Protein AF-A0A100IPU8-F1 (afdb_monomer_lite)

Organism: Aspergillus niger (NCBI:txid5061)

pLDDT: mean 70.43, std 24.88, range [17.94, 97.5]

Foldseek 3Di:
DFDADPVRHGDAFPVCVVVVHDFPPDPPATVVCVVVVNRVRRDHDDPDDDDDDDDDDDDDDDDDDDDDDDDDDDDDDDPVVVDDDDPPPPPDDDDADDDDDDDDDDDDDDFDQDDPPPPPPDPPPDPDDPDPPPPDPDDLVLLLVQLVLLVVCVCLVLLLLLLVLLCVQAQDQLDGSVLVVLLSVLSNVLLCVQQPPDPDSSVSSSVLSVVQLVLLLDADFFAAPDASNNSSNSVNSYLLSLLLSLLQSLLSLLQHDLPRRVQVDDDPCSHNVVSNVSSLVSNVSSLVSSVSSVGADPSNLNSLLSSLSSCCFQANLLDVVSVVSLVVSLVRLVVNVLQEPDPDPGHYQLSNLSSLSSVLSSLLSQLLSCQLQVHQGPNDNVSGPRDQRAQAANCLRNDDPVSVVVQQVQADPNRHGVVLDCSGNLLSRLSSLLSVLSNLLSCLLNDPDDDPLVVSLVVSLVVLVVSQVPRPPSLNDDLPDLDLSSLLSVLSSLQSNLSSLVSCCVPPVDNLVVNLVSLVVNLVSLLSSLVSCVVVVGDGPVSLVSLQSRNLQSLLSNLLVLLVVQDDDPDDDPDDDPDDDPNVVSLVSLVVSLVVLVVSADPRTNCNVSSVVSSVLSVLSSCCSVDPDDPDDPDDDDDFPDDPDDDDDDDSVVSSVCSVPVPSSNVSNCVVVVVPDDDDDDDDDDDDDDDDFFEFEEEFADDDDDDDDDDDDDDDDDDDDFDDDDDDDDDDDDDDDDDDDDDDDDDDDDDDDDDDDDDDDDDDDDDDDDDDDDDDDDDDDDPDPDDPDDQLQNDFQQDPQGTEHWAQPDDPVQDDPPLPLSRLKTKFAFAALFAQCAFPNQFAATHGGHRDPDYHYRYDHAFADDFLQDDPRHDSRFWGKMKIASDRALQQAFFEEEEDEDASDGCRDLLNDQVLLNSLRYIYMYTHFHFACRQAQAAPVSCRVHVDGGHNRLSSVVSVLVSCLRCVSSRNHNSSQYYYYYNDFRNPLACLPDPPPPPLSPPPRRDAAESVQSNVVSVVQCVQLVHPDVNSVSPDDPCSSHPTPNDGSPRSRGHYCPCPSNVDHNVVCVVVPVCVSHQYHYDYDVPSSPPPVDLFDFQVNLLVVLCVQVPPCSVVLCVQQPDPGRVSSSVSVCVVDPSCLLSLSVSSVPPGDDDPVSSVLSQQNVQLVSCCSRPVGSQPDAGSVRHHHDDQDDDDSNDGGDDDRPPD

Structure (mmCIF, N/CA/C/O backbone):
data_AF-A0A100IPU8-F1
#
_entry.id   AF-A0A100IPU8-F1
#
loop_
_atom_site.group_PDB
_atom_site.id
_atom_site.type_symbol
_atom_site.label_atom_id
_atom_site.label_alt_id
_atom_site.label_comp_id
_atom_site.label_asym_id
_atom_site.label_entity_id
_atom_site.label_seq_id
_atom_site.pdbx_PDB_ins_code
_atom_site.Cartn_x
_atom_site.Cartn_y
_atom_site.Cartn_z
_atom_site.occupancy
_atom_site.B_iso_or_equiv
_atom_site.auth_seq_id
_atom_site.auth_comp_id
_atom_site.auth_asym_id
_atom_site.auth_atom_id
_atom_site.pdbx_PDB_model_num
ATOM 1 N N . MET A 1 1 ? 8.751 54.226 -28.754 1.00 51.97 1 MET A N 1
ATOM 2 C CA . MET A 1 1 ? 8.697 54.679 -27.344 1.00 51.97 1 MET A CA 1
ATOM 3 C C . MET A 1 1 ? 9.256 53.567 -26.469 1.00 51.97 1 MET A C 1
ATOM 5 O O . MET A 1 1 ? 9.100 52.411 -26.844 1.00 51.97 1 MET A O 1
ATOM 9 N N . SER A 1 2 ? 9.971 53.884 -25.388 1.00 57.25 2 SER A N 1
ATOM 10 C CA . SER A 1 2 ? 10.557 52.870 -24.500 1.00 57.25 2 SER A CA 1
ATOM 11 C C . SER A 1 2 ? 9.462 52.117 -23.742 1.00 57.25 2 SER A C 1
ATOM 13 O O . SER A 1 2 ? 8.553 52.734 -23.198 1.00 57.25 2 SER A O 1
ATOM 15 N N . ALA A 1 3 ? 9.536 50.786 -23.714 1.00 59.41 3 ALA A N 1
ATOM 16 C CA . ALA A 1 3 ? 8.577 49.976 -22.972 1.00 59.41 3 ALA A CA 1
ATOM 17 C C . ALA A 1 3 ? 8.798 50.150 -21.452 1.00 59.41 3 ALA A C 1
ATOM 19 O O . ALA A 1 3 ? 9.954 50.184 -21.000 1.00 59.41 3 ALA A O 1
ATOM 20 N N . PRO A 1 4 ? 7.731 50.280 -20.645 1.00 60.94 4 PRO A N 1
ATOM 21 C CA . PRO A 1 4 ? 7.858 50.259 -19.196 1.00 60.94 4 PRO A CA 1
ATOM 22 C C . PRO A 1 4 ? 8.372 48.890 -18.736 1.00 60.94 4 PRO A C 1
ATOM 24 O O . PRO A 1 4 ? 8.059 47.849 -19.312 1.00 60.94 4 PRO A O 1
ATOM 27 N N . ARG A 1 5 ? 9.210 48.887 -17.700 1.00 64.62 5 ARG A N 1
ATOM 28 C CA . ARG A 1 5 ? 9.643 47.657 -17.029 1.00 64.62 5 ARG A CA 1
ATOM 29 C C . ARG A 1 5 ? 8.500 47.123 -16.161 1.00 64.62 5 ARG A C 1
ATOM 31 O O . ARG A 1 5 ? 7.557 47.848 -15.865 1.00 64.62 5 ARG A O 1
ATOM 38 N N . ARG A 1 6 ? 8.634 45.886 -15.664 1.00 53.09 6 ARG A N 1
ATOM 39 C CA . ARG A 1 6 ? 7.668 45.231 -14.752 1.00 53.09 6 ARG A CA 1
ATOM 40 C C . ARG A 1 6 ? 7.289 46.049 -13.504 1.00 53.09 6 ARG A C 1
ATOM 42 O O . ARG A 1 6 ? 6.249 45.789 -12.926 1.00 53.09 6 ARG A O 1
ATOM 49 N N . ASN A 1 7 ? 8.094 47.037 -13.108 1.00 59.41 7 ASN A N 1
ATOM 50 C CA . ASN A 1 7 ? 7.808 47.950 -11.994 1.00 59.41 7 ASN A CA 1
ATOM 51 C C . ASN A 1 7 ? 7.167 49.291 -12.424 1.00 59.41 7 ASN A C 1
ATOM 53 O O . ASN A 1 7 ? 7.222 50.263 -11.676 1.00 59.41 7 ASN A O 1
ATOM 57 N N . GLY A 1 8 ? 6.649 49.389 -13.652 1.00 64.69 8 GLY A N 1
ATOM 58 C CA . GLY A 1 8 ? 5.968 50.575 -14.185 1.00 64.69 8 GLY A CA 1
ATOM 59 C C . GLY A 1 8 ? 6.882 51.722 -14.638 1.00 64.69 8 GLY A C 1
ATOM 60 O O . GLY A 1 8 ? 6.419 52.643 -15.306 1.00 64.69 8 GLY A O 1
ATOM 61 N N . GLN A 1 9 ? 8.188 51.687 -14.347 1.00 69.25 9 GLN A N 1
ATOM 62 C CA . GLN A 1 9 ? 9.124 52.733 -14.779 1.00 69.25 9 GLN A CA 1
ATOM 63 C C . GLN A 1 9 ? 9.695 52.462 -16.176 1.00 69.25 9 GLN A C 1
ATOM 65 O O . GLN A 1 9 ? 10.029 51.328 -16.524 1.00 69.25 9 GLN A O 1
ATOM 70 N N . LEU A 1 10 ? 9.889 53.519 -16.969 1.00 73.25 10 LEU A N 1
ATOM 71 C CA . LEU A 1 10 ? 10.454 53.408 -18.316 1.00 73.25 10 LEU A CA 1
ATOM 72 C C . LEU A 1 10 ? 11.875 52.814 -18.306 1.00 73.25 10 LEU A C 1
ATOM 74 O O . LEU A 1 10 ? 12.709 53.071 -17.426 1.00 73.25 10 LEU A O 1
ATOM 78 N N . SER A 1 11 ? 12.167 51.971 -19.300 1.00 78.62 11 SER A N 1
ATOM 79 C CA . SER A 1 11 ? 13.516 51.449 -19.506 1.00 78.62 11 SER A CA 1
ATOM 80 C C . SER A 1 11 ? 14.467 52.573 -19.922 1.00 78.62 11 SER A C 1
ATOM 82 O O . SER A 1 11 ? 14.194 53.265 -20.901 1.00 78.62 11 SER A O 1
ATOM 84 N N . SER A 1 12 ? 15.600 52.717 -19.228 1.00 88.25 12 SER A N 1
ATOM 85 C CA . SER A 1 12 ? 16.673 53.636 -19.629 1.00 88.25 12 SER A CA 1
ATOM 86 C C . SER A 1 12 ? 17.275 53.196 -20.966 1.00 88.25 12 SER A C 1
ATOM 88 O O . SER A 1 12 ? 17.384 51.994 -21.204 1.00 88.25 12 SER A O 1
ATOM 90 N N . CYS A 1 13 ? 17.742 54.134 -21.798 1.00 89.19 13 CYS A N 1
ATOM 91 C CA . CYS A 1 13 ? 18.470 53.775 -23.019 1.00 89.19 13 CYS A CA 1
ATOM 92 C C . CYS A 1 13 ? 19.770 53.043 -22.680 1.00 89.19 13 CYS A C 1
ATOM 94 O O . CYS A 1 13 ? 20.335 53.214 -21.593 1.00 89.19 13 CYS A O 1
ATOM 96 N N . GLU A 1 14 ? 20.274 52.253 -23.621 1.00 87.19 14 GLU A N 1
ATOM 97 C CA . GLU A 1 14 ? 21.389 51.344 -23.375 1.00 87.19 14 GLU A CA 1
ATOM 98 C C . GLU A 1 14 ? 22.679 52.046 -22.897 1.00 87.19 14 GLU A C 1
ATOM 100 O O . GLU A 1 14 ? 23.281 51.582 -21.921 1.00 87.19 14 GLU A O 1
ATOM 105 N N . PRO A 1 15 ? 23.088 53.212 -23.444 1.00 88.25 15 PRO A N 1
ATOM 106 C CA . PRO A 1 15 ? 24.247 53.936 -22.922 1.00 88.25 15 PRO A CA 1
ATOM 107 C C . PRO A 1 15 ? 24.040 54.476 -21.500 1.00 88.25 15 PRO A C 1
ATOM 109 O O . PRO A 1 15 ? 24.971 54.443 -20.690 1.00 88.25 15 PRO A O 1
ATOM 112 N N . CYS A 1 16 ? 22.836 54.962 -21.173 1.00 88.44 16 CYS A N 1
ATOM 113 C CA . CYS A 1 16 ? 22.500 55.425 -19.823 1.00 88.44 16 CYS A CA 1
ATOM 114 C C . CYS A 1 16 ? 22.446 54.258 -18.831 1.00 88.44 16 CYS A C 1
ATOM 116 O O . CYS A 1 16 ? 22.999 54.385 -17.741 1.00 88.44 16 CYS A O 1
ATOM 118 N N . ARG A 1 17 ? 21.870 53.111 -19.224 1.00 86.62 17 ARG A N 1
ATOM 119 C CA . ARG A 1 17 ? 21.840 51.873 -18.428 1.00 86.62 17 ARG A CA 1
ATOM 120 C C . ARG A 1 17 ? 23.252 51.388 -18.108 1.00 86.62 17 ARG A C 1
ATOM 122 O O . ARG A 1 17 ? 23.574 51.221 -16.935 1.00 86.62 17 ARG A O 1
ATOM 129 N N . LYS A 1 18 ? 24.110 51.233 -19.124 1.00 81.69 18 LYS A N 1
ATOM 130 C CA . LYS A 1 18 ? 25.508 50.794 -18.949 1.00 81.69 18 LYS A CA 1
ATOM 131 C C . LYS A 1 18 ? 26.332 51.772 -18.113 1.00 81.69 18 LYS A C 1
ATOM 133 O O . LYS A 1 18 ? 27.151 51.347 -17.311 1.00 81.69 18 LYS A O 1
ATOM 138 N N . SER A 1 19 ? 26.082 53.076 -18.254 1.00 81.94 19 SER A N 1
ATOM 139 C CA . SER A 1 19 ? 26.754 54.103 -17.443 1.00 81.94 19 SER A CA 1
ATOM 140 C C . SER A 1 19 ? 26.134 54.286 -16.046 1.00 81.94 19 SER A C 1
ATOM 142 O O . SER A 1 19 ? 26.581 55.166 -15.320 1.00 81.94 19 SER A O 1
ATOM 144 N N . LYS A 1 20 ? 25.082 53.528 -15.689 1.00 81.69 20 LYS A N 1
ATOM 145 C CA . LYS A 1 20 ? 24.283 53.678 -14.455 1.00 81.69 20 LYS A CA 1
ATOM 146 C C . LYS A 1 20 ? 23.761 55.106 -14.206 1.00 81.69 20 LYS A C 1
ATOM 148 O O . LYS A 1 20 ? 23.631 55.545 -13.069 1.00 81.69 20 LYS A O 1
ATOM 153 N N . LEU A 1 21 ? 23.432 55.841 -15.269 1.00 78.94 21 LEU A N 1
ATOM 154 C CA . LEU A 1 21 ? 22.874 57.194 -15.190 1.00 78.94 21 LEU A CA 1
ATOM 155 C C . LEU A 1 21 ? 21.368 57.180 -15.467 1.00 78.94 21 LEU A C 1
ATOM 157 O O . LEU A 1 21 ? 20.888 56.444 -16.333 1.00 78.94 21 LEU A O 1
ATOM 161 N N . ARG A 1 22 ? 20.618 58.045 -14.773 1.00 79.75 22 ARG A N 1
ATOM 162 C CA . ARG A 1 22 ? 19.175 58.200 -15.006 1.00 79.75 22 ARG A CA 1
ATOM 163 C C . ARG A 1 22 ? 18.928 58.779 -16.401 1.00 79.75 22 ARG A C 1
ATOM 165 O O . ARG A 1 22 ? 19.504 59.807 -16.759 1.00 79.75 22 ARG A O 1
ATOM 172 N N . CYS A 1 23 ? 18.094 58.098 -17.178 1.00 85.50 23 CYS A N 1
ATOM 173 C CA . CYS A 1 23 ? 17.723 58.511 -18.523 1.00 85.50 23 CYS A CA 1
ATOM 174 C C . CYS A 1 23 ? 16.540 59.483 -18.465 1.00 85.50 23 CYS A C 1
ATOM 176 O O . CYS A 1 23 ? 15.647 59.310 -17.638 1.00 85.50 23 CYS A O 1
ATOM 178 N N . ASP A 1 24 ? 16.544 60.504 -19.318 1.00 84.94 24 ASP A N 1
ATOM 179 C CA . ASP A 1 24 ? 15.461 61.489 -19.415 1.00 84.94 24 ASP A CA 1
ATOM 180 C C . ASP A 1 24 ? 14.339 61.060 -20.373 1.00 84.94 24 ASP A C 1
ATOM 182 O O . ASP A 1 24 ? 13.338 61.752 -20.475 1.00 84.94 24 ASP A O 1
ATOM 186 N N . HIS A 1 25 ? 14.479 59.912 -21.043 1.00 83.62 25 HIS A N 1
ATOM 187 C CA . HIS A 1 25 ? 13.443 59.278 -21.872 1.00 83.62 25 HIS A CA 1
ATOM 188 C C . HIS A 1 25 ? 12.904 60.102 -23.057 1.00 83.62 25 HIS A C 1
ATOM 190 O O . HIS A 1 25 ? 11.984 59.650 -23.734 1.00 83.62 25 HIS A O 1
ATOM 196 N N . SER A 1 26 ? 13.526 61.241 -23.378 1.00 80.31 26 SER A N 1
ATOM 197 C CA . SER A 1 26 ? 13.268 61.994 -24.610 1.00 80.31 26 SER A CA 1
ATOM 198 C C . SER A 1 26 ? 13.500 61.094 -25.836 1.00 80.31 26 SER A C 1
ATOM 200 O O . SER A 1 26 ? 14.527 60.411 -25.917 1.00 80.31 26 SER A O 1
ATOM 202 N N . ALA A 1 27 ? 12.538 61.056 -26.761 1.00 69.12 27 ALA A N 1
ATOM 203 C CA . ALA A 1 27 ? 12.581 60.242 -27.978 1.00 69.12 27 ALA A CA 1
ATOM 204 C C . ALA A 1 27 ? 12.717 61.148 -29.217 1.00 69.12 27 ALA A C 1
ATOM 206 O O . ALA A 1 27 ? 12.101 62.214 -29.234 1.00 69.12 27 ALA A O 1
ATOM 207 N N . PRO A 1 28 ? 13.485 60.757 -30.255 1.00 66.62 28 PRO A N 1
ATOM 208 C CA . PRO A 1 28 ? 14.071 59.429 -30.484 1.00 66.62 28 PRO A CA 1
ATOM 209 C C . PRO A 1 28 ? 15.378 59.152 -29.721 1.00 66.62 28 PRO A C 1
ATOM 211 O O . PRO A 1 28 ? 15.687 57.992 -29.462 1.00 66.62 28 PRO A O 1
ATOM 214 N N . THR A 1 29 ? 16.109 60.183 -29.302 1.00 84.25 29 THR A N 1
ATOM 215 C CA . THR A 1 29 ? 17.370 60.064 -28.557 1.00 84.25 29 THR A CA 1
ATOM 216 C C . THR A 1 29 ? 17.334 60.936 -27.305 1.00 84.25 29 THR A C 1
ATOM 218 O O . THR A 1 29 ? 16.911 62.089 -27.335 1.00 84.25 29 THR A O 1
ATOM 221 N N . CYS A 1 30 ? 17.769 60.385 -26.168 1.00 90.38 30 CYS A N 1
ATOM 222 C CA . CYS A 1 30 ? 17.690 61.107 -24.899 1.00 90.38 30 CYS A CA 1
ATOM 223 C C . CYS A 1 30 ? 18.676 62.289 -24.862 1.00 90.38 30 CYS A C 1
ATOM 225 O O . CYS A 1 30 ? 19.823 62.165 -25.312 1.00 90.38 30 CYS A O 1
ATOM 227 N N . ASN A 1 31 ? 18.272 63.427 -24.283 1.00 85.81 31 ASN A N 1
ATOM 228 C CA . ASN A 1 31 ? 19.088 64.650 -24.287 1.00 85.81 31 ASN A CA 1
ATOM 229 C C . ASN A 1 31 ? 20.417 64.451 -23.554 1.00 85.81 31 ASN A C 1
ATOM 231 O O . ASN A 1 31 ? 21.410 65.133 -23.821 1.00 85.81 31 ASN A O 1
ATOM 235 N N . ARG A 1 32 ? 20.454 63.497 -22.619 1.00 86.25 32 ARG A N 1
ATOM 236 C CA . ARG A 1 32 ? 21.668 63.153 -21.884 1.00 86.25 32 ARG A CA 1
ATOM 237 C C . ARG A 1 32 ? 22.688 62.405 -22.753 1.00 86.25 32 ARG A C 1
ATOM 239 O O . ARG A 1 32 ? 23.885 62.604 -22.564 1.00 86.25 32 ARG A O 1
ATOM 246 N N . CYS A 1 33 ? 22.251 61.596 -23.716 1.00 88.75 33 CYS A N 1
ATOM 247 C CA . CYS A 1 33 ? 23.147 61.013 -24.717 1.00 88.75 33 CYS A CA 1
ATOM 248 C C . CYS A 1 33 ? 23.590 62.049 -25.751 1.00 88.75 33 CYS A C 1
ATOM 250 O O . CYS A 1 33 ? 24.756 62.020 -26.138 1.00 88.75 33 CYS A O 1
ATOM 252 N N . VAL A 1 34 ? 22.722 63.003 -26.110 1.00 87.19 34 VAL A N 1
ATOM 253 C CA . VAL A 1 34 ? 23.079 64.116 -27.006 1.00 87.19 34 VAL A CA 1
ATOM 254 C C . VAL A 1 34 ? 24.213 64.953 -26.420 1.00 87.19 34 VAL A C 1
ATOM 256 O O . VAL A 1 34 ? 25.256 65.112 -27.048 1.00 87.19 34 VAL A O 1
ATOM 259 N N . ARG A 1 35 ? 24.088 65.390 -25.161 1.00 85.81 35 ARG A N 1
ATOM 260 C CA . ARG A 1 35 ? 25.146 66.167 -24.486 1.00 85.81 35 ARG A CA 1
ATOM 261 C C . ARG A 1 35 ? 26.460 65.411 -24.306 1.00 85.81 35 ARG A C 1
ATOM 263 O O . ARG A 1 35 ? 27.506 66.031 -24.177 1.00 85.81 35 ARG A O 1
ATOM 270 N N . ARG A 1 36 ? 26.414 64.078 -24.268 1.00 87.31 36 ARG A N 1
ATOM 271 C CA . ARG A 1 36 ? 27.609 63.230 -24.143 1.00 87.31 36 ARG A CA 1
ATOM 272 C C . ARG A 1 36 ? 28.226 62.868 -25.496 1.00 87.31 36 ARG A C 1
ATOM 274 O O . ARG A 1 36 ? 29.146 62.057 -25.507 1.00 87.31 36 ARG A O 1
ATOM 281 N N . GLY A 1 37 ? 27.709 63.412 -26.603 1.00 85.75 37 GLY A N 1
ATOM 282 C CA . GLY A 1 37 ? 28.165 63.087 -27.956 1.00 85.75 37 GLY A CA 1
ATOM 283 C C . GLY A 1 37 ? 27.932 61.621 -28.328 1.00 85.75 37 GLY A C 1
ATOM 284 O O . GLY A 1 37 ? 28.717 61.043 -29.065 1.00 85.75 37 GLY A O 1
ATOM 285 N N . LYS A 1 38 ? 26.903 60.984 -27.751 1.00 86.06 38 LYS A N 1
ATOM 286 C CA . LYS A 1 38 ? 26.567 59.563 -27.957 1.00 86.06 38 LYS A CA 1
ATOM 287 C C . LYS A 1 38 ? 25.135 59.383 -28.458 1.00 86.06 38 LYS A C 1
ATOM 289 O O . LYS A 1 38 ? 24.476 58.402 -28.108 1.00 86.06 38 LYS A O 1
ATOM 294 N N . SER A 1 39 ? 24.636 60.350 -29.222 1.00 85.12 39 SER A N 1
ATOM 295 C CA . SER A 1 39 ? 23.291 60.332 -29.808 1.00 85.12 39 SER A CA 1
ATOM 296 C C . SER A 1 39 ? 23.064 59.059 -30.621 1.00 85.12 39 SER A C 1
ATOM 298 O O . SER A 1 39 ? 22.062 58.379 -30.439 1.00 85.12 39 SER A O 1
ATOM 300 N N . ASP A 1 40 ? 24.056 58.688 -31.421 1.00 82.38 40 ASP A N 1
ATOM 301 C CA . ASP A 1 40 ? 24.019 57.609 -32.414 1.00 82.38 40 ASP A CA 1
ATOM 302 C C . ASP A 1 40 ? 23.947 56.215 -31.767 1.00 82.38 40 ASP A C 1
ATOM 304 O O . ASP A 1 40 ? 23.486 55.253 -32.371 1.00 82.38 40 ASP A O 1
ATOM 308 N N . LEU A 1 41 ? 24.365 56.110 -30.502 1.00 82.62 41 LEU A N 1
ATOM 309 C CA . LEU A 1 41 ? 24.331 54.875 -29.714 1.00 82.62 41 LEU A CA 1
ATOM 310 C C . LEU A 1 41 ? 23.125 54.817 -28.763 1.00 82.62 41 LEU A C 1
ATOM 312 O O . LEU A 1 41 ? 22.971 53.857 -28.004 1.00 82.62 41 LEU A O 1
ATOM 316 N N . CYS A 1 42 ? 22.290 55.858 -28.738 1.00 85.50 42 CYS A N 1
ATOM 317 C CA . CYS A 1 42 ? 21.167 55.982 -27.819 1.00 85.50 42 CYS A CA 1
ATOM 318 C C . CYS A 1 42 ? 19.966 55.166 -28.310 1.00 85.50 42 CYS A C 1
ATOM 320 O O . CYS A 1 42 ? 19.047 55.686 -28.932 1.00 85.50 42 CYS A O 1
ATOM 322 N N . VAL A 1 43 ? 19.987 53.868 -28.003 1.00 84.62 43 VAL A N 1
ATOM 323 C CA . VAL A 1 43 ? 18.947 52.908 -28.392 1.00 84.62 43 VAL A CA 1
ATOM 324 C C . VAL A 1 43 ? 18.221 52.382 -27.153 1.00 84.62 43 VAL A C 1
ATOM 326 O O . VAL A 1 43 ? 18.844 52.077 -26.131 1.00 84.62 43 VAL A O 1
ATOM 329 N N . TYR A 1 44 ? 16.895 52.274 -27.242 1.00 79.31 44 TYR A N 1
ATOM 330 C CA . TYR A 1 44 ? 16.057 51.591 -26.256 1.00 79.31 44 TYR A CA 1
ATOM 331 C C . TYR A 1 44 ? 15.725 50.199 -26.781 1.00 79.31 44 TYR A C 1
ATOM 333 O O . TYR A 1 44 ? 15.109 50.072 -27.836 1.00 79.31 44 TYR A O 1
ATOM 341 N N . HIS A 1 45 ? 16.152 49.163 -26.065 1.00 65.69 45 HIS A N 1
ATOM 342 C CA . HIS A 1 45 ? 15.938 47.786 -26.493 1.00 65.69 45 HIS A CA 1
ATOM 343 C C . HIS A 1 45 ? 14.483 47.371 -26.220 1.00 65.69 45 HIS A C 1
ATOM 345 O O . HIS A 1 45 ? 14.059 47.436 -25.062 1.00 65.69 45 HIS A O 1
ATOM 351 N N . PRO A 1 46 ? 13.710 46.921 -27.223 1.00 56.94 46 PRO A N 1
ATOM 352 C CA . PRO A 1 46 ? 12.485 46.184 -26.951 1.00 56.94 46 PRO A CA 1
ATOM 353 C C . PRO A 1 46 ? 12.890 44.818 -26.364 1.00 56.94 46 PRO A C 1
ATOM 355 O O . PRO A 1 46 ? 13.807 44.184 -26.880 1.00 56.94 46 PRO A O 1
ATOM 358 N N . ALA A 1 47 ? 12.300 44.464 -25.217 1.00 52.56 47 ALA A N 1
ATOM 359 C CA . ALA A 1 47 ? 12.414 43.219 -24.432 1.00 52.56 47 ALA A CA 1
ATOM 360 C C . ALA A 1 47 ? 13.545 42.214 -24.814 1.00 52.56 47 ALA A C 1
ATOM 362 O O . ALA A 1 47 ? 13.462 41.556 -25.847 1.00 52.56 47 ALA A O 1
ATOM 363 N N . PRO A 1 48 ? 14.579 41.997 -23.973 1.00 44.41 48 PRO A N 1
ATOM 364 C CA . PRO A 1 48 ? 15.804 41.307 -24.394 1.00 44.41 48 PRO A CA 1
ATOM 365 C C . PRO A 1 48 ? 15.786 39.763 -24.316 1.00 44.41 48 PRO A C 1
ATOM 367 O O . PRO A 1 48 ? 16.852 39.166 -24.426 1.00 44.41 48 PRO A O 1
ATOM 370 N N . LEU A 1 49 ? 14.645 39.086 -24.114 1.00 37.03 49 LEU A N 1
ATOM 371 C CA . LEU A 1 49 ? 14.620 37.627 -23.876 1.00 37.03 49 LEU A CA 1
ATOM 372 C C . LEU A 1 49 ? 13.448 36.891 -24.545 1.00 37.03 49 LEU A C 1
ATOM 374 O O . LEU A 1 49 ? 12.658 36.216 -23.891 1.00 37.03 49 LEU A O 1
ATOM 378 N N . THR A 1 50 ? 13.345 36.969 -25.867 1.00 36.72 50 THR A N 1
ATOM 379 C CA . THR A 1 50 ? 12.523 36.016 -26.632 1.00 36.72 50 THR A CA 1
ATOM 380 C C . THR A 1 50 ? 13.127 35.849 -28.024 1.00 36.72 50 THR A C 1
ATOM 382 O O . THR A 1 50 ? 13.281 36.829 -28.749 1.00 36.72 50 THR A O 1
ATOM 385 N N . LYS A 1 51 ? 13.528 34.626 -28.400 1.00 31.56 51 LYS A N 1
ATOM 386 C CA . LYS A 1 51 ? 13.900 34.299 -29.789 1.00 31.56 51 LYS A CA 1
ATOM 387 C C . LYS A 1 51 ? 12.717 33.615 -30.496 1.00 31.56 51 LYS A C 1
ATOM 389 O O . LYS A 1 51 ? 12.085 32.766 -29.870 1.00 31.56 51 LYS A O 1
ATOM 394 N N . PRO A 1 52 ? 12.434 33.948 -31.770 1.00 29.41 52 PRO A N 1
ATOM 395 C CA . PRO A 1 52 ? 11.313 33.405 -32.539 1.00 29.41 52 PRO A CA 1
ATOM 396 C C . PRO A 1 52 ? 11.669 32.092 -33.265 1.00 29.41 52 PRO A C 1
ATOM 398 O O . PRO A 1 52 ? 12.839 31.819 -33.536 1.00 29.41 52 PRO A O 1
ATOM 401 N N . ARG A 1 53 ? 10.645 31.295 -33.600 1.00 27.75 53 ARG A N 1
ATOM 402 C CA . ARG A 1 53 ? 10.720 30.031 -34.357 1.00 27.75 53 ARG A CA 1
ATOM 403 C C . ARG A 1 53 ? 9.973 30.214 -35.686 1.00 27.75 53 ARG A C 1
ATOM 405 O O . ARG A 1 53 ? 8.820 30.627 -35.654 1.00 27.75 53 ARG A O 1
ATOM 412 N N . GLU A 1 54 ? 10.603 29.904 -36.821 1.00 29.66 54 GLU A N 1
ATOM 413 C CA . GLU A 1 54 ? 9.966 29.926 -38.153 1.00 29.66 54 GLU A CA 1
ATOM 414 C C . GLU A 1 54 ? 9.869 28.531 -38.800 1.00 29.66 54 GLU A C 1
ATOM 416 O O . GLU A 1 54 ? 10.600 27.603 -38.448 1.00 29.66 54 GLU A O 1
ATOM 421 N N . LEU A 1 55 ? 8.896 28.431 -39.714 1.00 30.98 55 LEU A N 1
ATOM 422 C CA . LEU A 1 55 ? 8.256 27.261 -40.328 1.00 30.98 55 LEU A CA 1
ATOM 423 C C . LEU A 1 55 ? 8.872 26.828 -41.685 1.00 30.98 55 LEU A C 1
ATOM 425 O O . LEU A 1 55 ? 9.714 27.495 -42.273 1.00 30.98 55 LEU A O 1
ATOM 429 N N . SER A 1 56 ? 8.408 25.671 -42.161 1.00 34.47 56 SER A N 1
ATOM 430 C CA . SER A 1 56 ? 8.929 24.715 -43.159 1.00 34.47 56 SER A CA 1
ATOM 431 C C . SER A 1 56 ? 8.852 25.078 -44.665 1.00 34.47 56 SER A C 1
ATOM 433 O O . SER A 1 56 ? 7.817 25.582 -45.093 1.00 34.47 56 SER A O 1
ATOM 435 N N . ARG A 1 57 ? 9.853 24.640 -45.479 1.00 26.38 57 ARG A N 1
ATOM 436 C CA . ARG A 1 57 ? 9.833 24.034 -46.870 1.00 26.38 57 ARG A CA 1
ATOM 437 C C . ARG A 1 57 ? 11.082 24.417 -47.721 1.00 26.38 57 ARG A C 1
ATOM 439 O O . ARG A 1 57 ? 11.674 25.447 -47.433 1.00 26.38 57 ARG A O 1
ATOM 446 N N . PRO A 1 58 ? 11.388 23.776 -48.882 1.00 30.52 58 PRO A N 1
ATOM 447 C CA . PRO A 1 58 ? 11.434 22.354 -49.267 1.00 30.52 58 PRO A CA 1
ATOM 448 C C . PRO A 1 58 ? 12.833 21.926 -49.822 1.00 30.52 58 PRO A C 1
ATOM 450 O O . PRO A 1 58 ? 13.708 22.748 -50.077 1.00 30.52 58 PRO A O 1
ATOM 453 N N . LEU A 1 59 ? 13.034 20.619 -50.041 1.00 37.69 59 LEU A N 1
ATOM 454 C CA . LEU A 1 59 ? 14.275 19.980 -50.524 1.00 37.69 59 LEU A CA 1
ATOM 455 C C . LEU A 1 59 ? 14.807 20.520 -51.873 1.00 37.69 59 LEU A C 1
ATOM 457 O O . LEU A 1 59 ? 14.112 20.442 -52.885 1.00 37.69 59 LEU A O 1
ATOM 461 N N . LYS A 1 60 ? 16.093 20.916 -51.909 1.00 24.02 60 LYS A N 1
ATOM 462 C CA . LYS A 1 60 ? 16.993 20.805 -53.078 1.00 24.02 60 LYS A CA 1
ATOM 463 C C . LYS A 1 60 ? 18.437 20.560 -52.620 1.00 24.02 60 LYS A C 1
ATOM 465 O O . LYS A 1 60 ? 18.927 21.191 -51.691 1.00 24.02 60 LYS A O 1
ATOM 470 N N . ALA A 1 61 ? 19.075 19.594 -53.276 1.00 32.25 61 ALA A N 1
ATOM 471 C CA . ALA A 1 61 ? 20.406 19.067 -52.993 1.00 32.25 61 ALA A CA 1
ATOM 472 C C . ALA A 1 61 ? 21.514 20.134 -53.039 1.00 32.25 61 ALA A C 1
ATOM 474 O O . ALA A 1 61 ? 21.431 21.053 -53.853 1.00 32.25 61 ALA A O 1
ATOM 475 N N . THR A 1 62 ? 22.587 19.957 -52.250 1.00 24.89 62 THR A N 1
ATOM 476 C CA . THR A 1 62 ? 23.987 19.758 -52.712 1.00 24.89 62 THR A CA 1
ATOM 477 C C . THR A 1 62 ? 25.004 19.998 -51.570 1.00 24.89 62 THR A C 1
ATOM 479 O O . THR A 1 62 ? 25.018 21.059 -50.962 1.00 24.89 62 THR A O 1
ATOM 482 N N . LYS A 1 63 ? 25.903 19.013 -51.389 1.00 23.86 63 LYS A N 1
ATOM 483 C CA . LYS A 1 63 ? 27.242 19.020 -50.746 1.00 23.86 63 LYS A CA 1
ATOM 484 C C . LYS A 1 63 ? 27.366 19.240 -49.229 1.00 23.86 63 LYS A C 1
ATOM 486 O O . LYS A 1 63 ? 27.442 20.352 -48.721 1.00 23.86 63 LYS A O 1
ATOM 491 N N . ILE A 1 64 ? 27.566 18.108 -48.551 1.00 27.28 64 ILE A N 1
ATOM 492 C CA . ILE A 1 64 ? 28.205 17.982 -47.239 1.00 27.28 64 ILE A CA 1
ATOM 493 C C . ILE A 1 64 ? 29.631 18.548 -47.326 1.00 27.28 64 ILE A C 1
ATOM 495 O O . ILE A 1 64 ? 30.446 18.058 -48.108 1.00 27.28 64 ILE A O 1
ATOM 499 N N . ALA A 1 65 ? 29.925 19.551 -46.501 1.00 25.00 65 ALA A N 1
ATOM 500 C CA . ALA A 1 65 ? 31.277 19.910 -46.098 1.00 25.00 65 ALA A CA 1
ATOM 501 C C . ALA A 1 65 ? 31.344 19.825 -44.569 1.00 25.00 65 ALA A C 1
ATOM 503 O O . ALA A 1 65 ? 30.617 20.508 -43.850 1.00 25.00 65 ALA A O 1
ATOM 504 N N . THR A 1 66 ? 32.194 18.917 -44.110 1.00 32.06 66 THR A N 1
ATOM 505 C CA . THR A 1 66 ? 32.584 18.639 -42.731 1.00 32.06 66 THR A CA 1
ATOM 506 C C . THR A 1 66 ? 33.021 19.905 -41.992 1.00 32.06 66 THR A C 1
ATOM 508 O O . THR A 1 66 ? 33.856 20.665 -42.483 1.00 32.06 66 THR A O 1
ATOM 511 N N . LYS A 1 67 ? 32.516 20.102 -40.768 1.00 25.75 67 LYS A N 1
ATOM 512 C CA . LYS A 1 67 ? 33.195 20.925 -39.762 1.00 25.75 67 LYS A CA 1
ATOM 513 C C . LYS A 1 67 ? 33.026 20.303 -38.379 1.00 25.75 67 LYS A C 1
ATOM 515 O O . LYS A 1 67 ? 31.931 20.265 -37.827 1.00 25.75 67 LYS A O 1
ATOM 520 N N . GLU A 1 68 ? 34.144 19.782 -37.890 1.00 27.16 68 GLU A N 1
ATOM 521 C CA . GLU A 1 68 ? 34.374 19.271 -36.544 1.00 27.16 68 GLU A CA 1
ATOM 522 C C . GLU A 1 68 ? 33.947 20.297 -35.486 1.00 27.16 68 GLU A C 1
ATOM 524 O O . GLU A 1 68 ? 34.321 21.471 -35.558 1.00 27.16 68 GLU A O 1
ATOM 529 N N . GLN A 1 69 ? 33.195 19.848 -34.480 1.00 26.55 69 GLN A N 1
ATOM 530 C CA . GLN A 1 69 ? 33.099 20.556 -33.208 1.00 26.55 69 GLN A CA 1
ATOM 531 C C . GLN A 1 69 ? 34.182 20.024 -32.272 1.00 26.55 69 GLN A C 1
ATOM 533 O O . GLN A 1 69 ? 34.214 18.853 -31.903 1.00 26.55 69 GLN A O 1
ATOM 538 N N . THR A 1 70 ? 35.087 20.932 -31.930 1.00 23.12 70 THR A N 1
ATOM 539 C CA . THR A 1 70 ? 36.203 20.790 -31.000 1.00 23.12 70 THR A CA 1
ATOM 540 C C . THR A 1 70 ? 35.761 20.317 -29.617 1.00 23.12 70 THR A C 1
ATOM 542 O O . THR A 1 70 ? 35.026 21.010 -28.914 1.00 23.12 70 THR A O 1
ATOM 545 N N . LEU A 1 71 ? 36.294 19.157 -29.229 1.00 26.59 71 LEU A N 1
ATOM 546 C CA . LEU A 1 71 ? 36.394 18.652 -27.863 1.00 26.59 71 LEU A CA 1
ATOM 547 C C . LEU A 1 71 ? 37.083 19.680 -26.950 1.00 26.59 71 LEU A C 1
ATOM 549 O O . LEU A 1 71 ? 38.144 20.209 -27.283 1.00 26.59 71 LEU A O 1
ATOM 553 N N . VAL A 1 72 ? 36.504 19.919 -25.773 1.00 27.08 72 VAL A N 1
ATOM 554 C CA . VAL A 1 72 ? 37.190 20.597 -24.663 1.00 27.08 72 VAL A CA 1
ATOM 555 C C . VAL A 1 72 ? 38.306 19.665 -24.159 1.00 27.08 72 VAL A C 1
ATOM 557 O O . VAL A 1 72 ? 38.038 18.482 -23.936 1.00 27.08 72 VAL A O 1
ATOM 560 N N . PRO A 1 73 ? 39.559 20.134 -24.010 1.00 24.53 73 PRO A N 1
ATOM 561 C CA . PRO A 1 73 ? 40.676 19.260 -23.686 1.00 24.53 73 PRO A CA 1
ATOM 562 C C . PRO A 1 73 ? 40.692 18.873 -22.204 1.00 24.53 73 PRO A C 1
ATOM 564 O O . PRO A 1 73 ? 40.481 19.697 -21.315 1.00 24.53 73 PRO A O 1
ATOM 567 N N . ALA A 1 74 ? 41.011 17.603 -21.965 1.00 34.25 74 ALA A N 1
ATOM 568 C CA . ALA A 1 74 ? 41.267 17.022 -20.658 1.00 34.25 74 ALA A CA 1
ATOM 569 C C . ALA A 1 74 ? 42.446 17.719 -19.958 1.00 34.25 74 ALA A C 1
ATOM 571 O O . ALA A 1 74 ? 43.586 17.624 -20.415 1.00 34.25 74 ALA A O 1
ATOM 572 N N . LYS A 1 75 ? 42.188 18.362 -18.815 1.00 27.00 75 LYS A N 1
ATOM 573 C CA . LYS A 1 75 ? 43.205 18.607 -17.787 1.00 27.00 75 LYS A CA 1
ATOM 574 C C . LYS A 1 75 ? 42.627 18.319 -16.400 1.00 27.00 75 LYS A C 1
ATOM 576 O O . LYS A 1 75 ? 41.752 19.037 -15.938 1.00 27.00 75 LYS A O 1
ATOM 581 N N . THR A 1 76 ? 43.158 17.243 -15.808 1.00 29.62 76 THR A N 1
ATOM 582 C CA . THR A 1 76 ? 43.252 16.916 -14.369 1.00 29.62 76 THR A CA 1
ATOM 583 C C . THR A 1 76 ? 41.982 17.067 -13.530 1.00 29.62 76 THR A C 1
ATOM 585 O O . THR A 1 76 ? 41.776 18.085 -12.884 1.00 29.62 76 THR A O 1
ATOM 588 N N . LEU A 1 77 ? 41.189 15.993 -13.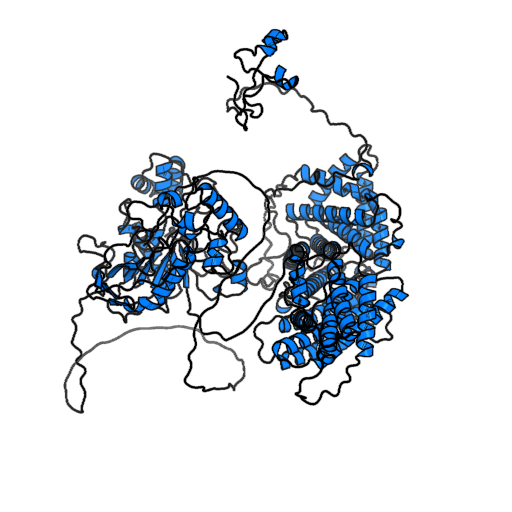478 1.00 32.03 77 LEU A N 1
ATOM 589 C CA . LEU A 1 77 ? 40.322 15.690 -12.336 1.00 32.03 77 LEU A CA 1
ATOM 590 C C . LEU A 1 77 ? 41.177 14.982 -11.273 1.00 32.03 77 LEU A C 1
ATOM 592 O O . LEU A 1 77 ? 41.652 13.872 -11.511 1.00 32.03 77 LEU A O 1
ATOM 596 N N . THR A 1 78 ? 41.411 15.645 -10.143 1.00 31.05 78 THR A N 1
ATOM 597 C CA . THR A 1 78 ? 41.980 15.069 -8.909 1.00 31.05 78 THR A CA 1
ATOM 598 C C . THR A 1 78 ? 40.904 15.036 -7.819 1.00 31.05 78 THR A C 1
ATOM 600 O O . THR A 1 78 ? 39.907 15.748 -7.935 1.00 31.05 78 THR A O 1
ATOM 603 N N . TRP A 1 79 ? 41.097 14.226 -6.771 1.00 31.36 79 TRP A N 1
ATOM 604 C CA . TRP A 1 79 ? 40.207 14.090 -5.600 1.00 31.36 79 TRP A CA 1
ATOM 605 C C . TRP A 1 79 ? 39.746 15.443 -5.012 1.00 31.36 79 TRP A C 1
ATOM 607 O O . TRP A 1 79 ? 38.585 15.593 -4.642 1.00 31.36 79 TRP A O 1
ATOM 617 N N . ASP A 1 80 ? 40.594 16.474 -5.079 1.00 32.25 80 ASP A N 1
ATOM 618 C CA . ASP A 1 80 ? 40.291 17.855 -4.656 1.00 32.25 80 ASP A CA 1
ATOM 619 C C . ASP A 1 80 ? 39.134 18.516 -5.430 1.00 32.25 80 ASP A C 1
ATOM 621 O O . ASP A 1 80 ? 38.505 19.456 -4.951 1.00 32.25 80 ASP A O 1
ATOM 625 N N . SER A 1 81 ? 38.817 18.020 -6.629 1.00 34.97 81 SER A N 1
ATOM 626 C CA . SER A 1 81 ? 37.737 18.540 -7.486 1.00 34.97 81 SER A CA 1
ATOM 627 C C . SER A 1 81 ? 36.342 18.111 -7.009 1.00 34.97 81 SER A C 1
ATOM 629 O O . SER A 1 81 ? 35.339 18.588 -7.538 1.00 34.97 81 SER A O 1
ATOM 631 N N . LEU A 1 82 ? 36.283 17.182 -6.048 1.00 38.62 82 LEU A N 1
ATOM 632 C CA . LEU A 1 82 ? 35.063 16.634 -5.451 1.00 38.62 82 LEU A CA 1
ATOM 633 C C . LEU A 1 82 ? 34.812 17.184 -4.030 1.00 38.62 82 LEU A C 1
ATOM 635 O O . LEU A 1 82 ? 33.851 16.777 -3.381 1.00 38.62 82 LEU A O 1
ATOM 639 N N . GLY A 1 83 ? 35.642 18.124 -3.555 1.00 29.62 83 GLY A N 1
ATOM 640 C CA . GLY A 1 83 ? 35.588 18.688 -2.205 1.00 29.62 83 GLY A CA 1
ATOM 641 C C . GLY A 1 83 ? 35.025 20.102 -2.114 1.00 29.62 83 GLY A C 1
ATOM 642 O O . GLY A 1 83 ? 35.421 20.987 -2.864 1.00 29.62 83 GLY A O 1
ATOM 643 N N . ALA A 1 84 ? 34.147 20.286 -1.126 1.00 34.00 84 ALA A N 1
ATOM 644 C CA . ALA A 1 84 ? 33.653 21.536 -0.549 1.00 34.00 84 ALA A CA 1
ATOM 645 C C . ALA A 1 84 ? 33.024 22.564 -1.520 1.00 34.00 84 ALA A C 1
ATOM 647 O O . ALA A 1 84 ? 33.698 23.325 -2.209 1.00 34.00 84 ALA A O 1
ATOM 648 N N . SER A 1 85 ? 31.687 22.663 -1.442 1.00 31.44 85 SER A N 1
ATOM 649 C CA . SER A 1 85 ? 30.785 23.714 -1.973 1.00 31.44 85 SER A CA 1
ATOM 650 C C . SER A 1 85 ? 30.060 23.512 -3.320 1.00 31.44 85 SER A C 1
ATOM 652 O O . SER A 1 85 ? 29.395 24.439 -3.782 1.00 31.44 85 SER A O 1
ATOM 654 N N . SER A 1 86 ? 30.051 22.317 -3.933 1.00 30.92 86 SER A N 1
ATOM 655 C CA . SER A 1 86 ? 29.207 22.065 -5.132 1.00 30.92 86 SER A CA 1
ATOM 656 C C . SER A 1 86 ? 28.653 20.642 -5.406 1.00 30.92 86 SER A C 1
ATOM 658 O O . SER A 1 86 ? 28.330 20.366 -6.561 1.00 30.92 86 SER A O 1
ATOM 660 N N . PRO A 1 87 ? 28.421 19.720 -4.447 1.00 29.56 87 PRO A N 1
ATOM 661 C CA . PRO A 1 87 ? 27.969 18.371 -4.820 1.00 29.56 87 PRO A CA 1
ATOM 662 C C . PRO A 1 87 ? 26.455 18.225 -5.097 1.00 29.56 87 PRO A C 1
ATOM 664 O O . PRO A 1 87 ? 25.976 17.107 -5.225 1.00 29.56 87 PRO A O 1
ATOM 667 N N . VAL A 1 88 ? 25.674 19.308 -5.225 1.00 31.98 88 VAL A N 1
ATOM 668 C CA . VAL A 1 88 ? 24.204 19.215 -5.415 1.00 31.98 88 VAL A CA 1
ATOM 669 C C . VAL A 1 88 ? 23.761 19.361 -6.882 1.00 31.98 88 VAL A C 1
ATOM 671 O O . VAL A 1 88 ? 22.654 18.964 -7.229 1.00 31.98 88 VAL A O 1
ATOM 674 N N . SER A 1 89 ? 24.596 19.884 -7.788 1.00 32.94 89 SER A N 1
ATOM 675 C CA . SER A 1 89 ? 24.126 20.274 -9.134 1.00 32.94 89 SER A CA 1
ATOM 676 C C . SER A 1 89 ? 24.551 19.368 -10.296 1.00 32.94 89 SER A C 1
ATOM 678 O O . SER A 1 89 ? 23.978 19.486 -11.378 1.00 32.94 89 SER A O 1
ATOM 680 N N . VAL A 1 90 ? 25.515 18.456 -10.116 1.00 32.00 90 VAL A N 1
ATOM 681 C CA . VAL A 1 90 ? 26.044 17.635 -11.232 1.00 32.00 90 VAL A CA 1
ATOM 682 C C . VAL A 1 90 ? 25.297 16.304 -11.403 1.00 32.00 90 VAL A C 1
ATOM 684 O O . VAL A 1 90 ? 25.282 15.741 -12.495 1.00 32.00 90 VAL A O 1
ATOM 687 N N . LEU A 1 91 ? 24.586 15.836 -10.375 1.00 32.72 91 LEU A N 1
ATOM 688 C CA . LEU A 1 91 ? 23.736 14.643 -10.434 1.00 32.72 91 LEU A CA 1
ATOM 689 C C . LEU A 1 91 ? 22.243 15.014 -10.427 1.00 32.72 91 LEU A C 1
ATOM 691 O O . LEU A 1 91 ? 21.465 14.437 -9.676 1.00 32.72 91 LEU A O 1
ATOM 695 N N . GLY A 1 92 ? 21.856 15.962 -11.286 1.00 27.09 92 GLY A N 1
ATOM 696 C CA . GLY A 1 92 ? 20.493 16.492 -11.385 1.00 27.09 92 GLY A CA 1
ATOM 697 C C . GLY A 1 92 ? 19.366 15.449 -11.446 1.00 27.09 92 GLY A C 1
ATOM 698 O O . GLY A 1 92 ? 19.555 14.296 -11.856 1.00 27.09 92 GLY A O 1
ATOM 699 N N . SER A 1 93 ? 18.185 15.914 -11.034 1.00 28.55 93 SER A N 1
ATOM 700 C CA . SER A 1 93 ? 16.892 15.229 -11.028 1.00 28.55 93 SER A CA 1
ATOM 701 C C . SER A 1 93 ? 16.587 14.623 -12.400 1.00 28.55 93 SER A C 1
ATOM 703 O O . SER A 1 93 ? 16.500 15.348 -13.392 1.00 28.55 93 SER A O 1
ATOM 705 N N . ALA A 1 94 ? 16.444 13.300 -12.471 1.00 29.27 94 ALA A N 1
ATOM 706 C CA . ALA A 1 94 ? 16.137 12.600 -13.714 1.00 29.27 94 ALA A CA 1
ATOM 707 C C . ALA A 1 94 ? 14.621 12.427 -13.881 1.00 29.27 94 ALA A C 1
ATOM 709 O O . ALA A 1 94 ? 13.932 11.993 -12.961 1.00 29.27 94 ALA A O 1
ATOM 710 N N . ALA A 1 95 ? 14.125 12.768 -15.069 1.00 25.33 95 ALA A N 1
ATOM 711 C CA . ALA A 1 95 ? 12.815 12.367 -15.562 1.00 25.33 95 ALA A CA 1
ATOM 712 C C . ALA A 1 95 ? 12.904 10.947 -16.146 1.00 25.33 95 ALA A C 1
ATOM 714 O O . ALA A 1 95 ? 13.905 10.614 -16.782 1.00 25.33 95 ALA A O 1
ATOM 715 N N . PHE A 1 96 ? 11.862 10.136 -15.952 1.00 25.55 96 PHE A N 1
ATOM 716 C CA . PHE A 1 96 ? 11.766 8.778 -16.491 1.00 25.55 96 PHE A CA 1
ATOM 717 C C . PHE A 1 96 ? 11.577 8.802 -18.021 1.00 25.55 96 PHE A C 1
ATOM 719 O O . PHE A 1 96 ? 10.624 9.421 -18.499 1.00 25.55 96 PHE A O 1
ATOM 726 N N . PRO A 1 97 ? 12.439 8.143 -18.814 1.00 28.14 97 PRO A N 1
ATOM 727 C CA . PRO A 1 97 ? 12.168 7.845 -20.214 1.00 28.14 97 PRO A CA 1
ATOM 728 C C . PRO A 1 97 ? 11.435 6.502 -20.363 1.00 28.14 97 PRO A C 1
ATOM 730 O O . PRO A 1 97 ? 11.742 5.537 -19.665 1.00 28.14 97 PRO A O 1
ATOM 733 N N . ASN A 1 98 ? 10.522 6.432 -21.334 1.00 26.28 98 ASN A N 1
ATOM 734 C CA . ASN A 1 98 ? 9.850 5.203 -21.766 1.00 26.28 98 ASN A CA 1
ATOM 735 C C . ASN A 1 98 ? 10.873 4.135 -22.189 1.00 26.28 98 ASN A C 1
ATOM 737 O O . ASN A 1 98 ? 11.613 4.343 -23.156 1.00 26.28 98 ASN A O 1
ATOM 741 N N . SER A 1 99 ? 10.890 2.982 -21.513 1.00 28.33 99 SER A N 1
ATOM 742 C CA . SER A 1 99 ? 11.622 1.796 -21.963 1.00 28.33 99 SER A CA 1
ATOM 743 C C . SER A 1 99 ? 10.677 0.835 -22.693 1.00 28.33 99 SER A C 1
ATOM 745 O O . SER A 1 99 ? 9.539 0.596 -22.294 1.00 28.33 99 SER A O 1
ATOM 747 N N . SER A 1 100 ? 11.135 0.307 -23.826 1.00 30.83 100 SER A N 1
ATOM 748 C CA . SER A 1 100 ? 10.457 -0.761 -24.557 1.00 30.83 100 SER A CA 1
ATOM 749 C C . SER A 1 100 ? 10.642 -2.096 -23.832 1.00 30.83 100 SER A C 1
ATOM 751 O O . SER A 1 100 ? 11.776 -2.468 -23.528 1.00 30.83 100 SER A O 1
ATOM 753 N N . LYS A 1 101 ? 9.527 -2.805 -23.598 1.00 31.17 101 LYS A N 1
ATOM 754 C CA . LYS A 1 101 ? 9.427 -4.110 -22.921 1.00 31.17 101 LYS A CA 1
ATOM 755 C C . LYS A 1 101 ? 10.481 -5.110 -23.435 1.00 31.17 101 LYS A C 1
ATOM 757 O O . LYS A 1 101 ? 10.482 -5.452 -24.617 1.00 31.17 101 LYS A O 1
ATOM 762 N N . LEU A 1 102 ? 11.348 -5.592 -22.541 1.00 33.44 102 LEU A N 1
ATOM 763 C CA . LEU A 1 102 ? 12.137 -6.815 -22.733 1.00 33.44 102 LEU A CA 1
ATOM 764 C C . LEU A 1 102 ? 11.316 -8.016 -22.223 1.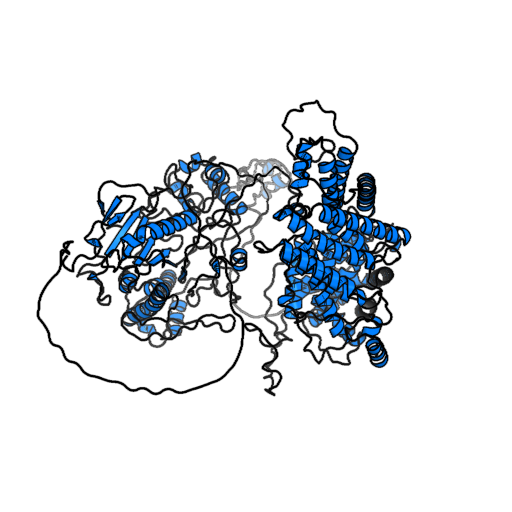00 33.44 102 LEU A C 1
ATOM 766 O O . LEU A 1 102 ? 10.581 -7.867 -21.246 1.00 33.44 102 LEU A O 1
ATOM 770 N N . PRO A 1 103 ? 11.395 -9.191 -22.870 1.00 32.97 103 PRO A N 1
ATOM 771 C CA . PRO A 1 103 ? 10.671 -10.375 -22.425 1.00 32.97 103 PRO A CA 1
ATOM 772 C C . PRO A 1 103 ? 11.243 -10.916 -21.107 1.00 32.97 103 PRO A C 1
ATOM 774 O O . PRO A 1 103 ? 12.459 -10.987 -20.922 1.00 32.97 103 PRO A O 1
ATOM 777 N N . PHE A 1 104 ? 10.336 -11.315 -20.212 1.00 35.06 104 PHE A N 1
ATOM 778 C CA . PHE A 1 104 ? 10.626 -12.026 -18.969 1.00 35.06 104 PHE A CA 1
ATOM 779 C C . PHE A 1 104 ? 11.431 -13.301 -19.254 1.00 35.06 104 PHE A C 1
ATOM 781 O O . PHE A 1 104 ? 11.003 -14.149 -20.034 1.00 35.06 104 PHE A O 1
ATOM 788 N N . SER A 1 105 ? 12.569 -13.462 -18.582 1.00 37.66 105 SER A N 1
ATOM 789 C CA . SER A 1 105 ? 13.288 -14.733 -18.511 1.00 37.66 105 SER A CA 1
ATOM 790 C C . SER A 1 105 ? 13.196 -15.237 -17.075 1.00 37.66 105 SER A C 1
ATOM 792 O O . SER A 1 105 ? 13.926 -14.746 -16.221 1.00 37.66 105 SER A O 1
ATOM 794 N N . GLY A 1 106 ? 12.304 -16.196 -16.811 1.00 36.59 106 GLY A N 1
ATOM 795 C CA . GLY A 1 106 ? 12.314 -16.972 -15.562 1.00 36.59 106 GLY A CA 1
ATOM 796 C C . GLY A 1 106 ? 11.102 -16.807 -14.641 1.00 36.59 106 GLY A C 1
ATOM 797 O O . GLY A 1 106 ? 11.217 -16.268 -13.550 1.00 36.59 106 GLY A O 1
ATOM 798 N N . SER A 1 107 ? 9.942 -17.289 -15.079 1.00 35.78 107 SER A N 1
ATOM 799 C CA . SER A 1 107 ? 8.972 -18.106 -14.320 1.00 35.78 107 SER A CA 1
ATOM 800 C C . SER A 1 107 ? 7.674 -18.130 -15.132 1.00 35.78 107 SER A C 1
ATOM 802 O O . SER A 1 107 ? 7.262 -17.120 -15.699 1.00 35.78 107 SER A O 1
ATOM 804 N N . GLY A 1 108 ? 7.099 -19.317 -15.318 1.00 42.81 108 GLY A N 1
ATOM 805 C CA . GLY A 1 108 ? 5.893 -19.505 -16.126 1.00 42.81 108 GLY A CA 1
ATOM 806 C C . GLY A 1 108 ? 4.670 -18.742 -15.596 1.00 42.81 108 GLY A C 1
ATOM 807 O O . GLY A 1 108 ? 4.695 -18.169 -14.514 1.00 42.81 108 GLY A O 1
ATOM 808 N N . PHE A 1 109 ? 3.609 -18.764 -16.408 1.00 33.97 109 PHE A N 1
ATOM 809 C CA . PHE A 1 109 ? 2.303 -18.103 -16.255 1.00 33.97 109 PHE A CA 1
ATOM 810 C C . PHE A 1 109 ? 1.905 -17.714 -14.815 1.00 33.97 109 PHE A C 1
ATOM 812 O O . PHE A 1 109 ? 1.674 -18.594 -13.993 1.00 33.97 109 PHE A O 1
ATOM 819 N N . LEU A 1 110 ? 1.761 -16.404 -14.559 1.00 45.97 110 LEU A N 1
ATOM 820 C CA . LEU A 1 110 ? 1.333 -15.789 -13.291 1.00 45.97 110 LEU A CA 1
ATOM 821 C C . LEU A 1 110 ? -0.149 -15.378 -13.337 1.00 45.97 110 LEU A C 1
ATOM 823 O O . LEU A 1 110 ? -0.502 -14.208 -13.222 1.00 45.97 110 LEU A O 1
ATOM 827 N N . GLY A 1 111 ? -1.010 -16.379 -13.527 1.00 42.28 111 GLY A N 1
ATOM 828 C CA . GLY A 1 111 ? -2.439 -16.290 -13.234 1.00 42.28 111 GLY A CA 1
ATOM 829 C C . GLY A 1 111 ? -2.747 -16.531 -11.743 1.00 42.28 111 GLY A C 1
ATOM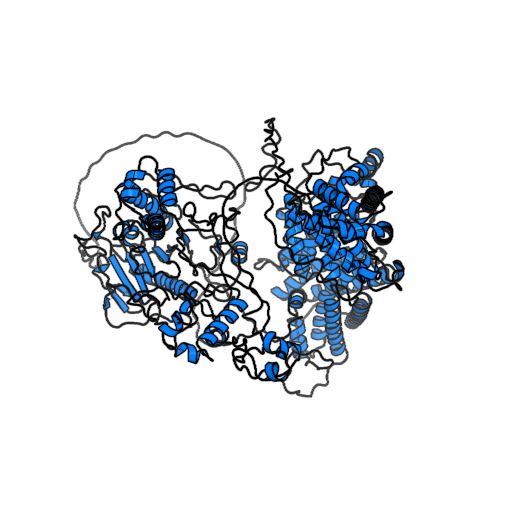 830 O O . GLY A 1 111 ? -1.843 -16.629 -10.907 1.00 42.28 111 GLY A O 1
ATOM 831 N N . PRO A 1 112 ? -4.026 -16.731 -11.403 1.00 39.03 112 PRO A N 1
ATOM 832 C CA . PRO A 1 112 ? -4.676 -16.303 -10.153 1.00 39.03 112 PRO A CA 1
ATOM 833 C C . PRO A 1 112 ? -4.147 -16.918 -8.854 1.00 39.03 112 PRO A C 1
ATOM 835 O O . PRO A 1 112 ? -4.420 -16.371 -7.794 1.00 39.03 112 PRO A O 1
ATOM 838 N N . THR A 1 113 ? -3.435 -18.047 -8.904 1.00 43.84 113 THR A N 1
ATOM 839 C CA . THR A 1 113 ? -2.818 -18.702 -7.732 1.00 43.84 113 THR A CA 1
ATOM 840 C C . THR A 1 113 ? -1.611 -19.559 -8.143 1.00 43.84 113 THR A C 1
ATOM 842 O O . THR A 1 113 ? -1.478 -20.691 -7.692 1.00 43.84 113 THR A O 1
ATOM 845 N N . SER A 1 114 ? -0.803 -19.098 -9.097 1.00 46.97 114 SER A N 1
ATOM 846 C CA . SER A 1 114 ? 0.058 -19.955 -9.934 1.00 46.97 114 SER A CA 1
ATOM 847 C C . SER A 1 114 ? 0.867 -21.041 -9.197 1.00 46.97 114 SER A C 1
ATOM 849 O O . SER A 1 114 ? 1.881 -20.776 -8.558 1.00 46.97 114 SER A O 1
ATOM 851 N N . TYR A 1 115 ? 0.392 -22.287 -9.354 1.00 39.34 115 TYR A N 1
ATOM 852 C CA . TYR A 1 115 ? 1.032 -23.548 -8.978 1.00 39.34 115 TYR A CA 1
ATOM 853 C C . TYR A 1 115 ? 1.849 -24.072 -10.167 1.00 39.34 115 TYR A C 1
ATOM 855 O O . TYR A 1 115 ? 1.282 -24.451 -11.194 1.00 39.34 115 TYR A O 1
ATOM 863 N N . SER A 1 116 ? 3.166 -24.200 -10.024 1.00 41.31 116 SER A N 1
ATOM 864 C CA . SER A 1 116 ? 4.057 -24.817 -11.024 1.00 41.31 116 SER A CA 1
ATOM 865 C C . SER A 1 116 ? 3.972 -26.358 -11.083 1.00 41.31 116 SER A C 1
ATOM 867 O O . SER A 1 116 ? 4.931 -27.027 -11.454 1.00 41.31 116 SER A O 1
ATOM 869 N N . GLY A 1 117 ? 2.821 -26.952 -10.743 1.00 35.62 117 GLY A N 1
ATOM 870 C CA . GLY A 1 117 ? 2.633 -28.410 -10.710 1.00 35.62 117 GLY A CA 1
ATOM 871 C C . GLY A 1 117 ? 1.923 -29.021 -11.925 1.00 35.62 117 GLY A C 1
ATOM 872 O O . GLY A 1 117 ? 2.081 -30.210 -12.178 1.00 35.62 117 GLY A O 1
ATOM 873 N N . ALA A 1 118 ? 1.135 -28.248 -12.681 1.00 37.22 118 ALA A N 1
ATOM 874 C CA . ALA A 1 118 ? 0.238 -28.816 -13.698 1.00 37.22 118 ALA A CA 1
ATOM 875 C C . ALA A 1 118 ? 0.869 -28.998 -15.093 1.00 37.22 118 ALA A C 1
ATOM 877 O O . ALA A 1 118 ? 0.335 -29.752 -15.901 1.00 37.22 118 ALA A O 1
ATOM 878 N N . PHE A 1 119 ? 2.001 -28.342 -15.376 1.00 39.28 119 PHE A N 1
ATOM 879 C CA . PHE A 1 119 ? 2.601 -28.308 -16.720 1.00 39.28 119 PHE A CA 1
ATOM 880 C C . PHE A 1 119 ? 4.041 -28.835 -16.797 1.00 39.28 119 PHE A C 1
ATOM 882 O O . PHE A 1 119 ? 4.623 -28.842 -17.875 1.00 39.28 119 PHE A O 1
ATOM 889 N N . SER A 1 120 ? 4.624 -29.316 -15.695 1.00 37.00 120 SER A N 1
ATOM 890 C CA . SER A 1 120 ? 6.007 -29.821 -15.685 1.00 37.00 120 SER A CA 1
ATOM 891 C C . SER A 1 120 ? 6.180 -31.212 -16.314 1.00 37.00 120 SER A C 1
ATOM 893 O O . SER A 1 120 ? 7.305 -31.594 -16.616 1.00 37.00 120 SER A O 1
ATOM 895 N N . ASN A 1 121 ? 5.091 -31.958 -16.549 1.00 30.27 121 ASN A N 1
ATOM 896 C CA . ASN A 1 121 ? 5.132 -33.350 -17.034 1.00 30.27 121 ASN A CA 1
ATOM 897 C C . ASN A 1 121 ? 4.693 -33.547 -18.492 1.00 30.27 121 ASN A C 1
ATOM 899 O O . ASN A 1 121 ? 4.589 -34.684 -18.951 1.00 30.27 121 ASN A O 1
ATOM 903 N N . SER A 1 122 ? 4.414 -32.478 -19.228 1.00 29.89 122 SER A N 1
ATOM 904 C CA . SER A 1 122 ? 4.078 -32.568 -20.648 1.00 29.89 122 SER A CA 1
ATOM 905 C C . SER A 1 122 ? 5.236 -32.019 -21.466 1.00 29.89 122 SER A C 1
ATOM 907 O O . SER A 1 122 ? 5.496 -30.820 -21.418 1.00 29.89 122 SER A O 1
ATOM 909 N N . GLU A 1 123 ? 5.900 -32.903 -22.217 1.00 31.92 123 GLU A N 1
ATOM 910 C CA . GLU A 1 123 ? 6.784 -32.605 -23.354 1.00 31.92 123 GLU A CA 1
ATOM 911 C C . GLU A 1 123 ? 6.009 -31.837 -24.446 1.00 31.92 123 GLU A C 1
ATOM 913 O O . GLU A 1 123 ? 5.763 -32.329 -25.544 1.00 31.92 123 GLU A O 1
ATOM 918 N N . LEU A 1 124 ? 5.531 -30.638 -24.128 1.00 33.09 124 LEU A N 1
ATOM 919 C CA . LEU A 1 124 ? 5.055 -29.682 -25.109 1.00 33.09 124 LEU A CA 1
ATOM 920 C C . LEU A 1 124 ? 6.226 -28.749 -25.372 1.00 33.09 124 LEU A C 1
ATOM 922 O O . LEU A 1 124 ? 6.565 -27.922 -24.527 1.00 33.09 124 LEU A O 1
ATOM 926 N N . ASP A 1 125 ? 6.858 -28.957 -26.527 1.00 29.81 125 ASP A N 1
ATOM 927 C CA . ASP A 1 125 ? 7.914 -28.110 -27.068 1.00 29.81 125 ASP A CA 1
ATOM 928 C C . ASP A 1 125 ? 7.577 -26.636 -26.824 1.00 29.81 125 ASP A C 1
ATOM 930 O O . ASP A 1 125 ? 6.558 -26.116 -27.291 1.00 29.81 125 ASP A O 1
ATOM 934 N N . VAL A 1 126 ? 8.441 -25.968 -26.060 1.00 31.22 126 VAL A N 1
ATOM 935 C CA . VAL A 1 126 ? 8.406 -24.520 -25.890 1.00 31.22 126 VAL A CA 1
ATOM 936 C C . VAL A 1 126 ? 8.510 -23.919 -27.287 1.00 31.22 126 VAL A C 1
ATOM 938 O O . VAL A 1 126 ? 9.531 -24.049 -27.958 1.00 31.22 126 VAL A O 1
ATOM 941 N N . VAL A 1 127 ? 7.429 -23.299 -27.755 1.00 29.08 127 VAL A N 1
ATOM 942 C CA . VAL A 1 127 ? 7.428 -22.573 -29.023 1.00 29.08 127 VAL A CA 1
ATOM 943 C C . VAL A 1 127 ? 8.381 -21.390 -28.859 1.00 29.08 127 VAL A C 1
ATOM 945 O O . VAL A 1 127 ? 8.050 -20.411 -28.190 1.00 29.08 127 VAL A O 1
ATOM 948 N N . ASP A 1 128 ? 9.574 -21.499 -29.446 1.00 25.39 128 ASP A N 1
ATOM 949 C CA . ASP A 1 128 ? 10.546 -20.412 -29.543 1.00 25.39 128 ASP A CA 1
ATOM 950 C C . ASP A 1 128 ? 9.898 -19.228 -30.276 1.00 25.39 128 ASP A C 1
ATOM 952 O O . ASP A 1 128 ? 9.770 -19.208 -31.505 1.00 25.39 128 ASP A O 1
ATOM 956 N N . PHE A 1 129 ? 9.471 -18.212 -29.525 1.00 26.52 129 PHE A N 1
ATOM 957 C CA . PHE A 1 129 ? 9.135 -16.923 -30.112 1.00 26.52 129 PHE A CA 1
ATOM 958 C C . PHE A 1 129 ? 10.436 -16.284 -30.614 1.00 26.52 129 PHE A C 1
ATOM 960 O O . PHE A 1 129 ? 11.363 -16.098 -29.821 1.00 26.52 129 PHE A O 1
ATOM 967 N N . PRO A 1 130 ? 10.545 -15.913 -31.903 1.00 25.11 130 PRO A N 1
ATOM 968 C CA . PRO A 1 130 ? 11.753 -15.286 -32.416 1.00 25.11 130 PRO A CA 1
ATOM 969 C C . PRO A 1 130 ? 11.999 -13.973 -31.669 1.00 25.11 130 PRO A C 1
ATOM 971 O O . PRO A 1 130 ? 11.242 -13.006 -31.795 1.00 25.11 130 PRO A O 1
ATOM 974 N N . SER A 1 131 ? 13.073 -13.939 -30.879 1.00 30.75 131 SER A N 1
ATOM 975 C CA . SER A 1 131 ? 13.497 -12.760 -30.138 1.00 30.75 131 SER A CA 1
ATOM 976 C C . SER A 1 131 ? 13.989 -11.693 -31.118 1.00 30.75 131 SER A C 1
ATOM 978 O O . SER A 1 131 ? 15.136 -11.647 -31.558 1.00 30.75 131 SER A O 1
ATOM 980 N N . SER A 1 132 ? 13.098 -10.775 -31.484 1.00 29.98 132 SER A N 1
ATOM 981 C CA . SER A 1 132 ? 13.496 -9.495 -32.062 1.00 29.98 132 SER A CA 1
ATOM 982 C C . SER A 1 132 ? 14.160 -8.661 -30.956 1.00 29.98 132 SER A C 1
ATOM 984 O O . SER A 1 132 ? 13.541 -7.763 -30.383 1.00 29.98 132 SER A O 1
ATOM 986 N N . THR A 1 133 ? 15.431 -8.932 -30.648 1.00 34.06 133 THR A N 1
ATOM 987 C CA . THR A 1 133 ? 16.275 -8.075 -29.804 1.00 34.06 133 THR A CA 1
ATOM 988 C C . THR A 1 133 ? 16.591 -6.777 -30.549 1.00 34.06 133 THR A C 1
ATOM 990 O O . THR A 1 133 ? 17.686 -6.586 -31.081 1.00 34.06 133 THR A O 1
ATOM 993 N N . LYS A 1 134 ? 15.631 -5.853 -30.622 1.00 35.84 134 LYS A N 1
ATOM 994 C CA . LYS A 1 134 ? 15.959 -4.453 -30.900 1.00 35.84 134 LYS A CA 1
ATOM 995 C C . LYS A 1 134 ? 16.503 -3.875 -29.601 1.00 35.84 134 LYS A C 1
ATOM 997 O O . LYS A 1 134 ? 15.735 -3.585 -28.693 1.00 35.84 134 LYS A O 1
ATOM 1002 N N . SER A 1 135 ? 17.829 -3.759 -29.498 1.00 43.59 135 SER A N 1
ATOM 1003 C CA . SER A 1 135 ? 18.469 -3.112 -28.352 1.00 43.59 135 SER A CA 1
ATOM 1004 C C . SER A 1 135 ? 17.949 -1.682 -28.236 1.00 43.59 135 SER A C 1
ATOM 1006 O O . SER A 1 135 ? 18.186 -0.867 -29.135 1.00 43.59 135 SER A O 1
ATOM 1008 N N . THR A 1 136 ? 17.255 -1.364 -27.148 1.00 47.44 136 THR A N 1
ATOM 1009 C CA . THR A 1 136 ? 16.949 0.022 -26.798 1.00 47.44 136 THR A CA 1
ATOM 1010 C C . THR A 1 136 ? 18.277 0.784 -26.719 1.00 47.44 136 THR A C 1
ATOM 1012 O O . THR A 1 136 ? 19.207 0.301 -26.064 1.00 47.44 136 THR A O 1
ATOM 1015 N N . PRO A 1 137 ? 18.443 1.926 -27.408 1.00 57.66 137 PRO A N 1
ATOM 1016 C CA . PRO A 1 137 ? 19.680 2.690 -27.319 1.00 57.66 137 PRO A CA 1
ATOM 1017 C C . PRO A 1 137 ? 19.910 3.128 -25.868 1.00 57.66 137 PRO A C 1
ATOM 1019 O O . PRO A 1 137 ? 19.072 3.822 -25.298 1.00 57.66 137 PRO A O 1
ATOM 1022 N N . ILE A 1 138 ? 21.034 2.719 -25.271 1.00 71.25 138 ILE A N 1
ATOM 1023 C CA . ILE A 1 138 ? 21.416 3.153 -23.920 1.00 71.25 138 ILE A CA 1
ATOM 1024 C C . ILE A 1 138 ? 21.664 4.665 -23.961 1.00 71.25 138 ILE A C 1
ATOM 1026 O O . ILE A 1 138 ? 22.432 5.144 -24.800 1.00 71.25 138 ILE A O 1
ATOM 1030 N N . ASP A 1 139 ? 21.032 5.407 -23.051 1.00 80.94 139 ASP A N 1
ATOM 1031 C CA . ASP A 1 139 ? 21.168 6.859 -22.952 1.00 80.94 139 ASP A CA 1
ATOM 1032 C C . ASP A 1 139 ? 22.645 7.264 -22.732 1.00 80.94 139 ASP A C 1
ATOM 1034 O O . ASP A 1 139 ? 23.255 6.881 -21.725 1.00 80.94 139 ASP A O 1
ATOM 1038 N N . PRO A 1 140 ? 23.248 8.067 -23.634 1.00 82.69 140 PRO A N 1
ATOM 1039 C CA . PRO A 1 140 ? 24.613 8.563 -23.477 1.00 82.69 140 PRO A CA 1
ATOM 1040 C C . PRO A 1 140 ? 24.873 9.299 -22.154 1.00 82.69 140 PRO A C 1
ATOM 1042 O O . PRO A 1 140 ? 26.005 9.273 -21.664 1.00 82.69 140 PRO A O 1
ATOM 1045 N N . GLN A 1 141 ? 23.858 9.939 -21.559 1.00 83.00 141 GLN A N 1
ATOM 1046 C CA . GLN A 1 141 ? 23.990 10.589 -20.251 1.00 83.00 141 GLN A CA 1
ATOM 1047 C C . GLN A 1 141 ? 24.137 9.564 -19.123 1.00 83.00 141 GLN A C 1
ATOM 1049 O O . GLN A 1 141 ? 24.989 9.738 -18.249 1.00 83.00 141 GLN A O 1
ATOM 1054 N N . GLN A 1 142 ? 23.374 8.468 -19.165 1.00 84.75 142 GLN A N 1
ATOM 1055 C CA . GLN A 1 142 ? 23.516 7.367 -18.210 1.00 84.75 142 GLN A CA 1
ATOM 1056 C C . GLN A 1 142 ? 24.884 6.693 -18.338 1.00 84.75 142 GLN A C 1
ATOM 1058 O O . GLN A 1 142 ? 25.530 6.431 -17.328 1.00 84.75 142 GLN A O 1
ATOM 1063 N N . VAL A 1 143 ? 25.390 6.515 -19.565 1.00 90.62 143 VAL A N 1
ATOM 1064 C CA . VAL A 1 143 ? 26.751 5.998 -19.795 1.00 90.62 143 VAL A CA 1
ATOM 1065 C C . VAL A 1 143 ? 27.807 6.906 -19.158 1.00 90.62 143 VAL A C 1
ATOM 1067 O O . VAL A 1 143 ? 28.736 6.406 -18.520 1.00 90.62 143 VAL A O 1
ATOM 1070 N N . ALA A 1 144 ? 27.665 8.228 -19.291 1.00 86.94 144 ALA A N 1
ATOM 1071 C CA . ALA A 1 144 ? 28.581 9.191 -18.682 1.00 86.94 144 ALA A CA 1
ATOM 1072 C C . ALA A 1 144 ? 28.531 9.160 -17.146 1.00 86.94 144 ALA A C 1
ATOM 1074 O O . ALA A 1 144 ? 29.583 9.112 -16.511 1.00 86.94 144 ALA A O 1
ATOM 1075 N N . ARG A 1 145 ? 27.332 9.113 -16.547 1.00 88.62 145 ARG A N 1
ATOM 1076 C CA . ARG A 1 145 ? 27.167 8.941 -15.090 1.00 88.62 145 ARG A CA 1
ATOM 1077 C C . ARG A 1 145 ? 27.747 7.607 -14.615 1.00 88.62 145 ARG A C 1
ATOM 1079 O O . ARG A 1 145 ? 28.460 7.572 -13.619 1.00 88.62 145 ARG A O 1
ATOM 1086 N N . GLY A 1 146 ? 27.537 6.529 -15.366 1.00 92.81 146 GLY A N 1
ATOM 1087 C CA . GLY A 1 146 ? 28.141 5.229 -15.084 1.00 92.81 146 GLY A CA 1
ATOM 1088 C C . GLY A 1 146 ? 29.672 5.274 -15.097 1.00 92.81 146 GLY A C 1
ATOM 1089 O O . GLY A 1 146 ? 30.310 4.711 -14.214 1.00 92.81 146 GLY A O 1
ATOM 1090 N N . ALA A 1 147 ? 30.285 6.014 -16.026 1.00 92.69 147 ALA A N 1
ATOM 1091 C CA . ALA A 1 147 ? 31.739 6.196 -16.045 1.00 92.69 147 ALA A CA 1
ATOM 1092 C C . ALA A 1 147 ? 32.261 6.967 -14.817 1.00 92.69 147 ALA A C 1
ATOM 1094 O O . ALA A 1 147 ? 33.367 6.690 -14.357 1.00 92.69 147 ALA A O 1
ATOM 1095 N N . GLN A 1 148 ? 31.471 7.900 -14.270 1.00 90.88 148 GLN A N 1
ATOM 1096 C CA . GLN A 1 148 ? 31.792 8.594 -13.015 1.00 90.88 148 GLN A CA 1
ATOM 1097 C C . GLN A 1 148 ? 31.734 7.641 -11.817 1.00 90.88 148 GLN A C 1
ATOM 1099 O O . GLN A 1 148 ? 32.649 7.644 -11.002 1.00 90.88 148 GLN A O 1
ATOM 1104 N N . VAL A 1 149 ? 30.712 6.781 -11.738 1.00 94.38 149 VAL A N 1
ATOM 1105 C CA . VAL A 1 149 ? 30.621 5.756 -10.684 1.00 94.38 149 VAL A CA 1
ATOM 1106 C C . VAL A 1 149 ? 31.787 4.770 -10.781 1.00 94.38 149 VAL A C 1
ATOM 1108 O O . VAL A 1 149 ? 32.435 4.481 -9.781 1.00 94.38 149 VAL A O 1
ATOM 1111 N N . LEU A 1 150 ? 32.118 4.303 -11.989 1.00 95.56 150 LEU A N 1
ATOM 1112 C CA . LEU A 1 150 ? 33.246 3.393 -12.213 1.00 95.56 150 LEU A CA 1
ATOM 1113 C C . LEU A 1 150 ? 34.596 4.011 -11.836 1.00 95.56 150 LEU A C 1
ATOM 1115 O O . LEU A 1 150 ? 35.516 3.276 -11.495 1.00 95.56 150 LEU A O 1
ATOM 1119 N N . PHE A 1 151 ? 34.728 5.340 -11.859 1.00 90.88 151 PHE A N 1
ATOM 1120 C CA . PHE A 1 151 ? 35.943 6.018 -11.408 1.00 90.88 151 PHE A CA 1
ATOM 1121 C C . PHE A 1 151 ? 36.223 5.772 -9.916 1.00 90.88 151 PHE A C 1
ATOM 1123 O O . PHE A 1 151 ? 37.382 5.674 -9.519 1.00 90.88 151 PHE A O 1
ATOM 1130 N N . LEU A 1 152 ? 35.180 5.578 -9.099 1.00 91.44 152 LEU A N 1
ATOM 1131 C CA . LEU A 1 152 ? 35.315 5.271 -7.670 1.00 91.44 152 LEU A CA 1
ATOM 1132 C C . LEU A 1 152 ? 36.021 3.927 -7.419 1.00 91.44 152 LEU A C 1
ATOM 1134 O O . LEU A 1 152 ? 36.602 3.726 -6.354 1.00 91.44 152 LEU A O 1
ATOM 1138 N N . LEU A 1 153 ? 36.053 3.028 -8.411 1.00 91.81 153 LEU A N 1
ATOM 1139 C CA . LEU A 1 153 ? 36.798 1.767 -8.331 1.00 91.81 153 LEU A CA 1
ATOM 1140 C C . LEU A 1 153 ? 38.323 1.965 -8.306 1.00 91.81 153 LEU A C 1
ATOM 1142 O O . LEU A 1 153 ? 39.050 1.011 -8.041 1.00 91.81 153 LEU A O 1
ATOM 1146 N N . GLU A 1 154 ? 38.842 3.185 -8.503 1.00 88.38 154 GLU A N 1
ATOM 1147 C CA . GLU A 1 154 ? 40.253 3.490 -8.212 1.00 88.38 154 GLU A CA 1
ATOM 1148 C C . GLU A 1 154 ? 40.616 3.208 -6.740 1.00 88.38 154 GLU A C 1
ATOM 1150 O O . GLU A 1 154 ? 41.760 2.865 -6.446 1.00 88.38 154 GLU A O 1
ATOM 1155 N N . HIS A 1 155 ? 39.634 3.247 -5.832 1.00 88.88 155 HIS A N 1
ATOM 1156 C CA . HIS A 1 155 ? 39.802 2.981 -4.401 1.00 88.88 155 HIS A CA 1
ATOM 1157 C C . HIS A 1 155 ? 39.420 1.553 -3.978 1.00 88.88 155 HIS A C 1
ATOM 1159 O O . HIS A 1 155 ? 39.292 1.279 -2.785 1.00 88.88 155 HIS A O 1
ATOM 1165 N N . LEU A 1 156 ? 39.285 0.617 -4.924 1.00 90.75 156 LEU A N 1
ATOM 1166 C CA . LEU A 1 156 ? 38.923 -0.774 -4.632 1.00 90.75 156 LEU A CA 1
ATOM 1167 C C . LEU A 1 156 ? 39.787 -1.458 -3.545 1.00 90.75 156 LEU A C 1
ATOM 1169 O O . LEU A 1 156 ? 39.212 -2.194 -2.747 1.00 90.75 156 LEU A O 1
ATOM 1173 N N . PRO A 1 157 ? 41.114 -1.211 -3.433 1.00 89.94 157 PRO A N 1
ATOM 1174 C CA . PRO A 1 157 ? 41.919 -1.782 -2.348 1.00 89.94 157 PRO A CA 1
ATOM 1175 C C . PRO A 1 157 ? 41.462 -1.357 -0.945 1.00 89.94 157 PRO A C 1
ATOM 1177 O O . PRO A 1 157 ? 41.443 -2.181 -0.038 1.00 89.94 157 PRO A O 1
ATOM 1180 N N . LEU A 1 158 ? 41.041 -0.098 -0.775 1.00 88.25 158 LEU A N 1
ATOM 1181 C CA . LEU A 1 158 ? 40.486 0.387 0.493 1.00 88.25 158 LEU A CA 1
ATOM 1182 C C . LEU A 1 158 ? 39.156 -0.312 0.802 1.00 88.25 158 LEU A C 1
ATOM 1184 O O . LEU A 1 158 ? 38.893 -0.685 1.941 1.00 88.25 158 LEU A O 1
ATOM 1188 N N . TYR A 1 159 ? 38.313 -0.499 -0.214 1.00 92.19 159 TYR A N 1
ATOM 1189 C CA . TYR A 1 159 ? 37.029 -1.183 -0.060 1.00 92.19 159 TYR A CA 1
ATOM 1190 C C . TYR A 1 159 ? 37.207 -2.656 0.334 1.00 92.19 159 TYR A C 1
ATOM 1192 O O . TYR A 1 159 ? 36.477 -3.143 1.198 1.00 92.19 159 TYR A O 1
ATOM 1200 N N . ALA A 1 160 ? 38.207 -3.333 -0.236 1.00 91.50 160 ALA A N 1
ATOM 1201 C CA . ALA A 1 160 ? 38.583 -4.691 0.145 1.00 91.50 160 ALA A CA 1
ATOM 1202 C C . ALA A 1 160 ? 39.098 -4.754 1.596 1.00 91.50 160 ALA A C 1
ATOM 1204 O O . ALA A 1 160 ? 38.626 -5.580 2.371 1.00 91.50 160 ALA A O 1
ATOM 1205 N N . GLU A 1 161 ? 39.962 -3.821 2.015 1.00 90.06 161 GLU A N 1
ATOM 1206 C CA . GLU A 1 161 ? 40.438 -3.738 3.407 1.00 90.06 161 GLU A CA 1
ATOM 1207 C C . GLU A 1 161 ? 39.283 -3.520 4.406 1.00 90.06 161 GLU A C 1
ATOM 1209 O O . GLU A 1 161 ? 39.241 -4.133 5.476 1.00 90.06 161 GLU A O 1
ATOM 1214 N N . ILE A 1 162 ? 38.314 -2.664 4.058 1.00 90.06 162 ILE A N 1
ATOM 1215 C CA . ILE A 1 162 ? 37.094 -2.459 4.854 1.00 90.06 162 ILE A CA 1
ATOM 1216 C C . ILE A 1 162 ? 36.294 -3.763 4.952 1.00 90.06 162 ILE A C 1
ATOM 1218 O O . ILE A 1 162 ? 35.811 -4.098 6.035 1.00 90.06 162 ILE A O 1
ATOM 1222 N N . SER A 1 163 ? 36.172 -4.508 3.852 1.00 91.31 163 SER A N 1
ATOM 1223 C CA . SER A 1 163 ? 35.489 -5.804 3.825 1.00 91.31 163 SER A CA 1
ATOM 1224 C C . SER A 1 163 ? 36.153 -6.826 4.747 1.00 91.31 163 SER A C 1
ATOM 1226 O O . SER A 1 163 ? 35.485 -7.393 5.612 1.00 91.31 163 SER A O 1
ATOM 1228 N N . GLU A 1 164 ? 37.472 -6.997 4.652 1.00 90.19 164 GLU A N 1
ATOM 1229 C CA . GLU A 1 164 ? 38.235 -7.906 5.517 1.00 90.19 164 GLU A CA 1
ATOM 1230 C C . GLU A 1 164 ? 38.061 -7.550 7.002 1.00 90.19 164 GLU A C 1
ATOM 1232 O O . GLU A 1 164 ? 37.748 -8.404 7.837 1.00 90.19 164 GLU A O 1
ATOM 1237 N N . LYS A 1 165 ? 38.182 -6.259 7.343 1.00 88.06 165 LYS A N 1
ATOM 1238 C CA . LYS A 1 165 ? 37.996 -5.772 8.719 1.00 88.06 165 LYS A CA 1
ATOM 1239 C C . LYS A 1 165 ? 36.571 -5.969 9.223 1.00 88.06 165 LYS A C 1
ATOM 1241 O O . LYS A 1 165 ? 36.388 -6.275 10.400 1.00 88.06 165 LYS A O 1
ATOM 1246 N N . ARG A 1 166 ? 35.564 -5.819 8.358 1.00 87.12 166 ARG A N 1
ATOM 1247 C CA . ARG A 1 166 ? 34.166 -6.116 8.687 1.00 87.12 166 ARG A CA 1
ATOM 1248 C C . ARG A 1 166 ? 34.000 -7.589 9.035 1.00 87.12 166 ARG A C 1
ATOM 1250 O O . ARG A 1 166 ? 33.394 -7.890 10.064 1.00 87.12 166 ARG A O 1
ATOM 1257 N N . PHE A 1 167 ? 34.518 -8.493 8.204 1.00 87.56 167 PHE A N 1
ATOM 1258 C CA . PHE A 1 167 ? 34.360 -9.934 8.414 1.00 87.56 167 PHE A CA 1
ATOM 1259 C C . PHE A 1 167 ? 35.169 -10.467 9.604 1.00 87.56 167 PHE A C 1
ATOM 1261 O O . PHE A 1 167 ? 34.769 -11.447 10.226 1.00 87.56 167 PHE A O 1
ATOM 1268 N N . ALA A 1 168 ? 36.227 -9.761 10.016 1.00 83.75 168 ALA A N 1
ATOM 1269 C CA . ALA A 1 168 ? 36.918 -10.020 11.281 1.00 83.75 168 ALA A CA 1
ATOM 1270 C C . ALA A 1 168 ? 36.064 -9.711 12.533 1.00 83.75 168 ALA A C 1
ATOM 1272 O O . ALA A 1 168 ? 36.364 -10.211 13.622 1.00 83.75 168 ALA A O 1
ATOM 1273 N N . VAL A 1 169 ? 35.022 -8.877 12.395 1.00 77.94 169 VAL A N 1
ATOM 1274 C CA . VAL A 1 169 ? 34.061 -8.557 13.466 1.00 77.94 169 VAL A CA 1
ATOM 1275 C C . VAL A 1 169 ? 32.861 -9.505 13.439 1.00 77.94 169 VAL A C 1
ATOM 1277 O O . VAL A 1 169 ? 32.423 -9.944 14.497 1.00 77.94 169 VAL A O 1
ATOM 1280 N N . SER A 1 170 ? 32.328 -9.819 12.256 1.00 77.44 170 SER A N 1
ATOM 1281 C CA . SER A 1 170 ? 31.151 -10.680 12.088 1.00 77.44 170 SER A CA 1
ATOM 1282 C C . SER A 1 170 ? 31.215 -11.424 10.759 1.00 77.44 170 SER A C 1
ATOM 1284 O O . SER A 1 170 ? 31.445 -10.804 9.723 1.00 77.44 170 SER A O 1
ATOM 1286 N N . THR A 1 171 ? 30.948 -12.731 10.770 1.00 78.31 171 THR A N 1
ATOM 1287 C CA . THR A 1 171 ? 30.994 -13.604 9.580 1.00 78.31 171 THR A CA 1
ATOM 1288 C C . THR A 1 171 ? 29.905 -13.305 8.545 1.00 78.31 171 THR A C 1
ATOM 1290 O O . THR A 1 171 ? 29.977 -13.802 7.422 1.00 78.31 171 THR A O 1
ATOM 1293 N N . GLY A 1 172 ? 28.927 -12.458 8.890 1.00 76.50 172 GLY A N 1
ATOM 1294 C CA . GLY A 1 172 ? 27.787 -12.136 8.040 1.00 76.50 172 GLY A CA 1
ATOM 1295 C C . GLY A 1 172 ? 26.736 -13.249 8.020 1.00 76.50 172 GLY A C 1
ATOM 1296 O O . GLY A 1 172 ? 27.031 -14.429 8.173 1.00 76.50 172 GLY A O 1
ATOM 1297 N N . TRP A 1 173 ? 25.474 -12.861 7.850 1.00 73.25 173 TRP A N 1
ATOM 1298 C CA . TRP A 1 173 ? 24.340 -13.793 7.847 1.00 73.25 173 TRP A CA 1
ATOM 1299 C C . TRP A 1 173 ? 23.783 -14.098 6.446 1.00 73.25 173 TRP A C 1
ATOM 1301 O O . TRP A 1 173 ? 23.447 -15.248 6.170 1.00 73.25 173 TRP A O 1
ATOM 1311 N N . VAL A 1 174 ? 23.740 -13.105 5.546 1.00 80.56 174 VAL A N 1
ATOM 1312 C CA . VAL A 1 174 ? 23.277 -13.272 4.153 1.00 80.56 174 VAL A CA 1
ATOM 1313 C C . VAL A 1 174 ? 24.444 -13.477 3.185 1.00 80.56 174 VAL A C 1
ATOM 1315 O O . VAL A 1 174 ? 24.390 -14.374 2.348 1.00 80.56 174 VAL A O 1
ATOM 1318 N N . PHE A 1 175 ? 25.506 -12.676 3.325 1.00 83.94 175 PHE A N 1
ATOM 1319 C CA . PHE A 1 175 ? 26.692 -12.713 2.465 1.00 83.94 175 PHE A CA 1
ATOM 1320 C C . PHE A 1 175 ? 27.942 -13.022 3.290 1.00 83.94 175 PHE A C 1
ATOM 1322 O O . PHE A 1 175 ? 28.136 -12.424 4.353 1.00 83.94 175 PHE A O 1
ATOM 1329 N N . GLY A 1 176 ? 28.781 -13.919 2.773 1.00 86.44 176 GLY A N 1
ATOM 1330 C CA . GLY A 1 176 ? 30.064 -14.305 3.362 1.00 86.44 176 GLY A CA 1
ATOM 1331 C C . GLY A 1 176 ? 31.262 -13.616 2.716 1.00 86.44 176 GLY A C 1
ATOM 1332 O O . GLY A 1 176 ? 31.139 -12.967 1.672 1.00 86.44 176 GLY A O 1
ATOM 1333 N N . ILE A 1 177 ? 32.429 -13.798 3.335 1.00 89.81 177 ILE A N 1
ATOM 1334 C CA . ILE A 1 177 ? 33.693 -13.216 2.872 1.00 89.81 177 ILE A CA 1
ATOM 1335 C C . ILE A 1 177 ? 34.099 -13.764 1.501 1.00 89.81 177 ILE A C 1
ATOM 1337 O O . ILE A 1 177 ? 34.524 -13.001 0.646 1.00 89.81 177 ILE A O 1
ATOM 1341 N N . GLU A 1 178 ? 33.857 -15.045 1.230 1.00 91.31 178 GLU A N 1
ATOM 1342 C CA . GLU A 1 178 ? 34.230 -15.724 -0.012 1.00 91.31 178 GLU A CA 1
ATOM 1343 C C . GLU A 1 178 ? 33.544 -15.086 -1.225 1.00 91.31 178 GLU A C 1
ATOM 1345 O O . GLU A 1 178 ? 34.158 -14.908 -2.277 1.00 91.31 178 GLU A O 1
ATOM 1350 N N . LEU A 1 179 ? 32.274 -14.697 -1.066 1.00 91.31 179 LEU A N 1
ATOM 1351 C CA . LEU A 1 179 ? 31.502 -14.002 -2.094 1.00 91.31 179 LEU A CA 1
ATOM 1352 C C . LEU A 1 179 ? 32.086 -12.609 -2.353 1.00 91.31 179 LEU A C 1
ATOM 1354 O O . LEU A 1 179 ? 32.333 -12.243 -3.505 1.00 91.31 179 LEU A O 1
ATOM 1358 N N . MET A 1 180 ? 32.334 -11.845 -1.286 1.00 92.81 180 MET A N 1
ATOM 1359 C CA . MET A 1 180 ? 32.874 -10.490 -1.393 1.00 92.81 180 MET A CA 1
ATOM 1360 C C . MET A 1 180 ? 34.298 -10.488 -1.961 1.00 92.81 180 MET A C 1
ATOM 1362 O O . MET A 1 180 ? 34.605 -9.664 -2.819 1.00 92.81 180 MET A O 1
ATOM 1366 N N . ASP A 1 181 ? 35.144 -11.438 -1.573 1.00 92.88 181 ASP A N 1
ATOM 1367 C CA . ASP A 1 181 ? 36.515 -11.568 -2.067 1.00 92.88 181 ASP A CA 1
ATOM 1368 C C . ASP A 1 181 ? 36.551 -11.888 -3.565 1.00 92.88 181 ASP A C 1
ATOM 1370 O O . ASP A 1 181 ? 37.311 -11.261 -4.311 1.00 92.88 181 ASP A O 1
ATOM 1374 N N . GLN A 1 182 ? 35.702 -12.812 -4.043 1.00 94.31 182 GLN A N 1
ATOM 1375 C CA . GLN A 1 182 ? 35.589 -13.070 -5.485 1.00 94.31 182 GLN A CA 1
ATOM 1376 C C . GLN A 1 182 ? 35.086 -11.838 -6.240 1.00 94.31 182 GLN A C 1
ATOM 1378 O O . GLN A 1 182 ? 35.639 -11.497 -7.288 1.00 94.31 182 GLN A O 1
ATOM 1383 N N . LEU A 1 183 ? 34.091 -11.134 -5.693 1.00 94.56 183 LEU A N 1
ATOM 1384 C CA . LEU A 1 183 ? 33.579 -9.884 -6.251 1.00 94.56 183 LEU A CA 1
ATOM 1385 C C . LEU A 1 183 ? 34.702 -8.841 -6.386 1.00 94.56 183 LEU A C 1
ATOM 1387 O O . LEU A 1 183 ? 34.909 -8.302 -7.477 1.00 94.56 183 LEU A O 1
ATOM 1391 N N . PHE A 1 184 ? 35.457 -8.570 -5.314 1.00 94.81 184 PHE A N 1
ATOM 1392 C CA . PHE A 1 184 ? 36.550 -7.591 -5.327 1.00 94.81 184 PHE A CA 1
ATOM 1393 C C . PHE A 1 184 ? 37.659 -7.988 -6.300 1.00 94.81 184 PHE A C 1
ATOM 1395 O O . PHE A 1 184 ? 38.150 -7.144 -7.057 1.00 94.81 184 PHE A O 1
ATOM 1402 N N . LYS A 1 185 ? 38.029 -9.272 -6.328 1.00 94.69 185 LYS A N 1
ATOM 1403 C CA . LYS A 1 185 ? 39.046 -9.802 -7.239 1.00 94.69 185 LYS A CA 1
ATOM 1404 C C . LYS A 1 185 ? 38.659 -9.583 -8.702 1.00 94.69 185 LYS A C 1
ATOM 1406 O O . LYS A 1 185 ? 39.433 -8.981 -9.451 1.00 94.69 185 LYS A O 1
ATOM 1411 N N . VAL A 1 186 ? 37.464 -10.025 -9.103 1.00 95.62 186 VAL A N 1
ATOM 1412 C CA . VAL A 1 186 ? 36.999 -9.924 -10.494 1.00 95.62 186 VAL A CA 1
ATOM 1413 C C . VAL A 1 186 ? 36.805 -8.463 -10.898 1.00 95.62 186 VAL A C 1
ATOM 1415 O O . VAL A 1 186 ? 37.298 -8.059 -11.952 1.00 95.62 186 VAL A O 1
ATOM 1418 N N . LEU A 1 187 ? 36.168 -7.631 -10.063 1.00 94.62 187 LEU A N 1
ATOM 1419 C CA . LEU A 1 187 ? 36.036 -6.195 -10.347 1.00 94.62 187 LEU A CA 1
ATOM 1420 C C . LEU A 1 187 ? 37.398 -5.508 -10.488 1.00 94.62 187 LEU A C 1
ATOM 1422 O O . LEU A 1 187 ? 37.575 -4.673 -11.377 1.00 94.62 187 LEU A O 1
ATOM 1426 N N . GLY A 1 188 ? 38.376 -5.879 -9.660 1.00 93.88 188 GLY A N 1
ATOM 1427 C CA . GLY A 1 188 ? 39.732 -5.344 -9.728 1.00 93.88 188 GLY A CA 1
ATOM 1428 C C . GLY A 1 188 ? 40.469 -5.737 -11.006 1.00 93.88 188 GLY A C 1
ATOM 1429 O O . GLY A 1 188 ? 41.234 -4.937 -11.547 1.00 93.88 188 GLY A O 1
ATOM 1430 N N . GLU A 1 189 ? 40.256 -6.948 -11.519 1.00 94.56 189 GLU A N 1
ATOM 1431 C CA . GLU A 1 189 ? 40.767 -7.384 -12.825 1.00 94.56 189 GLU A CA 1
ATOM 1432 C C . GLU A 1 189 ? 40.075 -6.645 -13.976 1.00 94.56 189 GLU A C 1
ATOM 1434 O O . GLU A 1 189 ? 40.756 -6.072 -14.828 1.00 94.56 189 GLU A O 1
ATOM 1439 N N . VAL A 1 190 ? 38.739 -6.575 -13.964 1.00 94.00 190 VAL A N 1
ATOM 1440 C CA . VAL A 1 190 ? 37.932 -5.860 -14.968 1.00 94.00 190 VAL A CA 1
ATOM 1441 C C . VAL A 1 190 ? 38.343 -4.388 -15.055 1.00 94.00 190 VAL A C 1
ATOM 1443 O O . VAL A 1 190 ? 38.600 -3.879 -16.149 1.00 94.00 190 VAL A O 1
ATOM 1446 N N . TYR A 1 191 ? 38.467 -3.711 -13.911 1.00 93.25 191 TYR A N 1
ATOM 1447 C CA . TYR A 1 191 ? 38.851 -2.304 -13.851 1.00 93.25 191 TYR A CA 1
ATOM 1448 C C . TYR A 1 191 ? 40.285 -2.080 -14.345 1.00 93.25 191 TYR A C 1
ATOM 1450 O O . TYR A 1 191 ? 40.505 -1.239 -15.220 1.00 93.25 191 TYR A O 1
ATOM 1458 N N . ARG A 1 192 ? 41.262 -2.862 -13.853 1.00 92.06 192 ARG A N 1
ATOM 1459 C CA . ARG A 1 192 ? 42.671 -2.749 -14.280 1.00 92.06 192 ARG A CA 1
ATOM 1460 C C . ARG A 1 192 ? 42.834 -2.990 -15.777 1.00 92.06 192 ARG A C 1
ATOM 1462 O O . ARG A 1 192 ? 43.510 -2.200 -16.433 1.00 92.06 192 ARG A O 1
ATOM 1469 N N . ASN A 1 193 ? 42.190 -4.024 -16.317 1.00 91.50 193 ASN A N 1
ATOM 1470 C CA . ASN A 1 193 ? 42.252 -4.354 -17.741 1.00 91.50 193 ASN A CA 1
ATOM 1471 C C . ASN A 1 193 ? 41.651 -3.239 -18.608 1.00 91.50 193 ASN A C 1
ATOM 1473 O O . ASN A 1 193 ? 42.196 -2.922 -19.664 1.00 91.50 193 ASN A O 1
ATOM 1477 N N . ALA A 1 194 ? 40.568 -2.597 -18.155 1.00 88.88 194 ALA A N 1
ATOM 1478 C CA . ALA A 1 194 ? 39.946 -1.496 -18.886 1.00 88.88 194 ALA A CA 1
ATOM 1479 C C . ALA A 1 194 ? 40.851 -0.253 -18.981 1.00 88.88 194 ALA A C 1
ATOM 1481 O O . ALA A 1 194 ? 40.862 0.425 -20.011 1.00 88.88 194 ALA A O 1
ATOM 1482 N N . ILE A 1 195 ? 41.619 0.056 -17.929 1.00 88.12 195 ILE A N 1
ATOM 1483 C CA . ILE A 1 195 ? 42.449 1.274 -17.866 1.00 88.12 195 ILE A CA 1
ATOM 1484 C C . ILE A 1 195 ? 43.911 1.067 -18.300 1.00 88.12 195 ILE A C 1
ATOM 1486 O O . ILE A 1 195 ? 44.635 2.052 -18.479 1.00 88.12 195 ILE A O 1
ATOM 1490 N N . GLN A 1 196 ? 44.362 -0.178 -18.484 1.00 84.81 196 GLN A N 1
ATOM 1491 C CA . GLN A 1 196 ? 45.754 -0.501 -18.808 1.00 84.81 196 GLN A CA 1
ATOM 1492 C C . GLN A 1 196 ? 46.209 0.140 -20.132 1.00 84.81 196 GLN A C 1
ATOM 1494 O O . GLN A 1 196 ? 45.541 0.055 -21.161 1.00 84.81 196 GLN A O 1
ATOM 1499 N N . GLY A 1 197 ? 47.380 0.789 -20.114 1.00 70.44 197 GLY A N 1
ATOM 1500 C CA . GLY A 1 197 ? 48.025 1.340 -21.315 1.00 70.44 197 GLY A CA 1
ATOM 1501 C C . GLY A 1 197 ? 47.331 2.554 -21.955 1.00 70.44 197 GLY A C 1
ATOM 1502 O O . GLY A 1 197 ? 47.693 2.933 -23.067 1.00 70.44 197 GLY A O 1
ATOM 1503 N N . SER A 1 198 ? 46.348 3.175 -21.289 1.00 69.56 198 SER A N 1
ATOM 1504 C CA . SER A 1 198 ? 45.605 4.328 -21.820 1.00 69.56 198 SER A CA 1
ATOM 1505 C C . SER A 1 198 ? 46.104 5.672 -21.274 1.00 69.56 198 SER A C 1
ATOM 1507 O O . SER A 1 198 ? 46.203 5.864 -20.066 1.00 69.56 198 SER A O 1
ATOM 1509 N N . GLY A 1 199 ? 46.321 6.648 -22.166 1.00 71.69 199 GLY A N 1
ATOM 1510 C CA . GLY A 1 199 ? 46.560 8.055 -21.805 1.00 71.69 199 GLY A CA 1
ATOM 1511 C C . GLY A 1 199 ? 45.296 8.834 -21.398 1.00 71.69 199 GLY A C 1
ATOM 1512 O O . GLY A 1 199 ? 45.405 9.936 -20.870 1.00 71.69 199 GLY A O 1
ATOM 1513 N N . ASN A 1 200 ? 44.095 8.281 -21.624 1.00 83.81 200 ASN A N 1
ATOM 1514 C CA . ASN A 1 200 ? 42.813 8.883 -21.239 1.00 83.81 200 ASN A CA 1
ATOM 1515 C C . ASN A 1 200 ? 41.954 7.853 -20.481 1.00 83.81 200 ASN A C 1
ATOM 1517 O O . ASN A 1 200 ? 41.274 7.027 -21.095 1.00 83.81 200 ASN A O 1
ATOM 1521 N N . LYS A 1 201 ? 42.006 7.886 -19.140 1.00 84.75 201 LYS A N 1
ATOM 1522 C CA . LYS A 1 201 ? 41.267 6.954 -18.267 1.00 84.75 201 LYS A CA 1
ATOM 1523 C C . LYS A 1 201 ? 39.749 7.073 -18.455 1.00 84.75 201 LYS A C 1
ATOM 1525 O O . LYS A 1 201 ? 39.072 6.066 -18.614 1.00 84.75 201 LYS A O 1
ATOM 1530 N N . TYR A 1 202 ? 39.220 8.296 -18.514 1.00 85.50 202 TYR A N 1
ATOM 1531 C CA . TYR A 1 202 ? 37.776 8.541 -18.592 1.00 85.50 202 TYR A CA 1
ATOM 1532 C C . TYR A 1 202 ? 37.137 7.961 -19.864 1.00 85.50 202 TYR A C 1
ATOM 1534 O O . TYR A 1 202 ? 36.070 7.358 -19.799 1.00 85.50 202 TYR A O 1
ATOM 1542 N N . ALA A 1 203 ? 37.817 8.064 -21.013 1.00 86.06 203 ALA A N 1
ATOM 1543 C CA . ALA A 1 203 ? 37.341 7.460 -22.260 1.00 86.06 203 ALA A CA 1
ATOM 1544 C C . ALA A 1 203 ? 37.172 5.933 -22.146 1.00 86.06 203 ALA A C 1
ATOM 1546 O O . ALA A 1 203 ? 36.188 5.386 -22.634 1.00 86.06 203 ALA A O 1
ATOM 1547 N N . ARG A 1 204 ? 38.086 5.253 -21.442 1.00 90.19 204 ARG A N 1
ATOM 1548 C CA . ARG A 1 204 ? 37.988 3.807 -21.191 1.00 90.19 204 ARG A CA 1
ATOM 1549 C C . ARG A 1 204 ? 36.862 3.450 -20.229 1.00 90.19 204 ARG A C 1
ATOM 1551 O O . ARG A 1 204 ? 36.188 2.447 -20.435 1.00 90.19 204 ARG A O 1
ATOM 1558 N N . LEU A 1 205 ? 36.619 4.283 -19.220 1.00 92.31 205 LEU A N 1
ATOM 1559 C CA . LEU A 1 205 ? 35.500 4.085 -18.297 1.00 92.31 205 LEU A CA 1
ATOM 1560 C C . LEU A 1 205 ? 34.141 4.298 -18.970 1.00 92.31 205 LEU A C 1
ATOM 1562 O O . LEU A 1 205 ? 33.180 3.640 -18.591 1.00 92.31 205 LEU A O 1
ATOM 1566 N N . LEU A 1 206 ? 34.051 5.144 -20.002 1.00 91.06 206 LEU A N 1
ATOM 1567 C CA . LEU A 1 206 ? 32.851 5.226 -20.843 1.00 91.06 206 LEU A CA 1
ATOM 1568 C C . LEU A 1 206 ? 32.600 3.916 -21.597 1.00 91.06 206 LEU A C 1
ATOM 1570 O O . LEU A 1 206 ? 31.461 3.455 -21.648 1.00 91.06 206 LEU A O 1
ATOM 1574 N N . ASP A 1 207 ? 33.642 3.301 -22.160 1.00 90.62 207 ASP A N 1
ATOM 1575 C CA . ASP A 1 207 ? 33.516 2.004 -22.836 1.00 90.62 207 ASP A CA 1
ATOM 1576 C C . ASP A 1 207 ? 33.114 0.900 -21.847 1.00 90.62 207 ASP A C 1
ATOM 1578 O O . ASP A 1 207 ? 32.205 0.117 -22.130 1.00 90.62 207 ASP A O 1
ATOM 1582 N N . LEU A 1 208 ? 33.726 0.891 -20.659 1.00 94.06 208 LEU A N 1
ATOM 1583 C CA . LEU A 1 208 ? 33.390 -0.042 -19.586 1.00 94.06 208 LEU A CA 1
ATOM 1584 C C . LEU A 1 208 ? 31.952 0.157 -19.083 1.00 94.06 208 LEU A C 1
ATOM 1586 O O . LEU A 1 208 ? 31.223 -0.814 -18.919 1.00 94.06 208 LEU A O 1
ATOM 1590 N N . SER A 1 209 ? 31.508 1.404 -18.926 1.00 96.06 209 SER A N 1
ATOM 1591 C CA . SER A 1 209 ? 30.131 1.750 -18.557 1.00 96.06 209 SER A CA 1
ATOM 1592 C C . SER A 1 209 ? 29.123 1.161 -19.548 1.00 96.06 209 SER A C 1
ATOM 1594 O O . SER A 1 209 ? 28.168 0.499 -19.141 1.00 96.06 209 SER A O 1
ATOM 1596 N N . ARG A 1 210 ? 29.369 1.282 -20.863 1.00 93.75 210 ARG A N 1
ATOM 1597 C CA . ARG A 1 210 ? 28.518 0.638 -21.885 1.00 93.75 210 ARG A CA 1
ATOM 1598 C C . ARG A 1 210 ? 28.487 -0.883 -21.740 1.00 93.75 210 ARG A C 1
ATOM 1600 O O . ARG A 1 210 ? 27.426 -1.480 -21.919 1.00 93.75 210 ARG A O 1
ATOM 1607 N N . ALA A 1 211 ? 29.622 -1.503 -21.416 1.00 93.56 211 ALA A N 1
ATOM 1608 C CA . ALA A 1 211 ? 29.682 -2.939 -21.165 1.00 93.56 211 ALA A CA 1
ATOM 1609 C C . ALA A 1 211 ? 28.844 -3.332 -19.938 1.00 93.56 211 ALA A C 1
ATOM 1611 O O . ALA A 1 211 ? 28.083 -4.288 -20.022 1.00 93.56 211 ALA A O 1
ATOM 1612 N N . PHE A 1 212 ? 28.888 -2.555 -18.852 1.00 96.12 212 PHE A N 1
ATOM 1613 C CA . PHE A 1 212 ? 28.069 -2.797 -17.660 1.00 96.12 212 PHE A CA 1
ATOM 1614 C C . PHE A 1 212 ? 26.568 -2.704 -17.961 1.00 96.12 212 PHE A C 1
ATOM 1616 O O . PHE A 1 212 ? 25.818 -3.589 -17.556 1.00 96.12 212 PHE A O 1
ATOM 1623 N N . PHE A 1 213 ? 26.114 -1.706 -18.730 1.00 94.75 213 PHE A N 1
ATOM 1624 C CA . PHE A 1 213 ? 24.709 -1.624 -19.167 1.00 94.75 213 PHE A CA 1
ATOM 1625 C C . PHE A 1 213 ? 24.295 -2.823 -20.034 1.00 94.75 213 PHE A C 1
ATOM 1627 O O . PHE A 1 213 ? 23.212 -3.384 -19.851 1.00 94.75 213 PHE A O 1
ATOM 1634 N N . LYS A 1 214 ? 25.166 -3.257 -20.954 1.00 91.38 214 LYS A N 1
ATOM 1635 C CA . LYS A 1 214 ? 24.920 -4.445 -21.783 1.00 91.38 214 LYS A CA 1
ATOM 1636 C C . LYS A 1 214 ? 24.831 -5.719 -20.937 1.00 91.38 214 LYS A C 1
ATOM 1638 O O . LYS A 1 214 ? 23.917 -6.515 -21.120 1.00 91.38 214 LYS A O 1
ATOM 1643 N N . ASN A 1 215 ? 25.758 -5.904 -20.004 1.00 93.06 215 ASN A N 1
ATOM 1644 C CA . ASN A 1 215 ? 25.772 -7.077 -19.139 1.00 93.06 215 ASN A CA 1
ATOM 1645 C C . ASN A 1 215 ? 24.539 -7.085 -18.228 1.00 93.06 215 ASN A C 1
ATOM 1647 O O . ASN A 1 215 ? 23.863 -8.098 -18.149 1.00 93.06 215 ASN A O 1
ATOM 1651 N N . THR A 1 216 ? 24.186 -5.941 -17.631 1.00 93.81 216 THR A N 1
ATOM 1652 C CA . THR A 1 216 ? 23.013 -5.794 -16.746 1.00 93.81 216 THR A CA 1
ATOM 1653 C C . THR A 1 216 ? 21.690 -6.083 -17.469 1.00 93.81 216 THR A C 1
ATOM 1655 O O . THR A 1 216 ? 20.768 -6.632 -16.878 1.00 93.81 216 THR A O 1
ATOM 1658 N N . SER A 1 217 ? 21.583 -5.771 -18.763 1.00 87.38 217 SER A N 1
ATOM 1659 C CA . SER A 1 217 ? 20.390 -6.085 -19.573 1.00 87.38 217 SER A CA 1
ATOM 1660 C C . SER A 1 217 ? 20.339 -7.530 -20.085 1.00 87.38 217 SER A C 1
ATOM 1662 O O . SER A 1 217 ? 19.352 -7.928 -20.697 1.00 87.38 217 SER A O 1
ATOM 1664 N N . THR A 1 218 ? 21.382 -8.329 -19.842 1.00 85.94 218 THR A N 1
ATOM 1665 C CA . THR A 1 218 ? 21.454 -9.734 -20.265 1.00 85.94 218 THR A CA 1
ATOM 1666 C C . THR A 1 218 ? 21.242 -10.648 -19.050 1.00 85.94 218 THR A C 1
ATOM 1668 O O . THR A 1 218 ? 21.924 -10.451 -18.045 1.00 85.94 218 THR A O 1
ATOM 1671 N N . PRO A 1 219 ? 20.340 -11.646 -19.077 1.00 86.50 219 PRO A N 1
ATOM 1672 C CA . PRO A 1 219 ? 20.202 -12.613 -17.982 1.00 86.50 219 PRO A CA 1
ATOM 1673 C C . PRO A 1 219 ? 21.490 -13.419 -17.736 1.00 86.50 219 PRO A C 1
ATOM 1675 O O . PRO A 1 219 ? 22.237 -13.702 -18.674 1.00 86.50 219 PRO A O 1
ATOM 1678 N N . ILE A 1 220 ? 21.756 -13.798 -16.482 1.00 89.94 220 ILE A N 1
ATOM 1679 C CA . ILE A 1 220 ? 22.855 -14.718 -16.143 1.00 89.94 220 ILE A CA 1
ATOM 1680 C C . ILE A 1 220 ? 22.339 -16.143 -16.332 1.00 89.94 220 ILE A C 1
ATOM 1682 O O . ILE A 1 220 ? 21.387 -16.545 -15.673 1.00 89.94 220 ILE A O 1
ATOM 1686 N N . VAL A 1 221 ? 22.964 -16.901 -17.229 1.00 89.81 221 VAL A N 1
ATOM 1687 C CA . VAL A 1 221 ? 22.625 -18.312 -17.449 1.00 89.81 221 VAL A CA 1
ATOM 1688 C C . VAL A 1 221 ? 23.425 -19.168 -16.471 1.00 89.81 221 VAL A C 1
ATOM 1690 O O . VAL A 1 221 ? 24.653 -19.101 -16.470 1.00 89.81 221 VAL A O 1
ATOM 1693 N N . THR A 1 222 ? 22.740 -19.961 -15.648 1.00 92.00 222 THR A N 1
ATOM 1694 C CA . THR A 1 222 ? 23.342 -20.830 -14.625 1.00 92.00 222 THR A CA 1
ATOM 1695 C C . THR A 1 222 ? 23.356 -22.298 -15.049 1.00 92.00 222 THR A C 1
ATOM 1697 O O . THR A 1 222 ? 22.531 -22.733 -15.850 1.00 92.00 222 THR A O 1
ATOM 1700 N N . HIS A 1 223 ? 24.294 -23.072 -14.501 1.00 92.19 223 HIS A N 1
ATOM 1701 C CA . HIS A 1 223 ? 24.309 -24.534 -14.594 1.00 92.19 223 HIS A CA 1
ATOM 1702 C C . HIS A 1 223 ? 24.748 -25.148 -13.258 1.00 92.19 223 HIS A C 1
ATOM 1704 O O . HIS A 1 223 ? 25.462 -24.516 -12.480 1.00 92.19 223 HIS A O 1
ATOM 1710 N N . GLU A 1 224 ? 24.348 -26.394 -13.002 1.00 90.12 224 GLU A N 1
ATOM 1711 C CA . GLU A 1 224 ? 24.479 -27.043 -11.688 1.00 90.12 224 GLU A CA 1
ATOM 1712 C C . GLU A 1 224 ? 25.934 -27.117 -11.189 1.00 90.12 224 GLU A C 1
ATOM 1714 O O . GLU A 1 224 ? 26.209 -26.923 -10.006 1.00 90.12 224 GLU A O 1
ATOM 1719 N N . SER A 1 225 ? 26.882 -27.345 -12.102 1.00 90.06 225 SER A N 1
ATOM 1720 C CA . SER A 1 225 ? 28.316 -27.440 -11.803 1.00 90.06 225 SER A CA 1
ATOM 1721 C C . SER A 1 225 ? 29.049 -26.093 -11.767 1.00 90.06 225 SER A C 1
ATOM 1723 O O . SER A 1 225 ? 30.276 -26.083 -11.738 1.00 90.06 225 SER A O 1
ATOM 1725 N N . MET A 1 226 ? 28.333 -24.966 -11.855 1.00 93.50 226 MET A N 1
ATOM 1726 C CA . MET A 1 226 ? 28.944 -23.638 -11.918 1.00 93.50 226 MET A CA 1
ATOM 1727 C C . MET A 1 226 ? 29.647 -23.310 -10.602 1.00 93.50 226 MET A C 1
ATOM 1729 O O . MET A 1 226 ? 29.044 -23.351 -9.529 1.00 93.50 226 MET A O 1
ATOM 1733 N N . SER A 1 227 ? 30.923 -22.950 -10.695 1.00 92.25 227 SER A N 1
ATOM 1734 C CA . SER A 1 227 ? 31.708 -22.483 -9.554 1.00 92.25 227 SER A CA 1
ATOM 1735 C C . SER A 1 227 ? 31.377 -21.030 -9.193 1.00 92.25 227 SER A C 1
ATOM 1737 O O . SER A 1 227 ? 30.891 -20.248 -10.016 1.00 92.25 227 SER A O 1
ATOM 1739 N N . LEU A 1 228 ? 31.712 -20.628 -7.962 1.00 93.00 228 LEU A N 1
ATOM 1740 C CA . LEU A 1 228 ? 31.571 -19.238 -7.517 1.00 93.00 228 LEU A CA 1
ATOM 1741 C C . LEU A 1 228 ? 32.341 -18.269 -8.435 1.00 93.00 228 LEU A C 1
ATOM 1743 O O . LEU A 1 228 ? 31.825 -17.217 -8.807 1.00 93.00 228 LEU A O 1
ATOM 1747 N N . ALA A 1 229 ? 33.563 -18.634 -8.836 1.00 93.69 229 ALA A N 1
ATOM 1748 C CA . ALA A 1 229 ? 34.402 -17.805 -9.699 1.00 93.69 229 ALA A CA 1
ATOM 1749 C C . ALA A 1 229 ? 33.800 -17.629 -11.105 1.00 93.69 229 ALA A C 1
ATOM 1751 O O . ALA A 1 229 ? 33.803 -16.518 -11.638 1.00 93.69 229 ALA A O 1
ATOM 1752 N N . GLU A 1 230 ? 33.244 -18.695 -11.690 1.00 94.62 230 GLU A N 1
ATOM 1753 C CA . GLU A 1 230 ? 32.550 -18.628 -12.983 1.00 94.62 230 GLU A CA 1
ATOM 1754 C C . GLU A 1 230 ? 31.321 -17.720 -12.903 1.00 94.62 230 GLU A C 1
ATOM 1756 O O . GLU A 1 230 ? 31.175 -16.824 -13.736 1.00 94.62 230 GLU A O 1
ATOM 1761 N N . TYR A 1 231 ? 30.494 -17.866 -11.866 1.00 95.44 231 TYR A N 1
ATOM 1762 C CA . TYR A 1 231 ? 29.331 -17.001 -11.668 1.00 95.44 231 TYR A CA 1
ATOM 1763 C C . TYR A 1 231 ? 29.733 -15.528 -11.527 1.00 95.44 231 TYR A C 1
ATOM 1765 O O . TYR A 1 231 ? 29.198 -14.661 -12.222 1.00 95.44 231 TYR A O 1
ATOM 1773 N N . PHE A 1 232 ? 30.727 -15.222 -10.686 1.00 95.19 232 PHE A N 1
ATOM 1774 C CA . PHE A 1 232 ? 31.179 -13.844 -10.481 1.00 95.19 232 PHE A CA 1
ATOM 1775 C C . PHE A 1 232 ? 31.913 -13.254 -11.686 1.00 95.19 232 PHE A C 1
ATOM 1777 O O . PHE A 1 232 ? 31.897 -12.032 -11.837 1.00 95.19 232 PHE A O 1
ATOM 1784 N N . SER A 1 233 ? 32.471 -14.070 -12.586 1.00 95.00 233 SER A N 1
ATOM 1785 C CA . SER A 1 233 ? 32.998 -13.587 -13.871 1.00 95.00 233 SER A CA 1
ATOM 1786 C C . SER A 1 233 ? 31.906 -12.964 -14.756 1.00 95.00 233 SER A C 1
ATOM 1788 O O . SER A 1 233 ? 32.173 -12.008 -15.488 1.00 95.00 233 SER A O 1
ATOM 1790 N N . LEU A 1 234 ? 30.664 -13.452 -14.630 1.00 94.69 234 LEU A N 1
ATOM 1791 C CA . LEU A 1 234 ? 29.483 -12.949 -15.336 1.00 94.69 234 LEU A CA 1
ATOM 1792 C C . LEU A 1 234 ? 28.758 -11.854 -14.542 1.00 94.69 234 LEU A C 1
ATOM 1794 O O . LEU A 1 234 ? 28.302 -10.866 -15.119 1.00 94.69 234 LEU A O 1
ATOM 1798 N N . ALA A 1 235 ? 28.649 -12.024 -13.221 1.00 93.88 235 ALA A N 1
ATOM 1799 C CA . ALA A 1 235 ? 27.883 -11.135 -12.355 1.00 93.88 235 ALA A CA 1
ATOM 1800 C C . ALA A 1 235 ? 28.616 -9.822 -12.041 1.00 93.88 235 ALA A C 1
ATOM 1802 O O . ALA A 1 235 ? 27.998 -8.762 -12.058 1.00 93.88 235 ALA A O 1
ATOM 1803 N N . SER A 1 236 ? 29.928 -9.864 -11.780 1.00 94.06 236 SER A N 1
ATOM 1804 C CA . SER A 1 236 ? 30.683 -8.691 -11.314 1.00 94.06 236 SER A CA 1
ATOM 1805 C C . SER A 1 236 ? 30.625 -7.476 -12.242 1.00 94.06 236 SER A C 1
ATOM 1807 O O . SER A 1 236 ? 30.432 -6.372 -11.736 1.00 94.06 236 SER A O 1
ATOM 1809 N N . PRO A 1 237 ? 30.768 -7.602 -13.579 1.00 95.38 237 PRO A N 1
ATOM 1810 C CA . PRO A 1 237 ? 30.747 -6.447 -14.472 1.00 95.38 237 PRO A CA 1
ATOM 1811 C C . PRO A 1 237 ? 29.317 -5.956 -14.773 1.00 95.38 237 PRO A C 1
ATOM 1813 O O . PRO A 1 237 ? 28.959 -5.766 -15.940 1.00 95.38 237 PRO A O 1
ATOM 1816 N N . ARG A 1 238 ? 28.488 -5.786 -13.737 1.00 96.44 238 ARG A N 1
ATOM 1817 C CA . ARG A 1 238 ? 27.087 -5.349 -13.812 1.00 96.44 238 ARG A CA 1
ATOM 1818 C C . ARG A 1 238 ? 26.767 -4.307 -12.738 1.00 96.44 238 ARG A C 1
ATOM 1820 O O . ARG A 1 238 ? 27.440 -4.224 -11.709 1.00 96.44 238 ARG A O 1
ATOM 1827 N N . TRP A 1 239 ? 25.731 -3.502 -12.972 1.00 97.38 239 TRP A N 1
ATOM 1828 C CA . TRP A 1 239 ? 25.355 -2.414 -12.063 1.00 97.38 239 TRP A CA 1
ATOM 1829 C C . TRP A 1 239 ? 24.774 -2.912 -10.736 1.00 97.38 239 TRP A C 1
ATOM 1831 O O . TRP A 1 239 ? 25.005 -2.269 -9.712 1.00 97.38 239 TRP A O 1
ATOM 1841 N N . GLU A 1 240 ? 24.085 -4.060 -10.717 1.00 95.50 240 GLU A N 1
ATOM 1842 C CA . GLU A 1 240 ? 23.503 -4.589 -9.476 1.00 95.50 240 GLU A CA 1
ATOM 1843 C C . GLU A 1 240 ? 24.614 -4.947 -8.471 1.00 95.50 240 GLU A C 1
ATOM 1845 O O . GLU A 1 240 ? 24.543 -4.590 -7.296 1.00 95.50 240 GLU A O 1
ATOM 1850 N N . ILE A 1 241 ? 25.708 -5.554 -8.948 1.00 96.38 241 ILE A N 1
ATOM 1851 C CA . ILE A 1 241 ? 26.866 -5.904 -8.113 1.00 96.38 241 ILE A CA 1
ATOM 1852 C C . ILE A 1 241 ? 27.627 -4.670 -7.612 1.00 96.38 241 ILE A C 1
ATOM 1854 O O . ILE A 1 241 ? 28.072 -4.653 -6.464 1.00 96.38 241 ILE A O 1
ATOM 1858 N N . LEU A 1 242 ? 27.745 -3.608 -8.416 1.00 97.00 242 LEU A N 1
ATOM 1859 C CA . LEU A 1 242 ? 28.324 -2.355 -7.920 1.00 97.00 242 LEU A CA 1
ATOM 1860 C C . LEU A 1 242 ? 27.471 -1.721 -6.825 1.00 97.00 242 LEU A C 1
ATOM 1862 O O . LEU A 1 242 ? 28.023 -1.212 -5.850 1.00 97.00 242 LEU A O 1
ATOM 1866 N N . SER A 1 243 ? 26.143 -1.790 -6.948 1.00 96.75 243 SER A N 1
ATOM 1867 C CA . SER A 1 243 ? 25.261 -1.359 -5.867 1.00 96.75 243 SER A CA 1
ATOM 1868 C C . SER A 1 243 ? 25.517 -2.152 -4.584 1.00 96.75 243 SER A C 1
ATOM 1870 O O . SER A 1 243 ? 25.702 -1.538 -3.531 1.00 96.75 243 SER A O 1
ATOM 1872 N N . LEU A 1 244 ? 25.593 -3.486 -4.680 1.00 96.69 244 LEU A N 1
ATOM 1873 C CA . LEU A 1 244 ? 25.895 -4.365 -3.548 1.00 96.69 244 LEU A CA 1
ATOM 1874 C C . LEU A 1 244 ? 27.228 -3.989 -2.883 1.00 96.69 244 LEU A C 1
ATOM 1876 O O . LEU A 1 244 ? 27.270 -3.833 -1.665 1.00 96.69 244 LEU A O 1
ATOM 1880 N N . LEU A 1 245 ? 28.289 -3.779 -3.672 1.00 96.38 245 LEU A N 1
ATOM 1881 C CA . LEU A 1 245 ? 29.605 -3.368 -3.170 1.00 96.38 245 LEU A CA 1
ATOM 1882 C C . LEU A 1 245 ? 29.520 -2.066 -2.376 1.00 96.38 245 LEU A C 1
ATOM 1884 O O . LEU A 1 245 ? 29.978 -2.018 -1.235 1.00 96.38 245 LEU A O 1
ATOM 1888 N N . PHE A 1 246 ? 28.948 -1.008 -2.957 1.00 97.25 246 PHE A N 1
ATOM 1889 C CA . PHE A 1 246 ? 28.919 0.297 -2.297 1.00 97.25 246 PHE A CA 1
ATOM 1890 C C . PHE A 1 246 ? 28.019 0.284 -1.057 1.00 97.25 246 PHE A C 1
ATOM 1892 O O . PHE A 1 246 ? 28.423 0.797 -0.014 1.00 97.25 246 PHE A O 1
ATOM 1899 N N . ALA A 1 247 ? 26.850 -0.360 -1.117 1.00 96.44 247 ALA A N 1
ATOM 1900 C CA . ALA A 1 247 ? 25.984 -0.513 0.052 1.00 96.44 247 ALA A CA 1
ATOM 1901 C C . ALA A 1 247 ? 26.671 -1.303 1.178 1.00 96.44 247 ALA A C 1
ATOM 1903 O O . ALA A 1 247 ? 26.579 -0.929 2.351 1.00 96.44 247 ALA A O 1
ATOM 1904 N N . PHE A 1 248 ? 27.399 -2.369 0.834 1.00 94.94 248 PHE A N 1
ATOM 1905 C CA . PHE A 1 248 ? 28.149 -3.177 1.790 1.00 94.94 248 PHE A CA 1
ATOM 1906 C C . PHE A 1 248 ? 29.282 -2.381 2.446 1.00 94.94 248 PHE A C 1
ATOM 1908 O O . PHE A 1 248 ? 29.347 -2.311 3.672 1.00 94.94 248 PHE A O 1
ATOM 1915 N N . VAL A 1 249 ? 30.143 -1.739 1.648 1.00 93.38 249 VAL A N 1
ATOM 1916 C CA . VAL A 1 249 ? 31.273 -0.935 2.145 1.00 93.38 249 VAL A CA 1
ATOM 1917 C C . VAL A 1 249 ? 30.767 0.197 3.031 1.00 93.38 249 VAL A C 1
ATOM 1919 O O . VAL A 1 249 ? 31.272 0.387 4.135 1.00 93.38 249 VAL A O 1
ATOM 1922 N N . GLY A 1 250 ? 29.728 0.906 2.588 1.00 91.88 250 GLY A N 1
ATOM 1923 C CA . GLY A 1 250 ? 29.091 1.961 3.363 1.00 91.88 250 GLY A CA 1
ATOM 1924 C C . GLY A 1 250 ? 28.573 1.465 4.715 1.00 91.88 250 GLY A C 1
ATOM 1925 O O . GLY A 1 250 ? 28.887 2.061 5.747 1.00 91.88 250 GLY A O 1
ATOM 1926 N N . THR A 1 251 ? 27.867 0.331 4.733 1.00 89.56 251 THR A N 1
ATOM 1927 C CA . THR A 1 251 ? 27.371 -0.301 5.970 1.00 89.56 251 THR A CA 1
ATOM 1928 C C . THR A 1 251 ? 28.521 -0.721 6.890 1.00 89.56 251 THR A C 1
ATOM 1930 O O . THR A 1 251 ? 28.497 -0.438 8.087 1.00 89.56 251 THR A O 1
ATOM 1933 N N . ALA A 1 252 ? 29.573 -1.333 6.338 1.00 88.81 252 ALA A N 1
ATOM 1934 C CA . ALA A 1 252 ? 30.737 -1.807 7.085 1.00 88.81 252 ALA A CA 1
ATOM 1935 C C . ALA A 1 252 ? 31.429 -0.691 7.889 1.00 88.81 252 ALA A C 1
ATOM 1937 O O . ALA A 1 252 ? 31.935 -0.934 8.987 1.00 88.81 252 ALA A O 1
ATOM 1938 N N . THR A 1 253 ? 31.399 0.559 7.410 1.00 86.50 253 THR A N 1
ATOM 1939 C CA . THR A 1 253 ? 31.983 1.698 8.143 1.00 86.50 253 THR A CA 1
ATOM 1940 C C . THR A 1 253 ? 31.312 1.988 9.492 1.00 86.50 253 THR A C 1
ATOM 1942 O O . THR A 1 253 ? 31.955 2.586 10.358 1.00 86.50 253 THR A O 1
ATOM 1945 N N . TYR A 1 254 ? 30.045 1.600 9.691 1.00 81.12 254 TYR A N 1
ATOM 1946 C CA . TYR A 1 254 ? 29.352 1.711 10.984 1.00 81.12 254 TYR A CA 1
ATOM 1947 C C . TYR A 1 254 ? 29.817 0.644 11.979 1.00 81.12 254 TYR A C 1
ATOM 1949 O O . TYR A 1 254 ? 29.876 0.891 13.180 1.00 81.12 254 TYR A O 1
ATOM 1957 N N . GLN A 1 255 ? 30.209 -0.518 11.463 1.00 79.50 255 GLN A N 1
ATOM 1958 C CA . GLN A 1 255 ? 30.488 -1.726 12.237 1.00 79.50 255 GLN A CA 1
ATOM 1959 C C . GLN A 1 255 ? 31.958 -1.805 12.673 1.00 79.50 255 GLN A C 1
ATOM 1961 O O . GLN A 1 255 ? 32.297 -2.469 13.649 1.00 79.50 255 GLN A O 1
ATOM 1966 N N . ILE A 1 256 ? 32.849 -1.109 11.961 1.00 79.56 256 ILE A N 1
ATOM 1967 C CA . ILE A 1 256 ? 34.278 -1.068 12.277 1.00 79.56 256 ILE A CA 1
ATOM 1968 C C . ILE A 1 256 ? 34.560 0.076 13.270 1.00 79.56 256 ILE A C 1
ATOM 1970 O O . ILE A 1 256 ? 34.200 1.228 12.988 1.00 79.56 256 ILE A O 1
ATOM 1974 N N . PRO A 1 257 ? 35.272 -0.179 14.389 1.00 70.38 257 PRO A N 1
ATOM 1975 C CA . PRO A 1 257 ? 35.626 0.846 15.373 1.00 70.38 257 PRO A CA 1
ATOM 1976 C C . PRO A 1 257 ? 36.326 2.077 14.761 1.00 70.38 257 PRO A C 1
ATOM 1978 O O . PRO A 1 257 ? 37.001 1.940 13.734 1.00 70.38 257 PRO A O 1
ATOM 1981 N N . PRO A 1 258 ? 36.195 3.285 15.351 1.00 63.03 258 PRO A N 1
ATOM 1982 C CA . PRO A 1 258 ? 36.762 4.539 14.826 1.00 63.03 258 PRO A CA 1
ATOM 1983 C C . PRO A 1 258 ? 38.235 4.419 14.404 1.00 63.03 258 PRO A C 1
ATOM 1985 O O . PRO A 1 258 ? 38.534 4.584 13.220 1.00 63.03 258 PRO A O 1
ATOM 1988 N N . HIS A 1 259 ? 39.081 3.922 15.310 1.00 65.12 259 HIS A N 1
ATOM 1989 C CA . HIS A 1 259 ? 40.523 3.738 15.105 1.00 65.12 259 HIS A CA 1
ATOM 1990 C C . HIS A 1 259 ? 40.895 2.593 14.148 1.00 65.12 259 HIS A C 1
ATOM 1992 O O . HIS A 1 259 ? 42.052 2.448 13.764 1.00 65.12 259 HIS A O 1
ATOM 1998 N N . GLY A 1 260 ? 39.930 1.762 13.742 1.00 65.06 260 GLY A N 1
ATOM 1999 C CA . GLY A 1 260 ? 40.178 0.551 12.958 1.00 65.06 260 GLY A CA 1
ATOM 2000 C C . GLY A 1 260 ? 40.498 0.790 11.481 1.00 65.06 260 GLY A C 1
ATOM 2001 O O . GLY A 1 260 ? 41.029 -0.111 10.841 1.00 65.06 260 GLY A O 1
ATOM 2002 N N . LEU A 1 261 ? 40.197 1.969 10.918 1.00 67.25 261 LEU A N 1
ATOM 2003 C CA . LEU A 1 261 ? 40.359 2.247 9.478 1.00 67.25 261 LEU A CA 1
ATOM 2004 C C . LEU A 1 261 ? 41.500 3.217 9.132 1.00 67.25 261 LEU A C 1
ATOM 2006 O O . LEU A 1 261 ? 41.775 3.403 7.956 1.00 67.25 261 LEU A O 1
ATOM 2010 N N . GLY A 1 262 ? 42.161 3.844 10.112 1.00 62.44 262 GLY A N 1
ATOM 2011 C CA . GLY A 1 262 ? 43.235 4.814 9.839 1.00 62.44 262 GLY A CA 1
ATOM 2012 C C . GLY A 1 262 ? 42.787 6.089 9.099 1.00 62.44 262 GLY A C 1
ATOM 2013 O O . GLY A 1 262 ? 43.629 6.876 8.679 1.00 62.44 262 GLY A O 1
ATOM 2014 N N . LEU A 1 263 ? 41.475 6.320 8.970 1.00 65.50 263 LEU A N 1
ATOM 2015 C CA . LEU A 1 263 ? 40.860 7.462 8.270 1.00 65.50 263 LEU A CA 1
ATOM 2016 C C . LEU A 1 263 ? 40.684 8.703 9.173 1.00 65.50 263 LEU A C 1
ATOM 2018 O O . LEU A 1 263 ? 39.815 9.535 8.933 1.00 65.50 263 LEU A O 1
ATOM 2022 N N . GLU A 1 264 ? 41.457 8.813 10.256 1.00 56.12 264 GLU A N 1
ATOM 2023 C CA . GLU A 1 264 ? 41.194 9.788 11.328 1.00 56.12 264 GLU A CA 1
ATOM 2024 C C . GLU A 1 264 ? 41.751 11.193 11.040 1.00 56.12 264 GLU A C 1
ATOM 2026 O O . GLU A 1 264 ? 41.338 12.147 11.697 1.00 56.12 264 GLU A O 1
ATOM 2031 N N . HIS A 1 265 ? 42.653 11.345 10.059 1.00 50.25 265 HIS A N 1
ATOM 2032 C CA . HIS A 1 265 ? 43.394 12.593 9.777 1.00 50.25 265 HIS A CA 1
ATOM 2033 C C . HIS A 1 265 ? 43.525 12.937 8.281 1.00 50.25 265 HIS A C 1
ATOM 2035 O O . HIS A 1 265 ? 44.533 13.503 7.860 1.00 50.25 265 HIS A O 1
ATOM 2041 N N . GLN A 1 266 ? 42.537 12.604 7.454 1.00 50.34 266 GLN A N 1
ATOM 2042 C CA . GLN A 1 266 ? 42.521 13.034 6.049 1.00 50.34 266 GLN A CA 1
ATOM 2043 C C . GLN A 1 266 ? 41.239 13.824 5.748 1.00 50.34 266 GLN A C 1
ATOM 2045 O O . GLN A 1 266 ? 40.278 13.711 6.506 1.00 50.34 266 GLN A O 1
ATOM 2050 N N . ASP A 1 267 ? 41.292 14.679 4.718 1.00 49.56 267 ASP A N 1
ATOM 2051 C CA . ASP A 1 267 ? 40.273 15.654 4.284 1.00 49.56 267 ASP A CA 1
ATOM 2052 C C . ASP A 1 267 ? 38.803 15.188 4.430 1.00 49.56 267 ASP A C 1
ATOM 2054 O O . ASP A 1 267 ? 38.515 13.995 4.450 1.00 49.56 267 ASP A O 1
ATOM 2058 N N . GLU A 1 268 ? 37.825 16.110 4.464 1.00 49.03 268 GLU A N 1
ATOM 2059 C CA . GLU A 1 268 ? 36.381 15.786 4.614 1.00 49.03 268 GLU A CA 1
ATOM 2060 C C . GLU A 1 268 ? 35.900 14.625 3.712 1.00 49.03 268 GLU A C 1
ATOM 2062 O O . GLU A 1 268 ? 35.053 13.830 4.122 1.00 49.03 268 GLU A O 1
ATOM 2067 N N . ILE A 1 269 ? 36.488 14.481 2.519 1.00 47.81 269 ILE A N 1
ATOM 2068 C CA . ILE A 1 269 ? 36.171 13.458 1.512 1.00 47.81 269 ILE A CA 1
ATOM 2069 C C . ILE A 1 269 ? 36.734 12.061 1.875 1.00 47.81 269 ILE A C 1
ATOM 2071 O O . ILE A 1 269 ? 36.135 11.048 1.524 1.00 47.81 269 ILE A O 1
ATOM 2075 N N . THR A 1 270 ? 37.864 11.978 2.585 1.00 56.56 270 THR A N 1
ATOM 2076 C CA . THR A 1 270 ? 38.520 10.728 3.036 1.00 56.56 270 THR A CA 1
ATOM 2077 C C . THR A 1 270 ? 38.121 10.307 4.453 1.00 56.56 270 THR A C 1
ATOM 2079 O O . THR A 1 270 ? 38.550 9.256 4.932 1.00 56.56 270 THR A O 1
ATOM 2082 N N . SER A 1 271 ? 37.264 11.079 5.123 1.00 73.00 271 SER A N 1
ATOM 2083 C CA . SER A 1 271 ? 36.653 10.687 6.395 1.00 73.00 271 SER A CA 1
ATOM 2084 C C . SER A 1 271 ? 35.696 9.491 6.233 1.00 73.00 271 SER A C 1
ATOM 2086 O O . SER A 1 271 ? 35.139 9.260 5.156 1.00 73.00 271 SER A O 1
ATOM 2088 N N . LYS A 1 272 ? 35.436 8.741 7.320 1.00 77.38 272 LYS A N 1
ATOM 2089 C CA . LYS A 1 272 ? 34.405 7.677 7.318 1.00 77.38 272 LYS A CA 1
ATOM 2090 C C . LYS A 1 272 ? 33.039 8.202 6.860 1.00 77.38 272 LYS A C 1
ATOM 2092 O O . LYS A 1 272 ? 32.308 7.478 6.194 1.00 77.38 272 LYS A O 1
ATOM 2097 N N . GLU A 1 273 ? 32.711 9.444 7.209 1.00 77.75 273 GLU A N 1
ATOM 2098 C CA . GLU A 1 273 ? 31.439 10.067 6.844 1.00 77.75 273 GLU A CA 1
ATOM 2099 C C . GLU A 1 273 ? 31.381 10.432 5.358 1.00 77.75 273 GLU A C 1
ATOM 2101 O O . GLU A 1 273 ? 30.419 10.081 4.678 1.00 77.75 273 GLU A O 1
ATOM 2106 N N . GLY A 1 274 ? 32.450 11.024 4.818 1.00 80.50 274 GLY A N 1
ATOM 2107 C CA . GLY A 1 274 ? 32.577 11.264 3.379 1.00 80.50 274 GLY A CA 1
ATOM 2108 C C . GLY A 1 274 ? 32.430 9.970 2.575 1.00 80.50 274 GLY A C 1
ATOM 2109 O O . GLY A 1 274 ? 31.664 9.914 1.611 1.00 80.50 274 GLY A O 1
ATOM 2110 N N . LEU A 1 275 ? 33.074 8.891 3.035 1.00 85.75 275 LEU A N 1
ATOM 2111 C CA . LEU A 1 275 ? 32.967 7.578 2.404 1.00 85.75 275 LEU A CA 1
ATOM 2112 C C . LEU A 1 275 ? 31.535 7.022 2.432 1.00 85.75 275 LEU A C 1
ATOM 2114 O O . LEU A 1 275 ? 31.096 6.452 1.431 1.00 85.75 275 LEU A O 1
ATOM 2118 N N . ARG A 1 276 ? 30.790 7.208 3.531 1.00 87.19 276 ARG A N 1
ATOM 2119 C CA . ARG A 1 276 ? 29.380 6.795 3.608 1.00 87.19 276 ARG A CA 1
ATOM 2120 C C . ARG A 1 276 ? 28.535 7.526 2.568 1.00 87.19 276 ARG A C 1
ATOM 2122 O O . ARG A 1 276 ? 27.850 6.899 1.768 1.00 87.19 276 ARG A O 1
ATOM 2129 N N . GLN A 1 277 ? 28.628 8.849 2.508 1.00 87.06 277 GLN A N 1
ATOM 2130 C CA . GLN A 1 277 ? 27.829 9.630 1.559 1.00 87.06 277 GLN A CA 1
ATOM 2131 C C . GLN A 1 277 ? 28.134 9.253 0.099 1.00 87.06 277 GLN A C 1
ATOM 2133 O O . GLN A 1 277 ? 27.212 9.080 -0.701 1.00 87.06 277 GLN A O 1
ATOM 2138 N N . ILE A 1 278 ? 29.413 9.043 -0.235 1.00 87.75 278 ILE A N 1
ATOM 2139 C CA . ILE A 1 278 ? 29.836 8.587 -1.568 1.00 87.75 278 ILE A CA 1
ATOM 2140 C C . ILE A 1 278 ? 29.245 7.208 -1.884 1.00 87.75 278 ILE A C 1
ATOM 2142 O O . ILE A 1 278 ? 28.655 7.023 -2.949 1.00 87.75 278 ILE A O 1
ATOM 2146 N N . CYS A 1 279 ? 29.367 6.250 -0.962 1.00 93.50 279 CYS A N 1
ATOM 2147 C CA . CYS A 1 279 ? 28.836 4.900 -1.141 1.00 93.50 279 CYS A CA 1
ATOM 2148 C C . CYS A 1 279 ? 27.309 4.898 -1.306 1.00 93.50 279 CYS A C 1
ATOM 2150 O O . CYS A 1 279 ? 26.787 4.193 -2.169 1.00 93.50 279 CYS A O 1
ATOM 2152 N N . MET A 1 280 ? 26.590 5.715 -0.531 1.00 91.50 280 MET A N 1
ATOM 2153 C CA . MET A 1 280 ? 25.132 5.830 -0.614 1.00 91.50 280 MET A CA 1
ATOM 2154 C C . MET A 1 280 ? 24.692 6.340 -1.988 1.00 91.50 280 MET A C 1
ATOM 2156 O O . MET A 1 280 ? 23.887 5.697 -2.663 1.00 91.50 280 MET A O 1
ATOM 2160 N N . GLN A 1 281 ? 25.288 7.439 -2.459 1.00 88.88 281 GLN A N 1
ATOM 2161 C CA . GLN A 1 281 ? 24.977 8.000 -3.776 1.00 88.88 281 GLN A CA 1
ATOM 2162 C C . GLN A 1 281 ? 25.347 7.047 -4.918 1.00 88.88 281 GLN A C 1
ATOM 2164 O O . GLN A 1 281 ? 24.577 6.897 -5.871 1.00 88.88 281 GLN A O 1
ATOM 2169 N N . ALA A 1 282 ? 26.505 6.387 -4.830 1.00 93.19 282 ALA A N 1
ATOM 2170 C CA . ALA A 1 282 ? 26.956 5.435 -5.838 1.00 93.19 282 ALA A CA 1
ATOM 2171 C C . ALA A 1 282 ? 26.027 4.215 -5.919 1.00 93.19 282 ALA A C 1
ATOM 2173 O O . ALA A 1 282 ? 25.598 3.843 -7.013 1.00 93.19 282 ALA A O 1
ATOM 2174 N N . SER A 1 283 ? 25.656 3.639 -4.771 1.00 96.69 283 SER A N 1
ATOM 2175 C CA . SER A 1 283 ? 24.723 2.513 -4.700 1.00 96.69 283 SER A CA 1
ATOM 2176 C C . SER A 1 283 ? 23.335 2.891 -5.229 1.00 96.69 283 SER A C 1
ATOM 2178 O O . SER A 1 283 ? 22.809 2.204 -6.105 1.00 96.69 283 SER A O 1
ATOM 2180 N N . GLN A 1 284 ? 22.784 4.035 -4.808 1.00 92.69 284 GLN A N 1
ATOM 2181 C CA . GLN A 1 284 ? 21.483 4.515 -5.282 1.00 92.69 284 GLN A CA 1
ATOM 2182 C C . GLN A 1 284 ? 21.483 4.788 -6.796 1.00 92.69 284 GLN A C 1
ATOM 2184 O O . GLN A 1 284 ? 20.529 4.439 -7.490 1.00 92.69 284 GLN A O 1
ATOM 2189 N N . THR A 1 285 ? 22.567 5.358 -7.331 1.00 92.56 285 THR A N 1
ATOM 2190 C CA . THR A 1 285 ? 22.732 5.582 -8.778 1.00 92.56 285 THR A CA 1
ATOM 2191 C C . THR A 1 285 ? 22.759 4.256 -9.545 1.00 92.56 285 THR A C 1
ATOM 2193 O O . THR A 1 285 ? 22.110 4.126 -10.582 1.00 92.56 285 THR A O 1
ATOM 2196 N N . CYS A 1 286 ? 23.457 3.245 -9.020 1.00 96.56 286 CYS A N 1
ATOM 2197 C CA . CYS A 1 286 ? 23.485 1.911 -9.618 1.00 96.56 286 CYS A CA 1
ATOM 2198 C C . CYS A 1 286 ? 22.097 1.250 -9.616 1.00 96.56 286 CYS A C 1
ATOM 2200 O O . CYS A 1 286 ? 21.683 0.728 -10.650 1.00 96.56 286 CYS A O 1
ATOM 2202 N N . LEU A 1 287 ? 21.346 1.315 -8.508 1.00 93.75 287 LEU A N 1
ATOM 2203 C CA . LEU A 1 287 ? 19.966 0.803 -8.448 1.00 93.75 287 LEU A CA 1
ATOM 2204 C C . LEU A 1 287 ? 19.046 1.527 -9.433 1.00 93.75 287 LEU A C 1
ATOM 2206 O O . LEU A 1 287 ? 18.256 0.886 -10.120 1.00 93.75 287 LEU A O 1
ATOM 2210 N N . GLN A 1 288 ? 19.194 2.847 -9.580 1.00 90.12 288 GLN A N 1
ATOM 2211 C CA . GLN A 1 288 ? 18.462 3.595 -10.599 1.00 90.12 288 GLN A CA 1
ATOM 2212 C C . GLN A 1 288 ? 18.764 3.062 -12.000 1.00 90.12 288 GLN A C 1
ATOM 2214 O O . GLN A 1 288 ? 17.826 2.868 -12.768 1.00 90.12 288 GLN A O 1
ATOM 2219 N N . PHE A 1 289 ? 20.023 2.779 -12.350 1.00 93.31 289 PHE A N 1
ATOM 2220 C CA . PHE A 1 289 ? 20.343 2.163 -13.646 1.00 93.31 289 PHE A CA 1
ATOM 2221 C C . PHE A 1 289 ? 19.641 0.815 -13.837 1.00 93.31 289 PHE A C 1
ATOM 2223 O O . PHE A 1 289 ? 19.113 0.561 -14.917 1.00 93.31 289 PHE A O 1
ATOM 2230 N N . CYS A 1 290 ? 19.578 -0.016 -12.794 1.00 91.00 290 CYS A N 1
ATOM 2231 C CA . CYS A 1 290 ? 18.878 -1.303 -12.837 1.00 91.00 290 CYS A CA 1
ATOM 2232 C C . CYS A 1 290 ? 17.373 -1.115 -13.083 1.00 91.00 290 CYS A C 1
ATOM 2234 O O . CYS A 1 290 ? 16.815 -1.756 -13.972 1.00 91.00 290 CYS A O 1
ATOM 2236 N N . ASN A 1 291 ? 16.746 -0.164 -12.382 1.00 85.94 291 ASN A N 1
ATOM 2237 C CA . ASN A 1 291 ? 15.331 0.170 -12.557 1.00 85.94 291 ASN A CA 1
ATOM 2238 C C . ASN A 1 291 ? 15.028 0.680 -13.975 1.00 85.94 291 ASN A C 1
ATOM 2240 O O . ASN A 1 291 ? 14.028 0.284 -14.565 1.00 85.94 291 ASN A O 1
ATOM 2244 N N . HIS A 1 292 ? 15.902 1.508 -14.562 1.00 83.00 292 HIS A N 1
ATOM 2245 C CA . HIS A 1 292 ? 15.739 1.978 -15.947 1.00 83.00 292 HIS A CA 1
ATOM 2246 C C . HIS A 1 292 ? 15.839 0.841 -16.976 1.00 83.00 292 HIS A C 1
ATOM 2248 O O . HIS A 1 292 ? 15.215 0.919 -18.035 1.00 83.00 292 HIS A O 1
ATOM 2254 N N . LEU A 1 293 ? 16.631 -0.195 -16.687 1.00 82.69 293 LEU A N 1
ATOM 2255 C CA . LEU A 1 293 ? 16.774 -1.368 -17.551 1.00 82.69 293 LEU A CA 1
ATOM 2256 C C . LEU A 1 293 ? 15.634 -2.383 -17.381 1.00 82.69 293 LEU A C 1
ATOM 2258 O O . LEU A 1 293 ? 15.439 -3.201 -18.277 1.00 82.69 293 LEU A O 1
ATOM 2262 N N . GLY A 1 294 ? 14.889 -2.333 -16.271 1.00 77.19 294 GLY A N 1
ATOM 2263 C CA . GLY A 1 294 ? 13.838 -3.305 -15.960 1.00 77.19 294 GLY A CA 1
ATOM 2264 C C . GLY A 1 294 ? 14.374 -4.721 -15.721 1.00 77.19 294 GLY A C 1
ATOM 2265 O O . GLY A 1 294 ? 13.682 -5.694 -16.009 1.00 77.19 294 GLY A O 1
ATOM 2266 N N . THR A 1 295 ? 15.619 -4.853 -15.254 1.00 72.50 295 THR A N 1
ATOM 2267 C CA . THR A 1 295 ? 16.252 -6.157 -15.006 1.00 72.50 295 THR A CA 1
ATOM 2268 C C . THR A 1 295 ? 15.767 -6.751 -13.684 1.00 72.50 295 THR A C 1
ATOM 2270 O O . THR A 1 295 ? 15.749 -6.053 -12.677 1.00 72.50 295 THR A O 1
ATOM 2273 N N . LEU A 1 296 ? 15.470 -8.054 -13.661 1.00 83.25 296 LEU A N 1
ATOM 2274 C CA . LEU A 1 296 ? 15.268 -8.842 -12.441 1.00 83.25 296 LEU A CA 1
ATOM 2275 C C . LEU A 1 296 ? 16.363 -9.917 -12.350 1.00 83.25 296 LEU A C 1
ATOM 2277 O O . LEU A 1 296 ? 16.593 -10.642 -13.318 1.00 83.25 296 LEU A O 1
ATOM 2281 N N . SER A 1 297 ? 17.079 -9.997 -11.227 1.00 90.69 297 SER A N 1
ATOM 2282 C CA . SER A 1 297 ? 18.196 -10.937 -11.054 1.00 90.69 297 SER A CA 1
ATOM 2283 C C . SER A 1 297 ? 18.493 -11.210 -9.575 1.00 90.69 297 SER A C 1
ATOM 2285 O O . SER A 1 297 ? 18.188 -10.376 -8.719 1.00 90.69 297 SER A O 1
ATOM 2287 N N . ASP A 1 298 ? 19.129 -12.348 -9.259 1.00 92.88 298 ASP A N 1
ATOM 2288 C CA . ASP A 1 298 ? 19.591 -12.631 -7.890 1.00 92.88 298 ASP A CA 1
ATOM 2289 C C . ASP A 1 298 ? 20.486 -11.494 -7.342 1.00 92.88 298 ASP A C 1
ATOM 2291 O O . ASP A 1 298 ? 20.178 -10.981 -6.262 1.00 92.88 298 ASP A O 1
ATOM 2295 N N . PRO A 1 299 ? 21.502 -10.985 -8.082 1.00 94.94 299 PRO A N 1
ATOM 2296 C CA . PRO A 1 299 ? 22.298 -9.835 -7.651 1.00 94.94 299 PRO A CA 1
ATOM 2297 C C . PRO A 1 299 ? 21.496 -8.573 -7.336 1.00 94.94 299 PRO A C 1
ATOM 2299 O O . PRO A 1 299 ? 21.877 -7.833 -6.428 1.00 94.94 299 PRO A O 1
ATOM 2302 N N . LEU A 1 300 ? 20.393 -8.316 -8.051 1.00 94.88 300 LEU A N 1
ATOM 2303 C CA . LEU A 1 300 ? 19.525 -7.181 -7.744 1.00 94.88 300 LEU A CA 1
ATOM 2304 C C . LEU A 1 300 ? 18.884 -7.342 -6.367 1.00 94.88 300 LEU A C 1
ATOM 2306 O O . LEU A 1 300 ? 18.937 -6.413 -5.564 1.00 94.88 300 LEU A O 1
ATOM 2310 N N . SER A 1 301 ? 18.344 -8.527 -6.066 1.00 94.56 301 SER A N 1
ATOM 2311 C CA . SER A 1 301 ? 17.750 -8.801 -4.752 1.00 94.56 301 SER A CA 1
ATOM 2312 C C . SER A 1 301 ? 18.767 -8.634 -3.617 1.00 94.56 301 SER A C 1
ATOM 2314 O O . SER A 1 301 ? 18.458 -8.028 -2.590 1.00 94.56 301 SER A O 1
ATOM 2316 N N . TRP A 1 302 ? 20.012 -9.071 -3.837 1.00 95.25 302 TRP A N 1
ATOM 2317 C CA . TRP A 1 302 ? 21.107 -8.925 -2.879 1.00 95.25 302 TRP A CA 1
ATOM 2318 C C . TRP A 1 302 ? 21.458 -7.460 -2.640 1.00 95.25 302 TRP A C 1
ATOM 2320 O O . TRP A 1 302 ? 21.578 -7.017 -1.496 1.00 95.25 302 TRP A O 1
ATOM 2330 N N . ALA A 1 303 ? 21.600 -6.702 -3.728 1.00 96.00 303 ALA A N 1
ATOM 2331 C CA . ALA A 1 303 ? 21.934 -5.290 -3.690 1.00 96.00 303 ALA A CA 1
ATOM 2332 C C . ALA A 1 303 ? 20.848 -4.464 -2.997 1.00 96.00 303 ALA A C 1
ATOM 2334 O O . ALA A 1 303 ? 21.169 -3.608 -2.178 1.00 96.00 303 ALA A O 1
ATOM 2335 N N . MET A 1 304 ? 19.574 -4.735 -3.290 1.00 95.31 304 MET A N 1
ATOM 2336 C CA . MET A 1 304 ? 18.445 -4.044 -2.667 1.00 95.31 304 MET A CA 1
ATOM 2337 C C . MET A 1 304 ? 18.368 -4.339 -1.170 1.00 95.31 304 MET A C 1
ATOM 2339 O O . MET A 1 304 ? 18.272 -3.403 -0.379 1.00 95.31 304 MET A O 1
ATOM 2343 N N . LEU A 1 305 ? 18.491 -5.611 -0.770 1.00 94.69 305 LEU A N 1
ATOM 2344 C CA . LEU A 1 305 ? 18.505 -5.998 0.642 1.00 94.69 305 LEU A CA 1
ATOM 2345 C C . LEU A 1 305 ? 19.649 -5.309 1.400 1.00 94.69 305 LEU A C 1
ATOM 2347 O O . LEU A 1 305 ? 19.424 -4.695 2.443 1.00 94.69 305 LEU A O 1
ATOM 2351 N N . GLN A 1 306 ? 20.866 -5.338 0.850 1.00 94.62 306 GLN A N 1
ATOM 2352 C CA . GLN A 1 306 ? 22.013 -4.672 1.467 1.00 94.62 306 GLN A CA 1
ATOM 2353 C C . GLN A 1 306 ? 21.848 -3.145 1.505 1.00 94.62 306 GLN A C 1
ATOM 2355 O O . GLN A 1 306 ? 22.253 -2.509 2.478 1.00 94.62 306 GLN A O 1
ATOM 2360 N N . HIS A 1 307 ? 21.244 -2.546 0.476 1.00 95.31 307 HIS A N 1
ATOM 2361 C CA . HIS A 1 307 ? 20.971 -1.111 0.431 1.00 95.31 307 HIS A CA 1
ATOM 2362 C C . HIS A 1 307 ? 19.900 -0.691 1.446 1.00 95.31 307 HIS A C 1
ATOM 2364 O O . HIS A 1 307 ? 20.036 0.362 2.062 1.00 95.31 307 HIS A O 1
ATOM 2370 N N . ALA A 1 308 ? 18.876 -1.511 1.693 1.00 92.62 308 ALA A N 1
ATOM 2371 C CA . ALA A 1 308 ? 17.886 -1.239 2.737 1.00 92.62 308 ALA A CA 1
ATOM 2372 C C . ALA A 1 308 ? 18.496 -1.256 4.140 1.00 92.62 308 ALA A C 1
ATOM 2374 O O . ALA A 1 308 ? 18.234 -0.352 4.934 1.00 92.62 308 ALA A O 1
ATOM 2375 N N . ILE A 1 309 ? 19.364 -2.234 4.416 1.00 89.12 309 ILE A N 1
ATOM 2376 C CA . ILE A 1 309 ? 20.154 -2.269 5.654 1.00 89.12 309 ILE A CA 1
ATOM 2377 C C . ILE A 1 309 ? 21.018 -1.008 5.748 1.00 89.12 309 ILE A C 1
ATOM 2379 O O . ILE A 1 309 ? 21.153 -0.413 6.815 1.00 89.12 309 ILE A O 1
ATOM 2383 N N . TYR A 1 310 ? 21.591 -0.562 4.632 1.00 91.81 310 TYR A N 1
ATOM 2384 C CA . TYR A 1 310 ? 22.412 0.636 4.635 1.00 91.81 310 TYR A CA 1
ATOM 2385 C C . TYR A 1 310 ? 21.604 1.912 4.933 1.00 91.81 310 TYR A C 1
ATOM 2387 O O . TYR A 1 310 ? 22.028 2.737 5.745 1.00 91.81 310 TYR A O 1
ATOM 2395 N N . LEU A 1 311 ? 20.412 2.045 4.340 1.00 89.94 311 LEU A N 1
ATOM 2396 C CA . LEU A 1 311 ? 19.471 3.135 4.615 1.00 89.94 311 LEU A CA 1
ATOM 2397 C C . LEU A 1 311 ? 19.058 3.174 6.090 1.00 89.94 311 LEU A C 1
ATOM 2399 O O . LEU A 1 311 ? 19.046 4.260 6.671 1.00 89.94 311 LEU A O 1
ATOM 2403 N N . SER A 1 312 ? 18.790 2.021 6.718 1.00 85.19 312 SER A N 1
ATOM 2404 C CA . SER A 1 312 ? 18.404 1.982 8.135 1.00 85.19 312 SER A CA 1
ATOM 2405 C C . SER A 1 312 ? 19.528 2.460 9.059 1.00 85.19 312 SER A C 1
ATOM 2407 O O . SER A 1 312 ? 19.267 3.201 10.004 1.00 85.19 312 SER A O 1
ATOM 2409 N N . HIS A 1 313 ? 20.791 2.143 8.753 1.00 83.50 313 HIS A N 1
ATOM 2410 C CA . HIS A 1 313 ? 21.938 2.647 9.519 1.00 83.50 313 HIS A CA 1
ATOM 2411 C C . HIS A 1 313 ? 22.150 4.155 9.324 1.00 83.50 313 HIS A C 1
ATOM 2413 O O . HIS A 1 313 ? 22.456 4.870 10.281 1.00 83.50 313 HIS A O 1
ATOM 2419 N N . MET A 1 314 ? 21.991 4.645 8.089 1.00 84.56 314 MET A N 1
ATOM 2420 C CA . MET A 1 314 ? 22.234 6.051 7.752 1.00 84.56 314 MET A CA 1
ATOM 2421 C C . MET A 1 314 ? 21.127 6.996 8.216 1.00 84.56 314 MET A C 1
ATOM 2423 O O . MET A 1 314 ? 21.416 8.104 8.660 1.00 84.56 314 MET A O 1
ATOM 2427 N N . HIS A 1 315 ? 19.866 6.598 8.064 1.00 82.44 315 HIS A N 1
ATOM 2428 C CA . HIS A 1 315 ? 18.713 7.482 8.256 1.00 82.44 315 HIS A CA 1
ATOM 2429 C C . HIS A 1 315 ? 17.782 7.038 9.380 1.00 82.44 315 HIS A C 1
ATOM 2431 O O . HIS A 1 315 ? 16.981 7.839 9.846 1.00 82.44 315 HIS A O 1
ATOM 2437 N N . GLY A 1 316 ? 17.919 5.798 9.844 1.00 77.06 316 GLY A N 1
ATOM 2438 C CA . GLY A 1 316 ? 17.090 5.224 10.892 1.00 77.06 316 GLY A CA 1
ATOM 2439 C C . GLY A 1 316 ? 15.964 4.378 10.314 1.00 77.06 316 GLY A C 1
ATOM 2440 O O . GLY A 1 316 ? 15.554 4.516 9.156 1.00 77.06 316 GLY A O 1
ATOM 2441 N N . SER A 1 317 ? 15.443 3.483 11.147 1.00 73.81 317 SER A N 1
ATOM 2442 C CA . SER A 1 317 ? 14.344 2.587 10.766 1.00 73.81 317 SER A CA 1
ATOM 2443 C C . SER A 1 317 ? 12.990 3.298 10.661 1.00 73.81 317 SER A C 1
ATOM 2445 O O . SER A 1 317 ? 12.060 2.749 10.073 1.00 73.81 317 SER A O 1
ATOM 2447 N N . SER A 1 318 ? 12.871 4.531 11.166 1.00 67.38 318 SER A N 1
ATOM 2448 C CA . SER A 1 318 ? 11.691 5.394 11.005 1.00 67.38 318 SER A CA 1
ATOM 2449 C C . SER A 1 318 ? 11.659 6.165 9.680 1.00 67.38 318 SER A C 1
ATOM 2451 O O . SER A 1 318 ? 10.651 6.797 9.373 1.00 67.38 318 SER A O 1
ATOM 2453 N N . ASP A 1 319 ? 12.733 6.146 8.885 1.00 76.62 319 ASP A N 1
ATOM 2454 C CA . ASP A 1 319 ? 12.778 6.919 7.646 1.00 76.62 319 ASP A CA 1
ATOM 2455 C C . ASP A 1 319 ? 11.954 6.257 6.531 1.00 76.62 319 ASP A C 1
ATOM 2457 O O . ASP A 1 319 ? 12.117 5.074 6.215 1.00 76.62 319 ASP A O 1
ATOM 2461 N N . HIS A 1 320 ? 11.102 7.048 5.875 1.00 75.12 320 HIS A N 1
ATOM 2462 C CA . HIS A 1 320 ? 10.238 6.585 4.787 1.00 75.12 320 HIS A CA 1
ATOM 2463 C C . HIS A 1 320 ? 10.994 5.896 3.636 1.00 75.12 320 HIS A C 1
ATOM 2465 O O . HIS A 1 320 ? 10.440 4.996 3.002 1.00 75.12 320 HIS A O 1
ATOM 2471 N N . ARG A 1 321 ? 12.253 6.273 3.363 1.00 80.31 321 ARG A N 1
ATOM 2472 C CA . ARG A 1 321 ? 13.080 5.661 2.305 1.00 80.31 321 ARG A CA 1
ATOM 2473 C C . ARG A 1 321 ? 13.374 4.198 2.609 1.00 80.31 321 ARG A C 1
ATOM 2475 O O . ARG A 1 321 ? 13.320 3.362 1.710 1.00 80.31 321 ARG A O 1
ATOM 2482 N N . THR A 1 322 ? 13.617 3.881 3.879 1.00 79.75 322 THR A N 1
ATOM 2483 C CA . THR A 1 322 ? 13.799 2.506 4.358 1.00 79.75 322 THR A CA 1
ATOM 2484 C C . THR A 1 322 ? 12.530 1.681 4.107 1.00 79.75 322 THR A C 1
ATOM 2486 O O . THR A 1 322 ? 12.600 0.521 3.702 1.00 79.75 322 THR A O 1
ATOM 2489 N N . TRP A 1 323 ? 11.346 2.284 4.266 1.00 80.19 323 TRP A N 1
ATOM 2490 C CA . TRP A 1 323 ? 10.065 1.596 4.063 1.00 80.19 323 TRP A CA 1
ATOM 2491 C C . TRP A 1 323 ? 9.703 1.414 2.593 1.00 80.19 323 TRP A C 1
ATOM 2493 O O . TRP A 1 323 ? 9.132 0.382 2.240 1.00 80.19 323 TRP A O 1
ATOM 2503 N N . GLN A 1 324 ? 10.017 2.402 1.752 1.00 81.50 324 GLN A N 1
ATOM 2504 C CA . GLN A 1 324 ? 9.849 2.296 0.306 1.00 81.50 324 GLN A CA 1
ATOM 2505 C C . GLN A 1 324 ? 10.698 1.142 -0.234 1.00 81.50 324 GLN A C 1
ATOM 2507 O O . GLN A 1 324 ? 10.172 0.261 -0.910 1.00 81.50 324 GLN A O 1
ATOM 2512 N N . MET A 1 325 ? 11.974 1.087 0.165 1.00 86.75 325 MET A N 1
ATOM 2513 C CA . MET A 1 325 ? 12.889 0.025 -0.251 1.00 86.75 325 MET A CA 1
ATOM 2514 C C . MET A 1 325 ? 12.415 -1.368 0.193 1.00 86.75 325 MET A C 1
ATOM 2516 O O . MET A 1 325 ? 12.579 -2.328 -0.552 1.00 86.75 325 MET A O 1
ATOM 2520 N N . LEU A 1 326 ? 11.772 -1.503 1.362 1.00 86.62 326 LEU A N 1
ATOM 2521 C CA . LEU A 1 326 ? 11.162 -2.778 1.765 1.00 86.62 326 LEU A CA 1
ATOM 2522 C C . LEU A 1 326 ? 10.075 -3.241 0.776 1.00 86.62 326 LEU A C 1
ATOM 2524 O O . LEU A 1 326 ? 9.983 -4.436 0.489 1.00 86.62 326 LEU A O 1
ATOM 2528 N N . GLY A 1 327 ? 9.252 -2.320 0.262 1.00 84.69 327 GLY A N 1
ATOM 2529 C CA . GLY A 1 327 ? 8.241 -2.631 -0.754 1.00 84.69 327 GLY A CA 1
ATOM 2530 C C . GLY A 1 327 ? 8.872 -3.158 -2.043 1.00 84.69 327 GLY A C 1
ATOM 2531 O O . GLY A 1 327 ? 8.440 -4.186 -2.572 1.00 84.69 327 GLY A O 1
ATOM 2532 N N . ASP A 1 328 ? 9.954 -2.514 -2.481 1.00 87.44 328 ASP A N 1
ATOM 2533 C CA . ASP A 1 328 ? 10.698 -2.930 -3.667 1.00 87.44 328 ASP A CA 1
ATOM 2534 C C . ASP A 1 328 ? 11.362 -4.306 -3.449 1.00 87.44 328 ASP A C 1
ATOM 2536 O O . ASP A 1 328 ? 11.250 -5.186 -4.300 1.00 87.44 328 ASP A O 1
ATOM 2540 N N . ILE A 1 329 ? 11.994 -4.547 -2.288 1.00 92.12 329 ILE A N 1
ATOM 2541 C CA . ILE A 1 329 ? 12.593 -5.851 -1.940 1.00 92.12 329 ILE A CA 1
ATOM 2542 C C . ILE A 1 329 ? 11.535 -6.951 -1.943 1.00 92.12 329 ILE A C 1
ATOM 2544 O O . ILE A 1 329 ? 11.763 -7.997 -2.546 1.00 92.12 329 ILE A O 1
ATOM 2548 N N . THR A 1 330 ? 10.393 -6.717 -1.287 1.00 90.00 330 THR A N 1
ATOM 2549 C CA . THR A 1 330 ? 9.291 -7.689 -1.190 1.00 90.00 330 THR A CA 1
ATOM 2550 C C . THR A 1 330 ? 8.829 -8.114 -2.582 1.00 90.00 330 THR A C 1
ATOM 2552 O O . THR A 1 330 ? 8.725 -9.303 -2.874 1.00 90.00 330 THR A O 1
ATOM 2555 N N . THR A 1 331 ? 8.637 -7.135 -3.468 1.00 86.31 331 THR A N 1
ATOM 2556 C CA . THR A 1 331 ? 8.244 -7.373 -4.860 1.00 86.31 331 THR A CA 1
ATOM 2557 C C . THR A 1 331 ? 9.305 -8.186 -5.603 1.00 86.31 331 THR A C 1
ATOM 2559 O O . THR A 1 331 ? 8.982 -9.180 -6.250 1.00 86.31 331 THR A O 1
ATOM 2562 N N . THR A 1 332 ? 10.581 -7.821 -5.460 1.00 88.56 332 THR A N 1
ATOM 2563 C CA . THR A 1 332 ? 11.705 -8.499 -6.122 1.00 88.56 332 THR A CA 1
ATOM 2564 C C . THR A 1 332 ? 11.871 -9.951 -5.668 1.00 88.56 332 THR A C 1
ATOM 2566 O O . THR A 1 332 ? 12.015 -10.834 -6.512 1.00 88.56 332 THR A O 1
ATOM 2569 N N . VAL A 1 333 ? 11.829 -10.243 -4.360 1.00 90.50 333 VAL A N 1
ATOM 2570 C CA . VAL A 1 333 ? 11.998 -11.624 -3.859 1.00 90.50 333 VAL A CA 1
ATOM 2571 C C . VAL A 1 333 ? 10.811 -12.522 -4.218 1.00 90.50 333 VAL A C 1
ATOM 2573 O O . VAL A 1 333 ? 10.992 -13.721 -4.435 1.00 90.50 333 VAL A O 1
ATOM 2576 N N . PHE A 1 334 ? 9.606 -11.956 -4.338 1.00 88.94 334 PHE A N 1
ATOM 2577 C CA . PHE A 1 334 ? 8.432 -12.687 -4.815 1.00 88.94 334 PHE A CA 1
ATOM 2578 C C . PHE A 1 334 ? 8.491 -12.949 -6.314 1.00 88.94 334 PHE A C 1
ATOM 2580 O O . PHE A 1 334 ? 8.261 -14.084 -6.728 1.00 88.94 334 PHE A O 1
ATOM 2587 N N . ALA A 1 335 ? 8.880 -11.950 -7.107 1.00 83.44 335 ALA A N 1
ATOM 2588 C CA . ALA A 1 335 ? 9.059 -12.098 -8.547 1.00 83.44 335 ALA A CA 1
ATOM 2589 C C . ALA A 1 335 ? 10.153 -13.123 -8.902 1.00 83.44 335 ALA A C 1
ATOM 2591 O O . ALA A 1 335 ? 10.027 -13.837 -9.890 1.00 83.44 335 ALA A O 1
ATOM 2592 N N . LEU A 1 336 ? 11.196 -13.240 -8.072 1.00 85.19 336 LEU A N 1
ATOM 2593 C CA . LEU A 1 336 ? 12.234 -14.274 -8.190 1.00 85.19 336 LEU A CA 1
ATOM 2594 C C . LEU A 1 336 ? 11.803 -15.654 -7.658 1.00 85.19 336 LEU A C 1
ATOM 2596 O O . LEU A 1 336 ? 12.579 -16.603 -7.732 1.00 85.19 336 LEU A O 1
ATOM 2600 N N . GLY A 1 337 ? 10.604 -15.783 -7.081 1.00 86.25 337 GLY A N 1
ATOM 2601 C CA . GLY A 1 337 ? 10.107 -17.048 -6.534 1.00 86.25 337 GLY A CA 1
ATOM 2602 C C . GLY A 1 337 ? 10.784 -17.504 -5.235 1.00 86.25 337 GLY A C 1
ATOM 2603 O O . GLY A 1 337 ? 10.564 -18.632 -4.806 1.00 86.25 337 GLY A O 1
ATOM 2604 N N . LEU A 1 338 ? 11.562 -16.647 -4.558 1.00 90.25 338 LEU A N 1
ATOM 2605 C CA . LEU A 1 338 ? 12.360 -17.043 -3.382 1.00 90.25 338 LEU A CA 1
ATOM 2606 C C . LEU A 1 338 ? 11.515 -17.425 -2.152 1.00 90.25 338 LEU A C 1
ATOM 2608 O O . LEU A 1 338 ? 12.018 -18.023 -1.205 1.00 90.25 338 LEU A O 1
ATOM 2612 N N . HIS A 1 339 ? 10.232 -17.066 -2.164 1.00 89.75 339 HIS A N 1
ATOM 2613 C CA . HIS A 1 339 ? 9.245 -17.355 -1.124 1.00 89.75 339 HIS A CA 1
ATOM 2614 C C . HIS A 1 339 ? 8.668 -18.779 -1.194 1.00 89.75 339 HIS A C 1
ATOM 2616 O O . HIS A 1 339 ? 7.828 -19.134 -0.364 1.00 89.75 339 HIS A O 1
ATOM 2622 N N . GLN A 1 340 ? 9.076 -19.579 -2.181 1.00 85.56 340 GLN A N 1
ATOM 2623 C CA . GLN A 1 340 ? 8.624 -20.952 -2.407 1.00 85.56 340 GLN A CA 1
ATOM 2624 C C . GLN A 1 340 ? 9.824 -21.916 -2.416 1.00 85.56 340 GLN A C 1
ATOM 2626 O O . GLN A 1 340 ? 10.969 -21.467 -2.521 1.00 85.56 340 GLN A O 1
ATOM 2631 N N . PRO A 1 341 ? 9.607 -23.243 -2.308 1.00 81.69 341 PRO A N 1
ATOM 2632 C CA . PRO A 1 341 ? 10.683 -24.211 -2.455 1.00 81.69 341 PRO A CA 1
ATOM 2633 C C . PRO A 1 341 ? 11.326 -24.085 -3.830 1.00 81.69 341 PRO A C 1
ATOM 2635 O O . PRO A 1 341 ? 10.637 -23.899 -4.834 1.00 81.69 341 PRO A O 1
ATOM 2638 N N . ASP A 1 342 ? 12.647 -24.211 -3.862 1.00 73.75 342 ASP A N 1
ATOM 2639 C CA . ASP A 1 342 ? 13.399 -24.071 -5.097 1.00 73.75 342 ASP A CA 1
ATOM 2640 C C . ASP A 1 342 ? 13.014 -25.172 -6.096 1.00 73.75 342 ASP A C 1
ATOM 2642 O O . ASP A 1 342 ? 13.122 -26.366 -5.806 1.00 73.75 342 ASP A O 1
ATOM 2646 N N . THR A 1 343 ? 12.553 -24.754 -7.273 1.00 64.69 343 THR A N 1
ATOM 2647 C CA . THR A 1 343 ? 12.210 -25.639 -8.397 1.00 64.69 343 THR A CA 1
ATOM 2648 C C . THR A 1 343 ? 13.261 -25.590 -9.507 1.00 64.69 343 THR A C 1
ATOM 2650 O O . THR A 1 343 ? 13.189 -26.372 -10.455 1.00 64.69 343 THR A O 1
ATOM 2653 N N . ASP A 1 344 ? 14.264 -24.713 -9.386 1.00 75.62 344 ASP A N 1
ATOM 2654 C CA . ASP A 1 344 ? 15.330 -24.538 -10.363 1.00 75.62 344 ASP A CA 1
ATOM 2655 C C . ASP A 1 344 ? 16.363 -25.665 -10.232 1.00 75.62 344 ASP A C 1
ATOM 2657 O O . ASP A 1 344 ? 17.207 -25.706 -9.331 1.00 75.62 344 ASP A O 1
ATOM 2661 N N . THR A 1 345 ? 16.318 -26.620 -11.155 1.00 76.69 345 THR A N 1
ATOM 2662 C CA . THR A 1 345 ? 17.296 -27.712 -11.226 1.00 76.69 345 THR A CA 1
ATOM 2663 C C . THR A 1 345 ? 18.645 -27.260 -11.788 1.00 76.69 345 THR A C 1
ATOM 2665 O O . THR A 1 345 ? 19.635 -27.960 -11.602 1.00 76.69 345 THR A O 1
ATOM 2668 N N . THR A 1 346 ? 18.719 -26.082 -12.414 1.00 86.12 346 THR A N 1
ATOM 2669 C CA . THR A 1 346 ? 19.916 -25.583 -13.106 1.00 86.12 346 THR A CA 1
ATOM 2670 C C . THR A 1 346 ? 20.809 -24.699 -12.238 1.00 86.12 346 THR A C 1
ATOM 2672 O O . THR A 1 346 ? 21.982 -24.525 -12.564 1.00 86.12 346 THR A O 1
ATOM 2675 N N . ALA A 1 347 ? 20.307 -24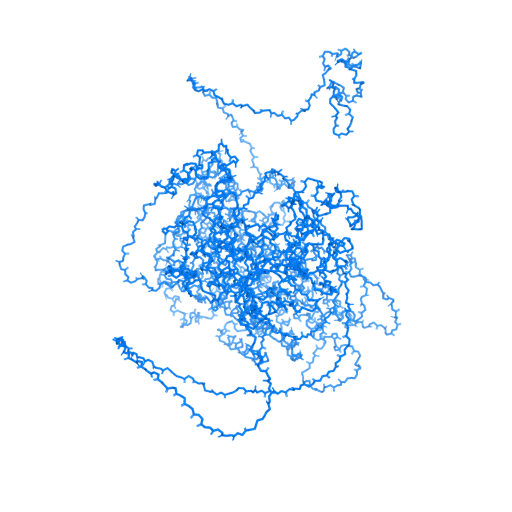.144 -11.132 1.00 89.69 347 ALA A N 1
ATOM 2676 C CA . ALA A 1 347 ? 21.118 -23.320 -10.238 1.00 89.69 347 ALA A CA 1
ATOM 2677 C C . ALA A 1 347 ? 22.176 -24.145 -9.468 1.00 89.69 347 ALA A C 1
ATOM 2679 O O . ALA A 1 347 ? 21.854 -25.207 -8.923 1.00 89.69 347 ALA A O 1
ATOM 2680 N N . PRO A 1 348 ? 23.426 -23.653 -9.351 1.00 93.81 348 PRO A N 1
ATOM 2681 C CA . PRO A 1 348 ? 24.453 -24.298 -8.537 1.00 93.81 348 PRO A CA 1
ATOM 2682 C C . PRO A 1 348 ? 24.119 -24.210 -7.043 1.00 93.81 348 PRO A C 1
ATOM 2684 O O . PRO A 1 348 ? 23.472 -23.266 -6.585 1.00 93.81 348 PRO A O 1
ATOM 2687 N N . PHE A 1 349 ? 24.616 -25.171 -6.258 1.00 93.75 349 PHE A N 1
ATOM 2688 C CA . PHE A 1 349 ? 24.311 -25.301 -4.824 1.00 93.75 349 PHE A CA 1
ATOM 2689 C C . PHE A 1 349 ? 24.503 -24.001 -4.026 1.00 93.75 349 PHE A C 1
ATOM 2691 O O . PHE A 1 349 ? 23.624 -23.624 -3.251 1.00 93.75 349 PHE A O 1
ATOM 2698 N N . PHE A 1 350 ? 25.618 -23.289 -4.236 1.00 93.31 350 PHE A N 1
ATOM 2699 C CA . PHE A 1 350 ? 25.888 -22.059 -3.489 1.00 93.31 350 PHE A CA 1
ATOM 2700 C C . PHE A 1 350 ? 24.816 -20.992 -3.741 1.00 93.31 350 PHE A C 1
ATOM 2702 O O . PHE A 1 350 ? 24.400 -20.318 -2.803 1.00 93.31 350 PHE A O 1
ATOM 2709 N N . LEU A 1 351 ? 24.324 -20.877 -4.982 1.00 93.69 351 LEU A N 1
ATOM 2710 C CA . LEU A 1 351 ? 23.302 -19.904 -5.356 1.00 93.69 351 LEU A CA 1
ATOM 2711 C C . LEU A 1 351 ? 21.967 -20.241 -4.689 1.00 93.69 351 LEU A C 1
ATOM 2713 O O . LEU A 1 351 ? 21.299 -19.343 -4.180 1.00 93.69 351 LEU A O 1
ATOM 2717 N N . LYS A 1 352 ? 21.617 -21.531 -4.611 1.00 93.19 352 LYS A N 1
ATOM 2718 C CA . LYS A 1 352 ? 20.423 -22.008 -3.896 1.00 93.19 352 LYS A CA 1
ATOM 2719 C C . LYS A 1 352 ? 20.472 -21.647 -2.413 1.00 93.19 352 LYS A C 1
ATOM 2721 O O . LYS A 1 352 ? 19.509 -21.109 -1.872 1.00 93.19 352 LYS A O 1
ATOM 2726 N N . GLU A 1 353 ? 21.609 -21.871 -1.758 1.00 93.06 353 GLU A N 1
ATOM 2727 C CA . GLU A 1 353 ? 21.783 -21.483 -0.354 1.00 93.06 353 GLU A CA 1
ATOM 2728 C C . GLU A 1 353 ? 21.788 -19.954 -0.164 1.00 93.06 353 GLU A C 1
ATOM 2730 O O . GLU A 1 353 ? 21.183 -19.452 0.786 1.00 93.06 353 GLU A O 1
ATOM 2735 N N . THR A 1 354 ? 22.380 -19.181 -1.085 1.00 92.75 354 THR A N 1
ATOM 2736 C CA . THR A 1 354 ? 22.311 -17.707 -1.053 1.00 92.75 354 THR A CA 1
ATOM 2737 C C . THR A 1 354 ? 20.880 -17.191 -1.248 1.00 92.75 354 THR A C 1
ATOM 2739 O O . THR A 1 354 ? 20.474 -16.255 -0.555 1.00 92.75 354 THR A O 1
ATOM 2742 N N . ARG A 1 355 ? 20.077 -17.811 -2.123 1.00 93.62 355 ARG A N 1
ATOM 2743 C CA . ARG A 1 355 ? 18.648 -17.502 -2.322 1.00 93.62 355 ARG A CA 1
ATOM 2744 C C . ARG A 1 355 ? 17.843 -17.689 -1.035 1.00 93.62 355 ARG A C 1
ATOM 2746 O O . ARG A 1 355 ? 17.137 -16.767 -0.627 1.00 93.62 355 ARG A O 1
ATOM 2753 N N . LYS A 1 356 ? 18.024 -18.821 -0.340 1.00 94.00 356 LYS A N 1
ATOM 2754 C CA . LYS A 1 356 ? 17.392 -19.077 0.971 1.00 94.00 356 LYS A CA 1
ATOM 2755 C C . LYS A 1 356 ? 17.764 -17.999 1.987 1.00 94.00 356 LYS A C 1
ATOM 2757 O O . LYS A 1 356 ? 16.887 -17.408 2.610 1.00 94.00 356 LYS A O 1
ATOM 2762 N N . ARG A 1 357 ? 19.058 -17.685 2.115 1.00 93.50 357 ARG A N 1
ATOM 2763 C CA . ARG A 1 357 ? 19.543 -16.637 3.032 1.00 93.50 357 ARG A CA 1
ATOM 2764 C C . ARG A 1 357 ? 19.009 -15.248 2.673 1.00 93.50 357 ARG A C 1
ATOM 2766 O O . ARG A 1 357 ? 18.690 -14.477 3.572 1.00 93.50 357 ARG A O 1
ATOM 2773 N N . THR A 1 358 ? 18.853 -14.945 1.386 1.00 94.50 358 THR A N 1
ATOM 2774 C CA . THR A 1 358 ? 18.267 -13.681 0.909 1.00 94.50 358 THR A CA 1
ATOM 2775 C C . THR A 1 358 ? 16.788 -13.580 1.277 1.00 94.50 358 THR A C 1
ATOM 2777 O O . THR A 1 358 ? 16.370 -12.550 1.803 1.00 94.50 358 THR A O 1
ATOM 2780 N N . MET A 1 359 ? 16.009 -14.651 1.080 1.00 94.31 359 MET A N 1
ATOM 2781 C CA . MET A 1 359 ? 14.600 -14.694 1.488 1.00 94.31 359 MET A CA 1
ATOM 2782 C C . MET A 1 359 ? 14.448 -14.527 3.002 1.00 94.31 359 MET A C 1
ATOM 2784 O O . MET A 1 359 ? 13.627 -13.734 3.457 1.00 94.31 359 MET A O 1
ATOM 2788 N N . VAL A 1 360 ? 15.276 -15.228 3.785 1.00 94.62 360 VAL A N 1
ATOM 2789 C CA . VAL A 1 360 ? 15.303 -15.083 5.247 1.00 94.62 360 VAL A CA 1
ATOM 2790 C C . VAL A 1 360 ? 15.660 -13.655 5.655 1.00 94.62 360 VAL A C 1
ATOM 2792 O O . VAL A 1 360 ? 15.001 -13.101 6.529 1.00 94.62 360 VAL A O 1
ATOM 2795 N N . GLY A 1 361 ? 16.650 -13.036 5.007 1.00 93.19 361 GLY A N 1
ATOM 2796 C CA . GLY A 1 361 ? 17.033 -11.651 5.274 1.00 93.19 361 GLY A CA 1
ATOM 2797 C C . GLY A 1 361 ? 15.912 -10.653 4.970 1.00 93.19 361 GLY A C 1
ATOM 2798 O O . GLY A 1 361 ? 15.636 -9.784 5.792 1.00 93.19 361 GLY A O 1
ATOM 2799 N N . ALA A 1 362 ? 15.221 -10.803 3.835 1.00 94.56 362 ALA A N 1
ATOM 2800 C CA . ALA A 1 362 ? 14.070 -9.968 3.483 1.00 94.56 362 ALA A CA 1
ATOM 2801 C C . ALA A 1 362 ? 12.905 -10.145 4.473 1.00 94.56 362 ALA A C 1
ATOM 2803 O O . ALA A 1 362 ? 12.320 -9.160 4.921 1.00 94.56 362 ALA A O 1
ATOM 2804 N N . TYR A 1 363 ? 12.607 -11.390 4.855 1.00 95.44 363 TYR A N 1
ATOM 2805 C CA . TYR A 1 363 ? 11.572 -11.715 5.834 1.00 95.44 363 TYR A CA 1
ATOM 2806 C C . TYR A 1 363 ? 11.891 -11.145 7.223 1.00 95.44 363 TYR A C 1
ATOM 2808 O O . TYR A 1 363 ? 11.039 -10.501 7.827 1.00 95.44 363 TYR A O 1
ATOM 2816 N N . ALA A 1 364 ? 13.122 -11.314 7.711 1.00 92.12 364 ALA A N 1
ATOM 2817 C CA . ALA A 1 364 ? 13.551 -10.776 9.001 1.00 92.12 364 ALA A CA 1
ATOM 2818 C C . ALA A 1 364 ? 13.510 -9.238 9.027 1.00 92.12 364 ALA A C 1
ATOM 2820 O O . ALA A 1 364 ? 13.004 -8.657 9.986 1.00 92.12 364 ALA A O 1
ATOM 2821 N N . PHE A 1 365 ? 13.961 -8.581 7.952 1.00 91.06 365 PHE A N 1
ATOM 2822 C CA . PHE A 1 365 ? 13.930 -7.120 7.832 1.00 91.06 365 PHE A CA 1
ATOM 2823 C C . PHE A 1 365 ? 12.495 -6.562 7.791 1.00 91.06 365 PHE A C 1
ATOM 2825 O O . PHE A 1 365 ? 12.212 -5.529 8.400 1.00 91.06 365 PHE A O 1
ATOM 2832 N N . ASP A 1 366 ? 11.560 -7.268 7.139 1.00 93.12 366 ASP A N 1
ATOM 2833 C CA . ASP A 1 366 ? 10.128 -6.952 7.212 1.00 93.12 366 ASP A CA 1
ATOM 2834 C C . ASP A 1 366 ? 9.620 -6.994 8.660 1.00 93.12 366 ASP A C 1
ATOM 2836 O O . ASP A 1 366 ? 8.948 -6.056 9.092 1.00 93.12 366 ASP A O 1
ATOM 2840 N N . LYS A 1 367 ? 9.974 -8.031 9.437 1.00 91.31 367 LYS A N 1
ATOM 2841 C CA . LYS A 1 367 ? 9.514 -8.153 10.834 1.00 91.31 367 LYS A CA 1
ATOM 2842 C C . LYS A 1 367 ? 10.124 -7.110 11.746 1.00 91.31 367 LYS A C 1
ATOM 2844 O O . LYS A 1 367 ? 9.410 -6.562 12.577 1.00 91.31 367 LYS A O 1
ATOM 2849 N N . GLU A 1 368 ? 11.404 -6.803 11.572 1.00 84.75 368 GLU A N 1
ATOM 2850 C CA . GLU A 1 368 ? 12.071 -5.737 12.318 1.00 84.75 368 GLU A CA 1
ATOM 2851 C C . GLU A 1 368 ? 11.342 -4.398 12.126 1.00 84.75 368 GLU A C 1
ATOM 2853 O O . GLU A 1 368 ? 10.947 -3.758 13.102 1.00 84.75 368 GLU A O 1
ATOM 2858 N N . LEU A 1 369 ? 11.056 -4.019 10.875 1.00 82.75 369 LEU A N 1
ATOM 2859 C CA . LEU A 1 369 ? 10.317 -2.790 10.578 1.00 82.75 369 LEU A CA 1
ATOM 2860 C C . LEU A 1 369 ? 8.846 -2.859 11.007 1.00 82.75 369 LEU A C 1
ATOM 2862 O O . LEU A 1 369 ? 8.295 -1.852 11.443 1.00 82.75 369 LEU A O 1
ATOM 2866 N N . ALA A 1 370 ? 8.188 -4.012 10.885 1.00 84.31 370 ALA A N 1
ATOM 2867 C CA . ALA A 1 370 ? 6.804 -4.191 11.318 1.00 84.31 370 ALA A CA 1
ATOM 2868 C C . ALA A 1 370 ? 6.654 -3.996 12.831 1.00 84.31 370 ALA A C 1
ATOM 2870 O O . ALA A 1 370 ? 5.763 -3.265 13.261 1.00 84.31 370 ALA A O 1
ATOM 2871 N N . THR A 1 371 ? 7.563 -4.578 13.619 1.00 83.06 371 THR A N 1
ATOM 2872 C CA . THR A 1 371 ? 7.627 -4.391 15.070 1.00 83.06 371 THR A CA 1
ATOM 2873 C C . THR A 1 371 ? 7.936 -2.947 15.430 1.00 83.06 371 THR A C 1
ATOM 2875 O O . THR A 1 371 ? 7.210 -2.356 16.221 1.00 83.06 371 THR A O 1
ATOM 2878 N N . PHE A 1 372 ? 8.951 -2.350 14.802 1.00 74.75 372 PHE A N 1
ATOM 2879 C CA . PHE A 1 372 ? 9.348 -0.974 15.093 1.00 74.75 372 PHE A CA 1
ATOM 2880 C C . PHE A 1 372 ? 8.237 0.050 14.801 1.00 74.75 372 PHE A C 1
ATOM 2882 O O . PHE A 1 372 ? 8.049 1.004 15.549 1.00 74.75 372 PHE A O 1
ATOM 2889 N N . LEU A 1 373 ? 7.482 -0.148 13.719 1.00 72.06 373 LEU A N 1
ATOM 2890 C CA . LEU A 1 373 ? 6.407 0.758 13.302 1.00 72.06 373 LEU A CA 1
ATOM 2891 C C . LEU A 1 373 ? 5.035 0.363 13.856 1.00 72.06 373 LEU A C 1
ATOM 2893 O O . LEU A 1 373 ? 4.061 1.073 13.615 1.00 72.06 373 LEU A O 1
ATOM 2897 N N . GLY A 1 374 ? 4.937 -0.788 14.526 1.00 72.44 374 GLY A N 1
ATOM 2898 C CA . GLY A 1 374 ? 3.690 -1.444 14.918 1.00 72.44 374 GLY A CA 1
ATOM 2899 C C . GLY A 1 374 ? 2.656 -1.515 13.787 1.00 72.44 374 GLY A C 1
ATOM 2900 O O . GLY A 1 374 ? 1.488 -1.170 13.979 1.00 72.44 374 GLY A O 1
ATOM 2901 N N . ARG A 1 375 ? 3.106 -1.935 12.599 1.00 75.25 375 ARG A N 1
ATOM 2902 C CA . ARG A 1 375 ? 2.271 -2.155 11.407 1.00 75.25 375 ARG A CA 1
ATOM 2903 C C . ARG A 1 375 ? 2.205 -3.646 11.062 1.00 75.25 375 ARG A C 1
ATOM 2905 O O . ARG A 1 375 ? 3.134 -4.374 11.411 1.00 75.25 375 ARG A O 1
ATOM 2912 N N . PRO A 1 376 ? 1.182 -4.102 10.320 1.00 82.56 376 PRO A N 1
ATOM 2913 C CA . PRO A 1 376 ? 1.174 -5.456 9.783 1.00 82.56 376 PRO A CA 1
ATOM 2914 C C . PRO A 1 376 ? 2.426 -5.730 8.927 1.00 82.56 376 PRO A C 1
ATOM 2916 O O . PRO A 1 376 ? 2.806 -4.872 8.119 1.00 82.56 376 PRO A O 1
ATOM 2919 N N . PRO A 1 377 ? 3.076 -6.895 9.084 1.00 88.69 377 PRO A N 1
ATOM 2920 C CA . PRO A 1 377 ? 4.176 -7.296 8.210 1.00 88.69 377 PRO A CA 1
ATOM 2921 C C . PRO A 1 377 ? 3.735 -7.469 6.747 1.00 88.69 377 PRO A C 1
ATOM 2923 O O . PRO A 1 377 ? 2.614 -7.902 6.487 1.00 88.69 377 PRO A O 1
ATOM 2926 N N . ARG A 1 378 ? 4.621 -7.175 5.784 1.00 87.50 378 ARG A N 1
ATOM 2927 C CA . ARG A 1 378 ? 4.349 -7.315 4.339 1.00 87.50 378 ARG A CA 1
ATOM 2928 C C . ARG A 1 378 ? 4.528 -8.743 3.824 1.00 87.50 378 ARG A C 1
ATOM 2930 O O . ARG A 1 378 ? 3.794 -9.164 2.936 1.00 87.50 378 ARG A O 1
ATOM 2937 N N . ILE A 1 379 ? 5.500 -9.485 4.352 1.00 92.19 379 ILE A N 1
ATOM 2938 C CA . ILE A 1 379 ? 5.821 -10.851 3.917 1.00 92.19 379 ILE A CA 1
ATOM 2939 C C . ILE A 1 379 ? 5.200 -11.833 4.905 1.00 92.19 379 ILE A C 1
ATOM 2941 O O . ILE A 1 379 ? 5.852 -12.239 5.859 1.00 92.19 379 ILE A O 1
ATOM 2945 N N . CYS A 1 380 ? 3.939 -12.216 4.729 1.00 90.69 380 CYS A N 1
ATOM 2946 C CA . CYS A 1 380 ? 3.282 -13.110 5.686 1.00 90.69 380 CYS A CA 1
ATOM 2947 C C . CYS A 1 380 ? 3.741 -14.569 5.529 1.00 90.69 380 CYS A C 1
ATOM 2949 O O . CYS A 1 380 ? 3.638 -15.142 4.438 1.00 90.69 380 CYS A O 1
ATOM 2951 N N . TRP A 1 381 ? 4.182 -15.200 6.625 1.00 88.81 381 TRP A N 1
ATOM 2952 C CA . TRP A 1 381 ? 4.630 -16.601 6.596 1.00 88.81 381 TRP A CA 1
ATOM 2953 C C . TRP A 1 381 ? 3.530 -17.574 6.158 1.00 88.81 381 TRP A C 1
ATOM 2955 O O . TRP A 1 381 ? 3.828 -18.603 5.567 1.00 88.81 381 TRP A O 1
ATOM 2965 N N . ARG A 1 382 ? 2.248 -17.250 6.381 1.00 84.75 382 ARG A N 1
ATOM 2966 C CA . ARG A 1 382 ? 1.114 -18.112 5.991 1.00 84.75 382 ARG A CA 1
ATOM 2967 C C . ARG A 1 382 ? 0.998 -18.323 4.483 1.00 84.75 382 ARG A C 1
ATOM 2969 O O . ARG A 1 382 ? 0.400 -19.306 4.056 1.00 84.75 382 ARG A O 1
ATOM 2976 N N . TYR A 1 383 ? 1.555 -17.404 3.698 1.00 84.69 383 TYR A N 1
ATOM 2977 C CA . TYR A 1 383 ? 1.536 -17.446 2.236 1.00 84.69 383 TYR A CA 1
ATOM 2978 C C . TYR A 1 383 ? 2.923 -17.710 1.635 1.00 84.69 383 TYR A C 1
ATOM 2980 O O . TYR A 1 383 ? 3.064 -17.749 0.416 1.00 84.69 383 TYR A O 1
ATOM 2988 N N . CYS A 1 384 ? 3.943 -17.913 2.475 1.00 87.75 384 CYS A N 1
ATOM 2989 C CA . CYS A 1 384 ? 5.312 -18.183 2.049 1.00 87.75 384 CYS A CA 1
ATOM 2990 C C . CYS A 1 384 ? 5.765 -19.548 2.573 1.00 87.75 384 CYS A C 1
ATOM 2992 O O . CYS A 1 384 ? 5.625 -19.856 3.751 1.00 87.75 384 CYS A O 1
ATOM 2994 N N . ASN A 1 385 ? 6.400 -20.350 1.726 1.00 88.75 385 ASN A N 1
ATOM 2995 C CA . ASN A 1 385 ? 7.081 -21.570 2.148 1.00 88.75 385 ASN A CA 1
ATOM 2996 C C . ASN A 1 385 ? 8.589 -21.295 2.231 1.00 88.75 385 ASN A C 1
ATOM 2998 O O . ASN A 1 385 ? 9.368 -21.688 1.360 1.00 88.75 385 ASN A O 1
ATOM 3002 N N . ILE A 1 386 ? 8.975 -20.542 3.267 1.00 90.75 386 ILE A N 1
ATOM 3003 C CA . ILE A 1 386 ? 10.356 -20.099 3.482 1.00 90.75 386 ILE A CA 1
ATOM 3004 C C . ILE A 1 386 ? 11.212 -21.293 3.907 1.00 90.75 386 ILE A C 1
ATOM 3006 O O . ILE A 1 386 ? 10.992 -21.912 4.946 1.00 90.75 386 ILE A O 1
ATOM 3010 N N . GLN A 1 387 ? 12.218 -21.596 3.095 1.00 90.50 387 GLN A N 1
ATOM 3011 C CA . GLN A 1 387 ? 13.149 -22.694 3.323 1.00 90.50 387 GLN A CA 1
ATOM 3012 C C . GLN A 1 387 ? 14.214 -22.296 4.356 1.00 90.50 387 GLN A C 1
ATOM 3014 O O . GLN A 1 387 ? 14.852 -21.249 4.222 1.00 90.50 387 GLN A O 1
ATOM 3019 N N . TYR A 1 388 ? 14.476 -23.159 5.340 1.00 92.19 388 TYR A N 1
ATOM 3020 C CA . TYR A 1 388 ? 15.611 -22.966 6.244 1.00 92.19 388 TYR A CA 1
ATOM 3021 C C . TYR A 1 388 ? 16.939 -23.142 5.477 1.00 92.19 388 TYR A C 1
ATOM 3023 O O . TYR A 1 388 ? 17.123 -24.169 4.814 1.00 92.19 388 TYR A O 1
ATOM 3031 N N . PRO A 1 389 ? 17.883 -22.183 5.559 1.00 93.81 389 PRO A N 1
ATOM 3032 C CA . PRO A 1 389 ? 19.226 -22.357 5.006 1.00 93.81 389 PRO A CA 1
ATOM 3033 C C . PRO A 1 389 ? 19.991 -23.422 5.796 1.00 93.81 389 PRO A C 1
ATOM 3035 O O . PRO A 1 389 ? 19.724 -23.626 6.982 1.00 93.81 389 PRO A O 1
ATOM 3038 N N . LEU A 1 390 ? 20.947 -24.103 5.171 1.00 94.31 390 LEU A N 1
ATOM 3039 C CA . LEU A 1 390 ? 21.769 -25.093 5.866 1.00 94.31 390 LEU A CA 1
ATOM 3040 C C . LEU A 1 390 ? 22.756 -24.419 6.823 1.00 94.31 390 LEU A C 1
ATOM 3042 O O . LEU A 1 390 ? 23.291 -23.336 6.551 1.00 94.31 390 LEU A O 1
ATOM 3046 N N . ASP A 1 391 ? 23.020 -25.082 7.948 1.00 93.75 391 ASP A N 1
ATOM 3047 C CA . ASP A 1 391 ? 23.984 -24.632 8.948 1.00 93.75 391 ASP A CA 1
ATOM 3048 C C . ASP A 1 391 ? 25.434 -24.941 8.538 1.00 93.75 391 ASP A C 1
ATOM 3050 O O . ASP A 1 391 ? 26.153 -25.729 9.152 1.00 93.75 391 ASP A O 1
ATOM 3054 N N . MET A 1 392 ? 25.846 -24.325 7.438 1.00 93.31 392 MET A N 1
ATOM 3055 C CA . MET A 1 392 ? 27.163 -24.478 6.829 1.00 93.31 392 MET A CA 1
ATOM 3056 C C . MET A 1 392 ? 27.884 -23.133 6.806 1.00 93.31 392 MET A C 1
ATOM 3058 O O . MET A 1 392 ? 27.248 -22.074 6.686 1.00 93.31 392 MET A O 1
ATOM 3062 N N . SER A 1 393 ? 29.213 -23.163 6.927 1.00 91.50 393 SER A N 1
ATOM 3063 C CA . SER A 1 393 ? 30.018 -21.964 6.688 1.00 91.50 393 SER A CA 1
ATOM 3064 C C . SER A 1 393 ? 29.932 -21.552 5.216 1.00 91.50 393 SER A C 1
ATOM 3066 O O . SER A 1 393 ? 29.630 -22.361 4.338 1.00 91.50 393 SER A O 1
ATOM 3068 N N . HIS A 1 394 ? 30.206 -20.283 4.926 1.00 89.94 394 HIS A N 1
ATOM 3069 C CA . HIS A 1 394 ? 30.233 -19.805 3.545 1.00 89.94 394 HIS A CA 1
ATOM 3070 C C . HIS A 1 394 ? 31.330 -20.505 2.720 1.00 89.94 394 HIS A C 1
ATOM 3072 O O . HIS A 1 394 ? 31.068 -20.861 1.573 1.00 89.94 394 HIS A O 1
ATOM 3078 N N . GLU A 1 395 ? 32.481 -20.822 3.327 1.00 91.31 395 GLU A N 1
ATOM 3079 C CA . GLU A 1 395 ? 33.516 -21.693 2.750 1.00 91.31 395 GLU A CA 1
ATOM 3080 C C . GLU A 1 395 ? 32.965 -23.079 2.372 1.00 91.31 395 GLU A C 1
ATOM 3082 O O . GLU A 1 395 ? 33.146 -23.521 1.240 1.00 91.31 395 GLU A O 1
ATOM 3087 N N . GLU A 1 396 ? 32.242 -23.751 3.278 1.00 93.44 396 GLU A N 1
ATOM 3088 C CA . GLU A 1 396 ? 31.640 -25.071 3.028 1.00 93.44 396 GLU A CA 1
ATOM 3089 C C . GLU A 1 396 ? 30.579 -25.017 1.908 1.00 93.44 396 GLU A C 1
ATOM 3091 O O . GLU A 1 396 ? 30.432 -25.982 1.157 1.00 93.44 396 GLU A O 1
ATOM 3096 N N . ILE A 1 397 ? 29.855 -23.898 1.770 1.00 92.88 397 ILE A N 1
ATOM 3097 C CA . ILE A 1 397 ? 28.818 -23.697 0.742 1.00 92.88 397 ILE A CA 1
ATOM 3098 C C . ILE A 1 397 ? 29.417 -23.589 -0.667 1.00 92.88 397 ILE A C 1
ATOM 3100 O O . ILE A 1 397 ? 28.817 -24.077 -1.628 1.00 92.88 397 ILE A O 1
ATOM 3104 N N . VAL A 1 398 ? 30.582 -22.952 -0.803 1.00 91.81 398 VAL A N 1
ATOM 3105 C CA . VAL A 1 398 ? 31.235 -22.706 -2.103 1.00 91.81 398 VAL A CA 1
ATOM 3106 C C . VAL A 1 398 ? 32.333 -23.724 -2.426 1.00 91.81 398 VAL A C 1
ATOM 3108 O O . VAL A 1 398 ? 32.952 -23.639 -3.486 1.00 91.81 398 VAL A O 1
ATOM 3111 N N . ALA A 1 399 ? 32.579 -24.675 -1.522 1.00 92.00 399 ALA A N 1
ATOM 3112 C CA . ALA A 1 399 ? 33.605 -25.696 -1.665 1.00 92.00 399 ALA A CA 1
ATOM 3113 C C . ALA A 1 399 ? 33.301 -26.714 -2.778 1.00 92.00 399 ALA A C 1
ATOM 3115 O O . ALA A 1 399 ? 32.160 -26.916 -3.201 1.00 92.00 399 ALA A O 1
ATOM 3116 N N . GLU A 1 400 ? 34.354 -27.418 -3.198 1.00 89.62 400 GLU A N 1
ATOM 3117 C CA . GLU A 1 400 ? 34.263 -28.556 -4.115 1.00 89.62 400 GLU A CA 1
ATOM 3118 C C . GLU A 1 400 ? 33.310 -29.644 -3.579 1.00 89.62 400 GLU A C 1
ATOM 3120 O O . GLU A 1 400 ? 33.256 -29.856 -2.358 1.00 89.62 400 GLU A O 1
ATOM 3125 N N . PRO A 1 401 ? 32.618 -30.402 -4.459 1.00 90.56 401 PRO A N 1
ATOM 3126 C CA . PRO A 1 401 ? 31.585 -31.362 -4.064 1.00 90.56 401 PRO A CA 1
ATOM 3127 C C . PRO A 1 401 ? 31.993 -32.307 -2.929 1.00 90.56 401 PRO A C 1
ATOM 3129 O O . PRO A 1 401 ? 31.238 -32.486 -1.986 1.00 90.56 401 PRO A O 1
ATOM 3132 N N . ALA A 1 402 ? 33.221 -32.835 -2.936 1.00 92.44 402 ALA A N 1
ATOM 3133 C CA . ALA A 1 402 ? 33.684 -33.753 -1.893 1.00 92.44 402 ALA A CA 1
ATOM 3134 C C . ALA A 1 402 ? 33.726 -33.126 -0.483 1.00 92.44 402 ALA A C 1
ATOM 3136 O O . ALA A 1 402 ? 33.387 -33.787 0.499 1.00 92.44 402 ALA A O 1
ATOM 3137 N N . ILE A 1 403 ? 34.146 -31.861 -0.367 1.00 93.25 403 ILE A N 1
ATOM 3138 C CA . ILE A 1 403 ? 34.216 -31.146 0.919 1.00 93.25 403 ILE A CA 1
ATOM 3139 C C . ILE A 1 403 ? 32.810 -30.739 1.356 1.00 93.25 403 ILE A C 1
ATOM 3141 O O . ILE A 1 403 ? 32.449 -30.916 2.521 1.00 93.25 403 ILE A O 1
ATOM 3145 N N . ARG A 1 404 ? 32.011 -30.241 0.410 1.00 93.62 404 ARG A N 1
ATOM 3146 C CA . ARG A 1 404 ? 30.621 -29.852 0.634 1.00 93.62 404 ARG A CA 1
ATOM 3147 C C . ARG A 1 404 ? 29.776 -31.032 1.111 1.00 93.62 404 ARG A C 1
ATOM 3149 O O . ARG A 1 404 ? 29.103 -30.921 2.129 1.00 93.62 404 ARG A O 1
ATOM 3156 N N . ASP A 1 405 ? 29.849 -32.173 0.436 1.00 93.75 405 ASP A N 1
ATOM 3157 C CA . ASP A 1 405 ? 29.062 -33.361 0.776 1.00 93.75 405 ASP A CA 1
ATOM 3158 C C . ASP A 1 405 ? 29.493 -33.929 2.143 1.00 93.75 405 ASP A C 1
ATOM 3160 O O . ASP A 1 405 ? 28.659 -34.370 2.935 1.00 93.75 405 ASP A O 1
ATOM 3164 N N . ALA A 1 406 ? 30.784 -33.826 2.485 1.00 93.81 406 ALA A N 1
ATOM 3165 C CA . ALA A 1 406 ? 31.277 -34.149 3.823 1.00 93.81 406 ALA A CA 1
ATOM 3166 C C . ALA A 1 406 ? 30.771 -33.174 4.902 1.00 93.81 406 ALA A C 1
ATOM 3168 O O . ALA A 1 406 ? 30.589 -33.585 6.047 1.00 93.81 406 ALA A O 1
ATOM 3169 N N . ALA A 1 407 ? 30.567 -31.895 4.572 1.00 93.44 407 ALA A N 1
ATOM 3170 C CA . ALA A 1 407 ? 29.955 -30.919 5.472 1.00 93.44 407 ALA A CA 1
ATOM 3171 C C . ALA A 1 407 ? 28.449 -31.169 5.645 1.00 93.44 407 ALA A C 1
ATOM 3173 O O . ALA A 1 407 ? 27.974 -31.156 6.777 1.00 93.44 407 ALA A O 1
ATOM 3174 N N . ILE A 1 408 ? 27.730 -31.509 4.569 1.00 94.62 408 ILE A N 1
ATOM 3175 C CA . ILE A 1 408 ? 26.315 -31.918 4.612 1.00 94.62 408 ILE A CA 1
ATOM 3176 C C . ILE A 1 408 ? 26.135 -33.163 5.492 1.00 94.62 408 ILE A C 1
ATOM 3178 O O . ILE A 1 408 ? 25.209 -33.224 6.293 1.00 94.62 408 ILE A O 1
ATOM 3182 N N . ALA A 1 409 ? 27.054 -34.131 5.421 1.00 94.69 409 ALA A N 1
ATOM 3183 C CA . ALA A 1 409 ? 27.028 -35.319 6.277 1.00 94.69 409 ALA A CA 1
ATOM 3184 C C . ALA A 1 409 ? 27.250 -35.023 7.778 1.00 94.69 409 ALA A C 1
ATOM 3186 O O . ALA A 1 409 ? 27.003 -35.894 8.611 1.00 94.69 409 ALA A O 1
ATOM 3187 N N . ARG A 1 410 ? 27.719 -33.816 8.133 1.00 94.19 410 ARG A N 1
ATOM 3188 C CA . ARG A 1 410 ? 27.836 -33.321 9.519 1.00 94.19 410 ARG A CA 1
ATOM 3189 C C . ARG A 1 410 ? 26.644 -32.453 9.941 1.00 94.19 410 ARG A C 1
ATOM 3191 O O . ARG A 1 410 ? 26.731 -31.737 10.941 1.00 94.19 410 ARG A O 1
ATOM 3198 N N . LEU A 1 411 ? 25.549 -32.493 9.190 1.00 95.38 411 LEU A N 1
ATOM 3199 C CA . LEU A 1 411 ? 24.290 -31.876 9.583 1.00 95.38 411 LEU A CA 1
ATOM 3200 C C . LEU A 1 411 ? 23.347 -32.927 10.176 1.00 95.38 411 LEU A C 1
ATOM 3202 O O . LEU A 1 411 ? 23.365 -34.095 9.783 1.00 95.38 411 LEU A O 1
ATOM 3206 N N . ASP A 1 412 ? 22.529 -32.513 11.137 1.00 93.81 412 ASP A N 1
ATOM 3207 C CA . ASP A 1 412 ? 21.408 -33.313 11.616 1.00 93.81 412 ASP A CA 1
ATOM 3208 C C . ASP A 1 412 ? 20.259 -33.335 10.578 1.00 93.81 412 ASP A C 1
ATOM 3210 O O . ASP A 1 412 ? 20.315 -32.612 9.577 1.00 93.81 412 ASP A O 1
ATOM 3214 N N . PRO A 1 413 ? 19.209 -34.157 10.771 1.00 92.69 413 PRO A N 1
ATOM 3215 C CA . PRO A 1 413 ? 18.089 -34.231 9.828 1.00 92.69 413 PRO A CA 1
ATOM 3216 C C . PRO A 1 413 ? 17.352 -32.905 9.595 1.00 92.69 413 PRO A C 1
ATOM 3218 O O . PRO A 1 413 ? 16.740 -32.735 8.544 1.00 92.69 413 PRO A O 1
ATOM 3221 N N . GLU A 1 414 ? 17.422 -31.968 10.543 1.00 89.62 414 GLU A N 1
ATOM 3222 C CA . GLU A 1 414 ? 16.809 -30.645 10.421 1.00 89.62 414 GLU A CA 1
ATOM 3223 C C . GLU A 1 414 ? 17.734 -29.651 9.695 1.00 89.62 414 GLU A C 1
ATOM 3225 O O . GLU A 1 414 ? 17.288 -28.586 9.262 1.00 89.62 414 GLU A O 1
ATOM 3230 N N . GLY A 1 415 ? 19.015 -29.985 9.514 1.00 92.44 415 GLY A N 1
ATOM 3231 C CA . GLY A 1 415 ? 20.020 -29.177 8.828 1.00 92.44 415 GLY A CA 1
ATOM 3232 C C . GLY A 1 415 ? 20.892 -28.322 9.753 1.00 92.44 415 GLY A C 1
ATOM 3233 O O . GLY A 1 415 ? 21.524 -27.382 9.263 1.00 92.44 415 GLY A O 1
ATOM 3234 N N . TRP A 1 416 ? 20.917 -28.603 11.061 1.00 94.25 416 TRP A N 1
ATOM 3235 C CA . TRP A 1 416 ? 21.835 -27.988 12.030 1.00 94.25 416 TRP A CA 1
ATOM 3236 C C . TRP A 1 416 ? 23.185 -28.688 12.049 1.00 94.25 416 TRP A C 1
ATOM 3238 O O . TRP A 1 416 ? 23.263 -29.902 11.883 1.00 94.25 416 TRP A O 1
ATOM 3248 N N . ASN A 1 417 ? 24.259 -27.947 12.318 1.00 93.12 417 ASN A N 1
ATOM 3249 C CA . ASN A 1 417 ? 25.572 -28.563 12.434 1.00 93.12 417 ASN A CA 1
ATOM 3250 C C . ASN A 1 417 ? 25.705 -29.338 13.752 1.00 93.12 417 ASN A C 1
ATOM 3252 O O . ASN A 1 417 ? 25.444 -28.806 14.832 1.00 93.12 417 ASN A O 1
ATOM 3256 N N . ILE A 1 418 ? 26.179 -30.583 13.674 1.00 91.88 418 ILE A N 1
ATOM 3257 C CA . ILE A 1 418 ? 26.400 -31.417 14.867 1.00 91.88 418 ILE A CA 1
ATOM 3258 C C . ILE A 1 418 ? 27.637 -30.983 15.670 1.00 91.88 418 ILE A C 1
ATOM 3260 O O . ILE A 1 418 ? 27.814 -31.411 16.808 1.00 91.88 418 ILE A O 1
ATOM 3264 N N . ASP A 1 419 ? 28.481 -30.123 15.088 1.00 87.50 419 ASP A N 1
ATOM 3265 C CA . ASP A 1 419 ? 29.689 -29.589 15.725 1.00 87.50 419 ASP A CA 1
ATOM 3266 C C . ASP A 1 419 ? 29.354 -28.545 16.817 1.00 87.50 419 ASP A C 1
ATOM 3268 O O . ASP A 1 419 ? 30.229 -28.164 17.597 1.00 87.50 419 ASP A O 1
ATOM 3272 N N . GLY A 1 420 ? 28.108 -28.052 16.876 1.00 83.50 420 GLY A N 1
ATOM 3273 C CA . GLY A 1 420 ? 27.670 -27.018 17.820 1.00 83.50 420 GLY A CA 1
ATOM 3274 C C . GLY A 1 420 ? 28.301 -25.641 17.576 1.00 83.50 420 GLY A C 1
ATOM 3275 O O . GLY A 1 420 ? 28.360 -24.817 18.489 1.00 83.50 420 GLY A O 1
ATOM 3276 N N . ARG A 1 421 ? 28.795 -25.378 16.362 1.00 85.19 421 ARG A N 1
ATOM 3277 C CA . ARG A 1 421 ? 29.464 -24.127 15.982 1.00 85.19 421 ARG A CA 1
ATOM 3278 C C . ARG A 1 421 ? 28.467 -23.063 15.534 1.00 85.19 421 ARG A C 1
ATOM 3280 O O . ARG A 1 421 ? 27.649 -23.315 14.661 1.00 85.19 421 ARG A O 1
ATOM 3287 N N . ILE A 1 422 ? 28.558 -21.863 16.100 1.00 82.75 422 ILE A N 1
ATOM 3288 C CA . ILE A 1 422 ? 27.634 -20.751 15.801 1.00 82.75 422 ILE A CA 1
ATOM 3289 C C . ILE A 1 422 ? 28.101 -19.949 14.575 1.00 82.75 422 ILE A C 1
ATOM 3291 O O . ILE A 1 422 ? 27.296 -19.357 13.862 1.00 82.75 422 ILE A O 1
ATOM 3295 N N . ASP A 1 423 ? 29.401 -19.979 14.282 1.00 79.38 423 ASP A N 1
ATOM 3296 C CA . ASP A 1 423 ? 30.040 -19.195 13.223 1.00 79.38 423 ASP A CA 1
ATOM 3297 C C . ASP A 1 423 ? 29.801 -19.730 11.796 1.00 79.38 423 ASP A C 1
ATOM 3299 O O . ASP A 1 423 ? 30.288 -19.140 10.831 1.00 79.38 423 ASP A O 1
ATOM 3303 N N . LYS A 1 424 ? 29.038 -20.825 11.661 1.00 85.19 424 LYS A N 1
ATOM 3304 C CA . LYS A 1 424 ? 28.613 -21.421 10.387 1.00 85.19 424 LYS A CA 1
ATOM 3305 C C . LYS A 1 424 ? 27.334 -20.756 9.843 1.00 85.19 424 LYS A C 1
ATOM 3307 O O . LYS A 1 424 ? 27.349 -19.579 9.491 1.00 85.19 424 LYS A O 1
ATOM 3312 N N . GLY A 1 425 ? 26.225 -21.490 9.731 1.00 83.88 425 GLY A N 1
ATOM 3313 C CA . GLY A 1 425 ? 24.936 -20.991 9.232 1.00 83.88 425 GLY A CA 1
ATOM 3314 C C . GLY A 1 425 ? 23.868 -20.845 10.321 1.00 83.88 425 GLY A C 1
ATOM 3315 O O . GLY A 1 425 ? 22.746 -20.426 10.027 1.00 83.88 425 GLY A O 1
ATOM 3316 N N . ALA A 1 426 ? 24.216 -21.153 11.572 1.00 88.19 426 ALA A N 1
ATOM 3317 C CA . ALA A 1 426 ? 23.318 -21.169 12.718 1.00 88.19 426 ALA A CA 1
ATOM 3318 C C . ALA A 1 426 ? 22.571 -19.839 12.900 1.00 88.19 426 ALA A C 1
ATOM 3320 O O . ALA A 1 426 ? 21.371 -19.840 13.163 1.00 88.19 426 ALA A O 1
ATOM 3321 N N . ASN A 1 427 ? 23.246 -18.708 12.666 1.00 82.81 427 ASN A N 1
ATOM 3322 C CA . ASN A 1 427 ? 22.663 -17.371 12.803 1.00 82.81 427 ASN A CA 1
ATOM 3323 C C . ASN A 1 427 ? 21.498 -17.109 11.835 1.00 82.81 427 ASN A C 1
ATOM 3325 O O . ASN A 1 427 ? 20.467 -16.565 12.230 1.00 82.81 427 ASN A O 1
ATOM 3329 N N . ALA A 1 428 ? 21.618 -17.516 10.567 1.00 85.94 428 ALA A N 1
ATOM 3330 C CA . ALA A 1 428 ? 20.540 -17.326 9.594 1.00 85.94 428 ALA A CA 1
ATOM 3331 C C . ALA A 1 428 ? 19.305 -18.166 9.967 1.00 85.94 428 ALA A C 1
ATOM 3333 O O . ALA A 1 428 ? 18.171 -17.698 9.875 1.00 85.94 428 ALA A O 1
ATOM 3334 N N . ARG A 1 429 ? 19.527 -19.391 10.458 1.00 91.31 429 ARG A N 1
ATOM 3335 C CA . ARG A 1 429 ? 18.458 -20.299 10.899 1.00 91.31 429 ARG A CA 1
ATOM 3336 C C . ARG A 1 429 ? 17.778 -19.822 12.183 1.00 91.31 429 ARG A C 1
ATOM 3338 O O . ARG A 1 429 ? 16.551 -19.806 12.253 1.00 91.31 429 ARG A O 1
ATOM 3345 N N . ALA A 1 430 ? 18.564 -19.400 13.174 1.00 88.88 430 ALA A N 1
ATOM 3346 C CA . ALA A 1 430 ? 18.060 -18.826 14.418 1.00 88.88 430 ALA A CA 1
ATOM 3347 C C . ALA A 1 430 ? 17.283 -17.527 14.160 1.00 88.88 430 ALA A C 1
ATOM 3349 O O . ALA A 1 430 ? 16.203 -17.340 14.717 1.00 88.88 430 ALA A O 1
ATOM 3350 N N . GLY A 1 431 ? 17.776 -16.677 13.252 1.00 88.81 431 GLY A N 1
ATOM 3351 C CA . GLY A 1 431 ? 17.090 -15.460 12.818 1.00 88.81 431 GLY A CA 1
ATOM 3352 C C . GLY A 1 431 ? 15.729 -15.733 12.170 1.00 88.81 431 GLY A C 1
ATOM 3353 O O . GLY A 1 431 ? 14.762 -15.034 12.475 1.00 88.81 431 GLY A O 1
ATOM 3354 N N . LEU A 1 432 ? 15.613 -16.777 11.338 1.00 91.88 432 LEU A N 1
ATOM 3355 C CA . LEU A 1 432 ? 14.321 -17.198 10.782 1.00 91.88 432 LEU A CA 1
ATOM 3356 C C . LEU A 1 432 ? 13.361 -17.673 11.883 1.00 91.88 432 LEU A C 1
ATOM 3358 O O . LEU A 1 432 ? 12.214 -17.232 11.919 1.00 91.88 432 LEU A O 1
ATOM 3362 N N . ALA A 1 433 ? 13.832 -18.524 12.800 1.00 91.56 433 ALA A N 1
ATOM 3363 C CA . ALA A 1 433 ? 13.022 -19.013 13.916 1.00 91.56 433 ALA A CA 1
ATOM 3364 C C . ALA A 1 433 ? 12.501 -17.860 14.794 1.00 91.56 433 ALA A C 1
ATOM 3366 O O . ALA A 1 433 ? 11.301 -17.779 15.054 1.00 91.56 433 ALA A O 1
ATOM 3367 N N . ALA A 1 434 ? 13.377 -16.924 15.173 1.00 91.31 434 ALA A N 1
ATOM 3368 C CA . ALA A 1 434 ? 12.992 -15.730 15.920 1.00 91.31 434 ALA A CA 1
ATOM 3369 C C . ALA A 1 434 ? 11.993 -14.861 15.135 1.00 91.31 434 ALA A C 1
ATOM 3371 O O . ALA A 1 434 ? 11.019 -14.384 15.702 1.00 91.31 434 ALA A O 1
ATOM 3372 N N . SER A 1 435 ? 12.166 -14.701 13.820 1.00 94.06 435 SER A N 1
ATOM 3373 C CA . SER A 1 435 ? 11.256 -13.897 12.988 1.00 94.06 435 SER A CA 1
ATOM 3374 C C . SER A 1 435 ? 9.861 -14.523 12.837 1.00 94.06 435 SER A C 1
ATOM 3376 O O . SER A 1 435 ? 8.869 -13.803 12.747 1.00 94.06 435 SER A O 1
ATOM 3378 N N . ILE A 1 436 ? 9.754 -15.856 12.823 1.00 92.75 436 ILE A N 1
ATOM 3379 C CA . ILE A 1 436 ? 8.459 -16.562 12.846 1.00 92.75 436 ILE A CA 1
ATOM 3380 C C . ILE A 1 436 ? 7.750 -16.330 14.184 1.00 92.75 436 ILE A C 1
ATOM 3382 O O . ILE A 1 436 ? 6.560 -16.020 14.209 1.00 92.75 436 ILE A O 1
ATOM 3386 N N . ASP A 1 437 ? 8.481 -16.431 15.294 1.00 93.69 437 ASP A N 1
ATOM 3387 C CA . ASP A 1 437 ? 7.944 -16.135 16.624 1.00 93.69 437 ASP A CA 1
ATOM 3388 C C . ASP A 1 437 ? 7.498 -14.669 16.752 1.00 93.69 437 ASP A C 1
ATOM 3390 O O . ASP A 1 437 ? 6.399 -14.389 17.234 1.00 93.69 437 ASP A O 1
ATOM 3394 N N . LYS A 1 438 ? 8.295 -13.744 16.202 1.00 93.88 438 LYS A N 1
ATOM 3395 C CA . LYS A 1 438 ? 7.981 -12.314 16.109 1.00 93.88 438 LYS A CA 1
ATOM 3396 C C . LYS A 1 438 ? 6.663 -12.072 15.382 1.00 93.88 438 LYS A C 1
ATOM 3398 O O . LYS A 1 438 ? 5.814 -11.346 15.889 1.00 93.88 438 LYS A O 1
ATOM 3403 N N . GLU A 1 439 ? 6.457 -12.694 14.218 1.00 93.81 439 GLU A N 1
ATOM 3404 C CA . GLU A 1 439 ? 5.197 -12.553 13.477 1.00 93.81 439 GLU A CA 1
ATOM 3405 C C . GLU A 1 439 ? 4.003 -13.114 14.264 1.00 93.81 439 GLU A C 1
ATOM 3407 O O . GLU A 1 439 ? 2.952 -12.479 14.280 1.00 93.81 439 GLU A O 1
ATOM 3412 N N . ASN A 1 440 ? 4.161 -14.230 14.986 1.00 92.50 440 ASN A N 1
ATOM 3413 C CA . ASN A 1 440 ? 3.098 -14.758 15.851 1.00 92.50 440 ASN A CA 1
ATOM 3414 C C . ASN A 1 440 ? 2.734 -13.783 16.985 1.00 92.50 440 ASN A C 1
ATOM 3416 O O . ASN A 1 440 ? 1.553 -13.615 17.304 1.00 92.50 440 ASN A O 1
ATOM 3420 N N . ALA A 1 441 ? 3.732 -13.131 17.589 1.00 92.56 441 ALA A N 1
ATOM 3421 C CA . ALA A 1 441 ? 3.502 -12.110 18.606 1.00 92.56 441 ALA A CA 1
ATOM 3422 C C . ALA A 1 441 ? 2.802 -10.872 18.022 1.00 92.56 441 ALA A C 1
ATOM 3424 O O . ALA A 1 441 ? 1.827 -10.393 18.606 1.00 92.56 441 ALA A O 1
ATOM 3425 N N . LEU A 1 442 ? 3.243 -10.407 16.846 1.00 90.94 442 LEU A N 1
ATOM 3426 C CA . LEU A 1 442 ? 2.635 -9.285 16.124 1.00 90.94 442 LEU A CA 1
ATOM 3427 C C . LEU A 1 442 ? 1.195 -9.573 15.694 1.00 90.94 442 LEU A C 1
ATOM 3429 O O . LEU A 1 442 ? 0.345 -8.692 15.788 1.00 90.94 442 LEU A O 1
ATOM 3433 N N . GLU A 1 443 ? 0.891 -10.798 15.263 1.00 90.38 443 GLU A N 1
ATOM 3434 C CA . GLU A 1 443 ? -0.475 -11.191 14.913 1.00 90.38 443 GLU A CA 1
ATOM 3435 C C . GLU A 1 443 ? -1.415 -10.981 16.107 1.00 90.38 443 GLU A C 1
ATOM 3437 O O . GLU A 1 443 ? -2.519 -10.461 15.951 1.00 90.38 443 GLU A O 1
ATOM 3442 N N . ILE A 1 444 ? -0.971 -11.318 17.320 1.00 91.25 444 ILE A N 1
ATOM 3443 C CA . ILE A 1 444 ? -1.771 -11.125 18.532 1.00 91.25 444 ILE A CA 1
ATOM 3444 C C . ILE A 1 444 ? -1.817 -9.649 18.947 1.00 91.25 444 ILE A C 1
ATOM 3446 O O . ILE A 1 444 ? -2.898 -9.147 19.273 1.00 91.25 444 ILE A O 1
ATOM 3450 N N . SER A 1 445 ? -0.679 -8.949 18.935 1.00 87.62 445 SER A N 1
ATOM 3451 C CA . SER A 1 445 ? -0.595 -7.563 19.415 1.00 87.62 445 SER A CA 1
ATOM 3452 C C . SER A 1 445 ? -1.329 -6.568 18.515 1.00 87.62 445 SER A C 1
ATOM 3454 O O . SER A 1 445 ? -1.971 -5.643 19.021 1.00 87.62 445 SER A O 1
ATOM 3456 N N . LEU A 1 446 ? -1.308 -6.787 17.196 1.00 85.31 446 LEU A N 1
ATOM 3457 C CA . LEU A 1 446 ? -1.895 -5.889 16.197 1.00 85.31 446 LEU A CA 1
ATOM 3458 C C . LEU A 1 446 ? -3.340 -6.237 15.823 1.00 85.31 446 LEU A C 1
ATOM 3460 O O . LEU A 1 446 ? -4.012 -5.429 15.193 1.00 85.31 446 LEU A O 1
ATOM 3464 N N . SER A 1 447 ? -3.858 -7.408 16.203 1.00 83.38 447 SER A N 1
ATOM 3465 C CA . SER A 1 447 ? -5.231 -7.792 15.849 1.00 83.38 447 SER A CA 1
ATOM 3466 C C . SER A 1 447 ? -6.283 -6.966 16.592 1.00 83.38 447 SER A C 1
ATOM 3468 O O . SER A 1 447 ? -6.244 -6.860 17.819 1.00 83.38 447 SER A O 1
ATOM 3470 N N . ASN A 1 448 ? -7.294 -6.470 15.876 1.00 70.88 448 ASN A N 1
ATOM 3471 C CA . ASN A 1 448 ? -8.314 -5.558 16.422 1.00 70.88 448 ASN A CA 1
ATOM 3472 C C . ASN A 1 448 ? -9.443 -6.277 17.186 1.00 70.88 448 ASN A C 1
ATOM 3474 O O . ASN A 1 448 ? -10.108 -5.674 18.027 1.00 70.88 448 ASN A O 1
ATOM 3478 N N . ARG A 1 449 ? -9.683 -7.566 16.906 1.00 58.81 449 ARG A N 1
ATOM 3479 C CA . ARG A 1 449 ? -10.727 -8.387 17.546 1.00 58.81 449 ARG A CA 1
ATOM 3480 C C . ARG A 1 449 ? -10.200 -9.792 17.815 1.00 58.81 449 ARG A C 1
ATOM 3482 O O . ARG A 1 449 ? -10.112 -10.612 16.908 1.00 58.81 449 ARG A O 1
ATOM 3489 N N . LEU A 1 450 ? -9.839 -10.067 19.066 1.00 74.12 450 LEU A N 1
ATOM 3490 C CA . LEU A 1 450 ? -9.398 -11.393 19.494 1.00 74.12 450 LEU A CA 1
ATOM 3491 C C . LEU A 1 450 ? -10.224 -11.877 20.680 1.00 74.12 450 LEU A C 1
ATOM 3493 O O . LEU A 1 450 ? -9.991 -11.466 21.816 1.00 74.12 450 LEU A O 1
ATOM 3497 N N . ASP A 1 451 ? -11.120 -12.826 20.420 1.00 81.81 451 ASP A N 1
ATOM 3498 C CA . ASP A 1 451 ? -11.725 -13.624 21.485 1.00 81.81 451 ASP A CA 1
ATOM 3499 C C . ASP A 1 451 ? -10.649 -14.482 22.160 1.00 81.81 451 ASP A C 1
ATOM 3501 O O . ASP A 1 451 ? -9.727 -14.973 21.492 1.00 81.81 451 ASP A O 1
ATOM 3505 N N . GLY A 1 452 ? -10.756 -14.647 23.481 1.00 88.44 452 GLY A N 1
ATOM 3506 C CA . GLY A 1 452 ? -9.834 -15.475 24.261 1.00 88.44 452 GLY A CA 1
ATOM 3507 C C . GLY A 1 452 ? -8.396 -14.945 24.306 1.00 88.44 452 GLY A C 1
ATOM 3508 O O . GLY A 1 452 ? -7.462 -15.740 24.270 1.00 88.44 452 GLY A O 1
ATOM 3509 N N . LEU A 1 453 ? -8.192 -13.620 24.368 1.00 89.69 453 LEU A N 1
ATOM 3510 C CA . LEU A 1 453 ? -6.854 -13.005 24.355 1.00 89.69 453 LEU A CA 1
ATOM 3511 C C . LEU A 1 453 ? -5.894 -13.604 25.399 1.00 89.69 453 LEU A C 1
ATOM 3513 O O . LEU A 1 453 ? -4.740 -13.862 25.078 1.00 89.69 453 LEU A O 1
ATOM 3517 N N . GLU A 1 454 ? -6.365 -13.866 26.620 1.00 91.50 454 GLU A N 1
ATOM 3518 C CA . GLU A 1 454 ? -5.548 -14.467 27.686 1.00 91.50 454 GLU A CA 1
ATOM 3519 C C . GLU A 1 454 ? -5.046 -15.871 27.307 1.00 91.50 454 GLU A C 1
ATOM 3521 O O . GLU A 1 454 ? -3.856 -16.149 27.433 1.00 91.50 454 GLU A O 1
ATOM 3526 N N . GLU A 1 455 ? -5.918 -16.724 26.760 1.00 93.31 455 GLU A N 1
ATOM 3527 C CA . GLU A 1 455 ? -5.553 -18.065 26.282 1.00 93.31 455 GLU A CA 1
ATOM 3528 C C . GLU A 1 455 ? -4.595 -17.993 25.086 1.00 93.31 455 GLU A C 1
ATOM 3530 O O . GLU A 1 455 ? -3.613 -18.734 25.024 1.00 93.31 455 GLU A O 1
ATOM 3535 N N . LYS A 1 456 ? -4.834 -17.066 24.149 1.00 92.88 456 LYS A N 1
ATOM 3536 C CA . LYS A 1 456 ? -3.966 -16.861 22.980 1.00 92.88 456 LYS A CA 1
ATOM 3537 C C . LYS A 1 456 ? -2.571 -16.393 23.376 1.00 92.88 456 LYS A C 1
ATOM 3539 O O . LYS A 1 456 ? -1.600 -16.947 22.871 1.00 92.88 456 LYS A O 1
ATOM 3544 N N . VAL A 1 457 ? -2.470 -15.434 24.298 1.00 93.50 457 VAL A N 1
ATOM 3545 C CA . VAL A 1 457 ? -1.192 -14.961 24.848 1.00 93.50 457 VAL A CA 1
ATOM 3546 C C . VAL A 1 457 ? -0.466 -16.100 25.558 1.00 93.50 457 VAL A C 1
ATOM 3548 O O . VAL A 1 457 ? 0.699 -16.346 25.265 1.00 93.50 457 VAL A O 1
ATOM 3551 N N . GLN A 1 458 ? -1.151 -16.863 26.416 1.00 93.06 458 GLN A N 1
ATOM 3552 C CA . GLN A 1 458 ? -0.550 -18.015 27.099 1.00 93.06 458 GLN A CA 1
ATOM 3553 C C . GLN A 1 458 ? -0.039 -19.076 26.114 1.00 93.06 458 GLN A C 1
ATOM 3555 O O . GLN A 1 458 ? 1.069 -19.586 26.274 1.00 93.06 458 GLN A O 1
ATOM 3560 N N . ASN A 1 459 ? -0.822 -19.398 25.082 1.00 94.50 459 ASN A N 1
ATOM 3561 C CA . ASN A 1 459 ? -0.436 -20.366 24.059 1.00 94.50 459 ASN A CA 1
ATOM 3562 C C . ASN A 1 459 ? 0.744 -19.864 23.212 1.00 94.50 459 ASN A C 1
ATOM 3564 O O . ASN A 1 459 ? 1.659 -20.629 22.923 1.00 94.50 459 ASN A O 1
ATOM 3568 N N . ALA A 1 460 ? 0.753 -18.582 22.842 1.00 93.94 460 ALA A N 1
ATOM 3569 C CA . ALA A 1 460 ? 1.853 -17.980 22.096 1.00 93.94 460 ALA A CA 1
ATOM 3570 C C . ALA A 1 460 ? 3.149 -17.950 22.915 1.00 93.94 460 ALA A C 1
ATOM 3572 O O . ALA A 1 460 ? 4.170 -18.418 22.420 1.00 93.94 460 ALA A O 1
ATOM 3573 N N . CYS A 1 461 ? 3.097 -17.531 24.186 1.00 93.81 461 CYS A N 1
ATOM 3574 C CA . CYS A 1 461 ? 4.248 -17.617 25.086 1.00 93.81 461 CYS A CA 1
ATOM 3575 C C . CYS A 1 461 ? 4.750 -19.059 25.196 1.00 93.81 461 CYS A C 1
ATOM 3577 O O . CYS A 1 461 ? 5.937 -19.294 25.034 1.00 93.81 461 CYS A O 1
ATOM 3579 N N . LYS A 1 462 ? 3.857 -20.042 25.384 1.00 94.12 462 LYS A N 1
ATOM 3580 C CA . LYS A 1 462 ? 4.239 -21.461 25.458 1.00 94.12 462 LYS A CA 1
ATOM 3581 C C . LYS A 1 462 ? 4.962 -21.939 24.192 1.00 94.12 462 LYS A C 1
ATOM 3583 O O . LYS A 1 462 ? 5.973 -22.626 24.304 1.00 94.12 462 LYS A O 1
ATOM 3588 N N . LYS A 1 463 ? 4.461 -21.574 23.008 1.00 93.31 463 LYS A N 1
ATOM 3589 C CA . LYS A 1 463 ? 5.083 -21.920 21.719 1.00 93.31 463 LYS A CA 1
ATOM 3590 C C . LYS A 1 463 ? 6.446 -21.258 21.534 1.00 93.31 463 LYS A C 1
ATOM 3592 O O . LYS A 1 463 ? 7.372 -21.934 21.099 1.00 93.31 463 LYS A O 1
ATOM 3597 N N . SER A 1 464 ? 6.574 -19.981 21.894 1.00 94.38 464 SER A N 1
ATOM 3598 C CA . SER A 1 464 ? 7.855 -19.261 21.886 1.00 94.38 464 SER A CA 1
ATOM 3599 C C . SER A 1 464 ? 8.884 -19.983 22.764 1.00 94.38 464 SER A C 1
ATOM 3601 O O . SER A 1 464 ? 10.004 -20.279 22.348 1.00 94.38 464 SER A O 1
ATOM 3603 N N . ASP A 1 465 ? 8.449 -20.415 23.946 1.00 92.12 465 ASP A N 1
ATOM 3604 C CA . ASP A 1 465 ? 9.245 -21.161 24.912 1.00 92.12 465 ASP A CA 1
ATOM 3605 C C . ASP A 1 465 ? 9.668 -22.558 24.412 1.00 92.12 465 ASP A C 1
ATOM 3607 O O . ASP A 1 465 ? 10.783 -23.017 24.668 1.00 92.12 465 ASP A O 1
ATOM 3611 N N . GLU A 1 466 ? 8.775 -23.268 23.719 1.00 93.00 466 GLU A N 1
ATOM 3612 C CA . GLU A 1 466 ? 9.062 -24.549 23.060 1.00 93.00 466 GLU A CA 1
ATOM 3613 C C . GLU A 1 466 ? 10.072 -24.369 21.918 1.00 93.00 466 GLU A C 1
ATOM 3615 O O . GLU A 1 466 ? 11.061 -25.103 21.858 1.00 93.00 466 GLU A O 1
ATOM 3620 N N . LEU A 1 467 ? 9.883 -23.351 21.072 1.00 91.31 467 LEU A N 1
ATOM 3621 C CA . LEU A 1 467 ? 10.790 -23.026 19.973 1.00 91.31 467 LEU A CA 1
ATOM 3622 C C . LEU A 1 467 ? 12.185 -22.669 20.494 1.00 91.31 467 LEU A C 1
ATOM 3624 O O . LEU A 1 467 ? 13.178 -23.234 20.037 1.00 91.31 467 LEU A O 1
ATOM 3628 N N . ARG A 1 468 ? 12.271 -21.815 21.516 1.00 90.75 468 ARG A N 1
ATOM 3629 C CA . ARG A 1 468 ? 13.533 -21.439 22.164 1.00 90.75 468 ARG A CA 1
ATOM 3630 C C . ARG A 1 468 ? 14.270 -22.644 22.754 1.00 90.75 468 ARG A C 1
ATOM 3632 O O . ARG A 1 468 ? 15.488 -22.730 22.625 1.00 90.75 468 ARG A O 1
ATOM 3639 N N . ARG A 1 469 ? 13.555 -23.593 23.373 1.00 90.62 469 ARG A N 1
ATOM 3640 C CA . ARG A 1 469 ? 14.142 -24.846 23.896 1.00 90.62 469 ARG A CA 1
ATOM 3641 C C . ARG A 1 469 ? 14.542 -25.828 22.794 1.00 90.62 469 ARG A C 1
ATOM 3643 O O . ARG A 1 469 ? 15.421 -26.652 23.029 1.00 90.62 469 ARG A O 1
ATOM 3650 N N . SER A 1 470 ? 13.908 -25.756 21.625 1.00 89.94 470 SER A N 1
ATOM 3651 C CA . SER A 1 470 ? 14.248 -26.596 20.471 1.00 89.94 470 SER A CA 1
ATOM 3652 C C . SER A 1 470 ? 15.537 -26.166 19.764 1.00 89.94 470 SER A C 1
ATOM 3654 O O . SER A 1 470 ? 16.121 -26.963 19.033 1.00 89.94 470 SER A O 1
ATOM 3656 N N . LEU A 1 471 ? 16.008 -24.932 19.995 1.00 90.75 471 LEU A N 1
ATOM 3657 C CA . LEU A 1 471 ? 17.279 -24.463 19.447 1.00 90.75 471 LEU A CA 1
ATOM 3658 C C . LEU A 1 471 ? 18.453 -25.315 19.967 1.00 90.75 471 LEU A C 1
ATOM 3660 O O . LEU A 1 471 ? 18.439 -25.724 21.133 1.00 90.75 471 LEU A O 1
ATOM 3664 N N . PRO A 1 472 ? 19.503 -25.537 19.156 1.00 91.56 472 PRO A N 1
ATOM 3665 C CA . PRO A 1 472 ? 20.712 -26.230 19.593 1.00 91.56 472 PRO A CA 1
ATOM 3666 C C . PRO A 1 472 ? 21.336 -25.614 20.853 1.00 91.56 472 PRO A C 1
ATOM 3668 O O . PRO A 1 472 ? 21.310 -24.400 21.045 1.00 91.56 472 PRO A O 1
ATOM 3671 N N . ALA A 1 473 ? 21.988 -26.433 21.686 1.00 89.44 473 ALA A N 1
ATOM 3672 C CA . ALA A 1 473 ? 22.580 -26.000 22.961 1.00 89.44 473 ALA A CA 1
ATOM 3673 C C . ALA A 1 473 ? 23.634 -24.876 22.834 1.00 89.44 473 ALA A C 1
ATOM 3675 O O . ALA A 1 473 ? 23.918 -24.161 23.800 1.00 89.44 473 ALA A O 1
ATOM 3676 N N . CYS A 1 474 ? 24.236 -24.702 21.653 1.00 87.56 474 CYS A N 1
ATOM 3677 C CA . CYS A 1 474 ? 25.130 -23.580 21.379 1.00 87.56 474 CYS A CA 1
ATOM 3678 C C . CYS A 1 474 ? 24.388 -22.234 21.284 1.00 87.56 474 CYS A C 1
ATOM 3680 O O . CYS A 1 474 ? 24.955 -21.223 21.682 1.00 87.56 474 CYS A O 1
ATOM 3682 N N . LEU A 1 475 ? 23.122 -22.237 20.855 1.00 89.62 475 LEU A N 1
ATOM 3683 C CA . LEU A 1 475 ? 22.251 -21.064 20.712 1.00 89.62 475 LEU A CA 1
ATOM 3684 C C . LEU A 1 475 ? 21.342 -20.818 21.928 1.00 89.62 475 LEU A C 1
ATOM 3686 O O . LEU A 1 475 ? 20.643 -19.808 21.983 1.00 89.62 475 LEU A O 1
ATOM 3690 N N . GLN A 1 476 ? 21.336 -21.720 22.909 1.00 90.00 476 GLN A N 1
ATOM 3691 C CA . GLN A 1 476 ? 20.603 -21.521 24.156 1.00 90.00 476 GLN A CA 1
ATOM 3692 C C . GLN A 1 476 ? 21.395 -20.604 25.094 1.00 90.00 476 GLN A C 1
ATOM 3694 O O . GLN A 1 476 ? 22.541 -20.892 25.449 1.00 90.00 476 GLN A O 1
ATOM 3699 N N . TRP A 1 477 ? 20.771 -19.497 25.494 1.00 90.19 477 TRP A N 1
ATOM 3700 C CA . TRP A 1 477 ? 21.382 -18.513 26.381 1.00 90.19 477 TRP A CA 1
ATOM 3701 C C . TRP A 1 477 ? 21.527 -19.016 27.817 1.00 90.19 477 TRP A C 1
ATOM 3703 O O . TRP A 1 477 ? 20.579 -19.536 28.410 1.00 90.19 477 TRP A O 1
ATOM 3713 N N . THR A 1 478 ? 22.710 -18.777 28.377 1.00 88.19 478 THR A N 1
ATOM 3714 C CA . THR A 1 478 ? 23.043 -18.908 29.796 1.00 88.19 478 THR A CA 1
ATOM 3715 C C . THR A 1 478 ? 24.042 -17.802 30.162 1.00 88.19 478 THR A C 1
ATOM 3717 O O . THR A 1 478 ? 24.788 -17.337 29.302 1.00 88.19 478 THR A O 1
ATOM 3720 N N . GLU A 1 479 ? 24.074 -17.353 31.422 1.00 81.75 479 GLU A N 1
ATOM 3721 C CA . GLU A 1 479 ? 24.925 -16.220 31.850 1.00 81.75 479 GLU A CA 1
ATOM 3722 C C . GLU A 1 479 ? 26.440 -16.470 31.695 1.00 81.75 479 GLU A C 1
ATOM 3724 O O . GLU A 1 479 ? 27.233 -15.531 31.741 1.00 81.75 479 GLU A O 1
ATOM 3729 N N . ASP A 1 480 ? 26.861 -17.728 31.529 1.00 84.88 480 ASP A N 1
ATOM 3730 C CA . ASP A 1 480 ? 28.248 -18.118 31.261 1.00 84.88 480 ASP A CA 1
ATOM 3731 C C . ASP A 1 480 ? 28.648 -17.998 29.780 1.00 84.88 480 ASP A C 1
ATOM 3733 O O . ASP A 1 480 ? 29.842 -18.041 29.466 1.00 84.88 480 ASP A O 1
ATOM 3737 N N . LYS A 1 481 ? 27.687 -17.823 28.860 1.00 84.19 481 LYS A N 1
ATOM 3738 C CA . LYS A 1 481 ? 27.980 -17.647 27.433 1.00 84.19 481 LYS A CA 1
ATOM 3739 C C . LYS A 1 481 ? 28.656 -16.303 27.200 1.00 84.19 481 LYS A C 1
ATOM 3741 O O . LYS A 1 481 ? 28.204 -15.259 27.656 1.00 84.19 481 LYS A O 1
ATOM 3746 N N . THR A 1 482 ? 29.731 -16.330 26.420 1.00 79.38 482 THR A N 1
ATOM 3747 C CA . THR A 1 482 ? 30.510 -15.128 26.096 1.00 79.38 482 THR A CA 1
ATOM 3748 C C . THR A 1 482 ? 30.178 -14.530 24.735 1.00 79.38 482 THR A C 1
ATOM 3750 O O . THR A 1 482 ? 30.718 -13.480 24.398 1.00 79.38 482 THR A O 1
ATOM 3753 N N . ASP A 1 483 ? 29.351 -15.209 23.939 1.00 78.94 483 ASP A N 1
ATOM 3754 C CA . ASP A 1 483 ? 28.973 -14.755 22.605 1.00 78.94 483 ASP A CA 1
ATOM 3755 C C . ASP A 1 483 ? 27.776 -13.787 22.696 1.00 78.94 483 ASP A C 1
ATOM 3757 O O . ASP A 1 483 ? 26.681 -14.203 23.097 1.00 78.94 483 ASP A O 1
ATOM 3761 N N . PRO A 1 484 ? 27.957 -12.501 22.345 1.00 79.38 484 PRO A N 1
ATOM 3762 C CA . PRO A 1 484 ? 26.895 -11.503 22.424 1.00 79.38 484 PRO A CA 1
ATOM 3763 C C . PRO A 1 484 ? 25.738 -11.783 21.454 1.00 79.38 484 PRO A C 1
ATOM 3765 O O . PRO A 1 484 ? 24.610 -11.377 21.726 1.00 79.38 484 PRO A O 1
ATOM 3768 N N . GLN A 1 485 ? 25.961 -12.528 20.366 1.00 79.38 485 GLN A N 1
ATOM 3769 C CA . GLN A 1 485 ? 24.906 -12.874 19.413 1.00 79.38 485 GLN A CA 1
ATOM 3770 C C . GLN A 1 485 ? 23.878 -13.837 20.025 1.00 79.38 485 GLN A C 1
ATOM 3772 O O . GLN A 1 485 ? 22.684 -13.733 19.742 1.00 79.38 485 GLN A O 1
ATOM 3777 N N . VAL A 1 486 ? 24.316 -14.737 20.912 1.00 86.94 486 VAL A N 1
ATOM 3778 C CA . VAL A 1 486 ? 23.418 -15.637 21.657 1.00 86.94 486 VAL A CA 1
ATOM 3779 C C . VAL A 1 486 ? 22.555 -14.842 22.640 1.00 86.94 486 VAL A C 1
ATOM 3781 O O . VAL A 1 486 ? 21.363 -15.120 22.776 1.00 86.94 486 VAL A O 1
ATOM 3784 N N . ALA A 1 487 ? 23.133 -13.818 23.280 1.00 87.88 487 ALA A N 1
ATOM 3785 C CA . ALA A 1 487 ? 22.391 -12.894 24.137 1.00 87.88 487 ALA A CA 1
ATOM 3786 C C . ALA A 1 487 ? 21.324 -12.132 23.338 1.00 87.88 487 ALA A C 1
ATOM 3788 O O . ALA A 1 487 ? 20.175 -12.066 23.764 1.00 87.88 487 ALA A O 1
ATOM 3789 N N . SER A 1 488 ? 21.690 -11.617 22.161 1.00 86.75 488 SER A N 1
ATOM 3790 C CA . SER A 1 488 ? 20.789 -10.882 21.263 1.00 86.75 488 SER A CA 1
ATOM 3791 C C . SER A 1 488 ? 19.577 -11.733 20.849 1.00 86.75 488 SER A C 1
ATOM 3793 O O . SER A 1 488 ? 18.438 -11.300 21.020 1.00 86.75 488 SER A O 1
ATOM 3795 N N . TYR A 1 489 ? 19.776 -13.000 20.450 1.00 87.69 489 TYR A N 1
ATOM 3796 C CA . TYR A 1 489 ? 18.650 -13.904 20.156 1.00 87.69 489 TYR A CA 1
ATOM 3797 C C . TYR A 1 489 ? 17.753 -14.150 21.365 1.00 87.69 489 TYR A C 1
ATOM 3799 O O . TYR A 1 489 ? 16.532 -14.193 21.235 1.00 87.69 489 TYR A O 1
ATOM 3807 N N . HIS A 1 490 ? 18.341 -14.321 22.547 1.00 90.94 490 HIS A N 1
ATOM 3808 C CA . HIS A 1 490 ? 17.549 -14.502 23.753 1.00 90.94 490 HIS A CA 1
ATOM 3809 C C . HIS A 1 490 ? 16.700 -13.271 24.070 1.00 90.94 490 HIS A C 1
ATOM 3811 O O . HIS A 1 490 ? 15.518 -13.420 24.372 1.00 90.94 490 HIS A O 1
ATOM 3817 N N . VAL A 1 491 ? 17.278 -12.075 23.946 1.00 92.12 491 VAL A N 1
ATOM 3818 C CA . VAL A 1 491 ? 16.575 -10.806 24.152 1.00 92.12 491 VAL A CA 1
ATOM 3819 C C . VAL A 1 491 ? 15.419 -10.631 23.162 1.00 92.12 491 VAL A C 1
ATOM 3821 O O . VAL A 1 491 ? 14.355 -10.183 23.579 1.00 92.12 491 VAL A O 1
ATOM 3824 N N . GLU A 1 492 ? 15.569 -11.049 21.903 1.00 90.75 492 GLU A N 1
ATOM 3825 C CA . GLU A 1 492 ? 14.475 -11.062 20.917 1.00 90.75 492 GLU A CA 1
ATOM 3826 C C . GLU A 1 492 ? 13.286 -11.929 21.373 1.00 90.75 492 GLU A C 1
ATOM 3828 O O . GLU A 1 492 ? 12.156 -11.446 21.429 1.00 90.75 492 GLU A O 1
ATOM 3833 N N . PHE A 1 493 ? 13.523 -13.173 21.812 1.00 93.25 493 PHE A N 1
ATOM 3834 C CA . PHE A 1 493 ? 12.448 -14.023 22.356 1.00 93.25 493 PHE A CA 1
ATOM 3835 C C . PHE A 1 493 ? 11.787 -13.405 23.598 1.00 93.25 493 PHE A C 1
ATOM 3837 O O . PHE A 1 493 ? 10.560 -13.397 23.716 1.00 93.25 493 PHE A O 1
ATOM 3844 N N . LEU A 1 494 ? 12.585 -12.835 24.511 1.00 94.38 494 LEU A N 1
ATOM 3845 C CA . LEU A 1 494 ? 12.049 -12.124 25.675 1.00 94.38 494 LEU A CA 1
ATOM 3846 C C . LEU A 1 494 ? 11.180 -10.935 25.258 1.00 94.38 494 LEU A C 1
ATOM 3848 O O . LEU A 1 494 ? 10.172 -10.654 25.908 1.00 94.38 494 LEU A O 1
ATOM 3852 N N . TYR A 1 495 ? 11.557 -10.243 24.184 1.00 93.56 495 TYR A N 1
ATOM 3853 C CA . TYR A 1 495 ? 10.810 -9.109 23.671 1.00 93.56 495 TYR A CA 1
ATOM 3854 C C . TYR A 1 495 ? 9.479 -9.527 23.038 1.00 93.56 495 TYR A C 1
ATOM 3856 O O . TYR A 1 495 ? 8.468 -8.870 23.274 1.00 93.56 495 TYR A O 1
ATOM 3864 N N . HIS A 1 496 ? 9.414 -10.653 22.324 1.00 93.62 496 HIS A N 1
ATOM 3865 C CA . HIS A 1 496 ? 8.140 -11.174 21.809 1.00 93.62 496 HIS A CA 1
ATOM 3866 C C . HIS A 1 496 ? 7.159 -11.506 22.941 1.00 93.62 496 HIS A C 1
ATOM 3868 O O . HIS A 1 496 ? 5.991 -11.114 22.894 1.00 93.62 496 HIS A O 1
ATOM 3874 N N . GLU A 1 497 ? 7.636 -12.166 24.002 1.00 94.38 497 GLU A N 1
ATOM 3875 C CA . GLU A 1 497 ? 6.837 -12.394 25.211 1.00 94.38 497 GLU A CA 1
ATOM 3876 C C . GLU A 1 497 ? 6.430 -11.076 25.882 1.00 94.38 497 GLU A C 1
ATOM 3878 O O . GLU A 1 497 ? 5.291 -10.933 26.331 1.00 94.38 497 GLU A O 1
ATOM 3883 N N . PHE A 1 498 ? 7.335 -10.095 25.933 1.00 94.62 498 PHE A N 1
ATOM 3884 C CA . PHE A 1 498 ? 7.044 -8.760 26.448 1.00 94.62 498 PHE A CA 1
ATOM 3885 C C . PHE A 1 498 ? 5.914 -8.081 25.661 1.00 94.62 498 PHE A C 1
ATOM 3887 O O . PHE A 1 498 ? 4.985 -7.581 26.291 1.00 94.62 498 PHE A O 1
ATOM 3894 N N . LEU A 1 499 ? 5.922 -8.123 24.323 1.00 92.06 499 LEU A N 1
ATOM 3895 C CA . LEU A 1 499 ? 4.854 -7.571 23.474 1.00 92.06 499 LEU A CA 1
ATOM 3896 C C . LEU A 1 499 ? 3.496 -8.226 23.766 1.00 92.06 499 LEU A C 1
ATOM 3898 O O . LEU A 1 499 ? 2.468 -7.548 23.879 1.00 92.06 499 LEU A O 1
ATOM 3902 N N . LEU A 1 500 ? 3.485 -9.549 23.940 1.00 93.19 500 LEU A N 1
ATOM 3903 C CA . LEU A 1 500 ? 2.283 -10.310 24.281 1.00 93.19 500 LEU A CA 1
ATOM 3904 C C . LEU A 1 500 ? 1.736 -9.930 25.665 1.00 93.19 500 LEU A C 1
ATOM 3906 O O . LEU A 1 500 ? 0.537 -9.677 25.816 1.00 93.19 500 LEU A O 1
ATOM 3910 N N . LEU A 1 501 ? 2.607 -9.843 26.673 1.00 93.12 501 LEU A N 1
ATOM 3911 C CA . LEU A 1 501 ? 2.241 -9.434 28.032 1.00 93.12 501 LEU A CA 1
ATOM 3912 C C . LEU A 1 501 ? 1.791 -7.971 28.087 1.00 93.12 501 LEU A C 1
ATOM 3914 O O . LEU A 1 501 ? 0.839 -7.645 28.797 1.00 93.12 501 LEU A O 1
ATOM 3918 N N . GLN A 1 502 ? 2.430 -7.096 27.310 1.00 90.75 502 GLN A N 1
ATOM 3919 C CA . GLN A 1 502 ? 2.046 -5.695 27.199 1.00 90.75 502 GLN A CA 1
ATOM 3920 C C . GLN A 1 502 ? 0.656 -5.569 26.567 1.00 90.75 502 GLN A C 1
ATOM 3922 O O . GLN A 1 502 ? -0.188 -4.841 27.087 1.00 90.75 502 GLN A O 1
ATOM 3927 N N . THR A 1 503 ? 0.377 -6.340 25.513 1.00 90.00 503 THR A N 1
ATOM 3928 C CA . THR A 1 503 ? -0.948 -6.415 24.877 1.00 90.00 503 THR A CA 1
ATOM 3929 C C . THR A 1 503 ? -2.014 -6.901 25.861 1.00 90.00 503 THR A C 1
ATOM 3931 O O . THR A 1 503 ? -3.096 -6.315 25.948 1.00 90.00 503 THR A O 1
ATOM 3934 N N . LEU A 1 504 ? -1.712 -7.950 26.636 1.00 90.88 504 LEU A N 1
ATOM 3935 C CA . LEU A 1 504 ? -2.614 -8.482 27.659 1.00 90.88 504 LEU A CA 1
ATOM 3936 C C . LEU A 1 504 ? -2.926 -7.435 28.735 1.00 90.88 504 LEU A C 1
ATOM 3938 O O . LEU A 1 504 ? -4.089 -7.247 29.095 1.00 90.88 504 LEU A O 1
ATOM 3942 N N . TYR A 1 505 ? -1.904 -6.725 29.213 1.00 89.06 505 TYR A N 1
ATOM 3943 C CA . TYR A 1 505 ? -2.072 -5.669 30.202 1.00 89.06 505 TYR A CA 1
ATOM 3944 C C . TYR A 1 505 ? -2.882 -4.492 29.647 1.00 89.06 505 TYR A C 1
ATOM 3946 O O . TYR A 1 505 ? -3.882 -4.119 30.258 1.00 89.06 505 TYR A O 1
ATOM 3954 N N . LYS A 1 506 ? -2.525 -3.968 28.464 1.00 86.38 506 LYS A N 1
ATOM 3955 C CA . LYS A 1 506 ? -3.217 -2.840 27.812 1.00 86.38 506 LYS A CA 1
ATOM 3956 C C . LYS A 1 506 ? -4.712 -3.129 27.587 1.00 86.38 506 LYS A C 1
ATOM 3958 O O . LYS A 1 506 ? -5.532 -2.233 27.743 1.00 86.38 506 LYS A O 1
ATOM 3963 N N . ARG A 1 507 ? -5.086 -4.368 27.235 1.00 86.50 507 ARG A N 1
ATOM 3964 C CA . ARG A 1 507 ? -6.469 -4.713 26.836 1.00 86.50 507 ARG A CA 1
ATOM 3965 C C . ARG A 1 507 ? -7.323 -5.353 27.933 1.00 86.50 507 ARG A C 1
ATOM 3967 O O . ARG A 1 507 ? -8.545 -5.267 27.868 1.00 86.50 507 ARG A O 1
ATOM 3974 N N . VAL A 1 508 ? -6.710 -6.027 28.907 1.00 86.94 508 VAL A N 1
ATOM 3975 C CA . VAL A 1 508 ? -7.421 -6.802 29.950 1.00 86.94 508 VAL A CA 1
ATOM 3976 C C . VAL A 1 508 ? -7.079 -6.317 31.364 1.00 86.94 508 VAL A C 1
ATOM 3978 O O . VAL A 1 508 ? -7.753 -6.692 32.320 1.00 86.94 508 VAL A O 1
ATOM 3981 N N . GLY A 1 509 ? -6.037 -5.496 31.534 1.00 84.19 509 GLY A N 1
ATOM 3982 C CA . GLY A 1 509 ? -5.575 -5.024 32.845 1.00 84.19 509 GLY A CA 1
ATOM 3983 C C . GLY A 1 509 ? -4.907 -6.106 33.703 1.00 84.19 509 GLY A C 1
ATOM 3984 O O . GLY A 1 509 ? -4.718 -5.916 34.902 1.00 84.19 509 GLY A O 1
ATOM 3985 N N . LYS A 1 510 ? -4.556 -7.259 33.117 1.00 84.31 510 LYS A N 1
ATOM 3986 C CA . LYS A 1 510 ? -3.913 -8.391 33.804 1.00 84.31 510 LYS A CA 1
ATOM 3987 C C . LYS A 1 510 ? -2.434 -8.505 33.435 1.00 84.31 510 LYS A C 1
ATOM 3989 O O . LYS A 1 510 ? -2.030 -8.122 32.346 1.00 84.31 510 LYS A O 1
ATOM 3994 N N . GLY A 1 511 ? -1.639 -9.106 34.321 1.00 82.81 511 GLY A N 1
ATOM 3995 C CA . GLY A 1 511 ? -0.265 -9.514 34.004 1.00 82.81 511 GLY A CA 1
ATOM 3996 C C . GLY A 1 511 ? 0.815 -8.446 34.200 1.00 82.81 511 GLY A C 1
ATOM 3997 O O . GLY A 1 511 ? 1.931 -8.650 33.734 1.00 82.81 511 GLY A O 1
ATOM 3998 N N . ILE A 1 512 ? 0.534 -7.349 34.914 1.00 86.06 512 ILE A N 1
ATOM 3999 C CA . ILE A 1 512 ? 1.509 -6.263 35.135 1.00 86.06 512 ILE A CA 1
ATOM 4000 C C . ILE A 1 512 ? 2.800 -6.727 35.826 1.00 86.06 512 ILE A C 1
ATOM 4002 O O . ILE A 1 512 ? 3.884 -6.321 35.423 1.00 86.06 512 ILE A O 1
ATOM 4006 N N . ASP A 1 513 ? 2.716 -7.631 36.810 1.00 86.62 513 ASP A N 1
ATOM 4007 C CA . ASP A 1 513 ? 3.911 -8.159 37.481 1.00 86.62 513 ASP A CA 1
ATOM 4008 C C . ASP A 1 513 ? 4.744 -9.041 36.541 1.00 86.62 513 ASP A C 1
ATOM 4010 O O . ASP A 1 513 ? 5.971 -8.967 36.543 1.00 86.62 513 ASP A O 1
ATOM 4014 N N . ALA A 1 514 ? 4.096 -9.853 35.699 1.00 90.19 514 ALA A N 1
ATOM 4015 C CA . ALA A 1 514 ? 4.790 -10.658 34.694 1.00 90.19 514 ALA A CA 1
ATOM 4016 C C . ALA A 1 514 ? 5.477 -9.764 33.651 1.00 90.19 514 ALA A C 1
ATOM 4018 O O . ALA A 1 514 ? 6.637 -9.995 33.315 1.00 90.19 514 ALA A O 1
ATOM 4019 N N . LEU A 1 515 ? 4.791 -8.707 33.206 1.00 91.56 515 LEU A N 1
ATOM 4020 C CA . LEU A 1 515 ? 5.322 -7.703 32.289 1.00 91.56 515 LEU A CA 1
ATOM 4021 C C . LEU A 1 515 ? 6.537 -6.970 32.885 1.00 91.56 515 LEU A C 1
ATOM 4023 O O . LEU A 1 515 ? 7.571 -6.868 32.228 1.00 91.56 515 LEU A O 1
ATOM 4027 N N . ALA A 1 516 ? 6.449 -6.514 34.139 1.00 90.75 516 ALA A N 1
ATOM 4028 C CA . ALA A 1 516 ? 7.548 -5.836 34.828 1.00 90.75 516 ALA A CA 1
ATOM 4029 C C . ALA A 1 516 ? 8.763 -6.757 35.036 1.00 90.75 516 ALA A C 1
ATOM 4031 O O . ALA A 1 516 ? 9.899 -6.336 34.820 1.00 90.75 516 ALA A O 1
ATOM 4032 N N . ASN A 1 517 ? 8.541 -8.026 35.395 1.00 92.25 517 ASN A N 1
ATOM 4033 C CA . ASN A 1 517 ? 9.622 -9.010 35.501 1.00 92.25 517 ASN A CA 1
ATOM 4034 C C . ASN A 1 517 ? 10.289 -9.267 34.146 1.00 92.25 517 ASN A C 1
ATOM 4036 O O . ASN A 1 517 ? 11.516 -9.292 34.071 1.00 92.25 517 ASN A O 1
ATOM 4040 N N . LYS A 1 518 ? 9.500 -9.400 33.073 1.00 94.31 518 LYS A N 1
ATOM 4041 C CA . LYS A 1 518 ? 10.026 -9.603 31.718 1.00 94.31 518 LYS A CA 1
ATOM 4042 C C . LYS A 1 518 ? 10.841 -8.395 31.246 1.00 94.31 518 LYS A C 1
ATOM 4044 O O . LYS A 1 518 ? 11.933 -8.559 30.713 1.00 94.31 518 LYS A O 1
ATOM 4049 N N . ALA A 1 519 ? 10.372 -7.180 31.530 1.00 95.12 519 ALA A N 1
ATOM 4050 C CA . ALA A 1 519 ? 11.117 -5.954 31.257 1.00 95.12 519 ALA A CA 1
ATOM 4051 C C . ALA A 1 519 ? 12.453 -5.891 32.028 1.00 95.12 519 ALA A C 1
ATOM 4053 O O . ALA A 1 519 ? 13.474 -5.487 31.472 1.00 95.12 519 ALA A O 1
ATOM 4054 N N . LEU A 1 520 ? 12.475 -6.325 33.294 1.00 95.44 520 LEU A N 1
ATOM 4055 C CA . LEU A 1 520 ? 13.703 -6.396 34.095 1.00 95.44 520 LEU A CA 1
ATOM 4056 C C . LEU A 1 520 ? 14.694 -7.439 33.555 1.00 95.44 520 LEU A C 1
ATOM 4058 O O . LEU A 1 520 ? 15.901 -7.184 33.541 1.00 95.44 520 LEU A O 1
ATOM 4062 N N . GLU A 1 521 ? 14.197 -8.587 33.094 1.00 94.75 521 GLU A N 1
ATOM 4063 C CA . GLU A 1 521 ? 14.988 -9.646 32.453 1.00 94.75 521 GLU A CA 1
ATOM 4064 C C . GLU A 1 521 ? 15.650 -9.138 31.160 1.00 94.75 521 GLU A C 1
ATOM 4066 O O . GLU A 1 521 ? 16.860 -9.304 30.978 1.00 94.75 521 GLU A O 1
ATOM 4071 N N . ILE A 1 522 ? 14.891 -8.417 30.323 1.00 95.75 522 ILE A N 1
ATOM 4072 C CA . ILE A 1 522 ? 15.389 -7.757 29.105 1.00 95.75 522 ILE A CA 1
ATOM 4073 C C . ILE A 1 522 ? 16.526 -6.785 29.439 1.00 95.75 522 ILE A C 1
ATOM 4075 O O . ILE A 1 522 ? 17.629 -6.921 28.908 1.00 95.75 522 ILE A O 1
ATOM 4079 N N . ILE A 1 523 ? 16.301 -5.831 30.351 1.00 95.94 523 ILE A N 1
ATOM 4080 C CA . ILE A 1 523 ? 17.323 -4.832 30.709 1.00 95.94 523 ILE A CA 1
ATOM 4081 C C . ILE A 1 523 ? 18.562 -5.499 31.315 1.00 95.94 523 ILE A C 1
ATOM 4083 O O . ILE A 1 523 ? 19.686 -5.111 31.002 1.00 95.94 523 ILE A O 1
ATOM 4087 N N . SER A 1 524 ? 18.389 -6.522 32.153 1.00 94.50 524 SER A N 1
ATOM 4088 C CA . SER A 1 524 ? 19.515 -7.244 32.760 1.00 94.50 524 SER A CA 1
ATOM 4089 C C . SER A 1 524 ? 20.374 -7.946 31.709 1.00 94.50 524 SER A C 1
ATOM 4091 O O . SER A 1 524 ? 21.601 -7.832 31.746 1.00 94.50 524 SER A O 1
ATOM 4093 N N . THR A 1 525 ? 19.733 -8.608 30.747 1.00 93.19 525 THR A N 1
ATOM 4094 C CA . THR A 1 525 ? 20.417 -9.315 29.659 1.00 93.19 525 THR A CA 1
ATOM 4095 C C . THR A 1 525 ? 21.120 -8.338 28.716 1.00 93.19 525 THR A C 1
ATOM 4097 O O . THR A 1 525 ? 22.289 -8.540 28.394 1.00 93.19 525 THR A O 1
ATOM 4100 N N . LEU A 1 526 ? 20.473 -7.223 28.355 1.00 92.50 526 LEU A N 1
ATOM 4101 C CA . LEU A 1 526 ? 21.083 -6.159 27.548 1.00 92.50 526 LEU A CA 1
ATOM 4102 C C . LEU A 1 526 ? 22.332 -5.569 28.217 1.00 92.50 526 LEU A C 1
ATOM 4104 O O . LEU A 1 526 ? 23.357 -5.380 27.567 1.00 92.50 526 LEU A O 1
ATOM 4108 N N . LEU A 1 527 ? 22.286 -5.310 29.527 1.00 91.69 527 LEU A N 1
ATOM 4109 C CA . LEU A 1 527 ? 23.447 -4.809 30.269 1.00 91.69 527 LEU A CA 1
ATOM 4110 C C . LEU A 1 527 ? 24.587 -5.832 30.337 1.00 91.69 527 LEU A C 1
ATOM 4112 O O . LEU A 1 527 ? 25.758 -5.452 30.256 1.00 91.69 527 LEU A O 1
ATOM 4116 N N . HIS A 1 528 ? 24.263 -7.120 30.461 1.00 89.31 528 HIS A N 1
ATOM 4117 C CA . HIS A 1 528 ? 25.257 -8.187 30.391 1.00 89.31 528 HIS A CA 1
ATOM 4118 C C . HIS A 1 528 ? 25.903 -8.258 28.997 1.00 89.31 528 HIS A C 1
ATOM 4120 O O . HIS A 1 528 ? 27.130 -8.304 28.892 1.00 89.31 528 HIS A O 1
ATOM 4126 N N . MET A 1 529 ? 25.099 -8.179 27.933 1.00 87.56 529 MET A N 1
ATOM 4127 C CA . MET A 1 529 ? 25.571 -8.133 26.546 1.00 87.56 529 MET A CA 1
ATOM 4128 C C . MET A 1 529 ? 26.504 -6.938 26.307 1.00 87.56 529 MET A C 1
ATOM 4130 O O . MET A 1 529 ? 27.622 -7.112 25.828 1.00 87.56 529 MET A O 1
ATOM 4134 N N . VAL A 1 530 ? 26.119 -5.736 26.746 1.00 86.44 530 VAL A N 1
ATOM 4135 C CA . VAL A 1 530 ? 26.979 -4.543 26.670 1.00 86.44 530 VAL A CA 1
ATOM 4136 C C . VAL A 1 530 ? 28.293 -4.735 27.438 1.00 86.44 530 VAL A C 1
ATOM 4138 O O . VAL A 1 530 ? 29.354 -4.297 26.985 1.00 86.44 530 VAL A O 1
ATOM 4141 N N . SER A 1 531 ? 28.263 -5.416 28.587 1.00 86.06 531 SER A N 1
ATOM 4142 C CA . SER A 1 531 ? 29.471 -5.740 29.353 1.00 86.06 531 SER A CA 1
ATOM 4143 C C . SER A 1 531 ? 30.396 -6.724 28.623 1.00 86.06 531 SER A C 1
ATOM 4145 O O . SER A 1 531 ? 31.620 -6.589 28.708 1.00 86.06 531 SER A O 1
ATOM 4147 N N . LEU A 1 532 ? 29.849 -7.716 27.910 1.00 82.31 532 LEU A N 1
ATOM 4148 C CA . LEU A 1 532 ? 30.625 -8.628 27.059 1.00 82.31 532 LEU A CA 1
ATOM 4149 C C . LEU A 1 532 ? 31.329 -7.863 25.930 1.00 82.31 532 LEU A C 1
ATOM 4151 O O . LEU A 1 532 ? 32.543 -7.980 25.764 1.00 82.31 532 LEU A O 1
ATOM 4155 N N . GLU A 1 533 ? 30.589 -7.009 25.230 1.00 77.81 533 GLU A N 1
ATOM 4156 C CA . GLU A 1 533 ? 31.079 -6.214 24.097 1.00 77.81 533 GLU A CA 1
ATOM 4157 C C . GLU A 1 533 ? 32.167 -5.227 24.529 1.00 77.81 533 GLU A C 1
ATOM 4159 O O . GLU A 1 533 ? 33.275 -5.231 23.990 1.00 77.81 533 GLU A O 1
ATOM 4164 N N . THR A 1 534 ? 31.918 -4.478 25.608 1.00 78.69 534 THR A N 1
ATOM 4165 C CA . THR A 1 534 ? 32.887 -3.524 26.174 1.00 78.69 534 THR A CA 1
ATOM 4166 C C . THR A 1 534 ? 34.210 -4.203 26.543 1.00 78.69 534 THR A C 1
ATOM 4168 O O . THR A 1 534 ? 35.277 -3.627 26.335 1.00 78.69 534 THR A O 1
ATOM 4171 N N . ARG A 1 535 ? 34.170 -5.442 27.059 1.00 77.75 535 ARG A N 1
ATOM 4172 C CA . ARG A 1 535 ? 35.379 -6.228 27.371 1.00 77.75 535 ARG A CA 1
ATOM 4173 C C . ARG A 1 535 ? 36.097 -6.732 26.123 1.00 77.75 535 ARG A C 1
ATOM 4175 O O . ARG A 1 535 ? 37.320 -6.838 26.135 1.00 77.75 535 ARG A O 1
ATOM 4182 N N . SER A 1 536 ? 35.352 -7.053 25.069 1.00 70.19 536 SER A N 1
ATOM 4183 C CA . SER A 1 536 ? 35.912 -7.555 23.812 1.00 70.19 536 SER A CA 1
ATOM 4184 C C . SER A 1 536 ? 36.570 -6.458 22.962 1.00 70.19 536 SER A C 1
ATOM 4186 O O . SER A 1 536 ? 37.387 -6.759 22.090 1.00 70.19 536 SER A O 1
ATOM 4188 N N . GLY A 1 537 ? 36.212 -5.186 23.193 1.00 65.25 537 GLY A N 1
ATOM 4189 C CA . GLY A 1 537 ? 36.637 -4.048 22.368 1.00 65.25 537 GLY A CA 1
ATOM 4190 C C . GLY A 1 537 ? 36.026 -4.045 20.961 1.00 65.25 537 GLY A C 1
ATOM 4191 O O . GLY A 1 537 ? 36.367 -3.198 20.133 1.00 65.25 537 GLY A O 1
ATOM 4192 N N . ARG A 1 538 ? 35.133 -4.996 20.685 1.00 64.44 538 ARG A N 1
ATOM 4193 C CA . ARG A 1 538 ? 34.281 -5.072 19.504 1.00 64.44 538 ARG A CA 1
ATOM 4194 C C . ARG A 1 538 ? 32.882 -4.652 19.948 1.00 64.44 538 ARG A C 1
ATOM 4196 O O . ARG A 1 538 ? 32.561 -4.743 21.126 1.00 64.44 538 ARG A O 1
ATOM 4203 N N . VAL A 1 539 ? 32.116 -4.080 19.030 1.00 65.75 539 VAL A N 1
ATOM 4204 C CA . VAL A 1 539 ? 30.712 -3.746 19.270 1.00 65.75 539 VAL A CA 1
ATOM 4205 C C . VAL A 1 539 ? 29.939 -4.389 18.145 1.00 65.75 539 VAL A C 1
ATOM 4207 O O . VAL A 1 539 ? 30.045 -3.941 16.999 1.00 65.75 539 VAL A O 1
ATOM 4210 N N . HIS A 1 540 ? 29.215 -5.462 18.444 1.00 69.19 540 HIS A N 1
ATOM 4211 C CA . HIS A 1 540 ? 28.364 -6.076 17.445 1.00 69.19 540 HIS A CA 1
ATOM 4212 C C . HIS A 1 540 ? 27.252 -5.094 17.018 1.00 69.19 540 HIS A C 1
ATOM 4214 O O . HIS A 1 540 ? 26.656 -4.428 17.869 1.00 69.19 540 HIS A O 1
ATOM 4220 N N . PRO A 1 541 ? 26.941 -4.976 15.713 1.00 63.91 541 PRO A N 1
ATOM 4221 C CA . PRO A 1 541 ? 25.977 -3.989 15.215 1.00 63.91 541 PRO A CA 1
ATOM 4222 C C . PRO A 1 541 ? 24.560 -4.137 15.788 1.00 63.91 541 PRO A C 1
ATOM 4224 O O . PRO A 1 541 ? 23.849 -3.141 15.901 1.00 63.91 541 PRO A O 1
ATOM 4227 N N . SER A 1 542 ? 24.163 -5.352 16.186 1.00 67.88 542 SER A N 1
ATOM 4228 C CA . SER A 1 542 ? 22.853 -5.597 16.808 1.00 67.88 542 SER A CA 1
ATOM 4229 C C . SER A 1 542 ? 22.695 -4.898 18.158 1.00 67.88 542 SER A C 1
ATOM 4231 O O . SER A 1 542 ? 21.586 -4.538 18.512 1.00 67.88 542 SER A O 1
ATOM 4233 N N . VAL A 1 543 ? 23.781 -4.611 18.885 1.00 77.06 543 VAL A N 1
ATOM 4234 C CA . VAL A 1 543 ? 23.719 -4.050 20.246 1.00 77.06 543 VAL A CA 1
ATOM 4235 C C . VAL A 1 543 ? 23.003 -2.702 20.276 1.00 77.06 543 VAL A C 1
ATOM 4237 O O . VAL A 1 543 ? 22.194 -2.454 21.164 1.00 77.06 543 VAL A O 1
ATOM 4240 N N . ILE A 1 544 ? 23.282 -1.819 19.314 1.00 74.19 544 ILE A N 1
ATOM 4241 C CA . ILE A 1 544 ? 22.653 -0.489 19.258 1.00 74.19 544 ILE A CA 1
ATOM 4242 C C . ILE A 1 544 ? 21.161 -0.622 18.929 1.00 74.19 544 ILE A C 1
ATOM 4244 O O . ILE A 1 544 ? 20.336 0.067 19.530 1.00 74.19 544 ILE A O 1
ATOM 4248 N N . LEU A 1 545 ? 20.822 -1.532 18.011 1.00 75.62 545 LEU A N 1
ATOM 4249 C CA . LEU A 1 545 ? 19.440 -1.828 17.637 1.00 75.62 545 LEU A CA 1
ATOM 4250 C C . LEU A 1 545 ? 18.683 -2.420 18.835 1.00 75.62 545 LEU A C 1
ATOM 4252 O O . LEU A 1 545 ? 17.637 -1.900 19.203 1.00 75.62 545 LEU A O 1
ATOM 4256 N N . ASP A 1 546 ? 19.255 -3.401 19.531 1.00 86.19 546 ASP A N 1
ATOM 4257 C CA . ASP A 1 546 ? 18.658 -4.047 20.703 1.00 86.19 546 ASP A CA 1
ATOM 4258 C C . ASP A 1 546 ? 18.472 -3.055 21.866 1.00 86.19 546 ASP A C 1
ATOM 4260 O O . ASP A 1 546 ? 17.423 -3.024 22.513 1.00 86.19 546 ASP A O 1
ATOM 4264 N N . LEU A 1 547 ? 19.454 -2.180 22.118 1.00 85.25 547 LEU A N 1
ATOM 4265 C CA . LEU A 1 547 ? 19.346 -1.144 23.149 1.00 85.25 547 LEU A CA 1
ATOM 4266 C C . LEU A 1 547 ? 18.212 -0.156 22.857 1.00 85.25 547 LEU A C 1
ATOM 4268 O O . LEU A 1 547 ? 17.501 0.235 23.786 1.00 85.25 547 LEU A O 1
ATOM 4272 N N . CYS A 1 548 ? 18.036 0.259 21.600 1.00 78.25 548 CYS A N 1
ATOM 4273 C CA . CYS A 1 548 ? 17.037 1.270 21.269 1.00 78.25 548 CYS A CA 1
ATOM 4274 C C . CYS A 1 548 ? 15.649 0.657 20.998 1.00 78.25 548 CYS A C 1
ATOM 4276 O O . CYS A 1 548 ? 14.674 1.168 21.538 1.00 78.25 548 CYS A O 1
ATOM 4278 N N . TYR A 1 549 ? 15.527 -0.454 20.269 1.00 78.25 549 TYR A N 1
ATOM 4279 C CA . TYR A 1 549 ? 14.232 -1.062 19.922 1.00 78.25 549 TYR A CA 1
ATOM 4280 C C . TYR A 1 549 ? 13.643 -1.941 21.021 1.00 78.25 549 TYR A C 1
ATOM 4282 O O . TYR A 1 549 ? 12.443 -1.886 21.265 1.00 78.25 549 TYR A O 1
ATOM 4290 N N . ILE A 1 550 ? 14.475 -2.723 21.709 1.00 88.00 550 ILE A N 1
ATOM 4291 C CA . ILE A 1 550 ? 14.015 -3.648 22.752 1.00 88.00 550 ILE A CA 1
ATOM 4292 C C . ILE A 1 550 ? 14.179 -3.010 24.137 1.00 88.00 550 ILE A C 1
ATOM 4294 O O . ILE A 1 550 ? 13.288 -3.077 24.989 1.00 88.00 550 ILE A O 1
ATOM 4298 N N . GLY A 1 551 ? 15.306 -2.332 24.356 1.00 89.50 551 GLY A N 1
ATOM 4299 C CA . GLY A 1 551 ? 15.644 -1.729 25.640 1.00 89.50 551 GLY A CA 1
ATOM 4300 C C . GLY A 1 551 ? 14.756 -0.547 26.033 1.00 89.50 551 GLY A C 1
ATOM 4301 O O . GLY A 1 551 ? 14.343 -0.474 27.189 1.00 89.50 551 GLY A O 1
ATOM 4302 N N . LEU A 1 552 ? 14.424 0.371 25.114 1.00 87.81 552 LEU A N 1
ATOM 4303 C CA . LEU A 1 552 ? 13.619 1.555 25.460 1.00 87.81 552 LEU A CA 1
ATOM 4304 C C . LEU A 1 552 ? 12.190 1.207 25.924 1.00 87.81 552 LEU A C 1
ATOM 4306 O O . LEU A 1 552 ? 11.812 1.689 26.995 1.00 87.81 552 LEU A O 1
ATOM 4310 N N . PRO A 1 553 ? 11.411 0.349 25.231 1.00 87.81 553 PRO A N 1
ATOM 4311 C CA . PRO A 1 553 ? 10.083 -0.050 25.711 1.00 87.81 553 PRO A CA 1
ATOM 4312 C C . PRO A 1 553 ? 10.118 -0.783 27.062 1.00 87.81 553 PRO A C 1
ATOM 4314 O O . PRO A 1 553 ? 9.278 -0.537 27.938 1.00 87.81 553 PRO A O 1
ATOM 4317 N N . ALA A 1 554 ? 11.116 -1.651 27.271 1.00 91.44 554 ALA A N 1
ATOM 4318 C CA . ALA A 1 554 ? 11.312 -2.345 28.542 1.00 91.44 554 ALA A CA 1
ATOM 4319 C C . ALA A 1 554 ? 11.663 -1.361 29.674 1.00 91.44 554 ALA A C 1
ATOM 4321 O O . ALA A 1 554 ? 11.052 -1.391 30.746 1.00 91.44 554 ALA A O 1
ATOM 4322 N N . ALA A 1 555 ? 12.591 -0.433 29.428 1.00 91.19 555 ALA A N 1
ATOM 4323 C CA . ALA A 1 555 ? 12.971 0.601 30.386 1.00 91.19 555 ALA A CA 1
ATOM 4324 C C . ALA A 1 555 ? 11.796 1.527 30.729 1.00 91.19 555 ALA A C 1
ATOM 4326 O O . ALA A 1 555 ? 11.585 1.837 31.903 1.00 91.19 555 ALA A O 1
ATOM 4327 N N . GLY A 1 556 ? 11.002 1.921 29.730 1.00 86.56 556 GLY A N 1
ATOM 4328 C CA . GLY A 1 556 ? 9.788 2.713 29.908 1.00 86.56 556 GLY A CA 1
ATOM 4329 C C . GLY A 1 556 ? 8.775 2.030 30.825 1.00 86.56 556 GLY A C 1
ATOM 4330 O O . GLY A 1 556 ? 8.296 2.639 31.779 1.00 86.56 556 GLY A O 1
ATOM 4331 N N . THR A 1 557 ? 8.535 0.734 30.614 1.00 89.12 557 THR A N 1
ATOM 4332 C CA . THR A 1 557 ? 7.644 -0.080 31.460 1.00 89.12 557 THR A CA 1
ATOM 4333 C C . THR A 1 557 ? 8.108 -0.114 32.920 1.00 89.12 557 THR A C 1
ATOM 4335 O O . THR A 1 557 ? 7.304 0.071 33.837 1.00 89.12 557 THR A O 1
ATOM 4338 N N . LEU A 1 558 ? 9.412 -0.297 33.155 1.00 91.12 558 LEU A N 1
ATOM 4339 C CA . LEU A 1 558 ? 9.990 -0.275 34.504 1.00 91.12 558 LEU A CA 1
ATOM 4340 C C . LEU A 1 558 ? 9.892 1.109 35.159 1.00 91.12 558 LEU A C 1
ATOM 4342 O O . LEU A 1 558 ? 9.635 1.190 36.359 1.00 91.12 558 LEU A O 1
ATOM 4346 N N . CYS A 1 559 ? 10.071 2.190 34.391 1.00 88.81 559 CYS A N 1
ATOM 4347 C CA . CYS A 1 559 ? 9.919 3.563 34.880 1.00 88.81 559 CYS A CA 1
ATOM 4348 C C . CYS A 1 559 ? 8.487 3.834 35.352 1.00 88.81 559 CYS A C 1
ATOM 4350 O O . CYS A 1 559 ? 8.294 4.317 36.470 1.00 88.81 559 CYS A O 1
ATOM 4352 N N . THR A 1 560 ? 7.490 3.480 34.536 1.00 84.62 560 THR A N 1
ATOM 4353 C CA . THR A 1 560 ? 6.069 3.642 34.876 1.00 84.62 560 THR A CA 1
ATOM 4354 C C . THR A 1 560 ? 5.717 2.874 36.149 1.00 84.62 560 THR A C 1
ATOM 4356 O O . THR A 1 560 ? 5.079 3.420 37.050 1.00 84.62 560 THR A O 1
ATOM 4359 N N . GLU A 1 561 ? 6.195 1.635 36.285 1.00 86.38 561 GLU A N 1
ATOM 4360 C CA . GLU A 1 561 ? 5.926 0.824 37.475 1.00 86.38 561 GLU A CA 1
ATOM 4361 C C . GLU A 1 561 ? 6.652 1.342 38.730 1.00 86.38 561 GLU A C 1
ATOM 4363 O O . GLU A 1 561 ? 6.074 1.368 39.821 1.00 86.38 561 GLU A O 1
ATOM 4368 N N . LEU A 1 562 ? 7.898 1.815 38.592 1.00 87.62 562 LEU A N 1
ATOM 4369 C CA . LEU A 1 562 ? 8.640 2.455 39.682 1.00 87.62 562 LEU A CA 1
ATOM 4370 C C . LEU A 1 562 ? 7.905 3.685 40.214 1.00 87.62 562 LEU A C 1
ATOM 4372 O O . LEU A 1 562 ? 7.781 3.841 41.430 1.00 87.62 562 LEU A O 1
ATOM 4376 N N . LEU A 1 563 ? 7.420 4.552 39.327 1.00 83.50 563 LEU A N 1
ATOM 4377 C CA . LEU A 1 563 ? 6.709 5.766 39.716 1.00 83.50 563 LEU A CA 1
ATOM 4378 C C . LEU A 1 563 ? 5.347 5.449 40.340 1.00 83.50 563 LEU A C 1
ATOM 4380 O O . LEU A 1 563 ? 5.051 5.965 41.419 1.00 83.50 563 LEU A O 1
ATOM 4384 N N . ARG A 1 564 ? 4.569 4.529 39.751 1.00 82.31 564 ARG A N 1
ATOM 4385 C CA . ARG A 1 564 ? 3.284 4.062 40.305 1.00 82.31 564 ARG A CA 1
ATOM 4386 C C . ARG A 1 564 ? 3.432 3.564 41.743 1.00 82.31 564 ARG A C 1
ATOM 4388 O O . ARG A 1 564 ? 2.653 3.938 42.614 1.00 82.31 564 ARG A O 1
ATOM 4395 N N . ARG A 1 565 ? 4.468 2.764 42.026 1.00 81.94 565 ARG A N 1
ATOM 4396 C CA . ARG A 1 565 ? 4.754 2.252 43.382 1.00 81.94 565 ARG A CA 1
ATOM 4397 C C . ARG A 1 565 ? 5.408 3.283 44.315 1.00 81.94 565 ARG A C 1
ATOM 4399 O O . ARG A 1 565 ? 5.610 2.983 45.488 1.00 81.94 565 ARG A O 1
ATOM 4406 N N . SER A 1 566 ? 5.783 4.464 43.817 1.00 73.81 566 SER A N 1
ATOM 4407 C CA . SER A 1 566 ? 6.388 5.551 44.606 1.00 73.81 566 SER A CA 1
ATOM 4408 C C . SER A 1 566 ? 5.378 6.559 45.155 1.00 73.81 566 SER A C 1
ATOM 4410 O O . SER A 1 566 ? 5.732 7.314 46.058 1.00 73.81 566 SER A O 1
ATOM 4412 N N . GLN A 1 567 ? 4.151 6.593 44.631 1.00 70.00 567 GLN A N 1
ATOM 4413 C CA . GLN A 1 567 ? 3.126 7.550 45.052 1.00 70.00 567 GLN A CA 1
ATOM 4414 C C . GLN A 1 567 ? 2.481 7.169 46.408 1.00 70.00 567 GLN A C 1
ATOM 4416 O O . GLN A 1 567 ? 2.342 5.978 46.709 1.00 70.00 567 GLN A O 1
ATOM 4421 N N . PRO A 1 568 ? 2.056 8.146 47.241 1.00 53.56 568 PRO A N 1
ATOM 4422 C CA . PRO A 1 568 ? 1.364 7.875 48.504 1.00 53.56 568 PRO A CA 1
ATOM 4423 C C . PRO A 1 568 ? -0.006 7.226 48.250 1.00 53.56 568 PRO A C 1
ATOM 4425 O O . PRO A 1 568 ? -0.862 7.816 47.597 1.00 53.56 568 PRO A O 1
ATOM 4428 N N . GLN A 1 569 ? -0.237 6.016 48.767 1.00 48.53 569 GLN A N 1
ATOM 4429 C CA . GLN A 1 569 ? -1.480 5.274 48.530 1.00 48.53 569 GLN A CA 1
ATOM 4430 C C . GLN A 1 569 ? -2.711 5.940 49.176 1.00 48.53 569 GLN A C 1
ATOM 4432 O O . GLN A 1 569 ? -2.865 5.921 50.398 1.00 48.53 569 GLN A O 1
ATOM 4437 N N . THR A 1 570 ? -3.662 6.411 48.366 1.00 36.78 570 THR A N 1
ATOM 4438 C CA . THR A 1 570 ? -5.076 6.546 48.752 1.00 36.78 570 THR A CA 1
ATOM 4439 C C . THR A 1 570 ? -5.777 5.201 48.536 1.00 36.78 570 THR A C 1
ATOM 4441 O O . THR A 1 570 ? -6.167 4.849 47.432 1.00 36.78 570 THR A O 1
ATOM 4444 N N . SER A 1 571 ? -5.854 4.416 49.612 1.00 38.78 571 SER A N 1
ATOM 4445 C CA . SER A 1 571 ? -6.683 3.214 49.834 1.00 38.78 571 SER A CA 1
ATOM 4446 C C . SER A 1 571 ? -7.513 2.661 48.653 1.00 38.78 571 SER A C 1
ATOM 4448 O O . SER A 1 571 ? -8.560 3.218 48.345 1.00 38.78 571 SER A O 1
ATOM 4450 N N . VAL A 1 572 ? -7.139 1.492 48.118 1.00 35.41 572 VAL A N 1
ATOM 4451 C CA . VAL A 1 572 ? -7.809 0.186 48.337 1.00 35.41 572 VAL A CA 1
ATOM 4452 C C . VAL A 1 572 ? -6.776 -0.899 48.016 1.00 35.41 572 VAL A C 1
ATOM 4454 O O . VAL A 1 572 ? -6.370 -1.076 46.873 1.00 35.41 572 VAL A O 1
ATOM 4457 N N . ALA A 1 573 ? -6.334 -1.627 49.039 1.00 38.94 573 ALA A N 1
ATOM 4458 C CA . ALA A 1 573 ? -5.484 -2.794 48.868 1.00 38.94 573 ALA A CA 1
ATOM 4459 C C . ALA A 1 573 ? -6.314 -3.960 48.309 1.00 38.94 573 ALA A C 1
ATOM 4461 O O . ALA A 1 573 ? -7.083 -4.583 49.040 1.00 38.94 573 ALA A O 1
ATOM 4462 N N . THR A 1 574 ? -6.132 -4.297 47.034 1.00 36.25 574 THR A N 1
ATOM 4463 C CA . THR A 1 574 ? -6.342 -5.675 46.577 1.00 36.25 574 THR A CA 1
ATOM 4464 C C . THR A 1 574 ? -5.077 -6.462 46.879 1.00 36.25 574 THR A C 1
ATOM 4466 O O . THR A 1 574 ? -3.995 -6.156 46.384 1.00 36.25 574 THR A O 1
ATOM 4469 N N . ALA A 1 575 ? -5.216 -7.437 47.769 1.00 38.88 575 ALA A N 1
ATOM 4470 C CA . ALA A 1 575 ? -4.140 -8.296 48.220 1.00 38.88 575 ALA A CA 1
ATOM 4471 C C . ALA A 1 575 ? -3.520 -9.125 47.077 1.00 38.88 575 ALA A C 1
ATOM 4473 O O . ALA A 1 575 ? -4.233 -9.634 46.217 1.00 38.88 575 ALA A O 1
ATOM 4474 N N . SER A 1 576 ? -2.209 -9.357 47.218 1.00 38.31 576 SER A N 1
ATOM 4475 C CA . SER A 1 576 ? -1.415 -10.469 46.671 1.00 38.31 576 SER A CA 1
ATOM 4476 C C . SER A 1 576 ? -0.962 -10.407 45.200 1.00 38.31 576 SER A C 1
ATOM 4478 O O . SER A 1 576 ? -1.602 -10.969 44.313 1.00 38.31 576 SER A O 1
ATOM 4480 N N . SER A 1 577 ? 0.294 -9.994 45.005 1.00 42.50 577 SER A N 1
ATOM 4481 C CA . SER A 1 577 ? 1.255 -10.835 44.279 1.00 42.50 577 SER A CA 1
ATOM 4482 C C . SER A 1 577 ? 2.509 -11.049 45.142 1.00 42.50 577 SER A C 1
ATOM 4484 O O . SER A 1 577 ? 3.016 -10.138 45.792 1.00 42.50 577 SER A O 1
ATOM 4486 N N . HIS A 1 578 ? 2.962 -12.301 45.232 1.00 48.47 578 HIS A N 1
ATOM 4487 C CA . HIS A 1 578 ? 4.064 -12.758 46.093 1.00 48.47 578 HIS A CA 1
ATOM 4488 C C . HIS A 1 578 ? 5.467 -12.454 45.525 1.00 48.47 578 HIS A C 1
ATOM 4490 O O . HIS A 1 578 ? 6.456 -12.970 46.045 1.00 48.47 578 HIS A O 1
ATOM 4496 N N . ILE A 1 579 ? 5.577 -11.655 44.459 1.00 56.81 579 ILE A N 1
ATOM 4497 C CA . ILE A 1 579 ? 6.851 -11.421 43.770 1.00 56.81 579 ILE A CA 1
ATOM 4498 C C . ILE A 1 579 ? 7.476 -10.116 44.290 1.00 56.81 579 ILE A C 1
ATOM 4500 O O . ILE A 1 579 ? 6.855 -9.056 44.171 1.00 56.81 579 ILE A O 1
ATOM 4504 N N . PRO A 1 580 ? 8.689 -10.152 44.875 1.00 65.06 580 PRO A N 1
ATOM 4505 C CA . PRO A 1 580 ? 9.390 -8.943 45.292 1.00 65.06 580 PRO A CA 1
ATOM 4506 C C . PRO A 1 580 ? 9.661 -8.042 44.081 1.00 65.06 580 PRO A C 1
ATOM 4508 O O . PRO A 1 580 ? 10.222 -8.503 43.095 1.00 65.06 580 PRO A O 1
ATOM 4511 N N . PHE A 1 581 ? 9.315 -6.757 44.162 1.00 79.25 581 PHE A N 1
ATOM 4512 C CA . PHE A 1 581 ? 9.686 -5.755 43.157 1.00 79.25 581 PHE A CA 1
ATOM 4513 C C . PHE A 1 581 ? 10.962 -5.031 43.609 1.00 79.25 581 PHE A C 1
ATOM 4515 O O . PHE A 1 581 ? 10.901 -4.220 44.543 1.00 79.25 581 PHE A O 1
ATOM 4522 N N . PRO A 1 582 ? 12.135 -5.336 43.025 1.00 86.62 582 PRO A N 1
ATOM 4523 C CA . PRO A 1 582 ? 13.422 -4.939 43.583 1.00 86.62 582 PRO A CA 1
ATOM 4524 C C . PRO A 1 582 ? 13.767 -3.491 43.205 1.00 86.62 582 PRO A C 1
ATOM 4526 O O . PRO A 1 582 ? 14.638 -3.229 42.382 1.00 86.62 582 PRO A O 1
ATOM 4529 N N . ARG A 1 583 ? 13.088 -2.525 43.838 1.00 87.31 583 ARG A N 1
ATOM 4530 C CA . ARG A 1 583 ? 13.180 -1.081 43.539 1.00 87.31 583 ARG A CA 1
ATOM 4531 C C . ARG A 1 583 ? 14.620 -0.577 43.361 1.00 87.31 583 ARG A C 1
ATOM 4533 O O . ARG A 1 583 ? 14.905 0.103 42.382 1.00 87.31 583 ARG A O 1
ATOM 4540 N N . SER A 1 584 ? 15.520 -0.906 44.293 1.00 88.00 584 SER A N 1
ATOM 4541 C CA . SER A 1 584 ? 16.922 -0.455 44.247 1.00 88.00 584 SER A CA 1
ATOM 4542 C C . SER A 1 584 ? 17.691 -1.024 43.053 1.00 88.00 584 SER A C 1
ATOM 4544 O O . SER A 1 584 ? 18.480 -0.307 42.445 1.00 88.00 584 SER A O 1
ATOM 4546 N N . ASP A 1 585 ? 17.465 -2.295 42.723 1.00 90.62 585 ASP A N 1
ATOM 4547 C CA . ASP A 1 585 ? 18.128 -2.967 41.602 1.00 90.62 585 ASP A CA 1
ATOM 4548 C C . ASP A 1 585 ? 17.637 -2.391 40.266 1.00 90.62 585 ASP A C 1
ATOM 4550 O O . ASP A 1 585 ? 18.445 -2.043 39.409 1.00 90.62 585 ASP A O 1
ATOM 4554 N N . ILE A 1 586 ? 16.324 -2.161 40.126 1.00 92.75 586 ILE A N 1
ATOM 4555 C CA . ILE A 1 586 ? 15.741 -1.540 38.925 1.00 92.75 586 ILE A CA 1
ATOM 4556 C C . ILE A 1 586 ? 16.324 -0.135 38.701 1.00 92.75 586 ILE A C 1
ATOM 4558 O O . ILE A 1 586 ? 16.776 0.167 37.598 1.00 92.75 586 ILE A O 1
ATOM 4562 N N . ILE A 1 587 ? 16.373 0.714 39.737 1.00 92.94 587 ILE A N 1
ATOM 4563 C CA . ILE A 1 587 ? 16.954 2.069 39.647 1.00 92.94 587 ILE A CA 1
ATOM 4564 C C . ILE A 1 587 ? 18.418 2.009 39.196 1.00 92.94 587 ILE A C 1
ATOM 4566 O O . ILE A 1 587 ? 18.832 2.775 38.321 1.00 92.94 587 ILE A O 1
ATOM 4570 N N . GLN A 1 588 ? 19.203 1.096 39.774 1.00 93.62 588 GLN A N 1
ATOM 4571 C CA . GLN A 1 588 ? 20.607 0.919 39.415 1.00 93.62 588 GLN A CA 1
ATOM 4572 C C . GLN A 1 588 ? 20.751 0.485 37.953 1.00 93.62 588 GLN A C 1
ATOM 4574 O O . GLN A 1 588 ? 21.516 1.098 37.208 1.00 93.62 588 GLN A O 1
ATOM 4579 N N . LYS A 1 589 ? 19.999 -0.530 37.517 1.00 95.44 589 LYS A N 1
ATOM 4580 C CA . LYS A 1 589 ? 20.050 -1.022 36.135 1.00 95.44 589 LYS A CA 1
ATOM 4581 C C . LYS A 1 589 ? 19.604 0.032 35.127 1.00 95.44 589 LYS A C 1
ATOM 4583 O O . LYS A 1 589 ? 20.292 0.220 34.131 1.00 95.44 589 LYS A O 1
ATOM 4588 N N . LEU A 1 590 ? 18.525 0.769 35.393 1.00 95.12 590 LEU A N 1
ATOM 4589 C CA . LEU A 1 590 ? 18.072 1.857 34.519 1.00 95.12 590 LEU A CA 1
ATOM 4590 C C . LEU A 1 590 ? 19.114 2.977 34.414 1.00 95.12 590 LEU A C 1
ATOM 4592 O O . LEU A 1 590 ? 19.361 3.487 33.324 1.00 95.12 590 LEU A O 1
ATOM 4596 N N . SER A 1 591 ? 19.783 3.309 35.521 1.00 93.69 591 SER A N 1
ATOM 4597 C CA . SER A 1 591 ? 20.859 4.306 35.542 1.00 93.69 591 SER A CA 1
ATOM 4598 C C . SER A 1 591 ? 22.055 3.867 34.686 1.00 93.69 591 SER A C 1
ATOM 4600 O O . SER A 1 591 ? 22.594 4.659 33.911 1.00 93.69 591 SER A O 1
ATOM 4602 N N . VAL A 1 592 ? 22.448 2.590 34.774 1.00 93.25 592 VAL A N 1
ATOM 4603 C CA . VAL A 1 592 ? 23.492 2.022 33.908 1.00 93.25 592 VAL A CA 1
ATOM 4604 C C . VAL A 1 592 ? 23.024 2.002 32.452 1.00 93.25 592 VAL A C 1
ATOM 4606 O O . VAL A 1 592 ? 23.773 2.428 31.582 1.00 93.25 592 VAL A O 1
ATOM 4609 N N . PHE A 1 593 ? 21.789 1.583 32.174 1.00 93.56 593 PHE A N 1
ATOM 4610 C CA . PHE A 1 593 ? 21.224 1.522 30.823 1.00 93.56 593 PHE A CA 1
ATOM 4611 C C . PHE A 1 593 ? 21.233 2.891 30.124 1.00 93.56 593 PHE A C 1
ATOM 4613 O O . PHE A 1 593 ? 21.719 3.003 29.001 1.00 93.56 593 PHE A O 1
ATOM 4620 N N . VAL A 1 594 ? 20.816 3.954 30.819 1.00 89.88 594 VAL A N 1
ATOM 4621 C CA . VAL A 1 594 ? 20.904 5.351 30.349 1.00 89.88 594 VAL A CA 1
ATOM 4622 C C . VAL A 1 594 ? 22.346 5.747 30.011 1.00 89.88 594 VAL A C 1
ATOM 4624 O O . VAL A 1 594 ? 22.589 6.386 28.985 1.00 89.88 594 VAL A O 1
ATOM 4627 N N . ALA A 1 595 ? 23.317 5.361 30.844 1.00 88.44 595 ALA A N 1
ATOM 4628 C CA . ALA A 1 595 ? 24.729 5.633 30.578 1.00 88.44 595 ALA A CA 1
ATOM 4629 C C . ALA A 1 595 ? 25.250 4.866 29.347 1.00 88.44 595 ALA A C 1
ATOM 4631 O O . ALA A 1 595 ? 26.036 5.413 28.568 1.00 88.44 595 ALA A O 1
ATOM 4632 N N . GLN A 1 596 ? 24.790 3.628 29.138 1.00 87.12 596 GLN A N 1
ATOM 4633 C CA . GLN A 1 596 ? 25.166 2.826 27.972 1.00 87.12 596 GLN A CA 1
ATOM 4634 C C . GLN A 1 596 ? 24.540 3.361 26.679 1.00 87.12 596 GLN A C 1
ATOM 4636 O O . GLN A 1 596 ? 25.260 3.517 25.697 1.00 87.12 596 GLN A O 1
ATOM 4641 N N . LEU A 1 597 ? 23.262 3.756 26.679 1.00 83.56 597 LEU A N 1
ATOM 4642 C CA . LEU A 1 597 ? 22.621 4.385 25.513 1.00 83.56 597 LEU A CA 1
ATOM 4643 C C . LEU A 1 597 ? 23.433 5.576 24.985 1.00 83.56 597 LEU A C 1
ATOM 4645 O O . LEU A 1 597 ? 23.665 5.683 23.784 1.00 83.56 597 LEU A O 1
ATOM 4649 N N . LYS A 1 598 ? 23.937 6.430 25.885 1.00 79.12 598 LYS A N 1
ATOM 4650 C CA . LYS A 1 598 ? 24.791 7.572 25.525 1.00 79.12 598 LYS A CA 1
ATOM 4651 C C . LYS A 1 598 ? 26.157 7.158 24.964 1.00 79.12 598 LYS A C 1
ATOM 4653 O O . LYS A 1 598 ? 26.727 7.873 24.149 1.00 79.12 598 LYS A O 1
ATOM 4658 N N . THR A 1 599 ? 26.706 6.044 25.440 1.00 80.31 599 THR A N 1
ATOM 4659 C CA . THR A 1 599 ? 28.042 5.568 25.049 1.00 80.31 599 THR A CA 1
ATOM 4660 C C . THR A 1 599 ? 28.026 4.929 23.662 1.00 80.31 599 THR A C 1
ATOM 4662 O O . THR A 1 599 ? 28.961 5.116 22.885 1.00 80.31 599 THR A O 1
ATOM 4665 N N . PHE A 1 600 ? 26.960 4.192 23.349 1.00 76.50 600 PHE A N 1
ATOM 4666 C CA . PHE A 1 600 ? 26.848 3.419 22.114 1.00 76.50 600 PHE A CA 1
ATOM 4667 C C . PHE A 1 600 ? 26.135 4.168 20.977 1.00 76.50 600 PHE A C 1
ATOM 4669 O O . PHE A 1 600 ? 26.380 3.849 19.820 1.00 76.50 600 PHE A O 1
ATOM 4676 N N . SER A 1 601 ? 25.320 5.186 21.274 1.00 72.38 601 SER A N 1
ATOM 4677 C CA . SER A 1 601 ? 24.617 5.992 20.266 1.00 72.38 601 SER A CA 1
ATOM 4678 C C . SER A 1 601 ? 25.445 7.201 19.802 1.00 72.38 601 SER A C 1
ATOM 4680 O O . SER A 1 601 ? 25.794 8.067 20.608 1.00 72.38 601 SER A O 1
ATOM 4682 N N . ARG A 1 602 ? 25.762 7.296 18.500 1.00 72.94 602 ARG A N 1
ATOM 4683 C CA . ARG A 1 602 ? 26.585 8.386 17.923 1.00 72.94 602 ARG A CA 1
ATOM 4684 C C . ARG A 1 602 ? 25.751 9.402 17.142 1.00 72.94 602 ARG A C 1
ATOM 4686 O O . ARG A 1 602 ? 24.891 9.006 16.373 1.00 72.94 602 ARG A O 1
ATOM 4693 N N . GLN A 1 603 ? 26.099 10.692 17.227 1.00 65.75 603 GLN A N 1
ATOM 4694 C CA . GLN A 1 603 ? 25.350 11.844 16.670 1.00 65.75 603 GLN A CA 1
ATOM 4695 C C . GLN A 1 603 ? 25.057 11.813 15.148 1.00 65.75 603 GLN A C 1
ATOM 4697 O O . GLN A 1 603 ? 24.333 12.663 14.645 1.00 65.75 603 GLN A O 1
ATOM 4702 N N . GLN A 1 604 ? 25.611 10.858 14.400 1.00 65.56 604 GLN A N 1
ATOM 4703 C CA . GLN A 1 604 ? 25.477 10.734 12.939 1.00 65.56 604 GLN A CA 1
ATOM 4704 C C . GLN A 1 604 ? 24.919 9.366 12.507 1.00 65.56 604 GLN A C 1
ATOM 4706 O O . GLN A 1 604 ? 25.029 8.977 11.345 1.00 65.56 604 GLN A O 1
ATOM 4711 N N . GLU A 1 605 ? 24.372 8.599 13.448 1.00 75.56 605 GLU A N 1
ATOM 4712 C CA . GLU A 1 605 ? 23.700 7.328 13.183 1.00 75.56 605 GLU A CA 1
ATOM 4713 C C . GLU A 1 605 ? 22.185 7.532 13.186 1.00 75.56 605 GLU A C 1
ATOM 4715 O O . GLU A 1 605 ? 21.656 8.327 13.963 1.00 75.56 605 GLU A O 1
ATOM 4720 N N . GLY A 1 606 ? 21.477 6.804 12.322 1.00 71.12 606 GLY A N 1
ATOM 4721 C CA . GLY A 1 606 ? 20.059 7.040 12.053 1.00 71.12 606 GLY A CA 1
ATOM 4722 C C . GLY A 1 606 ? 19.133 6.952 13.272 1.00 71.12 606 GLY A C 1
ATOM 4723 O O . GLY A 1 606 ? 18.115 7.632 13.329 1.00 71.12 606 GLY A O 1
ATOM 4724 N N . ASN A 1 607 ? 19.503 6.161 14.283 1.00 73.62 607 ASN A N 1
ATOM 4725 C CA . ASN A 1 607 ? 18.715 6.000 15.508 1.00 73.62 607 ASN A CA 1
ATOM 4726 C C . ASN A 1 607 ? 19.141 6.951 16.643 1.00 73.62 607 ASN A C 1
ATOM 4728 O O . ASN A 1 607 ? 18.600 6.866 17.741 1.00 73.62 607 ASN A O 1
ATOM 4732 N N . TYR A 1 608 ? 20.093 7.863 16.430 1.00 81.31 608 TYR A N 1
ATOM 4733 C CA . TYR A 1 608 ? 20.655 8.677 17.512 1.00 81.31 608 TYR A CA 1
ATOM 4734 C C . TYR A 1 608 ? 19.608 9.466 18.306 1.00 81.31 608 TYR A C 1
ATOM 4736 O O . TYR A 1 608 ? 19.567 9.397 19.539 1.00 81.31 608 TYR A O 1
ATOM 4744 N N . GLU A 1 609 ? 18.726 10.163 17.590 1.00 75.88 609 GLU A N 1
ATOM 4745 C CA . GLU A 1 609 ? 17.699 11.029 18.174 1.00 75.88 609 GLU A CA 1
ATOM 4746 C C . GLU A 1 609 ? 16.743 10.260 19.097 1.00 75.88 609 GLU A C 1
ATOM 4748 O O . GLU A 1 609 ? 16.386 10.735 20.180 1.00 75.88 609 GLU A O 1
ATOM 4753 N N . ILE A 1 610 ? 16.386 9.028 18.717 1.00 75.06 610 ILE A N 1
ATOM 4754 C CA . ILE A 1 610 ? 15.478 8.181 19.499 1.00 75.06 610 ILE A CA 1
ATOM 4755 C C . ILE A 1 610 ? 16.122 7.758 20.817 1.00 75.06 610 ILE A C 1
ATOM 4757 O O . ILE A 1 610 ? 15.493 7.830 21.876 1.00 75.06 610 ILE A O 1
ATOM 4761 N N . CYS A 1 611 ? 17.405 7.396 20.774 1.00 79.44 611 CYS A N 1
ATOM 4762 C CA . CYS A 1 611 ? 18.139 6.952 21.947 1.00 79.44 611 CYS A CA 1
ATOM 4763 C C . CYS A 1 611 ? 18.376 8.138 22.911 1.00 79.44 611 CYS A C 1
ATOM 4765 O O . CYS A 1 611 ? 18.249 7.964 24.123 1.00 79.44 611 CYS A O 1
ATOM 4767 N N . ILE A 1 612 ? 18.619 9.359 22.406 1.00 82.00 612 ILE A N 1
ATOM 4768 C CA . ILE A 1 612 ? 18.750 10.576 23.234 1.00 82.00 612 ILE A CA 1
ATOM 4769 C C . ILE A 1 612 ? 17.419 10.995 23.875 1.00 82.00 612 ILE A C 1
ATOM 4771 O O . ILE A 1 612 ? 17.396 11.351 25.059 1.00 82.00 612 ILE A O 1
ATOM 4775 N N . LYS A 1 613 ? 16.294 10.943 23.147 1.00 78.31 613 LYS A N 1
ATOM 4776 C CA . LYS A 1 613 ? 14.978 11.223 23.753 1.00 78.31 613 LYS A CA 1
ATOM 4777 C C . LYS A 1 613 ? 14.626 10.167 24.804 1.00 78.31 613 LYS A C 1
ATOM 4779 O O . LYS A 1 613 ? 14.234 10.538 25.910 1.00 78.31 613 LYS A O 1
ATOM 4784 N N . GLY A 1 614 ? 14.844 8.884 24.509 1.00 81.50 614 GLY A N 1
ATOM 4785 C CA . GLY A 1 614 ? 14.660 7.797 25.473 1.00 81.50 614 GLY A CA 1
ATOM 4786 C C . GLY A 1 614 ? 15.500 7.987 26.738 1.00 81.50 614 GLY A C 1
ATOM 4787 O O . GLY A 1 614 ? 14.976 7.909 27.849 1.00 81.50 614 GLY A O 1
ATOM 4788 N N . GLN A 1 615 ? 16.774 8.358 26.576 1.00 85.31 615 GLN A N 1
ATOM 4789 C CA . GLN A 1 615 ? 17.670 8.699 27.680 1.00 85.31 615 GLN A CA 1
ATOM 4790 C C . GLN A 1 615 ? 17.078 9.799 28.576 1.00 85.31 615 GLN A C 1
ATOM 4792 O O . GLN A 1 615 ? 17.029 9.642 29.795 1.00 85.31 615 GLN A O 1
ATOM 4797 N N . ARG A 1 616 ? 16.604 10.901 27.978 1.00 82.50 616 ARG A N 1
ATOM 4798 C CA . ARG A 1 616 ? 16.036 12.042 28.711 1.00 82.50 616 ARG A CA 1
ATOM 4799 C C . ARG A 1 616 ? 14.809 11.641 29.530 1.00 82.50 616 ARG A C 1
ATOM 4801 O O . ARG A 1 616 ? 14.717 12.018 30.695 1.00 82.50 616 ARG A O 1
ATOM 4808 N N . ILE A 1 617 ? 13.897 10.872 28.935 1.00 80.56 617 ILE A N 1
ATOM 4809 C CA . ILE A 1 617 ? 12.658 10.426 29.588 1.00 80.56 617 ILE A CA 1
ATOM 4810 C C . ILE A 1 617 ? 12.974 9.519 30.786 1.00 80.56 617 ILE A C 1
ATOM 4812 O O . ILE A 1 617 ? 12.438 9.729 31.874 1.00 80.56 617 ILE A O 1
ATOM 4816 N N . ILE A 1 618 ? 13.884 8.553 30.616 1.00 87.06 618 ILE A N 1
ATOM 4817 C CA . ILE A 1 618 ? 14.269 7.628 31.691 1.00 87.06 618 ILE A CA 1
ATOM 4818 C C . ILE A 1 618 ? 14.981 8.382 32.825 1.00 87.06 618 ILE A C 1
ATOM 4820 O O . ILE A 1 618 ? 14.667 8.159 33.992 1.00 87.06 618 ILE A O 1
ATOM 4824 N N . SER A 1 619 ? 15.892 9.314 32.514 1.00 88.62 619 SER A N 1
ATOM 4825 C CA . SER A 1 619 ? 16.550 10.146 33.534 1.00 88.62 619 SER A CA 1
ATOM 4826 C C . SER A 1 619 ? 15.547 10.962 34.354 1.00 88.62 619 SER A C 1
ATOM 4828 O O . SER A 1 619 ? 15.598 10.921 35.579 1.00 88.62 619 SER A O 1
ATOM 4830 N N . GLN A 1 620 ? 14.580 11.617 33.703 1.00 83.81 620 GLN A N 1
ATOM 4831 C CA . GLN A 1 620 ? 13.530 12.375 34.395 1.00 83.81 620 GLN A CA 1
ATOM 4832 C C . GLN A 1 620 ? 12.650 11.494 35.292 1.00 83.81 620 GLN A C 1
ATOM 4834 O O . GLN A 1 620 ? 12.220 11.930 36.360 1.00 83.81 620 GLN A O 1
ATOM 4839 N N . ALA A 1 621 ? 12.368 10.257 34.875 1.00 84.31 621 ALA A N 1
ATOM 4840 C CA . ALA A 1 621 ? 11.643 9.303 35.708 1.00 84.31 621 ALA A CA 1
ATOM 4841 C C . ALA A 1 621 ? 12.452 8.910 36.954 1.00 84.31 621 ALA A C 1
ATOM 4843 O O . ALA A 1 621 ? 11.909 8.898 38.058 1.00 84.31 621 ALA A O 1
ATOM 4844 N N . LEU A 1 622 ? 13.752 8.640 36.800 1.00 88.81 622 LEU A N 1
ATOM 4845 C CA . LEU A 1 622 ? 14.638 8.301 37.916 1.00 88.81 622 LEU A CA 1
ATOM 4846 C C . LEU A 1 622 ? 14.797 9.459 38.908 1.00 88.81 622 LEU A C 1
ATOM 4848 O O . LEU A 1 622 ? 14.712 9.229 40.115 1.00 88.81 622 LEU A O 1
ATOM 4852 N N . ASP A 1 623 ? 14.963 10.690 38.419 1.00 86.19 623 ASP A N 1
ATOM 4853 C CA . ASP A 1 623 ? 15.109 11.878 39.266 1.00 86.19 623 ASP A CA 1
ATOM 4854 C C . ASP A 1 623 ? 13.887 12.070 40.176 1.00 86.19 623 ASP A C 1
ATOM 4856 O O . ASP A 1 623 ? 14.041 12.285 41.380 1.00 86.19 623 ASP A O 1
ATOM 4860 N N . ARG A 1 624 ? 12.671 11.879 39.643 1.00 82.31 624 ARG A N 1
ATOM 4861 C CA . ARG A 1 624 ? 11.423 11.943 40.426 1.00 82.31 624 ARG A CA 1
ATOM 4862 C C . ARG A 1 624 ? 11.287 10.818 41.450 1.00 82.31 624 ARG A C 1
ATOM 4864 O O . ARG A 1 624 ? 10.814 11.041 42.560 1.00 82.31 624 ARG A O 1
ATOM 4871 N N . VAL A 1 625 ? 11.716 9.604 41.101 1.00 83.56 625 VAL A N 1
ATOM 4872 C CA . VAL A 1 625 ? 11.707 8.448 42.019 1.00 83.56 625 VAL A CA 1
ATOM 4873 C C . VAL A 1 625 ? 12.673 8.652 43.194 1.00 83.56 625 VAL A C 1
ATOM 4875 O O . VAL A 1 625 ? 12.412 8.140 44.288 1.00 83.56 625 VAL A O 1
ATOM 4878 N N . LEU A 1 626 ? 13.785 9.363 42.971 1.00 84.94 626 LEU A N 1
ATOM 4879 C CA . LEU A 1 626 ? 14.838 9.616 43.960 1.00 84.94 626 LEU A CA 1
ATOM 4880 C C . LEU A 1 626 ? 14.617 10.901 44.776 1.00 84.94 626 LEU A C 1
ATOM 4882 O O . LEU A 1 626 ? 15.016 10.942 45.940 1.00 84.94 626 LEU A O 1
ATOM 4886 N N . SER A 1 627 ? 13.982 11.921 44.193 1.00 79.81 627 SER A N 1
ATOM 4887 C CA . SER A 1 627 ? 13.752 13.240 44.801 1.00 79.81 627 SER A CA 1
ATOM 4888 C C . SER A 1 627 ? 12.275 13.661 44.685 1.00 79.81 627 SER A C 1
ATOM 4890 O O . SER A 1 627 ? 11.952 14.519 43.865 1.00 79.81 627 SER A O 1
ATOM 4892 N N . PRO A 1 628 ? 11.355 13.077 45.479 1.00 61.72 628 PRO A N 1
ATOM 4893 C CA . PRO A 1 628 ? 9.942 13.457 45.444 1.00 61.72 628 PRO A CA 1
ATOM 4894 C C . PRO A 1 628 ? 9.753 14.922 45.876 1.00 61.72 628 PRO A C 1
ATOM 4896 O O . PRO A 1 628 ? 10.303 15.347 46.897 1.00 61.72 628 PRO A O 1
ATOM 4899 N N . ALA A 1 629 ? 8.987 15.702 45.105 1.00 50.91 629 ALA A N 1
ATOM 4900 C CA . ALA A 1 629 ? 8.783 17.127 45.361 1.00 50.91 629 ALA A CA 1
ATOM 4901 C C . ALA A 1 629 ? 8.091 17.380 46.724 1.00 50.91 629 ALA A C 1
ATOM 4903 O O . ALA A 1 629 ? 7.247 16.583 47.150 1.00 50.91 629 ALA A O 1
ATOM 4904 N N . PRO A 1 630 ? 8.400 18.484 47.438 1.00 44.22 630 PRO A N 1
ATOM 4905 C CA . PRO A 1 630 ? 7.733 18.813 48.695 1.00 44.22 630 PRO A CA 1
ATOM 4906 C C . PRO A 1 630 ? 6.233 19.042 48.477 1.00 44.22 630 PRO A C 1
ATOM 4908 O O . PRO A 1 630 ? 5.829 19.871 47.661 1.00 44.22 630 PRO A O 1
ATOM 4911 N N . VAL A 1 631 ? 5.398 18.344 49.250 1.00 43.88 631 VAL A N 1
ATOM 4912 C CA . VAL A 1 631 ? 3.944 18.551 49.270 1.00 43.88 631 VAL A CA 1
ATOM 4913 C C . VAL A 1 631 ? 3.656 19.974 49.753 1.00 43.88 631 VAL A C 1
ATOM 4915 O O . VAL A 1 631 ? 3.760 20.260 50.944 1.00 43.88 631 VAL A O 1
ATOM 4918 N N . GLY A 1 632 ? 3.292 20.863 48.827 1.00 40.44 632 GLY A N 1
ATOM 4919 C CA . GLY A 1 632 ? 2.790 22.196 49.158 1.00 40.44 632 GLY A CA 1
ATOM 4920 C C . GLY A 1 632 ? 3.413 23.352 48.383 1.00 40.44 632 GLY A C 1
ATOM 4921 O O . GLY A 1 632 ? 3.872 24.303 49.003 1.00 40.44 632 GLY A O 1
ATOM 4922 N N . VAL A 1 633 ? 3.360 23.334 47.051 1.00 32.81 633 VAL A N 1
ATOM 4923 C CA . VAL A 1 633 ? 3.283 24.570 46.258 1.00 32.81 633 VAL A CA 1
ATOM 4924 C C . VAL A 1 633 ? 2.291 24.321 45.129 1.00 32.81 633 VAL A C 1
ATOM 4926 O O . VAL A 1 633 ? 2.540 23.524 44.232 1.00 32.81 633 VAL A O 1
ATOM 4929 N N . VAL A 1 634 ? 1.135 24.980 45.197 1.00 40.34 634 VAL A N 1
ATOM 4930 C CA . VAL A 1 634 ? 0.215 25.085 44.061 1.00 40.34 634 VAL A CA 1
ATOM 4931 C C . VAL A 1 634 ? 0.904 25.991 43.043 1.00 40.34 634 VAL A C 1
ATOM 4933 O O . VAL A 1 634 ? 0.893 27.211 43.196 1.00 40.34 634 VAL A O 1
ATOM 4936 N N . ALA A 1 635 ? 1.568 25.398 42.054 1.00 30.89 635 ALA A N 1
ATOM 4937 C CA . ALA A 1 635 ? 2.048 26.126 40.890 1.00 30.89 635 ALA A CA 1
ATOM 4938 C C . ALA A 1 635 ? 0.891 26.258 39.890 1.00 30.89 635 ALA A C 1
ATOM 4940 O O . ALA A 1 635 ? 0.215 25.283 39.566 1.00 30.89 635 ALA A O 1
ATOM 4941 N N . SER A 1 636 ? 0.637 27.493 39.467 1.00 29.42 636 SER A N 1
ATOM 4942 C CA . SER A 1 636 ? -0.387 27.892 38.505 1.00 29.42 636 SER A CA 1
ATOM 4943 C C . SER A 1 636 ? -0.278 27.110 37.196 1.00 29.42 636 SER A C 1
ATOM 4945 O O . SER A 1 636 ? 0.788 27.056 36.585 1.00 29.42 636 SER A O 1
ATOM 4947 N N . SER A 1 637 ? -1.401 26.542 36.770 1.00 33.28 637 SER A N 1
ATOM 4948 C CA . SER A 1 637 ? -1.587 25.828 35.513 1.00 33.28 637 SER A CA 1
ATOM 4949 C C . SER A 1 637 ? -1.562 26.791 34.325 1.00 33.28 637 SER A C 1
ATOM 4951 O O . SER A 1 637 ? -2.560 27.458 34.082 1.00 33.28 637 SER A O 1
ATOM 4953 N N . ASP A 1 638 ? -0.430 26.861 33.630 1.00 30.20 638 ASP A N 1
ATOM 4954 C CA . ASP A 1 638 ? -0.319 27.181 32.199 1.00 30.20 638 ASP A CA 1
ATOM 4955 C C . ASP A 1 638 ? 1.123 26.882 31.760 1.00 30.20 638 ASP A C 1
ATOM 4957 O O . ASP A 1 638 ? 2.018 27.710 31.922 1.00 30.20 638 ASP A O 1
ATOM 4961 N N . ILE A 1 639 ? 1.376 25.674 31.241 1.00 31.16 639 ILE A N 1
ATOM 4962 C CA . ILE A 1 639 ? 2.617 25.359 30.514 1.00 31.16 639 ILE A CA 1
ATOM 4963 C C . ILE A 1 639 ? 2.267 24.543 29.264 1.00 31.16 639 ILE A C 1
ATOM 4965 O O . ILE A 1 639 ? 1.816 23.401 29.347 1.00 31.16 639 ILE A O 1
ATOM 4969 N N . SER A 1 640 ? 2.491 25.165 28.104 1.00 27.56 640 SER A N 1
ATOM 4970 C CA . SER A 1 640 ? 2.492 24.576 26.764 1.00 27.56 640 SER A CA 1
ATOM 4971 C C . SER A 1 640 ? 3.738 23.710 26.546 1.00 27.56 640 SER A C 1
ATOM 4973 O O . SER A 1 640 ? 4.852 24.139 26.844 1.00 27.56 640 SER A O 1
ATOM 4975 N N . LEU A 1 641 ? 3.562 22.518 25.973 1.00 33.75 641 LEU A N 1
ATOM 4976 C CA . LEU A 1 641 ? 4.609 21.524 25.686 1.00 33.75 641 LEU A CA 1
ATOM 4977 C C . LEU A 1 641 ? 5.416 21.812 24.401 1.00 33.75 641 LEU A C 1
ATOM 4979 O O . LEU A 1 641 ? 5.872 20.887 23.738 1.00 33.75 641 LEU A O 1
ATOM 4983 N N . ASP A 1 642 ? 5.646 23.086 24.084 1.00 32.16 642 ASP A N 1
ATOM 4984 C CA . ASP A 1 642 ? 6.448 23.504 22.933 1.00 32.16 642 ASP A CA 1
ATOM 4985 C C . ASP A 1 642 ? 7.584 24.413 23.385 1.00 32.16 642 ASP A C 1
ATOM 4987 O O . ASP A 1 642 ? 7.367 25.608 23.568 1.00 32.16 642 ASP A O 1
ATOM 4991 N N . THR A 1 643 ? 8.794 23.876 23.583 1.00 29.17 643 THR A N 1
ATOM 4992 C CA . THR A 1 643 ? 10.047 24.553 23.188 1.00 29.17 643 THR A CA 1
ATOM 4993 C C . THR A 1 643 ? 11.306 23.740 23.481 1.00 29.17 643 THR A C 1
ATOM 4995 O O . THR A 1 643 ? 11.505 23.153 24.543 1.00 29.17 643 THR A O 1
ATOM 4998 N N . GLU A 1 644 ? 12.217 23.813 22.518 1.00 31.58 644 GLU A N 1
ATOM 4999 C CA . GLU A 1 644 ? 13.655 23.644 22.674 1.00 31.58 644 GLU A CA 1
ATOM 5000 C C . GLU A 1 644 ? 14.218 24.639 23.722 1.00 31.58 644 GLU A C 1
ATOM 5002 O O . GLU A 1 644 ? 14.554 25.766 23.377 1.00 31.58 644 GLU A O 1
ATOM 5007 N N . ALA A 1 645 ? 14.324 24.260 25.006 1.00 24.19 645 ALA A N 1
ATOM 5008 C CA . ALA A 1 645 ? 15.255 24.838 26.001 1.00 24.19 645 ALA A CA 1
ATOM 5009 C C . ALA A 1 645 ? 15.236 24.039 27.332 1.00 24.19 645 ALA A C 1
ATOM 5011 O O . ALA A 1 645 ? 14.217 23.441 27.674 1.00 24.19 645 ALA A O 1
ATOM 5012 N N . PRO A 1 646 ? 16.343 23.993 28.106 1.00 32.31 646 PRO A N 1
ATOM 5013 C CA . PRO A 1 646 ? 16.493 23.094 29.251 1.00 32.31 646 PRO A CA 1
ATOM 5014 C C . PRO A 1 646 ? 15.883 23.676 30.539 1.00 32.31 646 PRO A C 1
ATOM 5016 O O . PRO A 1 646 ? 16.259 24.768 30.956 1.00 32.31 646 PRO A O 1
ATOM 5019 N N . GLY A 1 647 ? 15.018 22.912 31.221 1.00 29.42 647 GLY A N 1
ATOM 5020 C CA . GLY A 1 647 ? 14.729 23.124 32.652 1.00 29.42 647 GLY A CA 1
ATOM 5021 C C . GLY A 1 647 ? 13.299 23.495 33.072 1.00 29.42 647 GLY A C 1
ATOM 5022 O O . GLY A 1 647 ? 13.147 24.087 34.136 1.00 29.42 647 GLY A O 1
ATOM 5023 N N . GLY A 1 648 ? 12.258 23.168 32.300 1.00 30.00 648 GLY A N 1
ATOM 5024 C CA . GLY A 1 648 ? 10.866 23.288 32.767 1.00 30.00 648 GLY A CA 1
ATOM 5025 C C . GLY A 1 648 ? 10.422 22.066 33.581 1.00 30.00 648 GLY A C 1
ATOM 5026 O O . GLY A 1 648 ? 10.428 20.953 33.057 1.00 30.00 648 GLY A O 1
ATOM 5027 N N . ASP A 1 649 ? 10.054 22.265 34.848 1.00 37.31 649 ASP A N 1
ATOM 5028 C CA . ASP A 1 649 ? 9.624 21.209 35.775 1.00 37.31 649 ASP A CA 1
ATOM 5029 C C . ASP A 1 649 ? 8.140 20.851 35.541 1.00 37.31 649 ASP A C 1
ATOM 5031 O O . ASP A 1 649 ? 7.251 21.683 35.725 1.00 37.31 649 ASP A O 1
ATOM 5035 N N . ILE A 1 650 ? 7.869 19.629 35.067 1.00 47.06 650 ILE A N 1
ATOM 5036 C CA . ILE A 1 650 ? 6.508 19.103 34.835 1.00 47.06 650 ILE A CA 1
ATOM 5037 C C . ILE A 1 650 ? 6.009 18.476 36.145 1.00 47.06 650 ILE A C 1
ATOM 5039 O O . ILE A 1 650 ? 6.706 17.632 36.711 1.00 47.06 650 ILE A O 1
ATOM 5043 N N . GLY A 1 651 ? 4.801 18.829 36.598 1.00 45.53 651 GLY A N 1
ATOM 5044 C CA . GLY A 1 651 ? 4.208 18.281 37.825 1.00 45.53 651 GLY A CA 1
ATOM 5045 C C . GLY A 1 651 ? 4.022 16.753 37.800 1.00 45.53 651 GLY A C 1
ATOM 5046 O O . GLY A 1 651 ? 3.770 16.160 36.750 1.00 45.53 651 GLY A O 1
ATOM 5047 N N . ASP A 1 652 ? 4.118 16.108 38.969 1.00 45.50 652 ASP A N 1
ATOM 5048 C CA . ASP A 1 652 ? 4.190 14.639 39.111 1.00 45.50 652 ASP A CA 1
ATOM 5049 C C . ASP A 1 652 ? 3.020 13.871 38.466 1.00 45.50 652 ASP A C 1
ATOM 5051 O O . ASP A 1 652 ? 3.226 12.812 37.871 1.00 45.50 652 ASP A O 1
ATOM 5055 N N . ASN A 1 653 ? 1.798 14.411 38.526 1.00 42.97 653 ASN A N 1
ATOM 5056 C CA . ASN A 1 653 ? 0.619 13.776 37.925 1.00 42.97 653 ASN A CA 1
ATOM 5057 C C . ASN A 1 653 ? 0.598 13.892 36.390 1.00 42.97 653 ASN A C 1
ATOM 5059 O O . ASN A 1 653 ? 0.165 12.961 35.712 1.00 42.97 653 ASN A O 1
ATOM 5063 N N . ASP A 1 654 ? 1.096 14.998 35.829 1.00 46.69 654 ASP A N 1
ATOM 5064 C CA . ASP A 1 654 ? 1.140 15.218 34.378 1.00 46.69 654 ASP A CA 1
ATOM 5065 C C . ASP A 1 654 ? 2.220 14.378 33.698 1.00 46.69 654 ASP A C 1
ATOM 5067 O O . ASP A 1 654 ? 2.011 13.878 32.592 1.00 46.69 654 ASP A O 1
ATOM 5071 N N . PHE A 1 655 ? 3.349 14.169 34.376 1.00 50.91 655 PHE A N 1
ATOM 5072 C CA . PHE A 1 655 ? 4.405 13.290 33.888 1.00 50.91 655 PHE A CA 1
ATOM 5073 C C . PHE A 1 655 ? 4.006 11.809 33.928 1.00 50.91 655 PHE A C 1
ATOM 5075 O O . PHE A 1 655 ? 4.358 11.056 33.022 1.00 50.91 655 PHE A O 1
ATOM 5082 N N . MET A 1 656 ? 3.236 11.393 34.937 1.00 52.50 656 MET A N 1
ATOM 5083 C CA . MET A 1 656 ? 2.675 10.039 34.992 1.00 52.50 656 MET A CA 1
ATOM 5084 C C . MET A 1 656 ? 1.647 9.796 33.895 1.00 52.50 656 MET A C 1
ATOM 5086 O O . MET A 1 656 ? 1.745 8.794 33.194 1.00 52.50 656 MET A O 1
ATOM 5090 N N . ALA A 1 657 ? 0.731 10.743 33.680 1.00 49.84 657 ALA A N 1
ATOM 5091 C CA . ALA A 1 657 ? -0.194 10.684 32.555 1.00 49.84 657 ALA A CA 1
ATOM 5092 C C . ALA A 1 657 ? 0.561 10.626 31.217 1.00 49.84 657 ALA A C 1
ATOM 5094 O O . ALA A 1 657 ? 0.223 9.808 30.370 1.00 49.84 657 ALA A O 1
ATOM 5095 N N . PHE A 1 658 ? 1.625 11.424 31.046 1.00 53.69 658 PHE A N 1
ATOM 5096 C CA . PHE A 1 658 ? 2.508 11.333 29.880 1.00 53.69 658 PHE A CA 1
ATOM 5097 C C . PHE A 1 658 ? 3.080 9.921 29.725 1.00 53.69 658 PHE A C 1
ATOM 5099 O O . PHE A 1 658 ? 2.837 9.323 28.693 1.00 53.69 658 PHE A O 1
ATOM 5106 N N . LEU A 1 659 ? 3.740 9.344 30.733 1.00 51.53 659 LEU A N 1
ATOM 5107 C CA . LEU A 1 659 ? 4.334 8.000 30.642 1.00 51.53 659 LEU A CA 1
ATOM 5108 C C . LEU A 1 659 ? 3.323 6.863 30.436 1.00 51.53 659 LEU A C 1
ATOM 5110 O O . LEU A 1 659 ? 3.668 5.859 29.818 1.00 51.53 659 LEU A O 1
ATOM 5114 N N . GLU A 1 660 ? 2.101 6.992 30.954 1.00 48.94 660 GLU A N 1
ATOM 5115 C CA . GLU A 1 660 ? 1.029 6.009 30.743 1.00 48.94 660 GLU A CA 1
ATOM 5116 C C . GLU A 1 660 ? 0.386 6.134 29.351 1.00 48.94 660 GLU A C 1
ATOM 5118 O O . GLU A 1 660 ? -0.039 5.126 28.791 1.00 48.94 660 GLU A O 1
ATOM 5123 N N . THR A 1 661 ? 0.374 7.340 28.767 1.00 39.41 661 THR A N 1
ATOM 5124 C CA . THR A 1 661 ? -0.051 7.597 27.373 1.00 39.41 661 THR A CA 1
ATOM 5125 C C . THR A 1 661 ? 1.074 7.479 26.340 1.00 39.41 661 THR A C 1
ATOM 5127 O O . THR A 1 661 ? 0.795 7.386 25.147 1.00 39.41 661 THR A O 1
ATOM 5130 N N . PHE A 1 662 ? 2.339 7.485 26.773 1.00 42.06 662 PHE A N 1
ATOM 5131 C CA . PHE A 1 662 ? 3.514 7.413 25.910 1.00 42.06 662 PHE A CA 1
ATOM 5132 C C . PHE A 1 662 ? 3.668 5.975 25.435 1.00 42.06 662 PHE A C 1
ATOM 5134 O O . PHE A 1 662 ? 4.330 5.143 26.063 1.00 42.06 662 PHE A O 1
ATOM 5141 N N . ASP A 1 663 ? 3.012 5.664 24.325 1.00 51.41 663 ASP A N 1
ATOM 5142 C CA . ASP A 1 663 ? 3.170 4.370 23.696 1.00 51.41 663 ASP A CA 1
ATOM 5143 C C . ASP A 1 663 ? 4.535 4.334 23.016 1.00 51.41 663 ASP A C 1
ATOM 5145 O O . ASP A 1 663 ? 4.704 4.875 21.930 1.00 51.41 663 ASP A O 1
ATOM 5149 N N . TRP A 1 664 ? 5.529 3.715 23.654 1.00 51.03 664 TRP A N 1
ATOM 5150 C CA . TRP A 1 664 ? 6.885 3.604 23.110 1.00 51.03 664 TRP A CA 1
ATOM 5151 C C . TRP A 1 664 ? 6.908 3.012 21.691 1.00 51.03 664 TRP A C 1
ATOM 5153 O O . TRP A 1 664 ? 7.829 3.309 20.947 1.00 51.03 664 TRP A O 1
ATOM 5163 N N . GLU A 1 665 ? 5.888 2.255 21.277 1.00 45.88 665 GLU A N 1
ATOM 5164 C CA . GLU A 1 665 ? 5.742 1.711 19.918 1.00 45.88 665 GLU A CA 1
ATOM 5165 C C . GLU A 1 665 ? 5.035 2.668 18.937 1.00 45.88 665 GLU A C 1
ATOM 5167 O O . GLU A 1 665 ? 5.249 2.588 17.728 1.00 45.88 665 GLU A O 1
ATOM 5172 N N . GLN A 1 666 ? 4.194 3.587 19.427 1.00 43.62 666 GLN A N 1
ATOM 5173 C CA . GLN A 1 666 ? 3.450 4.563 18.616 1.00 43.62 666 GLN A CA 1
ATOM 5174 C C . GLN A 1 666 ? 4.148 5.929 18.560 1.00 43.62 666 GLN A C 1
ATOM 5176 O O . GLN A 1 666 ? 4.161 6.585 17.526 1.00 43.62 666 GLN A O 1
ATOM 5181 N N . GLU A 1 667 ? 4.812 6.340 19.633 1.00 42.28 667 GLU A N 1
ATOM 5182 C CA . GLU A 1 667 ? 5.651 7.533 19.698 1.00 42.28 667 GLU A CA 1
ATOM 5183 C C . GLU A 1 667 ? 6.923 7.361 18.868 1.00 42.28 667 GLU A C 1
ATOM 5185 O O . GLU A 1 667 ? 7.351 8.332 18.255 1.00 42.28 667 GLU A O 1
ATOM 5190 N N . MET A 1 668 ? 7.450 6.131 18.720 1.00 40.66 668 MET A N 1
ATOM 5191 C CA . MET A 1 668 ? 8.437 5.778 17.681 1.00 40.66 668 MET A CA 1
ATOM 5192 C C . MET A 1 668 ? 7.924 6.027 16.244 1.00 40.66 668 MET A C 1
ATOM 5194 O O . MET A 1 668 ? 8.736 6.297 15.359 1.00 40.66 668 MET A O 1
ATOM 5198 N N . ARG A 1 669 ? 6.595 6.053 16.021 1.00 39.59 669 ARG A N 1
ATOM 5199 C CA . ARG A 1 669 ? 5.950 6.472 14.754 1.00 39.59 669 ARG A CA 1
ATOM 5200 C C . ARG A 1 669 ? 5.890 7.998 14.612 1.00 39.59 669 ARG A C 1
ATOM 5202 O O . ARG A 1 669 ? 6.107 8.509 13.519 1.00 39.59 669 ARG A O 1
ATOM 5209 N N . LEU A 1 670 ? 5.661 8.723 15.712 1.00 35.00 670 LEU A N 1
ATOM 5210 C CA . LEU A 1 670 ? 5.585 10.194 15.758 1.00 35.00 670 LEU A CA 1
ATOM 5211 C C . LEU A 1 670 ? 6.951 10.890 15.637 1.00 35.00 670 LEU A C 1
ATOM 5213 O O . LEU A 1 670 ? 7.009 12.099 15.440 1.00 35.00 670 LEU A O 1
ATOM 5217 N N . PHE A 1 671 ? 8.076 10.171 15.686 1.00 35.88 671 PHE A N 1
ATOM 5218 C CA . PHE A 1 671 ? 9.391 10.771 15.409 1.00 35.88 671 PHE A CA 1
ATOM 5219 C C . PHE A 1 671 ? 9.612 11.144 13.937 1.00 35.88 671 PHE A C 1
ATOM 5221 O O . PHE A 1 671 ? 10.555 11.879 13.647 1.00 35.88 671 PHE A O 1
ATOM 5228 N N . ALA A 1 672 ? 8.727 10.721 13.029 1.00 32.53 672 ALA A N 1
ATOM 5229 C CA . ALA A 1 672 ? 8.624 11.326 11.702 1.00 32.53 672 ALA A CA 1
ATOM 5230 C C . ALA A 1 672 ? 7.976 12.730 11.745 1.00 32.53 672 ALA A C 1
ATOM 5232 O O . ALA A 1 672 ? 8.276 13.560 10.890 1.00 32.53 672 ALA A O 1
ATOM 5233 N N . ASP A 1 673 ? 7.175 13.026 12.777 1.00 29.75 673 ASP A N 1
ATOM 5234 C CA . ASP A 1 673 ? 6.446 14.292 12.954 1.00 29.75 673 ASP A CA 1
ATOM 5235 C C . ASP A 1 673 ? 7.135 15.271 13.930 1.00 29.75 673 ASP A C 1
ATOM 5237 O O . ASP A 1 673 ? 6.846 16.465 13.936 1.00 29.75 673 ASP A O 1
ATOM 5241 N N . ILE A 1 674 ? 8.121 14.822 14.717 1.00 29.30 674 ILE A N 1
ATOM 5242 C CA . ILE A 1 674 ? 8.837 15.655 15.712 1.00 29.30 674 ILE A CA 1
ATOM 5243 C C . ILE A 1 674 ? 9.991 16.486 15.103 1.00 29.30 674 ILE A C 1
ATOM 5245 O O . ILE A 1 674 ? 10.693 17.199 15.815 1.00 29.30 674 ILE A O 1
ATOM 5249 N N . PHE A 1 675 ? 10.127 16.523 13.772 1.00 30.48 675 PHE A N 1
ATOM 5250 C CA . PHE A 1 675 ? 10.803 17.640 13.084 1.00 30.48 675 PHE A CA 1
ATOM 5251 C C . PHE A 1 675 ? 9.850 18.749 12.613 1.00 30.48 675 PHE A C 1
ATOM 5253 O O . PHE A 1 675 ? 10.270 19.692 11.939 1.00 30.48 675 PHE A O 1
ATOM 5260 N N . THR A 1 676 ? 8.591 18.702 13.044 1.00 25.62 676 THR A N 1
ATOM 5261 C CA . THR A 1 676 ? 7.640 19.810 12.945 1.00 25.62 676 THR A CA 1
ATOM 5262 C C . THR A 1 676 ? 6.815 19.871 14.229 1.00 25.62 676 THR A C 1
ATOM 5264 O O . THR A 1 676 ? 5.697 19.369 14.290 1.00 25.62 676 THR A O 1
ATOM 5267 N N . GLY A 1 677 ? 7.391 20.432 15.297 1.00 23.45 677 GLY A N 1
ATOM 5268 C CA . GLY A 1 677 ? 6.671 20.636 16.556 1.00 23.45 677 GLY A CA 1
ATOM 5269 C C . GLY A 1 677 ? 5.348 21.380 16.342 1.00 23.45 677 GLY A C 1
ATOM 5270 O O . GLY A 1 677 ? 5.306 22.343 15.584 1.00 23.45 677 GLY A O 1
ATOM 5271 N N . THR A 1 678 ? 4.268 20.901 16.957 1.00 24.45 678 THR A N 1
ATOM 5272 C CA . THR A 1 678 ? 3.807 21.417 18.260 1.00 24.45 678 THR A CA 1
ATOM 5273 C C . THR A 1 678 ? 2.750 20.487 18.877 1.00 24.45 678 THR A C 1
ATOM 5275 O O . THR A 1 678 ? 1.892 19.971 18.159 1.00 24.45 678 THR A O 1
ATOM 5278 N N . GLY A 1 679 ? 2.850 20.219 20.183 1.00 23.19 679 GLY A N 1
ATOM 5279 C CA . GLY A 1 679 ? 2.097 19.190 20.917 1.00 23.19 679 GLY A CA 1
ATOM 5280 C C . GLY A 1 679 ? 0.736 19.613 21.499 1.00 23.19 679 GLY A C 1
ATOM 5281 O O . GLY A 1 679 ? 0.410 20.792 21.570 1.00 23.19 679 GLY A O 1
ATOM 5282 N N . GLY A 1 680 ? -0.043 18.636 22.003 1.00 23.36 680 GLY A N 1
ATOM 5283 C CA . GLY A 1 680 ? -1.076 18.907 23.025 1.00 23.36 680 GLY A CA 1
ATOM 5284 C C . GLY A 1 680 ? -2.428 18.166 22.978 1.00 23.36 680 GLY A C 1
ATOM 5285 O O . GLY A 1 680 ? -3.446 18.769 22.661 1.00 23.36 680 GLY A O 1
ATOM 5286 N N . ARG A 1 681 ? -2.421 16.919 23.475 1.00 23.16 681 ARG A N 1
ATOM 5287 C CA . ARG A 1 681 ? -3.411 16.219 24.341 1.00 23.16 681 ARG A CA 1
ATOM 5288 C C . ARG A 1 681 ? -4.857 15.869 23.894 1.00 23.16 681 ARG A C 1
ATOM 5290 O O . ARG A 1 681 ? -5.651 16.666 23.401 1.00 23.16 681 ARG A O 1
ATOM 5297 N N . THR A 1 682 ? -5.143 14.612 24.240 1.00 27.64 682 THR A N 1
ATOM 5298 C CA . THR A 1 682 ? -6.258 13.663 24.074 1.00 27.64 682 THR A CA 1
ATOM 5299 C C . THR A 1 682 ? -7.369 13.763 25.135 1.00 27.64 682 THR A C 1
ATOM 5301 O O . THR A 1 682 ? -7.085 14.166 26.261 1.00 27.64 682 THR A O 1
ATOM 5304 N N . SER A 1 683 ? -8.565 13.215 24.862 1.00 22.78 683 SER A N 1
ATOM 5305 C CA . SER A 1 683 ? -9.245 12.315 25.821 1.00 22.78 683 SER A CA 1
ATOM 5306 C C . SER A 1 683 ? -10.253 11.371 25.144 1.00 22.78 683 SER A C 1
ATOM 5308 O O . SER A 1 683 ? -11.036 11.786 24.294 1.00 22.78 683 SER A O 1
ATOM 5310 N N . GLU A 1 684 ? -10.207 10.107 25.560 1.00 24.48 684 GLU A N 1
ATOM 5311 C CA . GLU A 1 684 ? -10.970 8.941 25.097 1.00 24.48 684 GLU A CA 1
ATOM 5312 C C . GLU A 1 684 ? -12.437 8.925 25.576 1.00 24.48 684 GLU A C 1
ATOM 5314 O O . GLU A 1 684 ? -12.762 9.504 26.612 1.00 24.48 684 GLU A O 1
ATOM 5319 N N . THR A 1 685 ? -13.318 8.186 24.884 1.00 23.94 685 THR A N 1
ATOM 5320 C CA . THR A 1 685 ? -14.084 7.043 25.451 1.00 23.94 685 THR A CA 1
ATOM 5321 C C . THR A 1 685 ? -14.959 6.343 24.398 1.00 23.94 685 THR A C 1
ATOM 5323 O O . THR A 1 685 ? -15.410 6.935 23.422 1.00 23.94 685 THR A O 1
ATOM 5326 N N . SER A 1 686 ? -15.141 5.039 24.606 1.00 29.94 686 SER A N 1
ATOM 5327 C CA . SER A 1 686 ? -15.597 3.986 23.693 1.00 29.94 686 SER A CA 1
ATOM 5328 C C . SER A 1 686 ? -17.063 3.546 23.911 1.00 29.94 686 SER A C 1
ATOM 5330 O O . SER A 1 686 ? -17.566 3.579 25.032 1.00 29.94 686 SER A O 1
ATOM 5332 N N . GLY A 1 687 ? -17.736 3.069 22.846 1.00 22.55 687 GLY A N 1
ATOM 5333 C CA . GLY A 1 687 ? -19.069 2.424 22.862 1.00 22.55 687 GLY A CA 1
ATOM 5334 C C . GLY A 1 687 ? -19.474 1.810 21.493 1.00 22.55 687 GLY A C 1
ATOM 5335 O O . GLY A 1 687 ? -18.939 2.254 20.485 1.00 22.55 687 GLY A O 1
ATOM 5336 N N . PRO A 1 688 ? -20.343 0.769 21.432 1.00 24.00 688 PRO A N 1
ATOM 5337 C CA . PRO A 1 688 ? -20.281 -0.362 20.475 1.00 24.00 688 PRO A CA 1
ATOM 5338 C C . PRO A 1 688 ? -21.115 -0.222 19.167 1.00 24.00 688 PRO A C 1
ATOM 5340 O O . PRO A 1 688 ? -21.968 0.658 19.085 1.00 24.00 688 PRO A O 1
ATOM 5343 N N . PRO A 1 689 ? -20.910 -1.100 18.150 1.00 23.88 689 PRO A N 1
ATOM 5344 C CA . PRO A 1 689 ? -21.453 -0.940 16.792 1.00 23.88 689 PRO A CA 1
ATOM 5345 C C . PRO A 1 689 ? -22.885 -1.486 16.605 1.00 23.88 689 PRO A C 1
ATOM 5347 O O . PRO A 1 689 ? -23.269 -2.478 17.225 1.00 23.88 689 PRO A O 1
ATOM 5350 N N . SER A 1 690 ? -23.644 -0.873 15.688 1.00 23.80 690 SER A N 1
ATOM 5351 C CA . SER A 1 690 ? -24.942 -1.342 15.158 1.00 23.80 690 SER A CA 1
ATOM 5352 C C . SER A 1 690 ? -24.867 -1.486 13.617 1.00 23.80 690 SER A C 1
ATOM 5354 O O . SER A 1 690 ? -23.926 -0.953 13.030 1.00 23.80 690 SER A O 1
ATOM 5356 N N . PRO A 1 691 ? -25.754 -2.274 12.974 1.00 23.62 691 PRO A N 1
ATOM 5357 C CA . PRO A 1 691 ? -25.475 -2.968 11.714 1.00 23.62 691 PRO A CA 1
ATOM 5358 C C . PRO A 1 691 ? -25.612 -2.079 10.470 1.00 23.62 691 PRO A C 1
ATOM 5360 O O . PRO A 1 691 ? -26.551 -1.299 10.346 1.00 23.62 691 PRO A O 1
ATOM 5363 N N . THR A 1 692 ? -24.672 -2.241 9.541 1.00 25.02 692 THR A N 1
ATOM 5364 C CA . THR A 1 692 ? -24.581 -1.546 8.252 1.00 25.02 692 THR A CA 1
ATOM 5365 C C . THR A 1 692 ? -25.484 -2.195 7.184 1.00 25.02 692 THR A C 1
ATOM 5367 O O . THR A 1 692 ? -25.478 -3.423 7.073 1.00 25.02 692 THR A O 1
ATOM 5370 N N . PRO A 1 693 ? -26.229 -1.412 6.378 1.00 26.25 693 PRO A N 1
ATOM 5371 C CA . PRO A 1 693 ? -26.976 -1.903 5.216 1.00 26.25 693 PRO A CA 1
ATOM 5372 C C . PRO A 1 693 ? -26.043 -2.222 4.034 1.00 26.25 693 PRO A C 1
ATOM 5374 O O . PRO A 1 693 ? -24.963 -1.645 3.901 1.00 26.25 693 PRO A O 1
ATOM 5377 N N . SER A 1 694 ? -26.464 -3.142 3.164 1.00 28.31 694 SER A N 1
ATOM 5378 C CA . SER A 1 694 ? -25.697 -3.586 1.991 1.00 28.31 694 SER A CA 1
ATOM 5379 C C . SER A 1 694 ? -25.941 -2.656 0.794 1.00 28.31 694 SER A C 1
ATOM 5381 O O . SER A 1 694 ? -26.999 -2.679 0.170 1.00 28.31 694 SER A O 1
ATOM 5383 N N . ILE A 1 695 ? -24.953 -1.817 0.475 1.00 33.56 695 ILE A N 1
ATOM 5384 C CA . ILE A 1 695 ? -24.987 -0.840 -0.629 1.00 33.56 695 ILE A CA 1
ATOM 5385 C C . ILE A 1 695 ? -24.312 -1.448 -1.870 1.00 33.56 695 ILE A C 1
ATOM 5387 O O . ILE A 1 695 ? -23.253 -2.053 -1.744 1.00 33.56 695 ILE A O 1
ATOM 5391 N N . LYS A 1 696 ? -24.906 -1.290 -3.065 1.00 42.97 696 LYS A N 1
ATOM 5392 C CA . LYS A 1 696 ? -24.402 -1.823 -4.355 1.00 42.97 696 LYS A CA 1
ATOM 5393 C C . LYS A 1 696 ? -23.938 -0.689 -5.281 1.00 42.97 696 LYS A C 1
ATOM 5395 O O . LYS A 1 696 ? -24.574 0.364 -5.278 1.00 42.97 696 LYS A O 1
ATOM 5400 N N . VAL A 1 697 ? -22.891 -0.884 -6.095 1.00 37.56 697 VAL A N 1
ATOM 5401 C CA . VAL A 1 697 ? -22.274 0.188 -6.918 1.00 37.56 697 VAL A CA 1
ATOM 5402 C C . VAL A 1 697 ? -22.052 -0.247 -8.379 1.00 37.56 697 VAL A C 1
ATOM 5404 O O . VAL A 1 697 ? -21.594 -1.356 -8.628 1.00 37.56 697 VAL A O 1
ATOM 5407 N N . MET A 1 698 ? -22.337 0.623 -9.357 1.00 36.41 698 MET A N 1
ATOM 5408 C CA . MET A 1 698 ? -22.051 0.428 -10.790 1.00 36.41 698 MET A CA 1
ATOM 5409 C C . MET A 1 698 ? -21.528 1.716 -11.468 1.00 36.41 698 MET A C 1
ATOM 5411 O O . MET A 1 698 ? -21.986 2.806 -11.142 1.00 36.41 698 MET A O 1
ATOM 5415 N N . ASN A 1 699 ? -20.637 1.607 -12.464 1.00 38.53 699 ASN A N 1
ATOM 5416 C CA . ASN A 1 699 ? -20.060 2.757 -13.195 1.00 38.53 699 ASN A CA 1
ATOM 5417 C C . ASN A 1 699 ? -20.444 2.755 -14.688 1.00 38.53 699 ASN A C 1
ATOM 5419 O O . ASN A 1 699 ? -20.291 1.736 -15.362 1.00 38.53 699 ASN A O 1
ATOM 5423 N N . ALA A 1 700 ? -20.918 3.895 -15.208 1.00 31.47 700 ALA A N 1
ATOM 5424 C CA . ALA A 1 700 ? -21.222 4.102 -16.632 1.00 31.47 700 ALA A CA 1
ATOM 5425 C C . ALA A 1 700 ? -20.048 4.799 -17.369 1.00 31.47 700 ALA A C 1
ATOM 5427 O O . ALA A 1 700 ? -19.310 5.557 -16.737 1.00 31.47 700 ALA A O 1
ATOM 5428 N N . PRO A 1 701 ? -19.855 4.575 -18.684 1.00 32.75 701 PRO A N 1
ATOM 5429 C CA . PRO A 1 701 ? -18.681 5.061 -19.421 1.00 32.75 701 PRO A CA 1
ATOM 5430 C C . PRO A 1 701 ? -18.729 6.572 -19.710 1.00 32.75 701 PRO A C 1
ATOM 5432 O O . PRO A 1 701 ? -19.810 7.154 -19.832 1.00 32.75 701 PRO A O 1
ATOM 5435 N N . SER A 1 702 ? -17.559 7.219 -19.799 1.00 30.62 702 SER A N 1
ATOM 5436 C CA . SER A 1 702 ? -17.424 8.680 -19.733 1.00 30.62 702 SER A CA 1
ATOM 5437 C C . SER A 1 702 ? -17.293 9.384 -21.091 1.00 30.62 702 SER A C 1
ATOM 5439 O O . SER A 1 702 ? -16.908 8.809 -22.107 1.00 30.62 702 SER A O 1
ATOM 5441 N N . THR A 1 703 ? -17.630 10.676 -21.120 1.00 27.81 703 THR A N 1
ATOM 5442 C CA . THR A 1 703 ? -17.301 11.619 -22.199 1.00 27.81 703 THR A CA 1
ATOM 5443 C C . THR A 1 703 ? -16.796 12.902 -21.542 1.00 27.81 703 THR A C 1
ATOM 5445 O O . THR A 1 703 ? -17.550 13.568 -20.839 1.00 27.81 703 THR A O 1
ATOM 5448 N N . THR A 1 704 ? -15.519 13.246 -21.728 1.00 27.52 704 THR A N 1
ATOM 5449 C CA . THR A 1 704 ? -14.915 14.449 -21.127 1.00 27.52 704 THR A CA 1
ATOM 5450 C C . THR A 1 704 ? -14.773 15.562 -22.169 1.00 27.52 704 THR A C 1
ATOM 5452 O O . THR A 1 704 ? -14.163 15.366 -23.219 1.00 27.52 704 THR A O 1
ATOM 5455 N N . ILE A 1 705 ? -15.300 16.752 -21.863 1.00 24.88 705 ILE A N 1
ATOM 5456 C CA . ILE A 1 705 ? -15.054 18.007 -22.592 1.00 24.88 705 ILE A CA 1
ATOM 5457 C C . ILE A 1 705 ? -14.155 18.877 -21.708 1.00 24.88 705 ILE A C 1
ATOM 5459 O O . ILE A 1 705 ? -14.672 19.493 -20.784 1.00 24.88 705 ILE A O 1
ATOM 5463 N N . ILE A 1 706 ? -12.838 18.963 -21.956 1.00 24.53 706 ILE A N 1
ATOM 5464 C CA . ILE A 1 706 ? -11.977 19.945 -21.262 1.00 24.53 706 ILE A CA 1
ATOM 5465 C C . ILE A 1 706 ? -10.918 20.543 -22.202 1.00 24.53 706 ILE A C 1
ATOM 5467 O O . ILE A 1 706 ? -10.201 19.838 -22.912 1.00 24.53 706 ILE A O 1
ATOM 5471 N N . GLY A 1 707 ? -10.850 21.880 -22.185 1.00 22.22 707 GLY A N 1
ATOM 5472 C CA . GLY A 1 707 ? -9.872 22.717 -22.874 1.00 22.22 707 GLY A CA 1
ATOM 5473 C C . GLY A 1 707 ? -8.535 22.833 -22.134 1.00 22.22 707 GLY A C 1
ATOM 5474 O O . GLY A 1 707 ? -8.449 22.734 -20.915 1.00 22.22 707 GLY A O 1
ATOM 5475 N N . ALA A 1 708 ? -7.480 23.043 -22.913 1.00 21.42 708 ALA A N 1
ATOM 5476 C CA . ALA A 1 708 ? -6.098 23.152 -22.465 1.00 21.42 708 ALA A CA 1
ATOM 5477 C C . ALA A 1 708 ? -5.781 24.505 -21.800 1.00 21.42 708 ALA A C 1
ATOM 5479 O O . ALA A 1 708 ? -6.178 25.529 -22.347 1.00 21.42 708 ALA A O 1
ATOM 5480 N N . ASP A 1 709 ? -4.944 24.526 -20.752 1.00 23.22 709 ASP A N 1
ATOM 5481 C CA . ASP A 1 709 ? -3.631 25.193 -20.834 1.00 23.22 709 ASP A CA 1
ATOM 5482 C C . ASP A 1 709 ? -2.654 24.829 -19.690 1.00 23.22 709 ASP A C 1
ATOM 5484 O O . ASP A 1 709 ? -3.019 24.265 -18.663 1.00 23.22 709 ASP A O 1
ATOM 5488 N N . ARG A 1 710 ? -1.368 25.107 -19.940 1.00 21.89 710 ARG A N 1
ATOM 5489 C CA . ARG A 1 710 ? -0.159 24.572 -19.283 1.00 21.89 710 ARG A CA 1
ATOM 5490 C C . ARG A 1 710 ? 0.424 25.410 -18.120 1.00 21.89 710 ARG A C 1
ATOM 5492 O O . ARG A 1 710 ? 0.370 26.633 -18.147 1.00 21.89 710 ARG A O 1
ATOM 5499 N N . ASN A 1 711 ? 1.246 24.711 -17.314 1.00 21.11 711 ASN A N 1
ATOM 5500 C CA . ASN A 1 711 ? 2.524 25.095 -16.654 1.00 21.11 711 ASN A CA 1
ATOM 5501 C C . ASN A 1 711 ? 2.582 25.469 -15.150 1.00 21.11 711 ASN A C 1
ATOM 5503 O O . ASN A 1 711 ? 1.974 26.432 -14.706 1.00 21.11 711 ASN A O 1
ATOM 5507 N N . ASN A 1 712 ? 3.571 24.818 -14.498 1.00 23.52 712 ASN A N 1
ATOM 5508 C CA . ASN A 1 712 ? 4.331 25.137 -13.267 1.00 23.52 712 ASN A CA 1
ATOM 5509 C C . ASN A 1 712 ? 3.566 25.038 -11.927 1.00 23.52 712 ASN A C 1
ATOM 5511 O O . ASN A 1 712 ? 2.486 25.578 -11.790 1.00 23.52 712 ASN A O 1
ATOM 5515 N N . GLY A 1 713 ? 4.041 24.394 -10.854 1.00 22.22 713 GLY A N 1
ATOM 5516 C CA . GLY A 1 713 ? 5.398 24.025 -10.451 1.00 22.22 713 GLY A CA 1
ATOM 5517 C C . GLY A 1 713 ? 5.926 24.994 -9.388 1.00 22.22 713 GLY A C 1
ATOM 5518 O O . GLY A 1 713 ? 6.611 25.934 -9.769 1.00 22.22 713 GLY A O 1
ATOM 5519 N N . MET A 1 714 ? 5.633 24.783 -8.091 1.00 20.84 714 MET A N 1
ATOM 5520 C CA . MET A 1 714 ? 6.498 25.211 -6.974 1.00 20.84 714 MET A CA 1
ATOM 5521 C C . MET A 1 714 ? 6.033 24.746 -5.580 1.00 20.84 714 MET A C 1
ATOM 5523 O O . MET A 1 714 ? 4.856 24.554 -5.304 1.00 20.84 714 MET A O 1
ATOM 5527 N N . VAL A 1 715 ? 7.053 24.580 -4.743 1.00 21.83 715 VAL A N 1
ATOM 5528 C CA . VAL A 1 715 ? 7.160 24.123 -3.352 1.00 21.83 715 VAL A CA 1
ATOM 5529 C C . VAL A 1 715 ? 6.770 25.228 -2.355 1.00 21.83 715 VAL A C 1
ATOM 5531 O O . VAL A 1 715 ? 7.261 26.338 -2.535 1.00 21.83 715 VAL A O 1
ATOM 5534 N N . ALA A 1 716 ? 6.002 24.919 -1.290 1.00 20.78 716 ALA A N 1
ATOM 5535 C CA . ALA A 1 716 ? 6.212 25.382 0.106 1.00 20.78 716 ALA A CA 1
ATOM 5536 C C . ALA A 1 716 ? 5.034 25.069 1.073 1.00 20.78 716 ALA A C 1
ATOM 5538 O O . ALA A 1 716 ? 3.905 25.485 0.850 1.00 20.78 716 ALA A O 1
ATOM 5539 N N . ARG A 1 717 ? 5.374 24.351 2.156 1.00 21.88 717 ARG A N 1
ATOM 5540 C CA . ARG A 1 717 ? 4.994 24.471 3.588 1.00 21.88 717 ARG A CA 1
ATOM 5541 C C . ARG A 1 717 ? 3.836 25.412 3.999 1.00 21.88 717 ARG A C 1
ATOM 5543 O O . ARG A 1 717 ? 3.929 26.604 3.732 1.00 21.88 717 ARG A O 1
ATOM 5550 N N . ASN A 1 718 ? 2.897 24.918 4.829 1.00 19.94 718 ASN A N 1
ATOM 5551 C CA . ASN A 1 718 ? 2.671 25.384 6.221 1.00 19.94 718 ASN A CA 1
ATOM 5552 C C . ASN A 1 718 ? 1.540 24.641 6.982 1.00 19.94 718 ASN A C 1
ATOM 5554 O O . ASN A 1 718 ? 0.652 24.044 6.384 1.00 19.94 718 ASN A O 1
ATOM 5558 N N . HIS A 1 719 ? 1.672 24.699 8.313 1.00 19.95 719 HIS A N 1
ATOM 5559 C CA . HIS A 1 719 ? 0.914 24.127 9.439 1.00 19.95 719 HIS A CA 1
ATOM 5560 C C . HIS A 1 719 ? -0.510 24.685 9.704 1.00 19.95 719 HIS A C 1
ATOM 5562 O O . HIS A 1 719 ? -0.745 25.858 9.435 1.00 19.95 719 HIS A O 1
ATOM 5568 N N . HIS A 1 720 ? -1.308 23.858 10.423 1.00 22.28 720 HIS A N 1
ATOM 5569 C CA . HIS A 1 720 ? -2.432 24.116 11.375 1.00 22.28 720 HIS A CA 1
ATOM 5570 C C . HIS A 1 720 ? -3.719 24.820 10.862 1.00 22.28 720 HIS A C 1
ATOM 5572 O O . HIS A 1 720 ? -3.650 25.643 9.964 1.00 22.28 720 HIS A O 1
ATOM 5578 N N . ALA A 1 721 ? -4.934 24.561 11.377 1.00 21.36 721 ALA A N 1
ATOM 5579 C CA . ALA A 1 721 ? -5.365 23.958 12.646 1.00 21.36 721 ALA A CA 1
ATOM 5580 C C . ALA A 1 721 ? -6.638 23.068 12.495 1.00 21.36 721 ALA A C 1
ATOM 5582 O O . ALA A 1 721 ? -6.942 22.562 11.417 1.00 21.36 721 ALA A O 1
ATOM 5583 N N . TRP A 1 722 ? -7.354 22.823 13.597 1.00 21.92 722 TRP A N 1
ATOM 5584 C CA . TRP A 1 722 ? -8.706 22.241 13.719 1.00 21.92 722 TRP A CA 1
ATOM 5585 C C . TRP A 1 722 ? -9.207 22.612 15.128 1.00 21.92 722 TRP A C 1
ATOM 5587 O O . TRP A 1 722 ? -8.396 22.516 16.052 1.00 21.92 722 TRP A O 1
ATOM 5597 N N . ARG A 1 723 ? -10.496 22.962 15.317 1.00 22.52 723 ARG A N 1
ATOM 5598 C CA . ARG A 1 723 ? -11.361 22.578 16.473 1.00 22.52 723 ARG A CA 1
ATOM 5599 C C . ARG A 1 723 ? -12.704 23.338 16.525 1.00 22.52 723 ARG A C 1
ATOM 5601 O O . ARG A 1 723 ? -12.687 24.556 16.629 1.00 22.52 723 ARG A O 1
ATOM 5608 N N . ALA A 1 724 ? -13.813 22.591 16.645 1.00 18.88 724 ALA A N 1
ATOM 5609 C CA . ALA A 1 724 ? -15.044 22.855 17.433 1.00 18.88 724 ALA A CA 1
ATOM 5610 C C . ALA A 1 724 ? -16.078 21.742 17.113 1.00 18.88 724 ALA A C 1
ATOM 5612 O O . ALA A 1 724 ? -16.084 21.254 15.992 1.00 18.88 724 ALA A O 1
ATOM 5613 N N . LEU A 1 725 ? -17.018 21.273 17.941 1.00 20.59 725 LEU A N 1
ATOM 5614 C CA . LEU A 1 725 ? -17.275 21.204 19.386 1.00 20.59 725 LEU A CA 1
ATOM 5615 C C . LEU A 1 725 ? -18.479 20.239 19.541 1.00 20.59 725 LEU A C 1
ATOM 5617 O O . LEU A 1 725 ? -19.349 20.171 18.676 1.00 20.59 725 LEU A O 1
ATOM 5621 N N . THR A 1 726 ? -18.526 19.501 20.644 1.00 22.84 726 THR A N 1
ATOM 5622 C CA . THR A 1 726 ? -19.556 18.533 21.058 1.00 22.84 726 THR A CA 1
ATOM 5623 C C . THR A 1 726 ? -20.809 19.198 21.656 1.00 22.84 726 THR A C 1
ATOM 5625 O O . THR A 1 726 ? -20.679 20.099 22.480 1.00 22.84 726 THR A O 1
ATOM 5628 N N . ALA A 1 727 ? -22.007 18.685 21.342 1.00 21.31 727 ALA A N 1
ATOM 5629 C CA . ALA A 1 727 ? -23.257 18.723 22.137 1.00 21.31 727 ALA A CA 1
ATOM 5630 C C . ALA A 1 727 ? -24.276 17.815 21.398 1.00 21.31 727 ALA A C 1
ATOM 5632 O O . ALA A 1 727 ? -24.303 17.858 20.177 1.00 21.31 727 ALA A O 1
ATOM 5633 N N . LEU A 1 728 ? -25.104 16.935 21.973 1.00 21.78 728 LEU A N 1
ATOM 5634 C CA . LEU A 1 728 ? -26.000 17.038 23.127 1.00 21.78 728 LEU A CA 1
ATOM 5635 C C . LEU A 1 728 ? -26.654 15.643 23.374 1.00 21.78 728 LEU A C 1
ATOM 5637 O O . LEU A 1 728 ? -26.704 14.828 22.462 1.00 21.78 728 LEU A O 1
ATOM 5641 N N . GLU A 1 729 ? -27.207 15.454 24.582 1.00 23.42 729 GLU A N 1
ATOM 5642 C CA . GLU A 1 729 ? -28.393 14.639 24.953 1.00 23.42 729 GLU A CA 1
ATOM 5643 C C . GLU A 1 729 ? -28.278 13.483 25.976 1.00 23.42 729 GLU A C 1
ATOM 5645 O O . GLU A 1 729 ? -27.707 12.414 25.774 1.00 23.42 729 GLU A O 1
ATOM 5650 N N . HIS A 1 730 ? -28.952 13.737 27.106 1.00 22.25 730 HIS A N 1
ATOM 5651 C CA . HIS A 1 730 ? -29.475 12.801 28.093 1.00 22.25 730 HIS A CA 1
ATOM 5652 C C . HIS A 1 730 ? -30.838 12.247 27.647 1.00 22.25 730 HIS A C 1
ATOM 5654 O O . HIS A 1 730 ? -31.683 13.034 27.233 1.00 22.25 730 HIS A O 1
ATOM 5660 N N . LEU A 1 731 ? -31.088 10.950 27.894 1.00 22.33 731 LEU A N 1
ATOM 5661 C CA . LEU A 1 731 ? -32.227 10.360 28.643 1.00 22.33 731 LEU A CA 1
ATOM 5662 C C . LEU A 1 731 ? -32.388 8.866 28.265 1.00 22.33 731 LEU A C 1
ATOM 5664 O O . LEU A 1 731 ? -32.664 8.531 27.120 1.00 22.33 731 LEU A O 1
ATOM 5668 N N . GLY A 1 732 ? -32.206 7.952 29.231 1.00 21.81 732 GLY A N 1
ATOM 5669 C CA . GLY A 1 732 ? -32.465 6.503 29.072 1.00 21.81 732 GLY A CA 1
ATOM 5670 C C . GLY A 1 732 ? -33.932 6.115 29.348 1.00 21.81 732 GLY A C 1
ATOM 5671 O O . GLY A 1 732 ? -34.808 6.975 29.331 1.00 21.81 732 GLY A O 1
ATOM 5672 N N . PRO A 1 733 ? -34.216 4.898 29.859 1.00 35.16 733 PRO A N 1
ATOM 5673 C CA . PRO A 1 733 ? -33.884 3.554 29.349 1.00 35.16 733 PRO A CA 1
ATOM 5674 C C . PRO A 1 733 ? -35.134 2.622 29.334 1.00 35.16 733 PRO A C 1
ATOM 5676 O O . PRO A 1 733 ? -36.118 2.943 29.999 1.00 35.16 733 PRO A O 1
ATOM 5679 N N . ARG A 1 734 ? -35.090 1.430 28.689 1.00 20.73 734 ARG A N 1
ATOM 5680 C CA . ARG A 1 734 ? -35.835 0.198 29.108 1.00 20.73 734 ARG A CA 1
ATOM 5681 C C . ARG A 1 734 ? -35.566 -1.065 28.242 1.00 20.73 734 ARG A C 1
ATOM 5683 O O . ARG A 1 734 ? -35.951 -1.085 27.085 1.00 20.73 734 ARG A O 1
ATOM 5690 N N . VAL A 1 735 ? -35.068 -2.124 28.920 1.00 21.97 735 VAL A N 1
ATOM 5691 C CA . VAL A 1 735 ? -35.331 -3.596 28.776 1.00 21.97 735 VAL A CA 1
ATOM 5692 C C . VAL A 1 735 ? -34.880 -4.286 27.465 1.00 21.97 735 VAL A C 1
ATOM 5694 O O . VAL A 1 735 ? -35.174 -3.796 26.394 1.00 21.97 735 VAL A O 1
ATOM 5697 N N . GLY A 1 736 ? -34.239 -5.465 27.403 1.00 21.00 736 GLY A N 1
ATOM 5698 C CA . GLY A 1 736 ? -33.843 -6.512 28.355 1.00 21.00 736 GLY A CA 1
ATOM 5699 C C . GLY A 1 736 ? -33.267 -7.719 27.571 1.00 21.00 736 GLY A C 1
ATOM 5700 O O . GLY A 1 736 ? -33.691 -7.997 26.455 1.00 21.00 736 GLY A O 1
ATOM 5701 N N . ILE A 1 737 ? -32.273 -8.401 28.147 1.00 21.05 737 ILE A N 1
ATOM 5702 C CA . ILE A 1 737 ? -31.375 -9.403 27.529 1.00 21.05 737 ILE A CA 1
ATOM 5703 C C . ILE A 1 737 ? -32.006 -10.808 27.434 1.00 21.05 737 ILE A C 1
ATOM 5705 O O . ILE A 1 737 ? -32.647 -11.250 28.388 1.00 21.05 737 ILE A O 1
ATOM 5709 N N . LYS A 1 738 ? -31.698 -11.568 26.364 1.00 20.59 738 LYS A N 1
ATOM 5710 C CA . LYS A 1 738 ? -31.610 -13.046 26.388 1.00 20.59 738 LYS A CA 1
ATOM 5711 C C . LYS A 1 738 ? -30.451 -13.561 25.522 1.00 20.59 738 LYS A C 1
ATOM 5713 O O . LYS A 1 738 ? -30.353 -13.245 24.344 1.00 20.59 738 LYS A O 1
ATOM 5718 N N . THR A 1 739 ? -29.598 -14.364 26.149 1.00 20.91 739 THR A N 1
ATOM 5719 C CA . THR A 1 739 ? -28.398 -15.039 25.638 1.00 20.91 739 THR A CA 1
ATOM 5720 C C . THR A 1 739 ? -28.706 -16.463 25.151 1.00 20.91 739 THR A C 1
ATOM 5722 O O . THR A 1 739 ? -29.551 -17.136 25.737 1.00 20.91 739 THR A O 1
ATOM 5725 N N . PHE A 1 740 ? -27.970 -16.955 24.145 1.00 20.78 740 PHE A N 1
ATOM 5726 C CA . PHE A 1 740 ? -27.793 -18.389 23.864 1.00 20.78 740 PHE A CA 1
ATOM 5727 C C . PHE A 1 740 ? -26.334 -18.678 23.467 1.00 20.78 740 PHE A C 1
ATOM 5729 O O . PHE A 1 740 ? -25.715 -17.895 22.754 1.00 20.78 740 PHE A O 1
ATOM 5736 N N . SER A 1 741 ? -25.798 -19.789 23.982 1.00 20.34 741 SER A N 1
ATOM 5737 C CA . SER A 1 741 ? -24.415 -20.277 23.837 1.00 20.34 741 SER A CA 1
ATOM 5738 C C . SER A 1 741 ? -24.370 -21.537 22.944 1.00 20.34 741 SER A C 1
ATOM 5740 O O . SER A 1 741 ? -25.364 -22.272 22.929 1.00 20.34 741 SER A O 1
ATOM 5742 N N . PRO A 1 742 ? -23.266 -21.809 22.212 1.00 25.27 742 PRO A N 1
ATOM 5743 C CA . PRO A 1 742 ? -23.188 -22.840 21.178 1.00 25.27 742 PRO A CA 1
ATOM 5744 C C . PRO A 1 742 ? -22.546 -24.153 21.662 1.00 25.27 742 PRO A C 1
ATOM 5746 O O . PRO A 1 742 ? -21.516 -24.152 22.330 1.00 25.27 742 PRO A O 1
ATOM 5749 N N . SER A 1 743 ? -23.100 -25.295 21.246 1.00 19.88 743 SER A N 1
ATOM 5750 C CA . SER A 1 743 ? -22.359 -26.563 21.129 1.00 19.88 743 SER A CA 1
ATOM 5751 C C . SER A 1 743 ? -23.148 -27.570 20.281 1.00 19.88 743 SER A C 1
ATOM 5753 O O . SER A 1 743 ? -24.310 -27.821 20.590 1.00 19.88 743 SER A O 1
ATOM 5755 N N . ALA A 1 744 ? -22.535 -28.122 19.220 1.00 21.78 744 ALA A N 1
ATOM 5756 C CA . ALA A 1 744 ? -22.355 -29.571 18.997 1.00 21.78 744 ALA A CA 1
ATOM 5757 C C . ALA A 1 744 ? -22.119 -29.979 17.510 1.00 21.78 744 ALA A C 1
ATOM 5759 O O . ALA A 1 744 ? -22.824 -29.525 16.617 1.00 21.78 744 ALA A O 1
ATOM 5760 N N . PHE A 1 745 ? -21.175 -30.927 17.339 1.00 23.06 745 PHE A N 1
ATOM 5761 C CA . PHE A 1 745 ? -20.853 -31.836 16.205 1.00 23.06 745 PHE A CA 1
ATOM 5762 C C . PHE A 1 745 ? -20.141 -31.258 14.958 1.00 23.06 745 PHE A C 1
ATOM 5764 O O . PHE A 1 745 ? -20.707 -30.443 14.249 1.00 23.06 745 PHE A O 1
ATOM 5771 N N . LYS A 1 746 ? -18.828 -31.469 14.722 1.00 21.94 746 LYS A N 1
ATOM 5772 C CA . LYS A 1 746 ? -17.969 -32.653 14.385 1.00 21.94 746 LYS A CA 1
ATOM 5773 C C . LYS A 1 746 ? -18.078 -33.188 12.936 1.00 21.94 746 LYS A C 1
ATOM 5775 O O . LYS A 1 746 ? -19.158 -33.536 12.483 1.00 21.94 746 LYS A O 1
ATOM 5780 N N . LYS A 1 747 ? -16.892 -33.259 12.301 1.00 23.25 747 LYS A N 1
ATOM 5781 C CA . LYS A 1 747 ? -16.487 -33.848 11.003 1.00 23.25 747 LYS A CA 1
ATOM 5782 C C . LYS A 1 747 ? -16.935 -35.305 10.799 1.00 23.25 747 LYS A C 1
ATOM 5784 O O . LYS A 1 747 ? -16.935 -36.046 11.776 1.00 23.25 747 LYS A O 1
ATOM 5789 N N . ASP A 1 748 ? -17.193 -35.696 9.545 1.00 21.97 748 ASP A N 1
ATOM 5790 C CA . ASP A 1 748 ? -16.368 -36.674 8.799 1.00 21.97 748 ASP A CA 1
ATOM 5791 C C . ASP A 1 748 ? -16.757 -36.766 7.304 1.00 21.97 748 ASP A C 1
ATOM 5793 O O . ASP A 1 748 ? -17.870 -36.422 6.906 1.00 21.97 748 ASP A O 1
ATOM 5797 N N . GLU A 1 749 ? -15.762 -37.151 6.501 1.00 22.72 749 GLU A N 1
ATOM 5798 C CA . GLU A 1 749 ? -15.707 -37.304 5.039 1.00 22.72 749 GLU A CA 1
ATOM 5799 C C . GLU A 1 749 ? -16.350 -38.625 4.557 1.00 22.72 749 GLU A C 1
ATOM 5801 O O . GLU A 1 749 ? -16.266 -39.616 5.272 1.00 22.72 749 GLU A O 1
ATOM 5806 N N . ASP A 1 750 ? -16.961 -38.652 3.355 1.00 21.92 750 ASP A N 1
ATOM 5807 C CA . ASP A 1 750 ? -16.692 -39.649 2.287 1.00 21.92 750 ASP A CA 1
ATOM 5808 C C . ASP A 1 750 ? -17.644 -39.545 1.061 1.00 21.92 750 ASP A C 1
ATOM 5810 O O . ASP A 1 750 ? -18.841 -39.806 1.122 1.00 21.92 750 ASP A O 1
ATOM 5814 N N . SER A 1 751 ? -17.058 -39.098 -0.054 1.00 20.00 751 SER A N 1
ATOM 5815 C CA . SER A 1 751 ? -17.064 -39.629 -1.434 1.00 20.00 751 SER A CA 1
ATOM 5816 C C . SER A 1 751 ? -18.268 -40.394 -2.091 1.00 20.00 751 SER A C 1
ATOM 5818 O O . SER A 1 751 ? -18.710 -41.444 -1.644 1.00 20.00 751 SER A O 1
ATOM 5820 N N . ILE A 1 752 ? -18.618 -39.916 -3.315 1.00 19.69 752 ILE A N 1
ATOM 5821 C CA . ILE A 1 752 ? -18.854 -40.645 -4.605 1.00 19.69 752 ILE A CA 1
ATOM 5822 C C . ILE A 1 752 ? -20.275 -40.750 -5.252 1.00 19.69 752 ILE A C 1
ATOM 5824 O O . ILE A 1 752 ? -21.163 -41.452 -4.788 1.00 19.69 752 ILE A O 1
ATOM 5828 N N . LEU A 1 753 ? -20.355 -40.109 -6.443 1.00 19.22 753 LEU A N 1
ATOM 5829 C CA . LEU A 1 753 ? -21.086 -40.358 -7.715 1.00 19.22 753 LEU A CA 1
ATOM 5830 C C . LEU A 1 753 ? -22.603 -40.673 -7.762 1.00 19.22 753 LEU A C 1
ATOM 5832 O O . LEU A 1 753 ? -23.038 -41.714 -7.289 1.00 19.22 753 LEU A O 1
ATOM 5836 N N . LEU A 1 754 ? -23.336 -39.954 -8.638 1.00 19.36 754 LEU A N 1
ATOM 5837 C CA . LEU A 1 754 ? -23.787 -40.510 -9.936 1.00 19.36 754 LEU A CA 1
ATOM 5838 C C . LEU A 1 754 ? -24.423 -39.474 -10.885 1.00 19.36 754 LEU A C 1
ATOM 5840 O O . LEU A 1 754 ? -25.032 -38.486 -10.494 1.00 19.36 754 LEU A O 1
ATOM 5844 N N . HIS A 1 755 ? -24.219 -39.763 -12.164 1.00 19.70 755 HIS A N 1
ATOM 5845 C CA . HIS A 1 755 ? -24.450 -38.985 -13.373 1.00 19.70 755 HIS A CA 1
ATOM 5846 C C . HIS A 1 755 ? -25.819 -39.332 -14.012 1.00 19.70 755 HIS A C 1
ATOM 5848 O O . HIS A 1 755 ? -26.280 -40.462 -13.884 1.00 19.70 755 HIS A O 1
ATOM 5854 N N . ILE A 1 756 ? -26.329 -38.402 -14.836 1.00 19.28 756 ILE A N 1
ATOM 5855 C CA . ILE A 1 756 ? -27.228 -38.569 -16.009 1.00 19.28 756 ILE A CA 1
ATOM 5856 C C . ILE A 1 756 ? -28.732 -38.245 -15.842 1.00 19.28 756 ILE A C 1
ATOM 5858 O O . ILE A 1 756 ? -29.478 -38.804 -15.047 1.00 19.28 756 ILE A O 1
ATOM 5862 N N . THR A 1 757 ? -29.130 -37.327 -16.724 1.00 20.89 757 THR A N 1
ATOM 5863 C CA . THR A 1 757 ? -30.428 -36.787 -17.144 1.00 20.89 757 THR A CA 1
ATOM 5864 C C . THR A 1 757 ? -31.359 -37.790 -17.841 1.00 20.89 757 THR A C 1
ATOM 5866 O O . THR A 1 757 ? -30.895 -38.567 -18.668 1.00 20.89 757 THR A O 1
ATOM 5869 N N . TYR A 1 758 ? -32.685 -37.641 -17.665 1.00 17.94 758 TYR A N 1
ATOM 5870 C CA . TYR A 1 758 ? -33.667 -37.622 -18.772 1.00 17.94 758 TYR A CA 1
ATOM 5871 C C . TYR A 1 758 ? -35.058 -37.110 -18.320 1.00 17.94 758 TYR A C 1
ATOM 5873 O O . TYR A 1 758 ? -35.561 -37.489 -17.267 1.00 17.94 758 TYR A O 1
ATOM 5881 N N . ASN A 1 759 ? -35.661 -36.251 -19.149 1.00 20.39 759 ASN A N 1
ATOM 5882 C CA . ASN A 1 759 ? -37.020 -35.670 -19.094 1.00 20.39 759 ASN A CA 1
ATOM 5883 C C . ASN A 1 759 ? -37.980 -36.555 -19.937 1.00 20.39 759 ASN A C 1
ATOM 5885 O O . ASN A 1 759 ? -37.465 -37.188 -20.863 1.00 20.39 759 ASN A O 1
ATOM 5889 N N . PRO A 1 760 ? -39.316 -36.648 -19.711 1.00 24.33 760 PRO A N 1
ATOM 5890 C CA . PRO A 1 760 ? -40.261 -35.749 -20.417 1.00 24.33 760 PRO A CA 1
ATOM 5891 C C . PRO A 1 760 ? -41.657 -35.512 -19.746 1.00 24.33 760 PRO A C 1
ATOM 5893 O O . PRO A 1 760 ? -42.367 -36.438 -19.374 1.00 24.33 760 PRO A O 1
ATOM 5896 N N . SER A 1 761 ? -42.069 -34.244 -19.670 1.00 19.11 761 SER A N 1
ATOM 5897 C CA . SER A 1 761 ? -43.295 -33.599 -20.215 1.00 19.11 761 SER A CA 1
ATOM 5898 C C . SER A 1 761 ? -44.738 -34.218 -20.225 1.00 19.11 761 SER A C 1
ATOM 5900 O O . SER A 1 761 ? -44.984 -35.217 -20.894 1.00 19.11 761 SER A O 1
ATOM 5902 N N . PHE A 1 762 ? -45.704 -33.392 -19.731 1.00 19.48 762 PHE A N 1
ATOM 5903 C CA . PHE A 1 762 ? -47.108 -33.074 -20.187 1.00 19.48 762 PHE A CA 1
ATOM 5904 C C . PHE A 1 762 ? -48.328 -34.021 -19.879 1.00 19.48 762 PHE A C 1
ATOM 5906 O O . PHE A 1 762 ? -48.127 -35.188 -19.575 1.00 19.48 762 PHE A O 1
ATOM 5913 N N . PRO A 1 763 ? -49.624 -33.598 -20.044 1.00 30.91 763 PRO A N 1
ATOM 5914 C CA . PRO A 1 763 ? -50.457 -32.637 -19.260 1.00 30.91 763 PRO A CA 1
ATOM 5915 C C . PRO A 1 763 ? -51.919 -33.141 -18.985 1.00 30.91 763 PRO A C 1
ATOM 5917 O O . PRO A 1 763 ? -52.304 -34.169 -19.523 1.00 30.91 763 PRO A O 1
ATOM 5920 N N . THR A 1 764 ? -52.789 -32.414 -18.247 1.00 19.38 764 THR A N 1
ATOM 5921 C CA . THR A 1 764 ? -54.172 -31.997 -18.670 1.00 19.38 764 THR A CA 1
ATOM 5922 C C . THR A 1 764 ? -55.042 -31.337 -17.580 1.00 19.38 764 THR A C 1
ATOM 5924 O O . THR A 1 764 ? -54.879 -31.522 -16.381 1.00 19.38 764 THR A O 1
ATOM 5927 N N . VAL A 1 765 ? -55.972 -30.531 -18.100 1.00 19.92 765 VAL A N 1
ATOM 5928 C CA . VAL A 1 765 ? -56.927 -29.558 -17.550 1.00 19.92 765 VAL A CA 1
ATOM 5929 C C . VAL A 1 765 ? -58.244 -30.208 -17.087 1.00 19.92 765 VAL A C 1
ATOM 5931 O O . VAL A 1 765 ? -58.712 -31.124 -17.756 1.00 19.92 765 VAL A O 1
ATOM 5934 N N . SER A 1 766 ? -58.918 -29.664 -16.057 1.00 19.59 766 SER A N 1
ATOM 5935 C CA . SER A 1 766 ? -60.343 -29.243 -16.123 1.00 19.59 766 SER A CA 1
ATOM 5936 C C . SER A 1 766 ? -60.913 -28.734 -14.794 1.00 19.59 766 SER A C 1
ATOM 5938 O O . SER A 1 766 ? -60.675 -29.283 -13.723 1.00 19.59 766 SER A O 1
ATOM 5940 N N . ALA A 1 767 ? -61.692 -27.661 -14.922 1.00 20.84 767 ALA A N 1
ATOM 5941 C CA . ALA A 1 767 ? -62.406 -26.914 -13.895 1.00 20.84 767 ALA A CA 1
ATOM 5942 C C . ALA A 1 767 ? -63.751 -27.549 -13.480 1.00 20.84 767 ALA A C 1
ATOM 5944 O O . ALA A 1 767 ? -64.327 -28.320 -14.242 1.00 20.84 767 ALA A O 1
ATOM 5945 N N . ASN A 1 768 ? -64.258 -27.155 -12.300 1.00 20.16 768 ASN A N 1
ATOM 5946 C CA . ASN A 1 768 ? -65.654 -26.762 -11.981 1.00 20.16 768 ASN A CA 1
ATOM 5947 C C . ASN A 1 768 ? -65.808 -26.704 -10.445 1.00 20.16 768 ASN A C 1
ATOM 5949 O O . ASN A 1 768 ? -65.655 -27.704 -9.760 1.00 20.16 768 ASN A O 1
ATOM 5953 N N . MET A 1 769 ? -65.847 -25.528 -9.815 1.00 18.91 769 MET A N 1
ATOM 5954 C CA . MET A 1 769 ? -66.991 -24.620 -9.629 1.00 18.91 769 MET A CA 1
ATOM 5955 C C . MET A 1 769 ? -68.111 -25.164 -8.702 1.00 18.91 769 MET A C 1
ATOM 5957 O O . MET A 1 769 ? -69.034 -25.827 -9.151 1.00 18.91 769 MET A O 1
ATOM 5961 N N . ARG A 1 770 ? -68.058 -24.680 -7.442 1.00 20.00 770 ARG A N 1
ATOM 5962 C CA . ARG A 1 770 ? -69.132 -24.024 -6.648 1.00 20.00 770 ARG A CA 1
ATOM 5963 C C . ARG A 1 770 ? -70.130 -24.806 -5.757 1.00 20.00 770 ARG A C 1
ATOM 5965 O O . ARG A 1 770 ? -70.960 -25.556 -6.246 1.00 20.00 770 ARG A O 1
ATOM 5972 N N . ILE A 1 771 ? -70.160 -24.335 -4.491 1.00 20.72 771 ILE A N 1
ATOM 5973 C CA . ILE A 1 771 ? -71.292 -23.818 -3.664 1.00 20.72 771 ILE A CA 1
ATOM 5974 C C . ILE A 1 771 ? -71.512 -24.502 -2.292 1.00 20.72 771 ILE A C 1
ATOM 5976 O O . ILE A 1 771 ? -71.980 -25.629 -2.227 1.00 20.72 771 ILE A O 1
ATOM 5980 N N . ASN A 1 772 ? -71.253 -23.687 -1.245 1.00 20.72 772 ASN A N 1
ATOM 5981 C CA . ASN A 1 772 ? -71.927 -23.495 0.063 1.00 20.72 772 ASN A CA 1
ATOM 5982 C C . ASN A 1 772 ? -72.097 -24.677 1.050 1.00 20.72 772 ASN A C 1
ATOM 5984 O O . ASN A 1 772 ? -72.292 -25.809 0.652 1.00 20.72 772 ASN A O 1
ATOM 5988 N N . GLU A 1 773 ? -72.090 -24.500 2.382 1.00 22.20 773 GLU A N 1
ATOM 5989 C CA . GLU A 1 773 ? -72.539 -23.359 3.199 1.00 22.20 773 GLU A CA 1
ATOM 5990 C C . GLU A 1 773 ? -72.068 -23.479 4.678 1.00 22.20 773 GLU A C 1
ATOM 5992 O O . GLU A 1 773 ? -72.067 -24.583 5.210 1.00 22.20 773 GLU A O 1
ATOM 5997 N N . ARG A 1 774 ? -71.834 -22.321 5.340 1.00 23.69 774 ARG A N 1
ATOM 5998 C CA . ARG A 1 774 ? -71.956 -22.009 6.803 1.00 23.69 774 ARG A CA 1
ATOM 5999 C C . ARG A 1 774 ? -71.037 -22.752 7.802 1.00 23.69 774 ARG A C 1
ATOM 6001 O O . ARG A 1 774 ? -70.800 -23.935 7.689 1.00 23.69 774 ARG A O 1
ATOM 6008 N N . SER A 1 775 ? -70.544 -22.177 8.905 1.00 22.73 775 SER A N 1
ATOM 6009 C CA . SER A 1 775 ? -70.735 -20.900 9.614 1.00 22.73 775 SER A CA 1
ATOM 6010 C C . SER A 1 775 ? -69.720 -20.884 10.775 1.00 22.73 775 SER A C 1
ATOM 6012 O O . SER A 1 775 ? -69.733 -21.857 11.516 1.00 22.73 775 SER A O 1
ATOM 6014 N N . THR A 1 776 ? -68.983 -19.789 11.021 1.00 26.30 776 THR A N 1
ATOM 6015 C CA . THR A 1 776 ? -68.812 -19.182 12.370 1.00 26.30 776 THR A CA 1
ATOM 6016 C C . THR A 1 776 ? -67.976 -17.889 12.320 1.00 26.30 776 THR A C 1
ATOM 6018 O O . THR A 1 776 ? -66.767 -17.943 12.145 1.00 26.30 776 THR A O 1
ATOM 6021 N N . ARG A 1 777 ? -68.676 -16.750 12.493 1.00 25.30 777 ARG A N 1
ATOM 6022 C CA . ARG A 1 777 ? -68.366 -15.537 13.303 1.00 25.30 777 ARG A CA 1
ATOM 6023 C C . ARG A 1 777 ? -66.903 -15.044 13.314 1.00 25.30 777 ARG A C 1
ATOM 6025 O O . ARG A 1 777 ? -66.072 -15.665 13.953 1.00 25.30 777 ARG A O 1
ATOM 6032 N N . GLY A 1 778 ? -66.562 -13.943 12.631 1.00 23.06 778 GLY A N 1
ATOM 6033 C CA . GLY A 1 778 ? -66.700 -12.532 13.081 1.00 23.06 778 GLY A CA 1
ATOM 6034 C C . GLY A 1 778 ? -65.288 -11.995 13.416 1.00 23.06 778 GLY A C 1
ATOM 6035 O O . GLY A 1 778 ? -64.542 -12.716 14.054 1.00 23.06 778 GLY A O 1
ATOM 6036 N N . LEU A 1 779 ? -64.774 -10.834 13.001 1.00 26.83 779 LEU A N 1
ATOM 6037 C CA . LEU A 1 779 ? -65.335 -9.533 12.649 1.00 26.83 779 LEU A CA 1
ATOM 6038 C C . LEU A 1 779 ? -64.721 -8.969 11.351 1.00 26.83 779 LEU A C 1
ATOM 6040 O O . LEU A 1 779 ? -63.591 -9.261 10.979 1.00 26.83 779 LEU A O 1
ATOM 6044 N N . SER A 1 780 ? -65.510 -8.107 10.721 1.00 21.47 780 SER A N 1
ATOM 6045 C CA . SER A 1 780 ? -65.287 -7.361 9.490 1.00 21.47 780 SER A CA 1
ATOM 6046 C C . SER A 1 780 ? -64.105 -6.382 9.535 1.00 21.47 780 SER A C 1
ATOM 6048 O O . SER A 1 780 ? -64.078 -5.487 10.375 1.00 21.47 780 SER A O 1
ATOM 6050 N N . VAL A 1 781 ? -63.240 -6.441 8.522 1.00 27.08 781 VAL A N 1
ATOM 6051 C CA . VAL A 1 781 ? -62.649 -5.239 7.917 1.00 27.08 781 VAL A CA 1
ATOM 6052 C C . VAL A 1 781 ? -63.090 -5.246 6.459 1.00 27.08 781 VAL A C 1
ATOM 6054 O O . VAL A 1 781 ? -62.828 -6.201 5.729 1.00 27.08 781 VAL A O 1
ATOM 6057 N N . LEU A 1 782 ? -63.853 -4.219 6.078 1.00 26.83 782 LEU A N 1
ATOM 6058 C CA . LEU A 1 782 ? -64.273 -3.961 4.706 1.00 26.83 782 LEU A CA 1
ATOM 6059 C C . LEU A 1 782 ? -63.027 -3.857 3.817 1.00 26.83 782 LEU A C 1
ATOM 6061 O O . LEU A 1 782 ? -62.365 -2.823 3.790 1.00 26.83 782 LEU A O 1
ATOM 6065 N N . SER A 1 783 ? -62.746 -4.900 3.044 1.00 27.53 783 SER A N 1
ATOM 6066 C CA . SER A 1 783 ? -62.019 -4.767 1.788 1.00 27.53 783 SER A CA 1
ATOM 6067 C C . SER A 1 783 ? -62.967 -4.094 0.800 1.00 27.53 783 SER A C 1
ATOM 6069 O O . SER A 1 783 ? -63.739 -4.732 0.086 1.00 27.53 783 SER A O 1
ATOM 6071 N N . LEU A 1 784 ? -62.949 -2.760 0.810 1.00 30.61 784 LEU A N 1
ATOM 6072 C CA . LEU A 1 784 ? -63.340 -1.997 -0.363 1.00 30.61 784 LEU A CA 1
ATOM 6073 C C . LEU A 1 784 ? -62.477 -2.515 -1.514 1.00 30.61 784 LEU A C 1
ATOM 6075 O O . LEU A 1 784 ? -61.257 -2.367 -1.501 1.00 30.61 784 LEU A O 1
ATOM 6079 N N . LEU A 1 785 ? -63.129 -3.161 -2.479 1.00 34.75 785 LEU A N 1
ATOM 6080 C CA . LEU A 1 785 ? -62.628 -3.295 -3.838 1.00 34.75 785 LEU A CA 1
ATOM 6081 C C . LEU A 1 785 ? -62.333 -1.877 -4.337 1.00 34.75 785 LEU A C 1
ATOM 6083 O O . LEU A 1 785 ? -63.225 -1.188 -4.830 1.00 34.75 785 LEU A O 1
ATOM 6087 N N . ALA A 1 786 ? -61.098 -1.421 -4.143 1.00 26.86 786 ALA A N 1
ATOM 6088 C CA . ALA A 1 786 ? -60.574 -0.316 -4.913 1.00 26.86 786 ALA A CA 1
ATOM 6089 C C . ALA A 1 786 ? -60.415 -0.834 -6.351 1.00 26.86 786 ALA A C 1
ATOM 6091 O O . ALA A 1 786 ? -59.888 -1.934 -6.547 1.00 26.86 786 ALA A O 1
ATOM 6092 N N . PRO A 1 787 ? -60.919 -0.107 -7.355 1.00 30.55 787 PRO A N 1
ATOM 6093 C CA . PRO A 1 787 ? -60.681 -0.477 -8.736 1.00 30.55 787 PRO A CA 1
ATOM 6094 C C . PRO A 1 787 ? -59.167 -0.479 -8.979 1.00 30.55 787 PRO A C 1
ATOM 6096 O O . PRO A 1 787 ? -58.458 0.421 -8.529 1.00 30.55 787 PRO A O 1
ATOM 6099 N N . ALA A 1 788 ? -58.671 -1.481 -9.702 1.00 38.66 788 ALA A N 1
ATOM 6100 C CA . ALA A 1 788 ? -57.418 -1.322 -10.421 1.00 38.66 788 ALA A CA 1
ATOM 6101 C C . ALA A 1 788 ? -57.613 -0.145 -11.386 1.00 38.66 788 ALA A C 1
ATOM 6103 O O . ALA A 1 788 ? -58.419 -0.258 -12.304 1.00 38.66 788 ALA A O 1
ATOM 6104 N N . SER A 1 789 ? -56.990 0.990 -11.065 1.00 42.91 789 SER A N 1
ATOM 6105 C CA . SER A 1 789 ? -56.597 2.103 -11.940 1.00 42.91 789 SER A CA 1
ATOM 6106 C C . SER A 1 789 ? -56.389 3.344 -11.075 1.00 42.91 789 SER A C 1
ATOM 6108 O O . SER A 1 789 ? -57.320 4.098 -10.807 1.00 42.91 789 SER A O 1
ATOM 6110 N N . ALA A 1 790 ? -55.157 3.501 -10.617 1.00 38.50 790 ALA A N 1
ATOM 6111 C CA . ALA A 1 790 ? -54.529 4.762 -10.251 1.00 38.50 790 ALA A CA 1
ATOM 6112 C C . ALA A 1 790 ? -53.083 4.382 -9.953 1.00 38.50 790 ALA A C 1
ATOM 6114 O O . ALA A 1 790 ? -52.739 3.981 -8.842 1.00 38.50 790 ALA A O 1
ATOM 6115 N N . THR A 1 791 ? -52.265 4.391 -10.993 1.00 62.28 791 THR A N 1
ATOM 6116 C CA . THR A 1 791 ? -50.811 4.477 -10.899 1.00 62.28 791 THR A CA 1
ATOM 6117 C C . THR A 1 791 ? -50.446 5.417 -9.744 1.00 62.28 791 THR A C 1
ATOM 6119 O O . THR A 1 791 ? -51.118 6.432 -9.553 1.00 62.28 791 THR A O 1
ATOM 6122 N N . LEU A 1 792 ? -49.420 5.090 -8.948 1.00 74.25 792 LEU A N 1
ATOM 6123 C CA . LEU A 1 792 ? -49.060 5.797 -7.702 1.00 74.25 792 LEU A CA 1
ATOM 6124 C C . LEU A 1 792 ? -49.047 7.344 -7.819 1.00 74.25 792 LEU A C 1
ATOM 6126 O O . LEU A 1 792 ? -49.227 8.030 -6.814 1.00 74.25 792 LEU A O 1
ATOM 6130 N N . TYR A 1 793 ? -48.896 7.903 -9.028 1.00 72.50 793 TYR A N 1
ATOM 6131 C CA . TYR A 1 793 ? -48.978 9.340 -9.308 1.00 72.50 793 TYR A CA 1
ATOM 6132 C C . TYR A 1 793 ? -50.338 10.013 -9.026 1.00 72.50 793 TYR A C 1
ATOM 6134 O O . TYR A 1 793 ? -50.368 11.216 -8.760 1.00 72.50 793 TYR A O 1
ATOM 6142 N N . ASP A 1 794 ? -51.463 9.293 -9.066 1.00 74.44 794 ASP A N 1
ATOM 6143 C CA . ASP A 1 794 ? -52.798 9.875 -8.824 1.00 74.44 794 ASP A CA 1
ATOM 6144 C C . ASP A 1 794 ? -53.071 10.122 -7.329 1.00 74.44 794 ASP A C 1
ATOM 6146 O O . ASP A 1 794 ? -54.021 10.820 -6.958 1.00 74.44 794 ASP A O 1
ATOM 6150 N N . GLN A 1 795 ? -52.214 9.586 -6.457 1.00 82.56 795 GLN A N 1
ATOM 6151 C CA . GLN A 1 795 ? -52.318 9.698 -5.009 1.00 82.56 795 GLN A CA 1
ATOM 6152 C C . GLN A 1 795 ? -51.280 10.681 -4.456 1.00 82.56 795 GLN A C 1
ATOM 6154 O O . GLN A 1 795 ? -50.164 10.811 -4.957 1.00 82.56 795 GLN A O 1
ATOM 6159 N N . ALA A 1 796 ? -51.648 11.387 -3.385 1.00 89.19 796 ALA A N 1
ATOM 6160 C CA . ALA A 1 796 ? -50.692 12.167 -2.610 1.00 89.19 796 ALA A CA 1
ATOM 6161 C C . ALA A 1 796 ? -49.968 11.235 -1.623 1.00 89.19 796 ALA A C 1
ATOM 6163 O O . ALA A 1 796 ? -50.568 10.787 -0.644 1.00 89.19 796 ALA A O 1
ATOM 6164 N N . ILE A 1 797 ? -48.692 10.958 -1.884 1.00 90.69 797 ILE A N 1
ATOM 6165 C CA . ILE A 1 797 ? -47.806 10.146 -1.047 1.00 90.69 797 ILE A CA 1
ATOM 6166 C C . ILE A 1 797 ? -47.419 10.954 0.194 1.00 90.69 797 ILE A C 1
ATOM 6168 O O . ILE A 1 797 ? -47.045 12.121 0.095 1.00 90.69 797 ILE A O 1
ATOM 6172 N N . GLN A 1 798 ? -47.528 10.350 1.375 1.00 91.56 798 GLN A N 1
ATOM 6173 C CA . GLN A 1 798 ? -47.138 10.982 2.634 1.00 91.56 798 GLN A CA 1
ATOM 6174 C C . GLN A 1 798 ? -45.662 10.697 2.934 1.00 91.56 798 GLN A C 1
ATOM 6176 O O . GLN A 1 798 ? -45.297 9.542 3.125 1.00 91.56 798 GLN A O 1
ATOM 6181 N N . LEU A 1 799 ? -44.852 11.751 3.042 1.00 91.38 799 LEU A N 1
ATOM 6182 C CA . LEU A 1 799 ? -43.476 11.709 3.549 1.00 91.38 799 LEU A CA 1
ATOM 6183 C C . LEU A 1 799 ? -43.400 12.356 4.938 1.00 91.38 799 LEU A C 1
ATOM 6185 O O . LEU A 1 799 ? -44.367 12.978 5.389 1.00 91.38 799 LEU A O 1
ATOM 6189 N N . ALA A 1 800 ? -42.252 12.257 5.611 1.00 85.75 800 ALA A N 1
ATOM 6190 C CA . ALA A 1 800 ? -42.037 12.921 6.899 1.00 85.75 800 ALA A CA 1
ATOM 6191 C C . ALA A 1 800 ? -42.138 14.458 6.789 1.00 85.75 800 ALA A C 1
ATOM 6193 O O . ALA A 1 800 ? -42.681 15.112 7.675 1.00 85.75 800 ALA A O 1
ATOM 6194 N N . GLN A 1 801 ? -41.674 15.024 5.672 1.00 87.88 801 GLN A N 1
ATOM 6195 C CA . GLN A 1 801 ? -41.618 16.465 5.410 1.00 87.88 801 GLN A CA 1
ATOM 6196 C C . GLN A 1 801 ? -42.947 17.046 4.897 1.00 87.88 801 GLN A C 1
ATOM 6198 O O . GLN A 1 801 ? -43.177 18.251 4.987 1.00 87.88 801 GLN A O 1
ATOM 6203 N N . GLY A 1 802 ? -43.842 16.212 4.360 1.00 91.38 802 GLY A N 1
ATOM 6204 C CA . GLY A 1 802 ? -45.119 16.652 3.802 1.00 91.38 802 GLY A CA 1
ATOM 6205 C C . GLY A 1 802 ? -45.686 15.679 2.771 1.00 91.38 802 GLY A C 1
ATOM 6206 O O . GLY A 1 802 ? -45.121 14.619 2.507 1.00 91.38 802 GLY A O 1
ATOM 6207 N N . LYS A 1 803 ? -46.835 16.023 2.180 1.00 94.75 803 LYS A N 1
ATOM 6208 C CA . LYS A 1 803 ? -47.437 15.214 1.106 1.00 94.75 803 LYS A CA 1
ATOM 6209 C C . LYS A 1 803 ? -46.848 15.589 -0.244 1.00 94.75 803 LYS A C 1
ATOM 6211 O O . LYS A 1 803 ? -46.694 16.777 -0.519 1.00 94.75 803 LYS A O 1
ATOM 6216 N N . VAL A 1 804 ? -46.606 14.615 -1.109 1.00 94.62 804 VAL A N 1
ATOM 6217 C CA . VAL A 1 804 ? -46.098 14.821 -2.467 1.00 94.62 804 VAL A CA 1
ATOM 6218 C C . VAL A 1 804 ? -46.984 14.113 -3.485 1.00 94.62 804 VAL A C 1
ATOM 6220 O O . VAL A 1 804 ? -47.457 13.007 -3.247 1.00 94.62 804 VAL A O 1
ATOM 6223 N N . GLN A 1 805 ? -47.238 14.746 -4.623 1.00 93.50 805 GLN A N 1
ATOM 6224 C CA . GLN A 1 805 ? -48.010 14.161 -5.714 1.00 93.50 805 GLN A CA 1
ATOM 6225 C C . GLN A 1 805 ? -47.263 14.315 -7.035 1.00 93.50 805 GLN A C 1
ATOM 6227 O O . GLN A 1 805 ? -46.795 15.410 -7.350 1.00 93.50 805 GLN A O 1
ATOM 6232 N N . GLY A 1 806 ? -47.166 13.215 -7.778 1.00 91.75 806 GLY A N 1
ATOM 6233 C CA . GLY A 1 806 ? -46.470 13.129 -9.057 1.00 91.75 806 GLY A CA 1
ATOM 6234 C C . GLY A 1 806 ? -47.419 13.261 -10.246 1.00 91.75 806 GLY A C 1
ATOM 6235 O O . GLY A 1 806 ? -48.530 13.781 -10.122 1.00 91.75 806 GLY A O 1
ATOM 6236 N N . ALA A 1 807 ? -46.972 12.777 -11.401 1.00 91.94 807 ALA A N 1
ATOM 6237 C CA . ALA A 1 807 ? -47.763 12.662 -12.625 1.00 91.94 807 ALA A CA 1
ATOM 6238 C C . ALA A 1 807 ? -47.408 11.382 -13.401 1.00 91.94 807 ALA A C 1
ATOM 6240 O O . ALA A 1 807 ? -46.429 10.705 -13.086 1.00 91.94 807 ALA A O 1
ATOM 6241 N N . ALA A 1 808 ? -48.190 11.059 -14.431 1.00 90.81 808 ALA A N 1
ATOM 6242 C CA . ALA A 1 808 ? -47.786 10.071 -15.427 1.00 90.81 808 ALA A CA 1
ATOM 6243 C C . ALA A 1 808 ? -46.521 10.553 -16.153 1.00 90.81 808 ALA A C 1
ATOM 6245 O O . ALA A 1 808 ? -46.433 11.727 -16.524 1.00 90.81 808 ALA A O 1
ATOM 6246 N N . ALA A 1 809 ? -45.560 9.657 -16.384 1.00 89.25 809 ALA A N 1
ATOM 6247 C CA . ALA A 1 809 ? -44.338 9.996 -17.116 1.00 89.25 809 ALA A CA 1
ATOM 6248 C C . ALA A 1 809 ? -44.612 10.322 -18.595 1.00 89.25 809 ALA A C 1
ATOM 6250 O O . ALA A 1 809 ? -43.900 11.128 -19.192 1.00 89.25 809 ALA A O 1
ATOM 6251 N N . PHE A 1 810 ? -45.668 9.738 -19.170 1.00 87.31 810 PHE A N 1
ATOM 6252 C CA . PHE A 1 810 ? -46.045 9.907 -20.571 1.00 87.31 810 PHE A CA 1
ATOM 6253 C C . PHE A 1 810 ? -47.533 10.224 -20.736 1.00 87.31 810 PHE A C 1
ATOM 6255 O O . PHE A 1 810 ? -48.370 9.853 -19.913 1.00 87.31 810 PHE A O 1
ATOM 6262 N N . ASN A 1 811 ? -47.867 10.863 -21.856 1.00 84.31 811 ASN A N 1
ATOM 6263 C CA . ASN A 1 811 ? -49.226 10.944 -22.383 1.00 84.31 811 ASN A CA 1
ATOM 6264 C C . ASN A 1 811 ? -49.334 10.140 -23.696 1.00 84.31 811 ASN A C 1
ATOM 6266 O O . ASN A 1 811 ? -48.317 9.754 -24.270 1.00 84.31 811 ASN A O 1
ATOM 6270 N N . GLU A 1 812 ? -50.555 9.904 -24.197 1.00 77.69 812 GLU A N 1
ATOM 6271 C CA . GLU A 1 812 ? -50.775 9.100 -25.419 1.00 77.69 812 GLU A CA 1
ATOM 6272 C C . GLU A 1 812 ? -49.998 9.614 -26.644 1.00 77.69 812 GLU A C 1
ATOM 6274 O O . GLU A 1 812 ? -49.596 8.821 -27.488 1.00 77.69 812 GLU A O 1
ATOM 6279 N N . SER A 1 813 ? -49.758 10.925 -26.735 1.00 76.25 813 SER A N 1
ATOM 6280 C CA . SER A 1 813 ? -49.012 11.546 -27.837 1.00 76.25 813 SER A CA 1
ATOM 6281 C C . SER A 1 813 ? -47.488 11.546 -27.666 1.00 76.25 813 SER A C 1
ATOM 6283 O O . SER A 1 813 ? -46.782 11.782 -28.641 1.00 76.25 813 SER A O 1
ATOM 6285 N N . SER A 1 814 ? -46.978 11.319 -26.452 1.00 77.12 814 SER A N 1
ATOM 6286 C CA . SER A 1 814 ? -45.549 11.387 -26.114 1.00 77.12 814 SER A CA 1
ATOM 6287 C C . SER A 1 814 ? -44.948 10.030 -25.750 1.00 77.12 814 SER A C 1
ATOM 6289 O O . SER A 1 814 ? -43.753 9.955 -25.478 1.00 77.12 814 SER A O 1
ATOM 6291 N N . ALA A 1 815 ? -45.766 8.977 -25.689 1.00 81.31 815 ALA A N 1
ATOM 6292 C CA . ALA A 1 815 ? -45.337 7.630 -25.346 1.00 81.31 815 ALA A CA 1
ATOM 6293 C C . ALA A 1 815 ? -44.509 7.001 -26.486 1.00 81.31 815 ALA A C 1
ATOM 6295 O O . ALA A 1 815 ? -45.007 6.888 -27.612 1.00 81.31 815 ALA A O 1
ATOM 6296 N N . PRO A 1 816 ? -43.272 6.548 -26.220 1.00 82.19 816 PRO A N 1
ATOM 6297 C CA . PRO A 1 816 ? -42.481 5.811 -27.197 1.00 82.19 816 PRO A CA 1
ATOM 6298 C C . PRO A 1 816 ? -43.142 4.467 -27.519 1.00 82.19 816 PRO A C 1
ATOM 6300 O O . PRO A 1 816 ? -43.524 3.724 -26.616 1.00 82.19 816 PRO A O 1
ATOM 6303 N N . SER A 1 817 ? -43.235 4.116 -28.804 1.00 77.69 817 SER A N 1
ATOM 6304 C CA . SER A 1 817 ? -43.905 2.888 -29.269 1.00 77.69 817 SER A CA 1
ATOM 6305 C C . SER A 1 817 ? -43.287 1.587 -28.738 1.00 77.69 817 SER A C 1
ATOM 6307 O O . SER A 1 817 ? -43.957 0.558 -28.727 1.00 77.69 817 SER A O 1
ATOM 6309 N N . TYR A 1 818 ? -42.028 1.628 -28.298 1.00 77.62 818 TYR A N 1
ATOM 6310 C CA . TYR A 1 818 ? -41.270 0.478 -27.803 1.00 77.62 818 TYR A CA 1
ATOM 6311 C C . TYR A 1 818 ? -41.288 0.323 -26.270 1.00 77.62 818 TYR A C 1
ATOM 6313 O O . TYR A 1 818 ? -40.770 -0.667 -25.760 1.00 77.62 818 TYR A O 1
ATOM 6321 N N . ILE A 1 819 ? -41.892 1.258 -25.523 1.00 85.31 819 ILE A N 1
ATOM 6322 C CA . ILE A 1 819 ? -42.148 1.100 -24.082 1.00 85.31 819 ILE A CA 1
ATOM 6323 C C . ILE A 1 819 ? -43.597 0.655 -23.916 1.00 85.31 819 ILE A C 1
ATOM 6325 O O . ILE A 1 819 ? -44.517 1.463 -23.979 1.00 85.31 819 ILE A O 1
ATOM 6329 N N . SER A 1 820 ? -43.821 -0.642 -23.723 1.00 84.81 820 SER A N 1
ATOM 6330 C CA . SER A 1 820 ? -45.173 -1.217 -23.741 1.00 84.81 820 SER A CA 1
ATOM 6331 C C . SER A 1 820 ? -46.015 -0.866 -22.504 1.00 84.81 820 SER A C 1
ATOM 6333 O O . SER A 1 820 ? -47.225 -0.667 -22.620 1.00 84.81 820 SER A O 1
ATOM 6335 N N . ASN A 1 821 ? -45.377 -0.715 -21.339 1.00 87.00 821 ASN A N 1
ATOM 6336 C CA . ASN A 1 821 ? -45.996 -0.393 -20.046 1.00 87.00 821 ASN A CA 1
ATOM 6337 C C . ASN A 1 821 ? -45.909 1.100 -19.689 1.00 87.00 821 ASN A C 1
ATOM 6339 O O . ASN A 1 821 ? -45.940 1.468 -18.518 1.00 87.00 821 ASN A O 1
ATOM 6343 N N . TRP A 1 822 ? -45.823 1.989 -20.684 1.00 87.56 822 TRP A N 1
ATOM 6344 C CA . TRP A 1 822 ? -45.670 3.434 -20.459 1.00 87.56 822 TRP A CA 1
ATOM 6345 C C . TRP A 1 822 ? -46.772 4.042 -19.573 1.00 87.56 822 TRP A C 1
ATOM 6347 O O . TRP A 1 822 ? -46.531 5.032 -18.884 1.00 87.56 822 TRP A O 1
ATOM 6357 N N . LYS A 1 823 ? -47.974 3.447 -19.580 1.00 87.56 823 LYS A N 1
ATOM 6358 C CA . LYS A 1 823 ? -49.134 3.877 -18.779 1.00 87.56 823 LYS A CA 1
ATOM 6359 C C . LYS A 1 823 ? -48.932 3.680 -17.278 1.00 87.56 823 LYS A C 1
ATOM 6361 O O . LYS A 1 823 ? -49.563 4.382 -16.492 1.00 87.56 823 LYS A O 1
ATOM 6366 N N . ASP A 1 824 ? -48.057 2.752 -16.906 1.00 86.88 824 ASP A N 1
ATOM 6367 C CA . ASP A 1 824 ? -47.832 2.351 -15.520 1.00 86.88 824 ASP A CA 1
ATOM 6368 C C . ASP A 1 824 ? -46.695 3.146 -14.858 1.00 86.88 824 ASP A C 1
ATOM 6370 O O . ASP A 1 824 ? -46.453 3.016 -13.661 1.00 86.88 824 ASP A O 1
ATOM 6374 N N . ILE A 1 825 ? -46.005 4.006 -15.614 1.00 91.62 825 ILE A N 1
ATOM 6375 C CA . ILE A 1 825 ? -44.831 4.729 -15.126 1.00 91.62 825 ILE A CA 1
ATOM 6376 C C . ILE A 1 825 ? -45.249 6.078 -14.540 1.00 91.62 825 ILE A C 1
ATOM 6378 O O . ILE A 1 825 ? -45.686 6.996 -15.240 1.00 91.62 825 ILE A O 1
ATOM 6382 N N . ALA A 1 826 ? -45.066 6.201 -13.231 1.00 93.19 826 ALA A N 1
ATOM 6383 C CA . ALA A 1 826 ? -45.217 7.426 -12.469 1.00 93.19 826 ALA A CA 1
ATOM 6384 C C . ALA A 1 826 ? -43.899 8.194 -12.372 1.00 93.19 826 ALA A C 1
ATOM 6386 O O . ALA A 1 826 ? -42.826 7.593 -12.322 1.00 93.19 826 ALA A O 1
ATOM 6387 N N . VAL A 1 827 ? -43.986 9.522 -12.301 1.00 94.62 827 VAL A N 1
ATOM 6388 C CA . VAL A 1 827 ? -42.837 10.400 -12.094 1.00 94.62 827 VAL A CA 1
ATOM 6389 C C . VAL A 1 827 ? -43.115 11.462 -11.031 1.00 94.62 827 VAL A C 1
ATOM 6391 O O . VAL A 1 827 ? -44.177 12.090 -11.014 1.00 94.62 827 VAL A O 1
ATOM 6394 N N . TRP A 1 828 ? -42.127 11.688 -10.168 1.00 96.44 828 TRP A N 1
ATOM 6395 C CA . TRP A 1 828 ? -42.050 12.811 -9.242 1.00 96.44 828 TRP A CA 1
ATOM 6396 C C . TRP A 1 828 ? -40.754 13.563 -9.510 1.00 96.44 828 TRP A C 1
ATOM 6398 O O . TRP A 1 828 ? -39.693 12.953 -9.579 1.00 96.44 828 TRP A O 1
ATOM 6408 N N . LYS A 1 829 ? -40.824 14.878 -9.674 1.00 95.38 829 LYS A N 1
ATOM 6409 C CA . LYS A 1 829 ? -39.681 15.735 -9.995 1.00 95.38 829 LYS A CA 1
ATOM 6410 C C . LYS A 1 829 ? -39.558 16.864 -8.978 1.00 95.38 829 LYS A C 1
ATOM 6412 O O . LYS A 1 829 ? -40.575 17.389 -8.525 1.00 95.38 829 LYS A O 1
ATOM 6417 N N . GLY A 1 830 ? -38.324 17.228 -8.640 1.00 94.94 830 GLY A N 1
ATOM 6418 C CA . GLY A 1 830 ? -38.026 18.395 -7.813 1.00 94.94 830 GLY A CA 1
ATOM 6419 C C . GLY A 1 830 ? -38.428 18.267 -6.341 1.00 94.94 830 GLY A C 1
ATOM 6420 O O . GLY A 1 830 ? -38.802 19.268 -5.733 1.00 94.94 830 GLY A O 1
ATOM 6421 N N . ILE A 1 831 ? -38.388 17.066 -5.753 1.00 96.69 831 ILE A N 1
ATOM 6422 C CA . ILE A 1 831 ? -38.640 16.900 -4.311 1.00 96.69 831 ILE A CA 1
ATOM 6423 C C . ILE A 1 831 ? -37.397 17.381 -3.546 1.00 96.69 831 ILE A C 1
ATOM 6425 O O . ILE A 1 831 ? -36.319 16.859 -3.814 1.00 96.69 831 ILE A O 1
ATOM 6429 N N . PRO A 1 832 ? -37.483 18.338 -2.605 1.00 96.06 832 PRO A N 1
ATOM 6430 C CA . PRO A 1 832 ? -36.312 18.767 -1.845 1.00 96.06 832 PRO A CA 1
ATOM 6431 C C . PRO A 1 832 ? -35.887 17.666 -0.866 1.00 96.06 832 PRO A C 1
ATOM 6433 O O . PRO A 1 832 ? -36.674 17.258 -0.008 1.00 96.06 832 PRO A O 1
ATOM 6436 N N . TYR A 1 833 ? -34.648 17.188 -0.993 1.00 95.94 833 TYR A N 1
ATOM 6437 C CA . TYR A 1 833 ? -34.084 16.178 -0.087 1.00 95.94 833 TYR A CA 1
ATOM 6438 C C . TYR A 1 833 ? -33.206 16.797 1.011 1.00 95.94 833 TYR A C 1
ATOM 6440 O O . TYR A 1 833 ? -32.919 16.145 2.011 1.00 95.94 833 TYR A O 1
ATOM 6448 N N . ALA A 1 834 ? -32.834 18.069 0.859 1.00 96.31 834 ALA A N 1
ATOM 6449 C CA . ALA A 1 834 ? -32.120 18.871 1.845 1.00 96.31 834 ALA A CA 1
ATOM 6450 C C . ALA A 1 834 ? -32.574 20.340 1.756 1.00 96.31 834 ALA A C 1
ATOM 6452 O O . ALA A 1 834 ? -33.279 20.731 0.824 1.00 96.31 834 ALA A O 1
ATOM 6453 N N . ALA A 1 835 ? -32.219 21.154 2.750 1.00 95.00 835 ALA A N 1
ATOM 6454 C CA . ALA A 1 835 ? -32.485 22.593 2.718 1.00 95.00 835 ALA A CA 1
ATOM 6455 C C . ALA A 1 835 ? -31.596 23.334 1.706 1.00 95.00 835 ALA A C 1
ATOM 6457 O O . ALA A 1 835 ? -30.559 22.827 1.277 1.00 95.00 835 ALA A O 1
ATOM 6458 N N . THR A 1 836 ? -31.984 24.575 1.387 1.00 94.00 836 THR A N 1
ATOM 6459 C CA . THR A 1 836 ? -31.208 25.471 0.519 1.00 94.00 836 THR A CA 1
ATOM 6460 C C . THR A 1 836 ? -29.749 25.572 0.958 1.00 94.00 836 THR A C 1
ATOM 6462 O O . THR A 1 836 ? -29.450 25.689 2.151 1.00 94.00 836 THR A O 1
ATOM 6465 N N . THR A 1 837 ? -28.838 25.574 -0.014 1.00 93.81 837 THR A N 1
ATOM 6466 C CA . THR A 1 837 ? -27.399 25.720 0.224 1.00 93.81 837 THR A CA 1
ATOM 6467 C C . THR A 1 837 ? -26.943 27.173 0.127 1.00 93.81 837 THR A C 1
ATOM 6469 O O . THR A 1 837 ? -25.747 27.430 0.215 1.00 93.81 837 THR A O 1
ATOM 6472 N N . GLY A 1 838 ? -27.865 28.114 -0.098 1.00 90.69 838 GLY A N 1
ATOM 6473 C CA . GLY A 1 838 ? -27.567 29.536 -0.248 1.00 90.69 838 GLY A CA 1
ATOM 6474 C C . GLY A 1 838 ? -27.451 30.288 1.079 1.00 90.69 838 GLY A C 1
ATOM 6475 O O . GLY A 1 838 ? -27.810 29.789 2.149 1.00 90.69 838 GLY A O 1
ATOM 6476 N N . GLY A 1 839 ? -26.959 31.527 1.003 1.00 88.06 839 GLY A N 1
ATOM 6477 C CA . GLY A 1 839 ? -26.820 32.421 2.158 1.00 88.06 839 GLY A CA 1
ATOM 6478 C C . GLY A 1 839 ? -25.930 31.830 3.257 1.00 88.06 839 GLY A C 1
ATOM 6479 O O . GLY A 1 839 ? -24.814 31.388 2.995 1.00 88.06 839 GLY A O 1
ATOM 6480 N N . GLU A 1 840 ? -26.438 31.778 4.491 1.00 87.62 840 GLU A N 1
ATOM 6481 C CA . GLU A 1 840 ? -25.708 31.231 5.647 1.00 87.62 840 GLU A CA 1
ATOM 6482 C C . GLU A 1 840 ? -25.398 29.729 5.539 1.00 87.62 840 GLU A C 1
ATOM 6484 O O . GLU A 1 840 ? -24.543 29.230 6.273 1.00 87.62 840 GLU A O 1
ATOM 6489 N N . ASN A 1 841 ? -26.074 28.998 4.645 1.00 91.00 841 ASN A N 1
ATOM 6490 C CA . ASN A 1 841 ? -25.819 27.576 4.401 1.00 91.00 841 ASN A CA 1
ATOM 6491 C C . ASN A 1 841 ? -24.727 27.336 3.350 1.00 91.00 841 ASN A C 1
ATOM 6493 O O . ASN A 1 841 ? -24.324 26.187 3.130 1.00 91.00 841 ASN A O 1
ATOM 6497 N N . ARG A 1 842 ? -24.208 28.401 2.724 1.00 91.81 842 ARG A N 1
ATOM 6498 C CA . ARG A 1 842 ? -23.133 28.287 1.742 1.00 91.81 842 ARG A CA 1
ATOM 6499 C C . ARG A 1 842 ? -21.877 27.732 2.418 1.00 91.81 842 ARG A C 1
ATOM 6501 O O . ARG A 1 842 ? -21.440 28.227 3.463 1.00 91.81 842 ARG A O 1
ATOM 6508 N N . TRP A 1 843 ? -21.338 26.669 1.817 1.00 91.94 843 TRP A N 1
ATOM 6509 C CA . TRP A 1 843 ? -20.227 25.856 2.335 1.00 91.94 843 TRP A CA 1
ATOM 6510 C C . TRP A 1 843 ? -20.465 25.270 3.732 1.00 91.94 843 TRP A C 1
ATOM 6512 O O . TRP A 1 843 ? -19.584 25.265 4.588 1.00 91.94 843 TRP A O 1
ATOM 6522 N N . LYS A 1 844 ? -21.675 24.758 3.965 1.00 91.00 844 LYS A N 1
ATOM 6523 C CA . LYS A 1 844 ? -21.982 23.864 5.087 1.00 91.00 844 LYS A CA 1
ATOM 6524 C C . LYS A 1 844 ? -22.418 22.485 4.577 1.00 91.00 844 LYS A C 1
ATOM 6526 O O . LYS A 1 844 ? -22.891 22.387 3.435 1.00 91.00 844 LYS A O 1
ATOM 6531 N N . PRO A 1 845 ? -22.283 21.419 5.391 1.00 91.56 845 PRO A N 1
ATOM 6532 C CA . PRO A 1 845 ? -22.940 20.140 5.120 1.00 91.56 845 PRO A CA 1
ATOM 6533 C C . PRO A 1 845 ? -24.442 20.331 4.829 1.00 91.56 845 PRO A C 1
ATOM 6535 O O . PRO A 1 845 ? -25.032 21.274 5.372 1.00 91.56 845 PRO A O 1
ATOM 6538 N N . PRO A 1 846 ? -25.066 19.485 3.986 1.00 93.00 846 PRO A N 1
ATOM 6539 C CA . PRO A 1 846 ? -26.498 19.579 3.710 1.00 93.00 846 PRO A CA 1
ATOM 6540 C C . PRO A 1 846 ? -27.295 19.525 5.017 1.00 93.00 846 PRO A C 1
ATOM 6542 O O . PRO A 1 846 ? -26.994 18.741 5.916 1.00 93.00 846 PRO A O 1
ATOM 6545 N N . GLN A 1 847 ? -28.280 20.410 5.139 1.00 92.25 847 GLN A N 1
ATOM 6546 C CA . GLN A 1 847 ? -29.164 20.479 6.301 1.00 92.25 847 GLN A CA 1
ATOM 6547 C C . GLN A 1 847 ? -30.475 19.753 5.993 1.00 92.25 847 GLN A C 1
ATOM 6549 O O . GLN A 1 847 ? -30.859 19.640 4.827 1.00 92.25 847 GLN A O 1
ATOM 6554 N N . GLY A 1 848 ? -31.178 19.297 7.032 1.00 88.00 848 GLY A N 1
ATOM 6555 C CA . GLY A 1 848 ? -32.406 18.515 6.876 1.00 88.00 848 GLY A CA 1
ATOM 6556 C C . GLY A 1 848 ? -33.448 19.192 5.977 1.00 88.00 848 GLY A C 1
ATOM 6557 O O . GLY A 1 848 ? -33.639 20.409 6.035 1.00 88.00 848 GLY A O 1
ATOM 6558 N N . ALA A 1 849 ? -34.119 18.392 5.146 1.00 88.75 849 ALA A N 1
ATOM 6559 C CA . ALA A 1 849 ? -35.128 18.870 4.205 1.00 88.75 849 ALA A CA 1
ATOM 6560 C C . ALA A 1 849 ? -36.230 19.699 4.898 1.00 88.75 849 ALA A C 1
ATOM 6562 O O . ALA A 1 849 ? -36.765 19.276 5.932 1.00 88.75 849 ALA A O 1
ATOM 6563 N N . PRO A 1 850 ? -36.622 20.856 4.331 1.00 85.12 850 PRO A N 1
ATOM 6564 C CA . PRO A 1 850 ? -37.678 21.675 4.902 1.00 85.12 850 PRO A CA 1
ATOM 6565 C C . PRO A 1 850 ? -39.017 20.940 4.827 1.00 85.12 850 PRO A C 1
ATOM 6567 O O . PRO A 1 850 ? -39.343 20.306 3.825 1.00 85.12 850 PRO A O 1
ATOM 6570 N N . SER A 1 851 ? -39.828 21.061 5.878 1.00 89.94 851 SER A N 1
ATOM 6571 C CA . SER A 1 851 ? -41.217 20.601 5.825 1.00 89.94 851 SER A CA 1
ATOM 6572 C C . SER A 1 851 ? -42.083 21.584 5.037 1.00 89.94 851 SER A C 1
ATOM 6574 O O . SER A 1 851 ? -41.899 22.798 5.142 1.00 89.94 851 SER A O 1
ATOM 6576 N N . TRP A 1 852 ? -43.065 21.081 4.289 1.00 90.94 852 TRP A N 1
ATOM 6577 C CA . TRP A 1 852 ? -44.014 21.908 3.540 1.00 90.94 852 TRP A CA 1
ATOM 6578 C C . TRP A 1 852 ? -45.460 21.640 3.949 1.00 90.94 852 TRP A C 1
ATOM 6580 O O . TRP A 1 852 ? -45.875 20.518 4.243 1.00 90.94 852 TRP A O 1
ATOM 6590 N N . ASN A 1 853 ? -46.263 22.703 3.927 1.00 87.19 853 ASN A N 1
ATOM 6591 C CA . ASN A 1 853 ? -47.690 22.619 4.206 1.00 87.19 853 ASN A CA 1
ATOM 6592 C C . ASN A 1 853 ? -48.466 22.252 2.938 1.00 87.19 853 ASN A C 1
ATOM 6594 O O . ASN A 1 853 ? -48.262 22.832 1.873 1.00 87.19 853 ASN A O 1
ATOM 6598 N N . GLY A 1 854 ? -49.418 21.329 3.068 1.00 89.00 854 GLY A N 1
ATOM 6599 C CA . GLY A 1 854 ? -50.240 20.878 1.946 1.00 89.00 854 GLY A CA 1
ATOM 6600 C C . GLY A 1 854 ? -49.566 19.785 1.114 1.00 89.00 854 GLY A C 1
ATOM 6601 O O . GLY A 1 854 ? -48.833 18.953 1.641 1.00 89.00 854 GLY A O 1
ATOM 6602 N N . THR A 1 855 ? -49.893 19.724 -0.178 1.00 93.88 855 THR A N 1
ATOM 6603 C CA . THR A 1 855 ? -49.363 18.718 -1.114 1.00 93.88 855 THR A CA 1
ATOM 6604 C C . THR A 1 855 ? -48.461 19.385 -2.144 1.00 93.88 855 THR A C 1
ATOM 6606 O O . THR A 1 855 ? -48.937 20.197 -2.936 1.00 93.88 855 THR A O 1
ATOM 6609 N N . LEU A 1 856 ? -47.179 19.019 -2.148 1.00 93.56 856 LEU A N 1
ATOM 6610 C CA . LEU A 1 856 ? -46.203 19.433 -3.150 1.00 93.56 856 LEU A CA 1
ATOM 6611 C C . LEU A 1 856 ? -46.507 18.733 -4.480 1.00 93.56 856 LEU A C 1
ATOM 6613 O O . LEU A 1 856 ? -46.548 17.504 -4.548 1.00 93.56 856 LEU A O 1
ATOM 6617 N N . LYS A 1 857 ? -46.729 19.514 -5.539 1.00 94.12 857 LYS A N 1
ATOM 6618 C CA . LYS A 1 857 ? -46.899 19.005 -6.905 1.00 94.12 857 LYS A CA 1
ATOM 6619 C C . LYS A 1 857 ? -45.523 18.810 -7.538 1.00 94.12 857 LYS A C 1
ATOM 6621 O O . LYS A 1 857 ? -44.959 19.743 -8.099 1.00 94.12 857 LYS A O 1
ATOM 6626 N N . ALA A 1 858 ? -44.994 17.599 -7.435 1.00 94.19 858 ALA A N 1
ATOM 6627 C CA . ALA A 1 858 ? -43.679 17.218 -7.934 1.00 94.19 858 ALA A CA 1
ATOM 6628 C C . ALA A 1 858 ? -43.741 16.868 -9.431 1.00 94.19 858 ALA A C 1
ATOM 6630 O O . ALA A 1 858 ? -43.478 15.739 -9.830 1.00 94.19 858 ALA A O 1
ATOM 6631 N N . THR A 1 859 ? -44.168 17.811 -10.274 1.00 92.25 859 THR A N 1
ATOM 6632 C CA . THR A 1 859 ? -44.365 17.585 -11.722 1.00 92.25 859 THR A CA 1
ATOM 6633 C C . THR A 1 859 ? -43.327 18.284 -12.598 1.00 92.25 859 THR A C 1
ATOM 6635 O O . THR A 1 859 ? -43.303 18.069 -13.807 1.00 92.25 859 THR A O 1
ATOM 6638 N N . ALA A 1 860 ? -42.477 19.124 -12.010 1.00 92.12 860 ALA A N 1
ATOM 6639 C CA . ALA A 1 860 ? -41.415 19.856 -12.691 1.00 92.12 860 ALA A CA 1
ATOM 6640 C C . ALA A 1 860 ? -40.087 19.628 -11.967 1.00 92.12 860 ALA A C 1
ATOM 6642 O O . ALA A 1 860 ? -40.074 19.415 -10.756 1.00 92.12 860 ALA A O 1
ATOM 6643 N N . PHE A 1 861 ? -38.983 19.647 -12.710 1.00 93.31 861 PHE A N 1
ATOM 6644 C CA . PHE A 1 861 ? -37.655 19.565 -12.109 1.00 93.31 861 PHE A CA 1
ATOM 6645 C C . PHE A 1 861 ? -37.413 20.752 -11.172 1.00 93.31 861 PHE A C 1
ATOM 6647 O O . PHE A 1 861 ? -37.885 21.862 -11.432 1.00 93.31 861 PHE A O 1
ATOM 6654 N N . GLY A 1 862 ? -36.686 20.497 -10.083 1.00 90.62 862 GLY A N 1
ATOM 6655 C CA . GLY A 1 862 ? -36.152 21.564 -9.246 1.00 90.62 862 GLY A CA 1
ATOM 6656 C C . GLY A 1 862 ? -35.058 22.345 -9.986 1.00 90.62 862 GLY A C 1
ATOM 6657 O O . GLY A 1 862 ? -34.574 21.881 -11.023 1.00 90.62 862 GLY A O 1
ATOM 6658 N N . PRO A 1 863 ? -34.658 23.519 -9.473 1.00 90.44 863 PRO A N 1
ATOM 6659 C CA . PRO A 1 863 ? -33.547 24.274 -10.035 1.00 90.44 863 PRO A CA 1
ATOM 6660 C C . PRO A 1 863 ? -32.261 23.446 -10.073 1.00 90.44 863 PRO A C 1
ATOM 6662 O O . PRO A 1 863 ? -31.958 22.710 -9.128 1.00 90.44 863 PRO A O 1
ATOM 6665 N N . SER A 1 864 ? -31.481 23.599 -11.138 1.00 87.38 864 SER A N 1
ATOM 6666 C CA . SER A 1 864 ? -30.149 22.999 -11.230 1.00 87.38 864 SER A CA 1
ATOM 6667 C C . SER A 1 864 ? -29.191 23.671 -10.248 1.00 87.38 864 SER A C 1
ATOM 6669 O O . SER A 1 864 ? -29.326 24.863 -9.946 1.00 87.38 864 SER A O 1
ATOM 6671 N N . CYS A 1 865 ? -28.211 22.917 -9.741 1.00 88.50 865 CYS A N 1
ATOM 6672 C CA . CYS A 1 865 ? -27.176 23.523 -8.911 1.00 88.50 865 CYS A CA 1
ATOM 6673 C C . CYS A 1 865 ? -26.312 24.473 -9.742 1.00 88.50 865 CYS A C 1
ATOM 6675 O O . CYS A 1 865 ? -26.076 24.207 -10.923 1.00 88.50 865 CYS A O 1
ATOM 6677 N N . PRO A 1 866 ? -25.829 25.580 -9.159 1.00 86.44 866 PRO A N 1
ATOM 6678 C CA . PRO A 1 866 ? -25.093 26.555 -9.934 1.00 86.44 866 PRO A CA 1
ATOM 6679 C C . PRO A 1 866 ? -23.733 26.014 -10.366 1.00 86.44 866 PRO A C 1
ATOM 6681 O O . PRO A 1 866 ? -23.001 25.429 -9.564 1.00 86.44 866 PRO A O 1
ATOM 6684 N N . SER A 1 867 ? -23.390 26.248 -11.628 1.00 76.19 867 SER A N 1
ATOM 6685 C CA . SER A 1 867 ? -22.110 25.870 -12.219 1.00 76.19 867 SER A CA 1
ATOM 6686 C C . SER A 1 867 ? -21.710 26.893 -13.286 1.00 76.19 867 SER A C 1
ATOM 6688 O O . SER A 1 867 ? -22.554 27.632 -13.796 1.00 76.19 867 SER A O 1
ATOM 6690 N N . SER A 1 868 ? -20.429 26.932 -13.650 1.00 63.28 868 SER A N 1
ATOM 6691 C CA . SER A 1 868 ? -19.907 27.793 -14.727 1.00 63.28 868 SER A CA 1
ATOM 6692 C C . SER A 1 868 ? -20.480 27.471 -16.120 1.00 63.28 868 SER A C 1
ATOM 6694 O O . SER A 1 868 ? -20.307 28.245 -17.061 1.00 63.28 868 SER A O 1
ATOM 6696 N N . SER A 1 869 ? -21.152 26.324 -16.253 1.00 54.12 869 SER A N 1
ATOM 6697 C CA . SER A 1 869 ? -21.673 25.758 -17.503 1.00 54.12 869 SER A CA 1
ATOM 6698 C C . SER A 1 869 ? -23.203 25.640 -17.549 1.00 54.12 869 SER A C 1
ATOM 6700 O O . SER A 1 869 ? -23.751 25.254 -18.583 1.00 54.12 869 SER A O 1
ATOM 6702 N N . ALA A 1 870 ? -23.898 25.973 -16.460 1.00 57.25 870 ALA A N 1
ATOM 6703 C CA . ALA A 1 870 ? -25.343 25.821 -16.354 1.00 57.25 870 ALA A CA 1
ATOM 6704 C C . ALA A 1 870 ? -26.116 26.933 -17.095 1.00 57.25 870 ALA A C 1
ATOM 6706 O O . ALA A 1 870 ? -25.678 28.081 -17.168 1.00 57.25 870 ALA A O 1
ATOM 6707 N N . GLY A 1 871 ? -27.269 26.568 -17.670 1.00 54.88 871 GLY A N 1
ATOM 6708 C CA . GLY A 1 871 ? -28.165 27.478 -18.394 1.00 54.88 871 GLY A CA 1
ATOM 6709 C C . GLY A 1 871 ? -29.130 28.257 -17.488 1.00 54.88 871 GLY A C 1
ATOM 6710 O O . GLY A 1 871 ? -28.922 28.384 -16.282 1.00 54.88 871 GLY A O 1
ATOM 6711 N N . ASP A 1 872 ? -30.218 28.773 -18.069 1.00 52.03 872 ASP A N 1
ATOM 6712 C CA . ASP A 1 872 ? -31.303 29.417 -17.314 1.00 52.03 872 ASP A CA 1
ATOM 6713 C C . ASP A 1 872 ? -31.935 28.431 -16.304 1.00 52.03 872 ASP A C 1
ATOM 6715 O O . ASP A 1 872 ? -32.165 27.269 -16.629 1.00 52.03 872 ASP A O 1
ATOM 6719 N N . GLY A 1 873 ? -32.276 28.893 -15.091 1.00 71.44 873 GLY A N 1
ATOM 6720 C CA . GLY A 1 873 ? -32.971 28.071 -14.080 1.00 71.44 873 GLY A CA 1
ATOM 6721 C C . GLY A 1 873 ? -32.100 27.481 -12.961 1.00 71.44 873 GLY A C 1
ATOM 6722 O O . GLY A 1 873 ? -32.537 26.555 -12.278 1.00 71.44 873 GLY A O 1
ATOM 6723 N N . VAL A 1 874 ? -30.898 28.020 -12.742 1.00 83.56 874 VAL A N 1
ATOM 6724 C CA . VAL A 1 874 ? -30.030 27.675 -11.602 1.00 83.56 874 VAL A CA 1
ATOM 6725 C C . VAL A 1 874 ? -30.454 28.343 -10.294 1.00 83.56 874 VAL A C 1
ATOM 6727 O O . VAL A 1 874 ? -30.960 29.466 -10.286 1.00 83.56 874 VAL A O 1
ATOM 6730 N N . SER A 1 875 ? -30.205 27.676 -9.169 1.00 89.50 875 SER A N 1
ATOM 6731 C CA . SER A 1 875 ? -30.405 28.235 -7.825 1.00 89.50 875 SER A CA 1
ATOM 6732 C C . SER A 1 875 ? -29.472 27.569 -6.821 1.00 89.50 875 SER A C 1
ATOM 6734 O O . SER A 1 875 ? -29.130 26.409 -6.985 1.00 89.50 875 SER A O 1
ATOM 6736 N N . GLU A 1 876 ? -29.103 28.250 -5.736 1.00 91.56 876 GLU A N 1
ATOM 6737 C CA . GLU A 1 876 ? -28.478 27.584 -4.578 1.00 91.56 876 GLU A CA 1
ATOM 6738 C C . GLU A 1 876 ? -29.498 26.768 -3.756 1.00 91.56 876 GLU A C 1
ATOM 6740 O O . GLU A 1 876 ? -29.137 25.960 -2.907 1.00 91.56 876 GLU A O 1
ATOM 6745 N N . ASP A 1 877 ? -30.796 26.940 -4.004 1.00 93.38 877 ASP A N 1
ATOM 6746 C CA . ASP A 1 877 ? -31.836 26.018 -3.542 1.00 93.38 877 ASP A CA 1
ATOM 6747 C C . ASP A 1 877 ? -32.043 24.895 -4.572 1.00 93.38 877 ASP A C 1
ATOM 6749 O O . ASP A 1 877 ? -33.057 24.848 -5.269 1.00 93.38 877 ASP A O 1
ATOM 6753 N N . CYS A 1 878 ? -31.015 24.056 -4.746 1.00 92.12 878 CYS A N 1
ATOM 6754 C CA . CYS A 1 878 ? -30.958 23.065 -5.826 1.00 92.12 878 CYS A CA 1
ATOM 6755 C C . CYS A 1 878 ? -31.017 21.602 -5.389 1.00 92.12 878 CYS A C 1
ATOM 6757 O O . CYS A 1 878 ? -31.150 20.743 -6.263 1.00 92.12 878 CYS A O 1
ATOM 6759 N N . LEU A 1 879 ? -30.907 21.292 -4.090 1.00 95.69 879 LEU A N 1
ATOM 6760 C CA . LEU A 1 879 ? -30.807 19.916 -3.578 1.00 95.69 879 LEU A CA 1
ATOM 6761 C C . LEU A 1 879 ? -32.158 19.192 -3.646 1.00 95.69 879 LEU A C 1
ATOM 6763 O O . LEU A 1 879 ? -32.892 19.050 -2.665 1.00 95.69 879 LEU A O 1
ATOM 6767 N N . SER A 1 880 ? -32.486 18.751 -4.858 1.00 95.12 880 SER A N 1
ATOM 6768 C CA . SER A 1 880 ? -33.736 18.090 -5.201 1.00 95.12 880 SER A CA 1
ATOM 6769 C C . SER A 1 880 ? -33.515 16.721 -5.839 1.00 95.12 880 SER A C 1
ATOM 6771 O O . SER A 1 880 ? -32.465 16.451 -6.424 1.00 95.12 880 SER A O 1
ATOM 6773 N N . ILE A 1 881 ? -34.512 15.851 -5.686 1.00 96.69 881 ILE A N 1
ATOM 6774 C CA . ILE A 1 881 ? -34.525 14.467 -6.148 1.00 96.69 881 ILE A CA 1
ATOM 6775 C C . ILE A 1 881 ? -35.748 14.204 -7.032 1.00 96.69 881 ILE A C 1
ATOM 6777 O O . ILE A 1 881 ? -36.824 14.787 -6.848 1.00 96.69 881 ILE A O 1
ATOM 6781 N N . ASN A 1 882 ? -35.568 13.324 -8.008 1.00 97.44 882 ASN A N 1
ATOM 6782 C CA . ASN A 1 882 ? -36.556 12.921 -8.996 1.00 97.44 882 ASN A CA 1
ATOM 6783 C C . ASN A 1 882 ? -36.672 11.395 -8.991 1.00 97.44 882 ASN A C 1
ATOM 6785 O O . ASN A 1 882 ? -35.664 10.704 -8.879 1.00 97.44 882 ASN A O 1
ATOM 6789 N N . ILE A 1 883 ? -37.886 10.870 -9.120 1.00 97.50 883 ILE A N 1
ATOM 6790 C CA . ILE A 1 883 ? -38.192 9.442 -9.002 1.00 97.50 883 ILE A CA 1
ATOM 6791 C C . ILE A 1 883 ? -39.097 9.036 -10.161 1.00 97.50 883 ILE A C 1
ATOM 6793 O O . ILE A 1 883 ? -40.144 9.649 -10.360 1.00 97.50 883 ILE A O 1
ATOM 6797 N N . TRP A 1 884 ? -38.732 7.976 -10.878 1.00 97.06 884 TRP A N 1
ATOM 6798 C CA . TRP A 1 884 ? -39.593 7.266 -11.819 1.00 97.06 884 TRP A CA 1
ATOM 6799 C C . TRP A 1 884 ? -39.893 5.886 -11.247 1.00 97.06 884 TRP A C 1
ATOM 6801 O O . TRP A 1 884 ? -38.974 5.125 -10.944 1.00 97.06 884 TRP A O 1
ATOM 6811 N N . SER A 1 885 ? -41.174 5.560 -11.095 1.00 95.44 885 SER A N 1
ATOM 6812 C CA . SER A 1 885 ? -41.610 4.295 -10.503 1.00 95.44 885 SER A CA 1
ATOM 6813 C C . SER A 1 885 ? -42.664 3.625 -11.381 1.00 95.44 885 SER A C 1
ATOM 6815 O O . SER A 1 885 ? -43.661 4.270 -11.708 1.00 95.44 885 SER A O 1
ATOM 6817 N N . PRO A 1 886 ? -42.490 2.342 -11.738 1.00 92.56 886 PRO A N 1
ATOM 6818 C CA . PRO A 1 886 ? -43.536 1.538 -12.368 1.00 92.56 886 PRO A CA 1
ATOM 6819 C C . PRO A 1 886 ? -44.469 0.888 -11.332 1.00 92.56 886 PRO A C 1
ATOM 6821 O O . PRO A 1 886 ? -45.332 0.084 -11.681 1.00 92.56 886 PRO A O 1
ATOM 6824 N N . ALA A 1 887 ? -44.270 1.162 -10.038 1.00 89.81 887 ALA A N 1
ATOM 6825 C CA . ALA A 1 887 ? -45.041 0.524 -8.990 1.00 89.81 887 ALA A CA 1
ATOM 6826 C C . ALA A 1 887 ? -46.519 0.942 -9.053 1.00 89.81 887 ALA A C 1
ATOM 6828 O O . ALA A 1 887 ? -46.877 2.111 -9.220 1.00 89.81 887 ALA A O 1
ATOM 6829 N N . THR A 1 888 ? -47.397 -0.032 -8.835 1.00 83.88 888 THR A N 1
ATOM 6830 C CA . THR A 1 888 ? -48.843 0.190 -8.718 1.00 83.88 888 THR A CA 1
ATOM 6831 C C . THR A 1 888 ? -49.299 0.326 -7.262 1.00 83.88 888 THR A C 1
ATOM 6833 O O . THR A 1 888 ? -50.465 0.618 -7.007 1.00 83.88 888 THR A O 1
ATOM 6836 N N . SER A 1 889 ? -48.407 0.087 -6.294 1.00 85.88 889 SER A N 1
ATOM 6837 C CA . SER A 1 889 ? -48.648 0.251 -4.856 1.00 85.88 889 SER A CA 1
ATOM 6838 C C . SER A 1 889 ? -47.343 0.517 -4.099 1.00 85.88 889 SER A C 1
ATOM 6840 O O . SER A 1 889 ? -46.255 0.199 -4.576 1.00 85.88 889 SER A O 1
ATOM 6842 N N . THR A 1 890 ? -47.449 1.065 -2.887 1.00 86.50 890 THR A N 1
ATOM 6843 C CA . THR A 1 890 ? -46.301 1.289 -1.990 1.00 86.50 890 THR A CA 1
ATOM 6844 C C . THR A 1 890 ? -45.655 -0.011 -1.499 1.00 86.50 890 THR A C 1
ATOM 6846 O O . THR A 1 890 ? -44.498 -0.015 -1.103 1.00 86.50 890 THR A O 1
ATOM 6849 N N . ASP A 1 891 ? -46.371 -1.136 -1.561 1.00 87.12 891 ASP A N 1
ATOM 6850 C CA . ASP A 1 891 ? -45.887 -2.443 -1.094 1.00 87.12 891 ASP A CA 1
ATOM 6851 C C . ASP A 1 891 ? -45.110 -3.228 -2.169 1.00 87.12 891 ASP A C 1
ATOM 6853 O O . ASP A 1 891 ? -44.729 -4.374 -1.934 1.00 87.12 891 ASP A O 1
ATOM 6857 N N . ALA A 1 892 ? -44.889 -2.648 -3.356 1.00 89.06 892 ALA A N 1
ATOM 6858 C CA . ALA A 1 892 ? -44.305 -3.346 -4.504 1.00 89.06 892 ALA A CA 1
ATOM 6859 C C . ALA A 1 892 ? -42.856 -3.829 -4.282 1.00 89.06 892 ALA A C 1
ATOM 6861 O O . ALA A 1 892 ? -42.466 -4.830 -4.881 1.00 89.06 892 ALA A O 1
ATOM 6862 N N . LYS A 1 893 ? -42.085 -3.152 -3.413 1.00 93.62 893 LYS A N 1
ATOM 6863 C CA . LYS A 1 893 ? -40.682 -3.466 -3.069 1.00 93.62 893 LYS A CA 1
ATOM 6864 C C . LYS A 1 893 ? -39.790 -3.700 -4.293 1.00 93.62 893 LYS A C 1
ATOM 6866 O O . LYS A 1 893 ? -39.098 -4.710 -4.405 1.00 93.62 893 LYS A O 1
ATOM 6871 N N . LEU A 1 894 ? -39.835 -2.764 -5.233 1.00 94.81 894 LEU A N 1
ATOM 6872 C CA . LEU A 1 894 ? -39.036 -2.828 -6.447 1.00 94.81 894 LEU A CA 1
ATOM 6873 C C . LEU A 1 894 ? -37.587 -2.388 -6.194 1.00 94.81 894 LEU A C 1
ATOM 6875 O O . LEU A 1 894 ? -37.351 -1.468 -5.409 1.00 94.81 894 LEU A O 1
ATOM 6879 N N . PRO A 1 895 ? -36.609 -2.995 -6.881 1.00 94.69 895 PRO A N 1
ATOM 6880 C CA . PRO A 1 895 ? -35.214 -2.604 -6.754 1.00 94.69 895 PRO A CA 1
ATOM 6881 C C . PRO A 1 895 ? -34.989 -1.178 -7.266 1.00 94.69 895 PRO A C 1
ATOM 6883 O O . PRO A 1 895 ? -35.621 -0.739 -8.230 1.00 94.69 895 PRO A O 1
ATOM 6886 N N . VAL A 1 896 ? -34.077 -0.459 -6.614 1.00 94.00 896 VAL A N 1
ATOM 6887 C CA . VAL A 1 896 ? -33.861 0.976 -6.818 1.00 94.00 896 VAL A CA 1
ATOM 6888 C C . VAL A 1 896 ? -32.505 1.209 -7.478 1.00 94.00 896 VAL A C 1
ATOM 6890 O O . VAL A 1 896 ? -31.486 0.705 -7.011 1.00 94.00 896 VAL A O 1
ATOM 6893 N N . MET A 1 897 ? -32.482 2.004 -8.543 1.00 93.06 897 MET A N 1
ATOM 6894 C CA . MET A 1 897 ? -31.274 2.533 -9.166 1.00 93.06 897 MET A CA 1
ATOM 6895 C C . MET A 1 897 ? -31.162 4.027 -8.859 1.00 93.06 897 MET A C 1
ATOM 6897 O O . MET A 1 897 ? -31.970 4.821 -9.337 1.00 93.06 897 MET A O 1
ATOM 6901 N N . LEU A 1 898 ? -30.156 4.405 -8.073 1.00 92.38 898 LEU A N 1
ATOM 6902 C CA . LEU A 1 898 ? -29.840 5.793 -7.747 1.00 92.38 898 LEU A CA 1
ATOM 6903 C C . LEU A 1 898 ? -28.750 6.308 -8.693 1.00 92.38 898 LEU A C 1
ATOM 6905 O O . LEU A 1 898 ? -27.601 5.887 -8.598 1.00 92.38 898 LEU A O 1
ATOM 6909 N N . TRP A 1 899 ? -29.114 7.203 -9.605 1.00 87.00 899 TRP A N 1
ATOM 6910 C CA . TRP A 1 899 ? -28.256 7.734 -10.655 1.00 87.00 899 TRP A CA 1
ATOM 6911 C C . TRP A 1 899 ? -27.580 9.052 -10.265 1.00 87.00 899 TRP A C 1
ATOM 6913 O O . TRP A 1 899 ? -28.254 10.054 -10.014 1.00 87.00 899 TRP A O 1
ATOM 6923 N N . SER A 1 900 ? -26.248 9.061 -10.290 1.00 82.62 900 SER A N 1
ATOM 6924 C CA . SER A 1 900 ? -25.404 10.245 -10.116 1.00 82.62 900 SER A CA 1
ATOM 6925 C C . SER A 1 900 ? -24.867 10.722 -11.471 1.00 82.62 900 SER A C 1
ATOM 6927 O O . SER A 1 900 ? -24.269 9.954 -12.230 1.00 82.62 900 SER A O 1
ATOM 6929 N N . TYR A 1 901 ? -25.111 11.988 -11.809 1.00 73.56 901 TYR A N 1
ATOM 6930 C CA . TYR A 1 901 ? -24.604 12.591 -13.043 1.00 73.56 901 TYR A CA 1
ATOM 6931 C C . TYR A 1 901 ? -23.141 13.050 -12.895 1.00 73.56 901 TYR A C 1
ATOM 6933 O O . TYR A 1 901 ? -22.645 13.230 -11.788 1.00 73.56 901 TYR A O 1
ATOM 6941 N N . ALA A 1 902 ? -22.455 13.291 -14.017 1.00 62.69 902 ALA A N 1
ATOM 6942 C CA . ALA A 1 902 ? -21.075 13.786 -14.019 1.00 62.69 902 ALA A CA 1
ATOM 6943 C C . ALA A 1 902 ? -20.962 15.251 -13.571 1.00 62.69 902 ALA A C 1
ATOM 6945 O O . ALA A 1 902 ? -21.810 16.069 -13.921 1.00 62.69 902 ALA A O 1
ATOM 6946 N N . ALA A 1 903 ? -19.867 15.627 -12.901 1.00 53.19 903 ALA A N 1
ATOM 6947 C CA . ALA A 1 903 ? -19.604 17.029 -12.557 1.00 53.19 903 ALA A CA 1
ATOM 6948 C C . ALA A 1 903 ? -19.743 17.952 -13.790 1.00 53.19 903 ALA A C 1
ATOM 6950 O O . ALA A 1 903 ? -19.194 17.654 -14.849 1.00 53.19 903 ALA A O 1
ATOM 6951 N N . GLY A 1 904 ? -20.499 19.048 -13.651 1.00 56.41 904 GLY A N 1
ATOM 6952 C CA . GLY A 1 904 ? -20.874 19.944 -14.758 1.00 56.41 904 GLY A CA 1
ATOM 6953 C C . GLY A 1 904 ? -22.166 19.562 -15.501 1.00 56.41 904 GLY A C 1
ATOM 6954 O O . GLY A 1 904 ? -22.565 20.269 -16.421 1.00 56.41 904 GLY A O 1
ATOM 6955 N N . GLY A 1 905 ? -22.826 18.464 -15.118 1.00 66.25 905 GLY A N 1
ATOM 6956 C CA . GLY A 1 905 ? -24.175 18.095 -15.559 1.00 66.25 905 GLY A CA 1
ATOM 6957 C C . GLY A 1 905 ? -25.277 18.534 -14.587 1.00 66.25 905 GLY A C 1
ATOM 6958 O O . GLY A 1 905 ? -25.019 19.164 -13.563 1.00 66.25 905 GLY A O 1
ATOM 6959 N N . GLU A 1 906 ? -26.518 18.168 -14.906 1.00 77.06 906 GLU A N 1
ATOM 6960 C CA . GLU A 1 906 ? -27.705 18.432 -14.082 1.00 77.06 906 GLU A CA 1
ATOM 6961 C C . GLU A 1 906 ? -28.684 17.251 -14.162 1.00 77.06 906 GLU A C 1
ATOM 6963 O O . GLU A 1 906 ? -28.789 16.593 -15.200 1.00 77.06 906 GLU A O 1
ATOM 6968 N N . SER A 1 907 ? -29.432 16.975 -13.086 1.00 84.81 907 SER A N 1
ATOM 6969 C CA . SER A 1 907 ? -30.350 15.818 -13.042 1.00 84.81 907 SER A CA 1
ATOM 6970 C C . SER A 1 907 ? -31.571 15.948 -13.961 1.00 84.81 907 SER A C 1
ATOM 6972 O O . SER A 1 907 ? -32.278 14.965 -14.187 1.00 84.81 907 SER A O 1
ATOM 6974 N N . SER A 1 908 ? -31.817 17.151 -14.484 1.00 86.12 908 SER A N 1
ATOM 6975 C CA . SER A 1 908 ? -32.915 17.501 -15.388 1.00 86.12 908 SER A CA 1
ATOM 6976 C C . SER A 1 908 ? -32.601 17.255 -16.870 1.00 86.12 908 SER A C 1
ATOM 6978 O O . SER A 1 908 ? -33.509 17.345 -17.700 1.00 86.12 908 SER A O 1
ATOM 6980 N N . GLN A 1 909 ? -31.349 16.925 -17.216 1.00 81.25 909 GLN A N 1
ATOM 6981 C CA . GLN A 1 909 ? -30.955 16.593 -18.587 1.00 81.25 909 GLN A CA 1
ATOM 6982 C C . GLN A 1 909 ? -31.754 15.402 -19.120 1.00 81.25 909 GLN A C 1
ATOM 6984 O O . GLN A 1 909 ? -31.908 14.380 -18.452 1.00 81.25 909 GLN A O 1
ATOM 6989 N N . SER A 1 910 ? -32.200 15.497 -20.375 1.00 82.31 910 SER A N 1
ATOM 6990 C CA . SER A 1 910 ? -32.972 14.431 -21.028 1.00 82.31 910 SER A CA 1
ATOM 6991 C C . SER A 1 910 ? -32.198 13.113 -21.141 1.00 82.31 910 SER A C 1
ATOM 6993 O O . SER A 1 910 ? -32.800 12.045 -21.164 1.00 82.31 910 SER A O 1
ATOM 6995 N N . THR A 1 911 ? -30.862 13.174 -21.141 1.00 75.88 911 THR A N 1
ATOM 6996 C CA . THR A 1 911 ? -29.951 12.017 -21.071 1.00 75.88 911 THR A CA 1
ATOM 6997 C C . THR A 1 911 ? -30.118 11.186 -19.810 1.00 75.88 911 THR A C 1
ATOM 6999 O O . THR A 1 911 ? -29.800 10.002 -19.840 1.00 75.88 911 THR A O 1
ATOM 7002 N N . TYR A 1 912 ? -30.677 11.748 -18.738 1.00 84.00 912 TYR A N 1
ATOM 7003 C CA . TYR A 1 912 ? -30.942 11.044 -17.484 1.00 84.00 912 TYR A CA 1
ATOM 7004 C C . TYR A 1 912 ? -32.438 10.828 -17.228 1.00 84.00 912 TYR A C 1
ATOM 7006 O O . TYR A 1 912 ? -32.838 10.603 -16.086 1.00 84.00 912 TYR A O 1
ATOM 7014 N N . ASP A 1 913 ? -33.282 10.886 -18.267 1.00 90.56 913 ASP A N 1
ATOM 7015 C CA . ASP A 1 913 ? -34.687 10.508 -18.113 1.00 90.56 913 ASP A CA 1
ATOM 7016 C C . ASP A 1 913 ? -34.793 9.018 -17.756 1.00 90.56 913 ASP A C 1
ATOM 7018 O O . ASP A 1 913 ? -34.278 8.152 -18.470 1.00 90.56 913 ASP A O 1
ATOM 7022 N N . GLY A 1 914 ? -35.444 8.738 -16.626 1.00 92.06 914 GLY A N 1
ATOM 7023 C CA . GLY A 1 914 ? -35.478 7.417 -16.006 1.00 92.06 914 GLY A CA 1
ATOM 7024 C C . GLY A 1 914 ? -36.583 6.487 -16.488 1.00 92.06 914 GLY A C 1
ATOM 7025 O O . GLY A 1 914 ? -36.642 5.342 -16.033 1.00 92.06 914 GLY A O 1
ATOM 7026 N N . ALA A 1 915 ? -37.487 6.935 -17.365 1.00 92.44 915 ALA A N 1
ATOM 7027 C CA . ALA A 1 915 ? -38.675 6.140 -17.666 1.00 92.44 915 ALA A CA 1
ATOM 7028 C C . ALA A 1 915 ? -38.344 4.862 -18.462 1.00 92.44 915 ALA A C 1
ATOM 7030 O O . ALA A 1 915 ? -39.010 3.844 -18.284 1.00 92.44 915 ALA A O 1
ATOM 7031 N N . GLY A 1 916 ? -37.268 4.866 -19.257 1.00 91.19 916 GLY A N 1
ATOM 7032 C CA . GLY A 1 916 ? -36.749 3.667 -19.925 1.00 91.19 916 GLY A CA 1
ATOM 7033 C C . GLY A 1 916 ? -36.297 2.561 -18.959 1.00 91.19 916 GLY A C 1
ATOM 7034 O O . GLY A 1 916 ? -36.528 1.384 -19.238 1.00 91.19 916 GLY A O 1
ATOM 7035 N N . MET A 1 917 ? -35.723 2.925 -17.804 1.00 93.38 917 MET A N 1
ATOM 7036 C CA . MET A 1 917 ? -35.371 1.983 -16.730 1.00 93.38 917 MET A CA 1
ATOM 7037 C C . MET A 1 917 ? -36.587 1.591 -15.889 1.00 93.38 917 MET A C 1
ATOM 7039 O O . MET A 1 917 ? -36.743 0.416 -15.557 1.00 93.38 917 MET A O 1
ATOM 7043 N N . ALA A 1 918 ? -37.487 2.539 -15.610 1.00 94.19 918 ALA A N 1
ATOM 7044 C CA . ALA A 1 918 ? -38.746 2.262 -14.921 1.00 94.19 918 ALA A CA 1
ATOM 7045 C C . ALA A 1 918 ? -39.613 1.252 -15.672 1.00 94.19 918 ALA A C 1
ATOM 7047 O O . ALA A 1 918 ? -40.187 0.361 -15.055 1.00 94.19 918 ALA A O 1
ATOM 7048 N N . ALA A 1 919 ? -39.621 1.301 -17.005 1.00 91.50 919 ALA A N 1
ATOM 7049 C CA . ALA A 1 919 ? -40.281 0.294 -17.827 1.00 91.50 919 ALA A CA 1
ATOM 7050 C C . ALA A 1 919 ? -39.834 -1.140 -17.491 1.00 91.50 919 ALA A C 1
ATOM 7052 O O . ALA A 1 919 ? -40.620 -2.069 -17.636 1.00 91.50 919 ALA A O 1
ATOM 7053 N N . LYS A 1 920 ? -38.604 -1.318 -16.995 1.00 92.19 920 LYS A N 1
ATOM 7054 C CA . LYS A 1 920 ? -37.987 -2.608 -16.675 1.00 92.19 920 LYS A CA 1
ATOM 7055 C C . LYS A 1 920 ? -38.107 -2.985 -15.198 1.00 92.19 920 LYS A C 1
ATOM 7057 O O . LYS A 1 920 ? -37.232 -3.683 -14.698 1.00 92.19 920 LYS A O 1
ATOM 7062 N N . ASP A 1 921 ? -39.153 -2.558 -14.493 1.00 92.06 921 ASP A N 1
ATOM 7063 C CA . ASP A 1 921 ? -39.409 -2.855 -13.068 1.00 92.06 921 ASP A CA 1
ATOM 7064 C C . ASP A 1 921 ? -38.280 -2.422 -12.115 1.00 92.06 921 ASP A C 1
ATOM 7066 O O . ASP A 1 921 ? -37.982 -3.100 -11.129 1.00 92.06 921 ASP A O 1
ATOM 7070 N N . VAL A 1 922 ? -37.621 -1.306 -12.424 1.00 93.75 922 VAL A N 1
ATOM 7071 C CA . VAL A 1 922 ? -36.600 -0.684 -11.572 1.00 93.75 922 VAL A CA 1
ATOM 7072 C C . VAL A 1 922 ? -37.073 0.712 -11.200 1.00 93.75 922 VAL A C 1
ATOM 7074 O O . VAL A 1 922 ? -37.432 1.489 -12.075 1.00 93.75 922 VAL A O 1
ATOM 7077 N N . ILE A 1 923 ? -37.050 1.075 -9.921 1.00 96.12 923 ILE A N 1
ATOM 7078 C CA . ILE A 1 923 ? -37.273 2.474 -9.548 1.00 96.12 923 ILE A CA 1
ATOM 7079 C C . ILE A 1 923 ? -36.013 3.258 -9.871 1.00 96.12 923 ILE A C 1
ATOM 7081 O O . ILE A 1 923 ? -34.958 2.993 -9.303 1.00 96.12 923 ILE A O 1
ATOM 7085 N N . PHE A 1 924 ? -36.121 4.222 -10.777 1.00 96.81 924 PHE A N 1
ATOM 7086 C CA . PHE A 1 924 ? -35.006 5.081 -11.146 1.00 96.81 924 PHE A CA 1
ATOM 7087 C C . PHE A 1 924 ? -35.078 6.389 -10.368 1.00 96.81 924 PHE A C 1
ATOM 7089 O O . PHE A 1 924 ? -36.123 7.040 -10.331 1.00 96.81 924 PHE A O 1
ATOM 7096 N N . VAL A 1 925 ? -33.963 6.784 -9.766 1.00 96.88 925 VAL A N 1
ATOM 7097 C CA . VAL A 1 925 ? -33.858 7.992 -8.952 1.00 96.88 925 VAL A CA 1
ATOM 7098 C C . VAL A 1 925 ? -32.695 8.835 -9.458 1.00 96.88 925 VAL A C 1
ATOM 7100 O O . VAL A 1 925 ? -31.596 8.317 -9.583 1.00 96.88 925 VAL A O 1
ATOM 7103 N N . SER A 1 926 ? -32.900 10.125 -9.716 1.00 93.75 926 SER A N 1
ATOM 7104 C CA . SER A 1 926 ? -31.820 11.082 -10.014 1.00 93.75 926 SER A CA 1
ATOM 7105 C C . SER A 1 926 ? -31.886 12.268 -9.057 1.00 93.75 926 SER A C 1
ATOM 7107 O O . SER A 1 926 ? -32.966 12.624 -8.595 1.00 93.75 926 SER A O 1
ATOM 7109 N N . TYR A 1 927 ? -30.754 12.889 -8.737 1.00 94.12 927 TYR A N 1
ATOM 7110 C CA . TYR A 1 927 ? -30.684 13.985 -7.764 1.00 94.12 927 TYR A CA 1
ATOM 7111 C C . TYR A 1 927 ? -29.634 15.017 -8.160 1.00 94.12 927 TYR A C 1
ATOM 7113 O O . TYR A 1 927 ? -28.687 14.700 -8.875 1.00 94.12 927 TYR A O 1
ATOM 7121 N N . ASN A 1 928 ? -29.807 16.248 -7.687 1.00 91.75 928 ASN A N 1
ATOM 7122 C CA . ASN A 1 928 ? -28.823 17.324 -7.800 1.00 91.75 928 ASN A CA 1
ATOM 7123 C C . ASN A 1 928 ? -27.849 17.313 -6.626 1.00 91.75 928 ASN A C 1
ATOM 7125 O O . ASN A 1 928 ? -28.256 17.028 -5.512 1.00 91.75 928 ASN A O 1
ATOM 7129 N N . TYR A 1 929 ? -26.597 17.697 -6.857 1.00 90.56 929 TYR A N 1
ATOM 7130 C CA . TYR A 1 929 ? -25.596 17.922 -5.812 1.00 90.56 929 TYR A CA 1
ATOM 7131 C C . TYR A 1 929 ? -24.693 19.106 -6.186 1.00 90.56 929 TYR A C 1
ATOM 7133 O O . TYR A 1 929 ? -24.539 19.422 -7.371 1.00 90.56 929 TYR A O 1
ATOM 7141 N N . ARG A 1 930 ? -24.092 19.784 -5.196 1.00 89.81 930 ARG A N 1
ATOM 7142 C CA . ARG A 1 930 ? -23.230 20.950 -5.461 1.00 89.81 930 ARG A CA 1
ATOM 7143 C C . ARG A 1 930 ? -21.949 20.566 -6.206 1.00 89.81 930 ARG A C 1
ATOM 7145 O O . ARG A 1 930 ? -21.281 19.592 -5.864 1.00 89.81 930 ARG A O 1
ATOM 7152 N N . THR A 1 931 ? -21.554 21.395 -7.170 1.00 81.81 931 THR A N 1
ATOM 7153 C CA . THR A 1 931 ? -20.339 21.229 -7.989 1.00 81.81 931 THR A CA 1
ATOM 7154 C C . THR A 1 931 ? -19.423 22.455 -7.910 1.00 81.81 931 THR A C 1
ATOM 7156 O O . THR A 1 931 ? -19.763 23.452 -7.269 1.00 81.81 931 THR A O 1
ATOM 7159 N N . GLY A 1 932 ? -18.245 22.379 -8.543 1.00 81.88 932 GLY A N 1
ATOM 7160 C CA . GLY A 1 932 ? -17.302 23.497 -8.649 1.00 81.88 932 GLY A CA 1
ATOM 7161 C C . GLY A 1 932 ? -16.945 24.119 -7.286 1.00 81.88 932 GLY A C 1
ATOM 7162 O O . GLY A 1 932 ? -16.847 23.392 -6.290 1.00 81.88 932 GLY A O 1
ATOM 7163 N N . PRO A 1 933 ? -16.790 25.453 -7.191 1.00 87.31 933 PRO A N 1
ATOM 7164 C CA . PRO A 1 933 ? -16.458 26.118 -5.929 1.00 87.31 933 PRO A CA 1
ATOM 7165 C C . PRO A 1 933 ? -17.546 25.968 -4.853 1.00 87.31 933 PRO A C 1
ATOM 7167 O O . PRO A 1 933 ? -17.252 26.055 -3.666 1.00 87.31 933 PRO A O 1
ATOM 7170 N N . LEU A 1 934 ? -18.809 25.715 -5.204 1.00 89.19 934 LEU A N 1
ATOM 7171 C CA . LEU A 1 934 ? -19.861 25.510 -4.197 1.00 89.19 934 LEU A CA 1
ATOM 7172 C C . LEU A 1 934 ? -19.800 24.114 -3.563 1.00 89.19 934 LEU A C 1
ATOM 7174 O O . LEU A 1 934 ? -20.155 23.953 -2.395 1.00 89.19 934 LEU A O 1
ATOM 7178 N N . GLY A 1 935 ? -19.346 23.116 -4.324 1.00 87.81 935 GLY A N 1
ATOM 7179 C CA . GLY A 1 935 ? -19.223 21.729 -3.875 1.00 87.81 935 GLY A CA 1
ATOM 7180 C C . GLY A 1 935 ? -17.889 21.401 -3.205 1.00 87.81 935 GLY A C 1
ATOM 7181 O O . GLY A 1 935 ? -17.867 20.550 -2.315 1.00 87.81 935 GLY A O 1
ATOM 7182 N N . TRP A 1 936 ? -16.801 22.076 -3.600 1.00 87.88 936 TRP A N 1
ATOM 7183 C CA . TRP A 1 936 ? -15.431 21.633 -3.292 1.00 87.88 936 TRP A CA 1
ATOM 7184 C C . TRP A 1 936 ? -14.500 22.711 -2.706 1.00 87.88 936 TRP A C 1
ATOM 7186 O O . TRP A 1 936 ? -13.303 22.465 -2.539 1.00 87.88 936 TRP A O 1
ATOM 7196 N N . LEU A 1 937 ? -15.001 23.913 -2.384 1.00 90.44 937 LEU A N 1
ATOM 7197 C CA . LEU A 1 937 ? -14.176 24.939 -1.731 1.00 90.44 937 LEU A CA 1
ATOM 7198 C C . LEU A 1 937 ? -13.665 24.430 -0.382 1.00 90.44 937 LEU A C 1
ATOM 7200 O O . LEU A 1 937 ? -14.433 23.994 0.475 1.00 90.44 937 LEU A O 1
ATOM 7204 N N . THR A 1 938 ? -12.352 24.511 -0.202 1.00 91.69 938 THR A N 1
ATOM 7205 C CA . THR A 1 938 ? -11.662 24.006 0.981 1.00 91.69 938 THR A CA 1
ATOM 7206 C C . THR A 1 938 ? -10.974 25.165 1.667 1.00 91.69 938 THR A C 1
ATOM 7208 O O . THR A 1 938 ? -9.924 25.590 1.223 1.00 91.69 938 THR A O 1
ATOM 7211 N N . LEU A 1 939 ? -11.546 25.698 2.737 1.00 90.19 939 LEU A N 1
ATOM 7212 C CA . LEU A 1 939 ? -10.866 26.694 3.567 1.00 90.19 939 LEU A CA 1
ATOM 7213 C C . LEU A 1 939 ? -10.778 26.185 4.995 1.00 90.19 939 LEU A C 1
ATOM 7215 O O . LEU A 1 939 ? -11.709 25.537 5.489 1.00 90.19 939 LEU A O 1
ATOM 7219 N N . HIS A 1 940 ? -9.660 26.478 5.646 1.00 85.88 940 HIS A N 1
ATOM 7220 C CA . HIS A 1 940 ? -9.447 26.123 7.037 1.00 85.88 940 HIS A CA 1
ATOM 7221 C C . HIS A 1 940 ? -10.531 26.712 7.963 1.00 85.88 940 HIS A C 1
ATOM 7223 O O . HIS A 1 940 ? -11.084 25.991 8.791 1.00 85.88 940 HIS A O 1
ATOM 7229 N N . GLU A 1 941 ? -10.925 27.968 7.741 1.00 84.19 941 GLU A N 1
ATOM 7230 C CA . GLU A 1 941 ? -11.957 28.679 8.507 1.00 84.19 941 GLU A CA 1
ATOM 7231 C C . GLU A 1 941 ? -13.330 27.985 8.420 1.00 84.19 941 GLU A C 1
ATOM 7233 O O . GLU A 1 941 ? -14.088 27.951 9.387 1.00 84.19 941 GLU A O 1
ATOM 7238 N N . LEU A 1 942 ? -13.647 27.360 7.278 1.00 87.25 942 LEU A N 1
ATOM 7239 C CA . LEU A 1 942 ? -14.886 26.588 7.107 1.00 87.25 942 LEU A CA 1
ATOM 7240 C C . LEU A 1 942 ? -14.892 25.295 7.943 1.00 87.25 942 LEU A C 1
ATOM 7242 O O . LEU A 1 942 ? -15.951 24.856 8.405 1.00 87.25 942 LEU A O 1
ATOM 7246 N N . ALA A 1 943 ? -13.716 24.692 8.153 1.00 81.94 943 ALA A N 1
ATOM 7247 C CA . ALA A 1 943 ? -13.567 23.509 8.996 1.00 81.94 943 ALA A CA 1
ATOM 7248 C C . ALA A 1 943 ? -13.739 23.844 10.485 1.00 81.94 943 ALA A C 1
ATOM 7250 O O . ALA A 1 943 ? -14.292 23.032 11.221 1.00 81.94 943 ALA A O 1
ATOM 7251 N N . GLU A 1 944 ? -13.309 25.028 10.929 1.00 79.19 944 GLU A N 1
ATOM 7252 C CA . GLU A 1 944 ? -13.516 25.492 12.309 1.00 79.19 944 GLU A CA 1
ATOM 7253 C C . GLU A 1 944 ? -15.002 25.721 12.629 1.00 79.19 944 GLU A C 1
ATOM 7255 O O . GLU A 1 944 ? -15.434 25.452 13.747 1.00 79.19 944 GLU A O 1
ATOM 7260 N N . GLU A 1 945 ? -15.806 26.159 11.653 1.00 75.25 945 GLU A N 1
ATOM 7261 C CA . GLU A 1 945 ? -17.243 26.393 11.857 1.00 75.25 945 GLU A CA 1
ATOM 7262 C C . GLU A 1 945 ? -18.073 25.104 11.958 1.00 75.25 945 GLU A C 1
ATOM 7264 O O . GLU A 1 945 ? -19.070 25.069 12.680 1.00 75.25 945 GLU A O 1
ATOM 7269 N N . THR A 1 946 ? -17.724 24.068 11.186 1.00 69.81 946 THR A N 1
ATOM 7270 C CA . THR A 1 946 ? -18.610 22.904 10.974 1.00 69.81 946 THR A CA 1
ATOM 7271 C C . THR A 1 946 ? -17.952 21.540 11.172 1.00 69.81 946 THR A C 1
ATOM 7273 O O . THR A 1 946 ? -18.631 20.522 11.062 1.00 69.81 946 THR A O 1
ATOM 7276 N N . GLY A 1 947 ? -16.644 21.486 11.436 1.00 67.94 947 GLY A N 1
ATOM 7277 C CA . GLY A 1 947 ? -15.882 20.236 11.506 1.00 67.94 947 GLY A CA 1
ATOM 7278 C C . GLY A 1 947 ? -15.651 19.558 10.147 1.00 67.94 947 GLY A C 1
ATOM 7279 O O . GLY A 1 947 ? -15.063 18.483 10.096 1.00 67.94 947 GLY A O 1
ATOM 7280 N N . ALA A 1 948 ? -16.084 20.156 9.030 1.00 69.94 948 ALA A N 1
ATOM 7281 C CA . ALA A 1 948 ? -15.900 19.608 7.687 1.00 69.94 948 ALA A CA 1
ATOM 7282 C C . ALA A 1 948 ? -15.625 20.714 6.653 1.00 69.94 948 ALA A C 1
ATOM 7284 O O . ALA A 1 948 ? -16.209 21.792 6.698 1.00 69.94 948 ALA A O 1
ATOM 7285 N N . THR A 1 949 ? -14.749 20.440 5.685 1.00 86.50 949 THR A N 1
ATOM 7286 C CA . THR A 1 949 ? -14.415 21.368 4.589 1.00 86.50 949 THR A CA 1
ATOM 7287 C C . THR A 1 949 ? -14.105 20.601 3.302 1.00 86.50 949 THR A C 1
ATOM 7289 O O . THR A 1 949 ? -13.719 19.427 3.361 1.00 86.50 949 THR A O 1
ATOM 7292 N N . GLY A 1 950 ? -14.314 21.231 2.145 1.00 83.00 950 GLY A N 1
ATOM 7293 C CA . GLY A 1 950 ? -13.850 20.738 0.844 1.00 83.00 950 GLY A CA 1
ATOM 7294 C C . GLY A 1 950 ? -14.659 19.642 0.151 1.00 83.00 950 GLY A C 1
ATOM 7295 O O . GLY A 1 950 ? -14.430 19.418 -1.025 1.00 83.00 950 GLY A O 1
ATOM 7296 N N . ASN A 1 951 ? -15.603 18.972 0.819 1.00 87.81 951 ASN A N 1
ATOM 7297 C CA . ASN A 1 951 ? -16.332 17.812 0.269 1.00 87.81 951 ASN A CA 1
ATOM 7298 C C . ASN A 1 951 ? -17.863 17.957 0.358 1.00 87.81 951 ASN A C 1
ATOM 7300 O O . ASN A 1 951 ? -18.577 16.980 0.581 1.00 87.81 951 ASN A O 1
ATOM 7304 N N . TYR A 1 952 ? -18.392 19.171 0.222 1.00 90.31 952 TYR A N 1
ATOM 7305 C CA . TYR A 1 952 ? -19.829 19.429 0.356 1.00 90.31 952 TYR A CA 1
ATOM 7306 C C . TYR A 1 952 ? -20.653 18.718 -0.717 1.00 90.31 952 TYR A C 1
ATOM 7308 O O . TYR A 1 952 ? -21.688 18.145 -0.396 1.00 90.31 952 TYR A O 1
ATOM 7316 N N . GLY A 1 953 ? -20.149 18.678 -1.955 1.00 87.00 953 GLY A N 1
ATOM 7317 C CA . GLY A 1 953 ? -20.778 17.935 -3.045 1.00 87.00 953 GLY A CA 1
ATOM 7318 C C . GLY A 1 953 ? -20.920 16.445 -2.727 1.00 87.00 953 GLY A C 1
ATOM 7319 O O . GLY A 1 953 ? -21.986 15.889 -2.946 1.00 87.00 953 GLY A O 1
ATOM 7320 N N . LEU A 1 954 ? -19.894 15.812 -2.140 1.00 84.62 954 LEU A N 1
ATOM 7321 C CA . LEU A 1 954 ? -19.939 14.414 -1.675 1.00 84.62 954 LEU A CA 1
ATOM 7322 C C . LEU A 1 954 ? -20.963 14.222 -0.544 1.00 84.62 954 LEU A C 1
ATOM 7324 O O . LEU A 1 954 ? -21.744 13.271 -0.566 1.00 84.62 954 LEU A O 1
ATOM 7328 N N . LEU A 1 955 ? -20.984 15.137 0.429 1.00 88.62 955 LEU A N 1
ATOM 7329 C CA . LEU A 1 955 ? -21.944 15.095 1.535 1.00 88.62 955 LEU A CA 1
ATOM 7330 C C . LEU A 1 955 ? -23.393 15.230 1.043 1.00 88.62 955 LEU A C 1
ATOM 7332 O O . LEU A 1 955 ? -24.266 14.545 1.569 1.00 88.62 955 LEU A O 1
ATOM 7336 N N . ASP A 1 956 ? -23.643 16.037 0.009 1.00 91.81 956 ASP A N 1
ATOM 7337 C CA . ASP A 1 956 ? -24.960 16.155 -0.629 1.00 91.81 956 ASP A CA 1
ATOM 7338 C C . ASP A 1 956 ? -25.431 14.824 -1.230 1.00 91.81 956 ASP A C 1
ATOM 7340 O O . ASP A 1 956 ? -26.620 14.516 -1.167 1.00 91.81 956 ASP A O 1
ATOM 7344 N N . GLN A 1 957 ? -24.520 14.023 -1.790 1.00 87.62 957 GLN A N 1
ATOM 7345 C CA . GLN A 1 957 ? -24.864 12.725 -2.384 1.00 87.62 957 GLN A CA 1
ATOM 7346 C C . GLN A 1 957 ? -25.129 11.665 -1.311 1.00 87.62 957 GLN A C 1
ATOM 7348 O O . GLN A 1 957 ? -26.060 10.871 -1.440 1.00 87.62 957 GLN A O 1
ATOM 7353 N N . ILE A 1 958 ? -24.349 11.681 -0.224 1.00 87.00 958 ILE A N 1
ATOM 7354 C CA . ILE A 1 958 ? -24.599 10.836 0.953 1.00 87.00 958 ILE A CA 1
ATOM 7355 C C . ILE A 1 958 ? -25.978 11.155 1.543 1.00 87.00 958 ILE A C 1
ATOM 7357 O O . ILE A 1 958 ? -26.720 10.243 1.905 1.00 87.00 958 ILE A O 1
ATOM 7361 N N . GLU A 1 959 ? -26.341 12.435 1.619 1.00 92.12 959 GLU A N 1
ATOM 7362 C CA . GLU A 1 959 ? -27.648 12.849 2.127 1.00 92.12 959 GLU A CA 1
ATOM 7363 C C . GLU A 1 959 ? -28.793 12.445 1.190 1.00 92.12 959 GLU A C 1
ATOM 7365 O O . GLU A 1 959 ? -29.818 11.954 1.660 1.00 92.12 959 GLU A O 1
ATOM 7370 N N . ALA A 1 960 ? -28.605 12.537 -0.132 1.00 92.88 960 ALA A N 1
ATOM 7371 C CA . ALA A 1 960 ? -29.569 12.011 -1.097 1.00 92.88 960 ALA A CA 1
ATOM 7372 C C . ALA A 1 960 ? -29.780 10.495 -0.922 1.00 92.88 960 ALA A C 1
ATOM 7374 O O . ALA A 1 960 ? -30.919 10.030 -0.910 1.00 92.88 960 ALA A O 1
ATOM 7375 N N . LEU A 1 961 ? -28.706 9.721 -0.721 1.00 90.81 961 LEU A N 1
ATOM 7376 C CA . LEU A 1 961 ? -28.798 8.279 -0.470 1.00 90.81 961 LEU A CA 1
ATOM 7377 C C . LEU A 1 961 ? -29.564 7.964 0.823 1.00 90.81 961 LEU A C 1
ATOM 7379 O O . LEU A 1 961 ? -30.432 7.091 0.813 1.00 90.81 961 LEU A O 1
ATOM 7383 N N . LYS A 1 962 ? -29.286 8.680 1.920 1.00 90.81 962 LYS A N 1
ATOM 7384 C CA . LYS A 1 962 ? -30.042 8.528 3.175 1.00 90.81 962 LYS A CA 1
ATOM 7385 C C . LYS A 1 962 ? -31.518 8.845 2.976 1.00 90.81 962 LYS A C 1
ATOM 7387 O O . LYS A 1 962 ? -32.369 8.065 3.390 1.00 90.81 962 LYS A O 1
ATOM 7392 N N . TRP A 1 963 ? -31.820 9.943 2.284 1.00 95.25 963 TRP A N 1
ATOM 7393 C CA . TRP A 1 963 ? -33.196 10.320 1.988 1.00 95.25 963 TRP A CA 1
ATOM 7394 C C . TRP A 1 963 ? -33.911 9.224 1.189 1.00 95.25 963 TRP A C 1
ATOM 7396 O O . TRP A 1 963 ? -35.045 8.872 1.512 1.00 95.25 963 TRP A O 1
ATOM 7406 N N . VAL A 1 964 ? -33.251 8.638 0.183 1.00 95.38 964 VAL A N 1
ATOM 7407 C CA . VAL A 1 964 ? -33.799 7.512 -0.590 1.00 95.38 964 VAL A CA 1
ATOM 7408 C C . VAL A 1 964 ? -34.044 6.313 0.317 1.00 95.38 964 VAL A C 1
ATOM 7410 O O . VAL A 1 964 ? -35.150 5.784 0.314 1.00 95.38 964 VAL A O 1
ATOM 7413 N N . TYR A 1 965 ? -33.072 5.915 1.135 1.00 92.06 965 TYR A N 1
ATOM 7414 C CA . TYR A 1 965 ? -33.233 4.804 2.077 1.00 92.06 965 TYR A CA 1
ATOM 7415 C C . TYR A 1 965 ? -34.439 5.000 3.013 1.00 92.06 965 TYR A C 1
ATOM 7417 O O . TYR A 1 965 ? -35.223 4.079 3.229 1.00 92.06 965 TYR A O 1
ATOM 7425 N N . GLU A 1 966 ? -34.647 6.217 3.512 1.00 93.44 966 GLU A N 1
ATOM 7426 C CA . GLU A 1 966 ? -35.748 6.531 4.424 1.00 93.44 966 GLU A CA 1
ATOM 7427 C C . GLU A 1 966 ? -37.121 6.621 3.736 1.00 93.44 966 GLU A C 1
ATOM 7429 O O . GLU A 1 966 ? -38.141 6.330 4.365 1.00 93.44 966 GLU A O 1
ATOM 7434 N N . ASN A 1 967 ? -37.178 7.025 2.461 1.00 95.25 967 ASN A N 1
ATOM 7435 C CA . ASN A 1 967 ? -38.433 7.435 1.817 1.00 95.25 967 ASN A CA 1
ATOM 7436 C C . ASN A 1 967 ? -38.853 6.577 0.615 1.00 95.25 967 ASN A C 1
ATOM 7438 O O . ASN A 1 967 ? -40.027 6.602 0.242 1.00 95.25 967 ASN A O 1
ATOM 7442 N N . ILE A 1 968 ? -37.955 5.801 -0.003 1.00 95.88 968 ILE A N 1
ATOM 7443 C CA . ILE A 1 968 ? -38.235 5.152 -1.298 1.00 95.88 968 ILE A CA 1
ATOM 7444 C C . ILE A 1 968 ? -39.326 4.078 -1.225 1.00 95.88 968 ILE A C 1
ATOM 7446 O O . ILE A 1 968 ? -40.038 3.854 -2.206 1.00 95.88 968 ILE A O 1
ATOM 7450 N N . ALA A 1 969 ? -39.543 3.487 -0.046 1.00 95.12 969 ALA A N 1
ATOM 7451 C CA . ALA A 1 969 ? -40.654 2.569 0.204 1.00 95.12 969 ALA A CA 1
ATOM 7452 C C . ALA A 1 969 ? -42.021 3.213 -0.081 1.00 95.12 969 ALA A C 1
ATOM 7454 O O . ALA A 1 969 ? -42.919 2.571 -0.621 1.00 95.12 969 ALA A O 1
ATOM 7455 N N . ALA A 1 970 ? -42.170 4.515 0.181 1.00 94.00 970 ALA A N 1
ATOM 7456 C CA . ALA A 1 970 ? -43.404 5.245 -0.102 1.00 94.00 970 ALA A CA 1
ATOM 7457 C C . ALA A 1 970 ? -43.700 5.367 -1.610 1.00 94.00 970 ALA A C 1
ATOM 7459 O O . ALA A 1 970 ? -44.835 5.634 -1.994 1.00 94.00 970 ALA A O 1
ATOM 7460 N N . PHE A 1 971 ? -42.700 5.131 -2.463 1.00 94.94 971 PHE A N 1
ATOM 7461 C CA . PHE A 1 971 ? -42.809 5.128 -3.923 1.00 94.94 971 PHE A CA 1
ATOM 7462 C C . PHE A 1 971 ? -42.820 3.705 -4.511 1.00 94.94 971 PHE A C 1
ATOM 7464 O O . PHE A 1 971 ? -42.743 3.541 -5.731 1.00 94.94 971 PHE A O 1
ATOM 7471 N N . GLY A 1 972 ? -42.930 2.679 -3.654 1.00 93.50 972 GLY A N 1
ATOM 7472 C CA . GLY A 1 972 ? -42.942 1.266 -4.036 1.00 93.50 972 GLY A CA 1
ATOM 7473 C C . GLY A 1 972 ? -41.561 0.614 -4.116 1.00 93.50 972 GLY A C 1
ATOM 7474 O O . GLY A 1 972 ? -41.458 -0.490 -4.645 1.00 93.50 972 GLY A O 1
ATOM 7475 N N . GLY A 1 973 ? -40.505 1.281 -3.641 1.00 94.75 973 GLY A N 1
ATOM 7476 C CA . GLY A 1 973 ? -39.131 0.779 -3.694 1.00 94.75 973 GLY A CA 1
ATOM 7477 C C . GLY A 1 973 ? -38.738 -0.085 -2.509 1.00 94.75 973 GLY A C 1
ATOM 7478 O O . GLY A 1 973 ? -39.346 -0.021 -1.445 1.00 94.75 973 GLY A O 1
ATOM 7479 N N . ASP A 1 974 ? -37.694 -0.882 -2.690 1.00 93.25 974 ASP A N 1
ATOM 7480 C CA . ASP A 1 974 ? -37.053 -1.626 -1.614 1.00 93.25 974 ASP A CA 1
ATOM 7481 C C . ASP A 1 974 ? -35.819 -0.862 -1.096 1.00 93.25 974 ASP A C 1
ATOM 7483 O O . ASP A 1 974 ? -34.816 -0.782 -1.816 1.00 93.25 974 ASP A O 1
ATOM 7487 N N . PRO A 1 975 ? -35.853 -0.298 0.129 1.00 90.25 975 PRO A N 1
ATOM 7488 C CA . PRO A 1 975 ? -34.700 0.396 0.705 1.00 90.25 975 PRO A CA 1
ATOM 7489 C C . PRO A 1 975 ? -33.503 -0.537 0.946 1.00 90.25 975 PRO A C 1
ATOM 7491 O O . PRO A 1 975 ? -32.370 -0.065 0.995 1.00 90.25 975 PRO A O 1
ATOM 7494 N N . GLU A 1 976 ? -33.726 -1.854 1.016 1.00 88.69 976 GLU A N 1
ATOM 7495 C CA . GLU A 1 976 ? -32.668 -2.863 1.163 1.00 88.69 976 GLU A CA 1
ATOM 7496 C C . GLU A 1 976 ? -32.061 -3.297 -0.186 1.00 88.69 976 GLU A C 1
ATOM 7498 O O . GLU A 1 976 ? -31.141 -4.115 -0.238 1.00 88.69 976 GLU A O 1
ATOM 7503 N N . SER A 1 977 ? -32.557 -2.766 -1.310 1.00 87.50 977 SER A N 1
ATOM 7504 C CA . SER A 1 977 ? -32.030 -3.069 -2.642 1.00 87.50 977 SER A CA 1
ATOM 7505 C C . SER A 1 977 ? -31.811 -1.810 -3.476 1.00 87.50 977 SER A C 1
ATOM 7507 O O . SER A 1 977 ? -32.379 -1.651 -4.561 1.00 87.50 977 SER A O 1
ATOM 7509 N N . ILE A 1 978 ? -30.917 -0.949 -2.986 1.00 87.19 978 ILE A N 1
ATOM 7510 C CA . ILE A 1 978 ? -30.448 0.252 -3.681 1.00 87.19 978 ILE A CA 1
ATOM 7511 C C . ILE A 1 978 ? -29.123 -0.041 -4.395 1.00 87.19 978 ILE A C 1
ATOM 7513 O O . ILE A 1 978 ? -28.159 -0.514 -3.790 1.00 87.19 978 ILE A O 1
ATOM 7517 N N . THR A 1 979 ? -29.072 0.265 -5.690 1.00 85.44 979 THR A N 1
ATOM 7518 C CA . THR A 1 979 ? -27.847 0.254 -6.496 1.00 85.44 979 THR A CA 1
ATOM 7519 C C . THR A 1 979 ? -27.518 1.665 -6.952 1.00 85.44 979 THR A C 1
ATOM 7521 O O . THR A 1 979 ? -28.308 2.288 -7.658 1.00 85.44 979 THR A O 1
ATOM 7524 N N .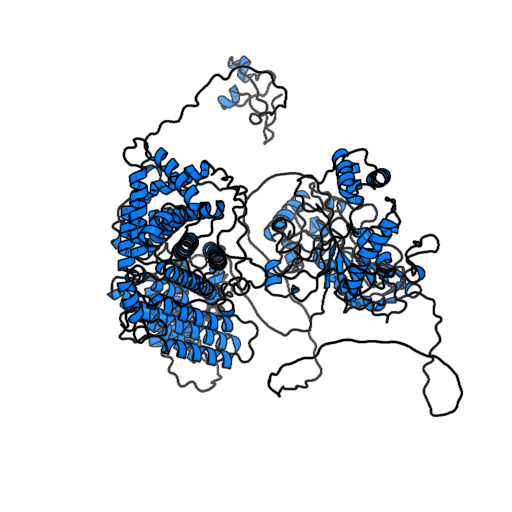 VAL A 1 980 ? -26.352 2.169 -6.562 1.00 82.19 980 VAL A N 1
ATOM 7525 C CA . VAL A 1 980 ? -25.841 3.468 -7.008 1.00 82.19 980 VAL A CA 1
ATOM 7526 C C . VAL A 1 980 ? -25.174 3.291 -8.370 1.00 82.19 980 VAL A C 1
ATOM 7528 O O . VAL A 1 980 ? -24.355 2.390 -8.539 1.00 82.19 980 VAL A O 1
ATOM 7531 N N . ALA A 1 981 ? -25.536 4.118 -9.347 1.00 70.25 981 ALA A N 1
ATOM 7532 C CA . ALA A 1 981 ? -25.044 4.054 -10.719 1.00 70.25 981 ALA A CA 1
ATOM 7533 C C . ALA A 1 981 ? -24.751 5.450 -11.288 1.00 70.25 981 ALA A C 1
ATOM 7535 O O . ALA A 1 981 ? -25.316 6.433 -10.821 1.00 70.25 981 ALA A O 1
ATOM 7536 N N . GLY A 1 982 ? -23.908 5.551 -12.318 1.00 58.22 982 GLY A N 1
ATOM 7537 C CA . GLY A 1 982 ? -23.760 6.782 -13.104 1.00 58.22 982 GLY A CA 1
ATOM 7538 C C . GLY A 1 982 ? -22.325 7.152 -13.471 1.00 58.22 982 GLY A C 1
ATOM 7539 O O . GLY A 1 982 ? -21.405 6.346 -13.327 1.00 58.22 982 GLY A O 1
ATOM 7540 N N . MET A 1 983 ? -22.147 8.375 -13.983 1.00 52.22 983 MET A N 1
ATOM 7541 C CA . MET A 1 983 ? -20.831 8.960 -14.263 1.00 52.22 983 MET A CA 1
ATOM 7542 C C . MET A 1 983 ? -20.358 9.695 -13.016 1.00 52.22 983 MET A C 1
ATOM 7544 O O . MET A 1 983 ? -20.736 10.836 -12.771 1.00 52.22 983 MET A O 1
ATOM 7548 N N . ILE A 1 984 ? -19.549 9.037 -12.197 1.00 46.22 984 ILE A N 1
ATOM 7549 C CA . ILE A 1 984 ? -19.313 9.521 -10.842 1.00 46.22 984 ILE A CA 1
ATOM 7550 C C . ILE A 1 984 ? -17.988 10.276 -10.788 1.00 46.22 984 ILE A C 1
ATOM 7552 O O . ILE A 1 984 ? -16.920 9.680 -10.690 1.00 46.22 984 ILE A O 1
ATOM 7556 N N . LYS A 1 985 ? -18.061 11.613 -10.795 1.00 37.44 985 LYS A N 1
ATOM 7557 C CA . LYS A 1 985 ? -16.989 12.453 -10.240 1.00 37.44 985 LYS A CA 1
ATOM 7558 C C . LYS A 1 985 ? -17.444 12.924 -8.857 1.00 37.44 985 LYS A C 1
ATOM 7560 O O . LYS A 1 985 ? -18.252 13.843 -8.745 1.00 37.44 985 LYS A O 1
ATOM 7565 N N . GLY A 1 986 ? -16.949 12.267 -7.805 1.00 41.72 986 GLY A N 1
ATOM 7566 C CA . GLY A 1 986 ? -17.025 12.803 -6.441 1.00 41.72 986 GLY A CA 1
ATOM 7567 C C . GLY A 1 986 ? -18.131 12.309 -5.499 1.00 41.72 986 GLY A C 1
ATOM 7568 O O . GLY A 1 986 ? -18.350 12.963 -4.490 1.00 41.72 986 GLY A O 1
ATOM 7569 N N . ALA A 1 987 ? -18.776 11.157 -5.712 1.00 31.22 987 ALA A N 1
ATOM 7570 C CA . ALA A 1 987 ? -19.489 10.492 -4.597 1.00 31.22 987 ALA A CA 1
ATOM 7571 C C . ALA A 1 987 ? -19.181 9.040 -4.329 1.00 31.22 987 ALA A C 1
ATOM 7573 O O . ALA A 1 987 ? -19.600 8.497 -3.311 1.00 31.22 987 ALA A O 1
ATOM 7574 N N . ILE A 1 988 ? -18.351 8.454 -5.174 1.00 42.16 988 ILE A N 1
ATOM 7575 C CA . ILE A 1 988 ? -17.573 7.312 -4.772 1.00 42.16 988 ILE A CA 1
ATOM 7576 C C . ILE A 1 988 ? -16.153 7.837 -4.611 1.00 42.16 988 ILE A C 1
ATOM 7578 O O . ILE A 1 988 ? -15.373 7.886 -5.557 1.00 42.16 988 ILE A O 1
ATOM 7582 N N . ALA A 1 989 ? -15.815 8.261 -3.396 1.00 35.50 989 ALA A N 1
ATOM 7583 C CA . ALA A 1 989 ? -14.428 8.518 -3.016 1.00 35.50 989 ALA A CA 1
ATOM 7584 C C . ALA A 1 989 ? -13.539 7.256 -3.134 1.00 35.50 989 ALA A C 1
ATOM 7586 O O . ALA A 1 989 ? -12.336 7.319 -2.897 1.00 35.50 989 ALA A O 1
ATOM 7587 N N . GLU A 1 990 ? -14.127 6.114 -3.506 1.00 40.31 990 GLU A N 1
ATOM 7588 C CA . GLU A 1 990 ? -13.527 4.787 -3.485 1.00 40.31 990 GLU A CA 1
ATOM 7589 C C . GLU A 1 990 ? -14.026 3.850 -4.615 1.00 40.31 990 GLU A C 1
ATOM 7591 O O . GLU A 1 990 ? -14.295 2.675 -4.400 1.00 40.31 990 GLU A O 1
ATOM 7596 N N . SER A 1 991 ? -14.184 4.322 -5.853 1.00 37.34 991 SER A N 1
ATOM 7597 C CA . SER A 1 991 ? -14.237 3.397 -6.999 1.00 37.34 991 SER A CA 1
ATOM 7598 C C . SER A 1 991 ? -13.287 3.838 -8.083 1.00 37.34 991 SER A C 1
ATOM 7600 O O . SER A 1 991 ? -13.665 3.933 -9.247 1.00 37.34 991 SER A O 1
ATOM 7602 N N . GLY A 1 992 ? -12.009 3.970 -7.746 1.00 44.19 992 GLY A N 1
ATOM 7603 C CA . GLY A 1 992 ? -10.954 3.763 -8.740 1.00 44.19 992 GLY A CA 1
ATOM 7604 C C . GLY A 1 992 ? -10.972 2.350 -9.364 1.00 44.19 992 GLY A C 1
ATOM 7605 O O . GLY A 1 992 ? -9.920 1.818 -9.679 1.00 44.19 992 GLY A O 1
ATOM 7606 N N . LEU A 1 993 ? -12.136 1.716 -9.527 1.00 43.22 993 LEU A N 1
ATOM 7607 C CA . LEU A 1 993 ? -12.347 0.475 -10.244 1.00 43.22 993 LEU A CA 1
ATOM 7608 C C . LEU A 1 993 ? -12.499 0.809 -11.721 1.00 43.22 993 LEU A C 1
ATOM 7610 O O . LEU A 1 993 ? -13.599 0.906 -12.254 1.00 43.22 993 LEU A O 1
ATOM 7614 N N . LYS A 1 994 ? -11.358 0.992 -12.369 1.00 44.88 994 LYS A N 1
ATOM 7615 C CA . LYS A 1 994 ? -11.126 0.430 -13.698 1.00 44.88 994 LYS A CA 1
ATOM 7616 C C . LYS A 1 994 ? -10.161 -0.741 -13.485 1.00 44.88 994 LYS A C 1
ATOM 7618 O O . LYS A 1 994 ? -9.508 -0.775 -12.445 1.00 44.88 994 LYS A O 1
ATOM 7623 N N . ASP A 1 995 ? -10.178 -1.730 -14.375 1.00 38.56 995 ASP A N 1
ATOM 7624 C CA . ASP A 1 995 ? -9.468 -3.009 -14.216 1.00 38.56 995 ASP A CA 1
ATOM 7625 C C . ASP A 1 995 ? -8.111 -2.846 -13.490 1.00 38.56 995 ASP A C 1
ATOM 7627 O O . ASP A 1 995 ? -7.255 -2.111 -13.989 1.00 38.56 995 ASP A O 1
ATOM 7631 N N . PRO A 1 996 ? -7.896 -3.481 -12.317 1.00 35.62 996 PRO A N 1
ATOM 7632 C CA . PRO A 1 996 ? -6.658 -3.332 -11.550 1.00 35.62 996 PRO A CA 1
ATOM 7633 C C . PRO A 1 996 ? -5.401 -3.803 -12.301 1.00 35.62 996 PRO A C 1
ATOM 7635 O O . PRO A 1 996 ? -4.293 -3.574 -11.815 1.00 35.62 996 PRO A O 1
ATOM 7638 N N . TYR A 1 997 ? -5.549 -4.442 -13.466 1.00 36.41 997 TYR A N 1
ATOM 7639 C CA . TYR A 1 997 ? -4.444 -4.917 -14.293 1.00 36.41 997 TYR A CA 1
ATOM 7640 C C . TYR A 1 997 ? -4.378 -4.285 -15.689 1.00 36.41 997 TYR A C 1
ATOM 7642 O O . TYR A 1 997 ? -3.624 -4.793 -16.517 1.00 36.41 997 TYR A O 1
ATOM 7650 N N . ASP A 1 998 ? -5.111 -3.202 -15.971 1.00 38.59 998 ASP A N 1
ATOM 7651 C CA . ASP A 1 998 ? -4.862 -2.411 -17.181 1.00 38.59 998 ASP A CA 1
ATOM 7652 C C . ASP A 1 998 ? -3.707 -1.420 -16.921 1.00 38.59 998 ASP A C 1
ATOM 7654 O O . ASP A 1 998 ? -3.885 -0.419 -16.214 1.00 38.59 998 ASP A O 1
ATOM 7658 N N . PRO A 1 999 ? -2.497 -1.682 -17.453 1.00 36.09 999 PRO A N 1
ATOM 7659 C CA . PRO A 1 999 ? -1.324 -0.872 -17.165 1.00 36.09 999 PRO A CA 1
ATOM 7660 C C . PRO A 1 999 ? -1.400 0.543 -17.755 1.00 36.09 999 PRO A C 1
ATOM 7662 O O . PRO A 1 999 ? -0.654 1.414 -17.303 1.00 36.09 999 PRO A O 1
ATOM 7665 N N . ASP A 1 1000 ? -2.285 0.790 -18.725 1.00 36.09 1000 ASP A N 1
ATOM 7666 C CA . ASP A 1 1000 ? -2.425 2.094 -19.376 1.00 36.09 1000 ASP A CA 1
ATOM 7667 C C . ASP A 1 1000 ? -3.390 3.027 -18.601 1.00 36.09 1000 ASP A C 1
ATOM 7669 O O . ASP A 1 1000 ? -3.402 4.240 -18.820 1.00 36.09 1000 ASP A O 1
ATOM 7673 N N . LEU A 1 1001 ? -4.123 2.505 -17.603 1.00 38.72 1001 LEU A N 1
ATOM 7674 C CA . LEU A 1 1001 ? -5.105 3.248 -16.792 1.00 38.72 1001 LEU A CA 1
ATOM 7675 C C . LEU A 1 1001 ? -4.589 3.737 -15.424 1.00 38.72 1001 LEU A C 1
ATOM 7677 O O . LEU A 1 1001 ? -5.319 4.421 -14.698 1.00 38.72 1001 LEU A O 1
ATOM 7681 N N . TRP A 1 1002 ? -3.318 3.482 -15.087 1.00 35.12 1002 TRP A N 1
ATOM 7682 C CA . TRP A 1 1002 ? -2.690 3.808 -13.789 1.00 35.12 1002 TRP A CA 1
ATOM 7683 C C . TRP A 1 1002 ? -2.701 5.302 -13.394 1.00 35.12 1002 TRP A C 1
ATOM 7685 O O . TRP A 1 1002 ? -2.348 5.639 -12.263 1.00 35.12 1002 TRP A O 1
ATOM 7695 N N . GLY A 1 1003 ? -3.080 6.208 -14.304 1.00 35.41 1003 GLY A N 1
ATOM 7696 C CA . GLY A 1 1003 ? -3.009 7.662 -14.116 1.00 35.41 1003 GLY A CA 1
ATOM 7697 C C . GLY A 1 1003 ? -4.336 8.424 -14.021 1.00 35.41 1003 GLY A C 1
ATOM 7698 O O . GLY A 1 1003 ? -4.288 9.622 -13.756 1.00 35.41 1003 GLY A O 1
ATOM 7699 N N . TYR A 1 1004 ? -5.498 7.793 -14.239 1.00 37.28 1004 TYR A N 1
ATOM 7700 C CA . TYR A 1 1004 ? -6.716 8.542 -14.617 1.00 37.28 1004 TYR A CA 1
ATOM 7701 C C . TYR A 1 1004 ? -7.977 8.306 -13.755 1.00 37.28 1004 TYR A C 1
ATOM 7703 O O . TYR A 1 1004 ? -9.032 8.846 -14.073 1.00 37.28 1004 TYR A O 1
ATOM 7711 N N . GLY A 1 1005 ? -7.903 7.549 -12.651 1.00 40.44 1005 GLY A N 1
ATOM 7712 C CA . GLY A 1 1005 ? -9.095 7.131 -11.879 1.00 40.44 1005 GLY A CA 1
ATOM 7713 C C . GLY A 1 1005 ? -9.150 7.492 -10.389 1.00 40.44 1005 GLY A C 1
ATOM 7714 O O . GLY A 1 1005 ? -10.097 7.102 -9.714 1.00 40.44 1005 GLY A O 1
ATOM 7715 N N . SER A 1 1006 ? -8.168 8.212 -9.843 1.00 49.28 1006 SER A N 1
ATOM 7716 C CA . SER A 1 1006 ? -8.109 8.546 -8.408 1.00 49.28 1006 SER A CA 1
ATOM 7717 C C . SER A 1 1006 ? -7.755 10.017 -8.186 1.00 49.28 1006 SER A C 1
ATOM 7719 O O . SER A 1 1006 ? -6.765 10.346 -7.529 1.00 49.28 1006 SER A O 1
ATOM 7721 N N . GLU A 1 1007 ? -8.532 10.920 -8.783 1.00 54.09 1007 GLU A N 1
ATOM 7722 C CA . GLU A 1 1007 ? -8.361 12.359 -8.584 1.00 54.09 1007 GLU A CA 1
ATOM 7723 C C . GLU A 1 1007 ? -8.975 12.781 -7.244 1.00 54.09 1007 GLU A C 1
ATOM 7725 O O . GLU A 1 1007 ? -10.120 13.219 -7.173 1.00 54.09 1007 GLU A O 1
ATOM 7730 N N . TYR A 1 1008 ? -8.207 12.647 -6.165 1.00 65.69 1008 TYR A N 1
ATOM 7731 C CA . TYR A 1 1008 ? -8.440 13.423 -4.952 1.00 65.69 1008 TYR A CA 1
ATOM 7732 C C . TYR A 1 1008 ? -7.300 14.423 -4.759 1.00 65.69 1008 TYR A C 1
ATOM 7734 O O . TYR A 1 1008 ? -6.135 14.158 -5.073 1.00 65.69 1008 TYR A O 1
ATOM 7742 N N . ARG A 1 1009 ? -7.617 15.596 -4.219 1.00 74.88 1009 ARG A N 1
ATOM 7743 C CA . ARG A 1 1009 ? -6.624 16.588 -3.812 1.00 74.88 1009 ARG A CA 1
ATOM 7744 C C . ARG A 1 1009 ? -6.213 16.319 -2.379 1.00 74.88 1009 ARG A C 1
ATOM 7746 O O . ARG A 1 1009 ? -7.014 15.941 -1.528 1.00 74.88 1009 ARG A O 1
ATOM 7753 N N . ASN A 1 1010 ? -4.935 16.530 -2.102 1.00 79.94 1010 ASN A N 1
ATOM 7754 C CA . ASN A 1 1010 ? -4.486 16.590 -0.722 1.00 79.94 1010 ASN A CA 1
ATOM 7755 C C . ASN A 1 1010 ? -5.050 17.869 -0.082 1.00 79.94 1010 ASN A C 1
ATOM 7757 O O . ASN A 1 1010 ? -5.035 18.922 -0.725 1.00 79.94 1010 ASN A O 1
ATOM 7761 N N . MET A 1 1011 ? -5.507 17.780 1.168 1.00 83.31 1011 MET A N 1
ATOM 7762 C CA . MET A 1 1011 ? -6.076 18.890 1.933 1.00 83.31 1011 MET A CA 1
ATOM 7763 C C . MET A 1 1011 ? -5.225 20.163 1.856 1.00 83.31 1011 MET A C 1
ATOM 7765 O O . MET A 1 1011 ? -5.749 21.236 1.583 1.00 83.31 1011 MET A O 1
ATOM 7769 N N . THR A 1 1012 ? -3.900 20.043 2.001 1.00 84.50 1012 THR A N 1
ATOM 7770 C CA . THR A 1 1012 ? -2.981 21.193 1.936 1.00 84.50 1012 THR A CA 1
ATOM 7771 C C . THR A 1 1012 ? -3.019 21.901 0.582 1.00 84.50 1012 THR A C 1
ATOM 7773 O O . THR A 1 1012 ? -2.942 23.124 0.514 1.00 84.50 1012 THR A O 1
ATOM 7776 N N . TRP A 1 1013 ? -3.131 21.140 -0.509 1.00 86.31 1013 TRP A N 1
ATOM 7777 C CA . TRP A 1 1013 ? -3.201 21.717 -1.848 1.00 86.31 1013 TRP A CA 1
ATOM 7778 C C . TRP A 1 1013 ? -4.558 22.386 -2.082 1.00 86.31 1013 TRP A C 1
ATOM 7780 O O . TRP A 1 1013 ? -4.601 23.500 -2.595 1.00 86.31 1013 TRP A O 1
ATOM 7790 N N . ALA A 1 1014 ? -5.648 21.726 -1.677 1.00 86.38 1014 ALA A N 1
ATOM 7791 C CA . ALA A 1 1014 ? -7.005 22.240 -1.840 1.00 86.38 1014 ALA A CA 1
ATOM 7792 C C . ALA A 1 1014 ? -7.236 23.527 -1.029 1.00 86.38 1014 ALA A C 1
ATOM 7794 O O . ALA A 1 1014 ? -7.838 24.468 -1.548 1.00 86.38 1014 ALA A O 1
ATOM 7795 N N . ASP A 1 1015 ? -6.695 23.599 0.192 1.00 88.19 1015 ASP A N 1
ATOM 7796 C CA . ASP A 1 1015 ? -6.716 24.800 1.033 1.00 88.19 1015 ASP A CA 1
ATOM 7797 C C . ASP A 1 1015 ? -5.927 25.956 0.406 1.00 88.19 1015 ASP A C 1
ATOM 7799 O O . ASP A 1 1015 ? -6.458 27.052 0.232 1.00 88.19 1015 ASP A O 1
ATOM 7803 N N . ALA A 1 1016 ? -4.693 25.709 -0.044 1.00 88.50 1016 ALA A N 1
ATOM 7804 C CA . ALA A 1 1016 ? -3.882 26.736 -0.700 1.00 88.50 1016 ALA A CA 1
ATOM 7805 C C . ALA A 1 1016 ? -4.516 27.248 -2.008 1.00 88.50 1016 ALA A C 1
ATOM 7807 O O . ALA A 1 1016 ? -4.497 28.451 -2.292 1.00 88.50 1016 ALA A O 1
ATOM 7808 N N . PHE A 1 1017 ? -5.099 26.345 -2.801 1.00 88.31 1017 PHE A N 1
ATOM 7809 C CA . PHE A 1 1017 ? -5.814 26.698 -4.023 1.00 88.31 1017 PHE A CA 1
ATOM 7810 C C . PHE A 1 1017 ? -7.049 27.554 -3.718 1.00 88.31 1017 PHE A C 1
ATOM 7812 O O . PHE A 1 1017 ? -7.216 28.624 -4.300 1.00 88.31 1017 PHE A O 1
ATOM 7819 N N . SER A 1 1018 ? -7.867 27.134 -2.753 1.00 89.75 1018 SER A N 1
ATOM 7820 C CA . SER A 1 1018 ? -9.081 27.846 -2.343 1.00 89.75 1018 SER A CA 1
ATOM 7821 C C . SER A 1 1018 ? -8.786 29.206 -1.705 1.00 89.75 1018 SER A C 1
ATOM 7823 O O . SER A 1 1018 ? -9.541 30.149 -1.923 1.00 89.75 1018 SER A O 1
ATOM 7825 N N . LYS A 1 1019 ? -7.671 29.349 -0.973 1.00 90.00 1019 LYS A N 1
ATOM 7826 C CA . LYS A 1 1019 ? -7.188 30.645 -0.463 1.00 90.00 1019 LYS A CA 1
ATOM 7827 C C . LYS A 1 1019 ? -6.801 31.584 -1.598 1.00 90.00 1019 LYS A C 1
ATOM 7829 O O . LYS A 1 1019 ? -7.273 32.713 -1.642 1.00 90.00 1019 LYS A O 1
ATOM 7834 N N . THR A 1 1020 ? -6.024 31.092 -2.563 1.00 88.75 1020 THR A N 1
ATOM 7835 C CA . THR A 1 1020 ? -5.662 31.864 -3.766 1.00 88.75 1020 THR A CA 1
ATOM 7836 C C . THR A 1 1020 ? -6.910 32.293 -4.542 1.00 88.75 1020 THR A C 1
ATOM 7838 O O . THR A 1 1020 ? -7.003 33.423 -5.022 1.00 88.75 1020 THR A O 1
ATOM 7841 N N . TYR A 1 1021 ? -7.894 31.397 -4.639 1.00 88.81 1021 TYR A N 1
ATOM 7842 C CA . TYR A 1 1021 ? -9.187 31.684 -5.239 1.00 88.81 1021 TYR A CA 1
ATOM 7843 C C . TYR A 1 1021 ? -9.942 32.781 -4.472 1.00 88.81 1021 TYR A C 1
ATOM 7845 O O . TYR A 1 1021 ? -10.341 33.778 -5.067 1.00 88.81 1021 TYR A O 1
ATOM 7853 N N . ALA A 1 1022 ? -10.062 32.675 -3.150 1.00 88.81 1022 ALA A N 1
ATOM 7854 C CA . ALA A 1 1022 ? -10.710 33.691 -2.324 1.00 88.81 1022 ALA A CA 1
ATOM 7855 C C . ALA A 1 1022 ? -10.029 35.070 -2.436 1.00 88.81 1022 ALA A C 1
ATOM 7857 O O . ALA A 1 1022 ? -10.703 36.082 -2.646 1.00 88.81 1022 ALA A O 1
ATOM 7858 N N . GLU A 1 1023 ? -8.693 35.107 -2.394 1.00 87.38 1023 GLU A N 1
ATOM 7859 C CA . GLU A 1 1023 ? -7.897 36.326 -2.581 1.00 87.38 1023 GLU A CA 1
ATOM 7860 C C . GLU A 1 1023 ? -8.147 36.966 -3.951 1.00 87.38 1023 GLU A C 1
ATOM 7862 O O . GLU A 1 1023 ? -8.258 38.188 -4.062 1.00 87.38 1023 GLU A O 1
ATOM 7867 N N . SER A 1 1024 ? -8.285 36.154 -5.002 1.00 85.62 1024 SER A N 1
ATOM 7868 C CA . SER A 1 1024 ? -8.552 36.643 -6.357 1.00 85.62 1024 SER A CA 1
ATOM 7869 C C . SER A 1 1024 ? -9.933 37.295 -6.517 1.00 85.62 1024 SER A C 1
ATOM 7871 O O . SER A 1 1024 ? -10.107 38.154 -7.383 1.00 85.62 1024 SER A O 1
ATOM 7873 N N . LEU A 1 1025 ? -10.886 36.949 -5.644 1.00 87.81 1025 LEU A N 1
ATOM 7874 C CA . LEU A 1 1025 ? -12.193 37.602 -5.533 1.00 87.81 1025 LEU A CA 1
ATOM 7875 C C . LEU A 1 1025 ? -12.157 38.859 -4.643 1.00 87.81 1025 LEU A C 1
ATOM 7877 O O . LEU A 1 1025 ? -13.180 39.515 -4.465 1.00 87.81 1025 LEU A O 1
ATOM 7881 N N . ASN A 1 1026 ? -10.992 39.222 -4.095 1.00 87.19 1026 ASN A N 1
ATOM 7882 C CA . ASN A 1 1026 ? -10.819 40.226 -3.040 1.00 87.19 1026 ASN A CA 1
ATOM 7883 C C . ASN A 1 1026 ? -11.590 39.903 -1.745 1.00 87.19 1026 ASN A C 1
ATOM 7885 O O . ASN A 1 1026 ? -11.947 40.820 -1.004 1.00 87.19 1026 ASN A O 1
ATOM 7889 N N . ALA A 1 1027 ? -11.848 38.624 -1.458 1.00 88.56 1027 ALA A N 1
ATOM 7890 C CA . ALA A 1 1027 ? -12.398 38.223 -0.170 1.00 88.56 1027 ALA A CA 1
ATOM 7891 C C . ALA A 1 1027 ? -11.288 38.118 0.879 1.00 88.56 1027 ALA A C 1
ATOM 7893 O O . ALA A 1 1027 ? -10.241 37.523 0.628 1.00 88.56 1027 ALA A O 1
ATOM 7894 N N . THR A 1 1028 ? -11.532 38.664 2.070 1.00 85.19 1028 THR A N 1
ATOM 7895 C CA . THR A 1 1028 ? -10.600 38.579 3.208 1.00 85.19 1028 THR A CA 1
ATOM 7896 C C . THR A 1 1028 ? -11.092 37.650 4.313 1.00 85.19 1028 THR A C 1
ATOM 7898 O O . THR A 1 1028 ? -10.362 37.376 5.262 1.00 85.19 1028 THR A O 1
ATOM 7901 N N . SER A 1 1029 ? -12.327 37.158 4.193 1.00 88.38 1029 SER A N 1
ATOM 7902 C CA . SER A 1 1029 ? -12.971 36.254 5.140 1.00 88.38 1029 SER A CA 1
ATOM 7903 C C . SER A 1 1029 ? -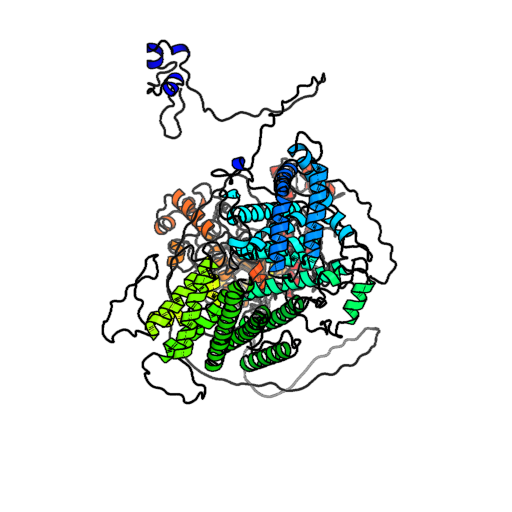14.017 35.368 4.454 1.00 88.38 1029 SER A C 1
ATOM 7905 O O . SER A 1 1029 ? -14.515 35.683 3.371 1.00 88.38 1029 SER A O 1
ATOM 7907 N N . VAL A 1 1030 ? -14.416 34.281 5.122 1.00 88.31 1030 VAL A N 1
ATOM 7908 C CA . VAL A 1 1030 ? -15.558 33.449 4.697 1.00 88.31 1030 VAL A CA 1
ATOM 7909 C C . VAL A 1 1030 ? -16.857 34.260 4.653 1.00 88.31 1030 VAL A C 1
ATOM 7911 O O . VAL A 1 1030 ? -17.690 34.031 3.778 1.00 88.31 1030 VAL A O 1
ATOM 7914 N N . ALA A 1 1031 ? -17.028 35.237 5.548 1.00 88.88 1031 ALA A N 1
ATOM 7915 C CA . ALA A 1 1031 ? -18.191 36.123 5.540 1.00 88.88 1031 ALA A CA 1
ATOM 7916 C C . ALA A 1 1031 ? -18.254 36.968 4.255 1.00 88.88 1031 ALA A C 1
ATOM 7918 O O . ALA A 1 1031 ? -19.320 37.069 3.647 1.00 88.88 1031 ALA A O 1
ATOM 7919 N N . ASP A 1 1032 ? -17.111 37.492 3.794 1.00 90.00 1032 ASP A N 1
ATOM 7920 C CA . ASP A 1 1032 ? -17.031 38.211 2.517 1.00 90.00 1032 ASP A CA 1
ATOM 7921 C C . ASP A 1 1032 ? -17.450 37.288 1.365 1.00 90.00 1032 ASP A C 1
ATOM 7923 O O . ASP A 1 1032 ? -18.332 37.643 0.587 1.00 90.00 1032 ASP A O 1
ATOM 7927 N N . LEU A 1 1033 ? -16.903 36.066 1.314 1.00 89.38 1033 LEU A N 1
ATOM 7928 C CA . LEU A 1 1033 ? -17.248 35.059 0.303 1.00 89.38 1033 LEU A CA 1
ATOM 7929 C C . LEU A 1 1033 ? -18.738 34.670 0.318 1.00 89.38 1033 LEU A C 1
ATOM 7931 O O . LEU A 1 1033 ? -19.347 34.489 -0.737 1.00 89.38 1033 LEU A O 1
ATOM 7935 N N . ARG A 1 1034 ? -19.356 34.537 1.499 1.00 91.19 1034 ARG A N 1
ATOM 7936 C CA . ARG A 1 1034 ? -20.794 34.234 1.624 1.00 91.19 1034 ARG A CA 1
ATOM 7937 C C . ARG A 1 1034 ? -21.672 35.400 1.172 1.00 91.19 1034 ARG A C 1
ATOM 7939 O O . ARG A 1 1034 ? -22.765 35.170 0.667 1.00 91.19 1034 ARG A O 1
ATOM 7946 N N . SER A 1 1035 ? -21.192 36.634 1.325 1.00 89.50 1035 SER A N 1
ATOM 7947 C CA . SER A 1 1035 ? -21.909 37.838 0.894 1.00 89.50 1035 SER A CA 1
ATOM 7948 C C . SER A 1 1035 ? -21.832 38.105 -0.614 1.00 89.50 1035 SER A C 1
ATOM 7950 O O . SER A 1 1035 ? -22.635 38.880 -1.133 1.00 89.50 1035 SER A O 1
ATOM 7952 N N . MET A 1 1036 ? -20.890 37.468 -1.320 1.00 90.38 1036 MET A N 1
ATOM 7953 C CA . MET A 1 1036 ? -20.737 37.615 -2.768 1.00 90.38 1036 MET A CA 1
ATOM 7954 C C . MET A 1 1036 ? -21.922 37.017 -3.525 1.00 90.38 1036 MET A C 1
ATOM 7956 O O . MET A 1 1036 ? -22.509 36.005 -3.124 1.00 90.38 1036 MET A O 1
ATOM 7960 N N . ASP A 1 1037 ? -22.255 37.634 -4.653 1.00 87.81 1037 ASP A N 1
ATOM 7961 C CA . ASP A 1 1037 ? -23.228 37.083 -5.581 1.00 87.81 1037 ASP A CA 1
ATOM 7962 C C . ASP A 1 1037 ? -22.674 35.833 -6.289 1.00 87.81 1037 ASP A C 1
ATOM 7964 O O . ASP A 1 1037 ? -21.467 35.591 -6.371 1.00 87.81 1037 ASP A O 1
ATOM 7968 N N . LEU A 1 1038 ? -23.597 35.020 -6.792 1.00 84.44 1038 LEU A N 1
ATOM 7969 C CA . LEU A 1 1038 ? -23.305 33.729 -7.396 1.00 84.44 1038 LEU A CA 1
ATOM 7970 C C . LEU A 1 1038 ? -22.457 33.842 -8.671 1.00 84.44 1038 LEU A C 1
ATOM 7972 O O . LEU A 1 1038 ? -21.595 32.999 -8.902 1.00 84.44 1038 LEU A O 1
ATOM 7976 N N . GLU A 1 1039 ? -22.665 34.885 -9.477 1.00 82.00 1039 GLU A N 1
ATOM 7977 C CA . GLU A 1 1039 ? -21.913 35.098 -10.717 1.00 82.00 1039 GLU A CA 1
ATOM 7978 C C . GLU A 1 1039 ? -20.443 35.383 -10.398 1.00 82.00 1039 GLU A C 1
ATOM 7980 O O . GLU A 1 1039 ? -19.556 34.767 -10.990 1.00 82.00 1039 GLU A O 1
ATOM 7985 N N . THR A 1 1040 ? -20.176 36.219 -9.394 1.00 85.75 1040 THR A N 1
ATOM 7986 C CA . THR A 1 1040 ? -18.820 36.482 -8.896 1.00 85.75 1040 THR A CA 1
ATOM 7987 C C . THR A 1 1040 ? -18.138 35.202 -8.393 1.00 85.75 1040 THR A C 1
ATOM 7989 O O . THR A 1 1040 ? -16.974 34.961 -8.715 1.00 85.75 1040 THR A O 1
ATOM 7992 N N . VAL A 1 1041 ? -18.861 34.347 -7.657 1.00 84.88 1041 VAL A N 1
ATOM 7993 C CA . VAL A 1 1041 ? -18.340 33.078 -7.102 1.00 84.88 1041 VAL A CA 1
ATOM 7994 C C . VAL A 1 1041 ? -18.180 31.970 -8.153 1.00 84.88 1041 VAL A C 1
ATOM 7996 O O . VAL A 1 1041 ? -17.461 31.011 -7.892 1.00 84.88 1041 VAL A O 1
ATOM 7999 N N . LEU A 1 1042 ? -18.817 32.051 -9.322 1.00 79.69 1042 LEU A N 1
ATOM 8000 C CA . LEU A 1 1042 ? -18.690 31.034 -10.380 1.00 79.69 1042 LEU A CA 1
ATOM 8001 C C . LEU A 1 1042 ? -17.777 31.458 -11.536 1.00 79.69 1042 LEU A C 1
ATOM 8003 O O . LEU A 1 1042 ? -17.183 30.602 -12.184 1.00 79.69 1042 LEU A O 1
ATOM 8007 N N . SER A 1 1043 ? -17.680 32.759 -11.821 1.00 69.50 1043 SER A N 1
ATOM 8008 C CA . SER A 1 1043 ? -16.924 33.302 -12.963 1.00 69.50 1043 SER A CA 1
ATOM 8009 C C . SER A 1 1043 ? -15.609 33.986 -12.573 1.00 69.50 1043 SER A C 1
ATOM 8011 O O . SER A 1 1043 ? -14.798 34.338 -13.438 1.00 69.50 1043 SER A O 1
ATOM 8013 N N . GLY A 1 1044 ? -15.374 34.191 -11.276 1.00 60.38 1044 GLY A N 1
ATOM 8014 C CA . GLY A 1 1044 ? -14.195 34.885 -10.788 1.00 60.38 1044 GLY A CA 1
ATOM 8015 C C . GLY A 1 1044 ? -12.881 34.150 -11.076 1.00 60.38 1044 GLY A C 1
ATOM 8016 O O . GLY A 1 1044 ? -12.794 32.924 -11.086 1.00 60.38 1044 GLY A O 1
ATOM 8017 N N . ALA A 1 1045 ? -11.837 34.936 -11.357 1.00 52.62 1045 ALA A N 1
ATOM 8018 C CA . ALA A 1 1045 ? -10.463 34.487 -11.614 1.00 52.62 1045 ALA A CA 1
ATOM 8019 C C . ALA A 1 1045 ? -10.236 33.499 -12.774 1.00 52.62 1045 ALA A C 1
ATOM 8021 O O . ALA A 1 1045 ? -9.139 32.956 -12.904 1.00 52.62 1045 ALA A O 1
ATOM 8022 N N . GLY A 1 1046 ? -11.220 33.314 -13.662 1.00 54.28 1046 GLY A N 1
ATOM 8023 C CA . GLY A 1 1046 ? -11.083 32.450 -14.840 1.00 54.28 1046 GLY A CA 1
ATOM 8024 C C . GLY A 1 1046 ? -11.001 30.957 -14.505 1.00 54.28 1046 GLY A C 1
ATOM 8025 O O . GLY A 1 1046 ? -10.465 30.184 -15.300 1.00 54.28 1046 GLY A O 1
ATOM 8026 N N . VAL A 1 1047 ? -11.497 30.564 -13.330 1.00 56.81 1047 VAL A N 1
ATOM 8027 C CA . VAL A 1 1047 ? -11.531 29.179 -12.852 1.00 56.81 1047 VAL A CA 1
ATOM 8028 C C . VAL A 1 1047 ? -12.839 28.536 -13.330 1.00 56.81 1047 VAL A C 1
ATOM 8030 O O . VAL A 1 1047 ? -13.920 29.027 -13.036 1.00 56.81 1047 VAL A O 1
ATOM 8033 N N . SER A 1 1048 ? -12.746 27.456 -14.105 1.00 59.44 1048 SER A N 1
ATOM 8034 C CA . SER A 1 1048 ? -13.886 26.609 -14.495 1.00 59.44 1048 SER A CA 1
ATOM 8035 C C . SER A 1 1048 ? -14.271 25.628 -13.380 1.00 59.44 1048 SER A C 1
ATOM 8037 O O . SER A 1 1048 ? -13.447 25.339 -12.507 1.00 59.44 1048 SER A O 1
ATOM 8039 N N . ASP A 1 1049 ? -15.460 25.017 -13.464 1.00 55.00 1049 ASP A N 1
ATOM 8040 C CA . ASP A 1 1049 ? -15.899 23.955 -12.532 1.00 55.00 1049 ASP A CA 1
ATOM 8041 C C . ASP A 1 1049 ? -14.901 22.786 -12.407 1.00 55.00 1049 ASP A C 1
ATOM 8043 O O . ASP A 1 1049 ? -14.937 22.048 -11.425 1.00 55.00 1049 ASP A O 1
ATOM 8047 N N . PHE A 1 1050 ? -14.006 22.623 -13.389 1.00 55.50 1050 PHE A N 1
ATOM 8048 C CA . PHE A 1 1050 ? -13.043 21.525 -13.492 1.00 55.50 1050 PHE A CA 1
ATOM 8049 C C . PHE A 1 1050 ? -11.610 21.898 -13.087 1.00 55.50 1050 PHE A C 1
ATOM 8051 O O . PHE A 1 1050 ? -10.726 21.042 -13.074 1.00 55.50 1050 PHE A O 1
ATOM 8058 N N . THR A 1 1051 ? -11.334 23.167 -12.776 1.00 63.81 1051 THR A N 1
ATOM 8059 C CA . THR A 1 1051 ? -9.983 23.624 -12.417 1.00 63.81 1051 THR A CA 1
ATOM 8060 C C . THR A 1 1051 ? -9.832 23.714 -10.904 1.00 63.81 1051 THR A C 1
ATOM 8062 O O . THR A 1 1051 ? -10.253 24.688 -10.296 1.00 63.81 1051 THR A O 1
ATOM 8065 N N . GLY A 1 1052 ? -9.210 22.698 -10.299 1.00 66.12 1052 GLY A N 1
ATOM 8066 C CA . GLY A 1 1052 ? -8.773 22.701 -8.895 1.00 66.12 1052 GLY A CA 1
ATOM 8067 C C . GLY A 1 1052 ? -9.852 22.445 -7.834 1.00 66.12 1052 GLY A C 1
ATOM 8068 O O . GLY A 1 1052 ? -9.509 22.306 -6.663 1.00 66.12 1052 GLY A O 1
ATOM 8069 N N . PHE A 1 1053 ? -11.117 22.315 -8.234 1.00 80.06 1053 PHE A N 1
ATOM 8070 C CA . PHE A 1 1053 ? -12.245 21.952 -7.373 1.00 80.06 1053 PHE A CA 1
ATOM 8071 C C . PHE A 1 1053 ? -12.628 20.477 -7.582 1.00 80.06 1053 PHE A C 1
ATOM 8073 O O . PHE A 1 1053 ? -13.467 20.152 -8.415 1.00 80.06 1053 PHE A O 1
ATOM 8080 N N . ASP A 1 1054 ? -11.977 19.592 -6.825 1.00 75.12 1054 ASP A N 1
ATOM 8081 C CA . ASP A 1 1054 ? -12.113 18.128 -6.874 1.00 75.12 1054 ASP A CA 1
ATOM 8082 C C . ASP A 1 1054 ? -12.280 17.568 -5.442 1.00 75.12 1054 ASP A C 1
ATOM 8084 O O . ASP A 1 1054 ? -11.980 18.287 -4.483 1.00 75.12 1054 ASP A O 1
ATOM 8088 N N . PRO A 1 1055 ? -12.684 16.291 -5.263 1.00 78.19 1055 PRO A N 1
ATOM 8089 C CA . PRO A 1 1055 ? -12.743 15.661 -3.946 1.00 78.19 1055 PRO A CA 1
ATOM 8090 C C . PRO A 1 1055 ? -11.432 15.779 -3.170 1.00 78.19 1055 PRO A C 1
ATOM 8092 O O . PRO A 1 1055 ? -10.344 15.649 -3.730 1.00 78.19 1055 PRO A O 1
ATOM 8095 N N . VAL A 1 1056 ? -11.520 15.993 -1.861 1.00 80.06 1056 VAL A N 1
ATOM 8096 C CA . VAL A 1 1056 ? -10.362 16.248 -0.999 1.00 80.06 1056 VAL A CA 1
ATOM 8097 C C . VAL A 1 1056 ? -10.184 15.114 -0.001 1.00 80.06 1056 VAL A C 1
ATOM 8099 O O . VAL A 1 1056 ? -11.124 14.746 0.700 1.00 80.06 1056 VAL A O 1
ATOM 8102 N N . LEU A 1 1057 ? -8.968 14.579 0.125 1.00 78.88 1057 LEU A N 1
ATOM 8103 C CA . LEU A 1 1057 ? -8.623 13.671 1.221 1.00 78.88 1057 LEU A CA 1
ATOM 8104 C C . LEU A 1 1057 ? -8.584 14.477 2.527 1.00 78.88 1057 LEU A C 1
ATOM 8106 O O . LEU A 1 1057 ? -7.542 15.013 2.907 1.00 78.88 1057 LEU A O 1
ATOM 8110 N N . ASN A 1 1058 ? -9.751 14.626 3.154 1.00 71.38 1058 ASN A N 1
ATOM 8111 C CA . ASN A 1 1058 ? -9.972 15.493 4.309 1.00 71.38 1058 ASN A CA 1
ATOM 8112 C C . ASN A 1 1058 ? -10.102 14.731 5.635 1.00 71.38 1058 ASN A C 1
ATOM 8114 O O . ASN A 1 1058 ? -10.371 15.356 6.658 1.00 71.38 1058 ASN A O 1
ATOM 8118 N N . TYR A 1 1059 ? -9.939 13.404 5.606 1.00 66.94 1059 TYR A N 1
ATOM 8119 C CA . TYR A 1 1059 ? -10.047 12.495 6.751 1.00 66.94 1059 TYR A CA 1
ATOM 8120 C C . TYR A 1 1059 ? -11.403 12.557 7.488 1.00 66.94 1059 TYR A C 1
ATOM 8122 O O . TYR A 1 1059 ? -11.522 12.074 8.610 1.00 66.94 1059 TYR A O 1
ATOM 8130 N N . HIS A 1 1060 ? -12.430 13.141 6.855 1.00 73.69 1060 HIS A N 1
ATOM 8131 C CA . HIS A 1 1060 ? -13.801 13.226 7.368 1.00 73.69 1060 HIS A CA 1
ATOM 8132 C C . HIS A 1 1060 ? -14.787 12.557 6.406 1.00 73.69 1060 HIS A C 1
ATOM 8134 O O . HIS A 1 1060 ? -15.321 11.495 6.698 1.00 73.69 1060 HIS A O 1
ATOM 8140 N N . ALA A 1 1061 ? -15.021 13.169 5.238 1.00 70.19 1061 ALA A N 1
ATOM 8141 C CA . ALA A 1 1061 ? -15.889 12.597 4.205 1.00 70.19 1061 ALA A CA 1
ATOM 8142 C C . ALA A 1 1061 ? -15.132 11.583 3.328 1.00 70.19 1061 ALA A C 1
ATOM 8144 O O . ALA A 1 1061 ? -15.739 10.662 2.796 1.00 70.19 1061 ALA A O 1
ATOM 8145 N N . ILE A 1 1062 ? -13.808 11.744 3.214 1.00 74.25 1062 ILE A N 1
ATOM 8146 C CA . ILE A 1 1062 ? -12.889 10.767 2.617 1.00 74.25 1062 ILE A CA 1
ATOM 8147 C C . ILE A 1 1062 ? -11.868 10.400 3.703 1.00 74.25 1062 ILE A C 1
ATOM 8149 O O . ILE A 1 1062 ? -10.919 11.165 3.908 1.00 74.25 1062 ILE A O 1
ATOM 8153 N N . PRO A 1 1063 ? -12.095 9.309 4.462 1.00 69.19 1063 PRO A N 1
ATOM 8154 C CA . PRO A 1 1063 ? -11.315 8.986 5.655 1.00 69.19 1063 PRO A CA 1
ATOM 8155 C C . PRO A 1 1063 ? -9.930 8.415 5.335 1.00 69.19 1063 PRO A C 1
ATOM 8157 O O . PRO A 1 1063 ? -9.008 8.626 6.112 1.00 69.19 1063 PRO A O 1
ATOM 8160 N N . ASN A 1 1064 ? -9.767 7.732 4.198 1.00 67.06 1064 ASN A N 1
ATOM 8161 C CA . ASN A 1 1064 ? -8.530 7.069 3.796 1.00 67.06 1064 ASN A CA 1
ATOM 8162 C C . ASN A 1 1064 ? -8.313 7.166 2.280 1.00 67.06 1064 ASN A C 1
ATOM 8164 O O . ASN A 1 1064 ? -9.186 7.583 1.519 1.00 67.06 1064 ASN A O 1
ATOM 8168 N N . LYS A 1 1065 ? -7.108 6.803 1.829 1.00 70.62 1065 LYS A N 1
ATOM 8169 C CA . LYS A 1 1065 ? -6.845 6.631 0.395 1.00 70.62 1065 LYS A CA 1
ATOM 8170 C C . LYS A 1 1065 ? -7.600 5.409 -0.106 1.00 70.62 1065 LYS A C 1
ATOM 8172 O O . LYS A 1 1065 ? -7.620 4.391 0.572 1.00 70.62 1065 LYS A O 1
ATOM 8177 N N . TYR A 1 1066 ? -8.061 5.470 -1.348 1.00 61.94 1066 TYR A N 1
ATOM 8178 C CA . TYR A 1 1066 ? -8.846 4.397 -1.945 1.00 61.94 1066 TYR A CA 1
ATOM 8179 C C . TYR A 1 1066 ? -8.239 2.985 -1.804 1.00 61.94 1066 TYR A C 1
ATOM 8181 O O . TYR A 1 1066 ? -8.924 2.060 -1.381 1.00 61.94 1066 TYR A O 1
ATOM 8189 N N . ILE A 1 1067 ? -6.944 2.824 -2.105 1.00 60.97 1067 ILE A N 1
ATOM 8190 C CA . ILE A 1 1067 ? -6.273 1.517 -1.997 1.00 60.97 1067 ILE A CA 1
ATOM 8191 C C . ILE A 1 1067 ? -6.251 0.988 -0.558 1.00 60.97 1067 ILE A C 1
ATOM 8193 O O . ILE A 1 1067 ? -6.385 -0.207 -0.343 1.00 60.97 1067 ILE A O 1
ATOM 8197 N N . VAL A 1 1068 ? -6.156 1.886 0.427 1.00 64.94 1068 VAL A N 1
ATOM 8198 C CA . VAL A 1 1068 ? -6.187 1.517 1.845 1.00 64.94 1068 VAL A CA 1
ATOM 8199 C C . VAL A 1 1068 ? -7.576 1.011 2.213 1.00 64.94 1068 VAL A C 1
ATOM 8201 O O . VAL A 1 1068 ? -7.682 -0.012 2.873 1.00 64.94 1068 VAL A O 1
ATOM 8204 N N . SER A 1 1069 ? -8.636 1.655 1.727 1.00 61.34 1069 SER A N 1
ATOM 8205 C CA . SER A 1 1069 ? -10.005 1.202 1.980 1.00 61.34 1069 SER A CA 1
ATOM 8206 C C . SER A 1 1069 ? -10.312 -0.154 1.325 1.00 61.34 1069 SER A C 1
ATOM 8208 O O . SER A 1 1069 ? -10.981 -0.981 1.944 1.00 61.34 1069 SER A O 1
ATOM 8210 N N . LEU A 1 1070 ? -9.781 -0.426 0.120 1.00 60.78 1070 LEU A N 1
ATOM 8211 C CA . LEU A 1 1070 ? -9.842 -1.754 -0.522 1.00 60.78 1070 LEU A CA 1
ATOM 8212 C C . LEU A 1 1070 ? -9.088 -2.824 0.285 1.00 60.78 1070 LEU A C 1
ATOM 8214 O O . LEU A 1 1070 ? -9.614 -3.920 0.492 1.00 60.78 1070 LEU A O 1
ATOM 8218 N N . ASP A 1 1071 ? -7.884 -2.503 0.765 1.00 59.84 1071 ASP A N 1
ATOM 8219 C CA . ASP A 1 1071 ? -7.062 -3.403 1.585 1.00 59.84 1071 ASP A CA 1
ATOM 8220 C C . ASP A 1 1071 ? -7.718 -3.695 2.949 1.00 59.84 1071 ASP A C 1
ATOM 8222 O O . ASP A 1 1071 ? -7.693 -4.826 3.434 1.00 59.84 1071 ASP A O 1
ATOM 8226 N N . GLU A 1 1072 ? -8.349 -2.688 3.562 1.00 66.25 1072 GLU A N 1
ATOM 8227 C CA . GLU A 1 1072 ? -9.094 -2.801 4.825 1.00 66.25 1072 GLU A CA 1
ATOM 8228 C C . GLU A 1 1072 ? -10.418 -3.570 4.668 1.00 66.25 1072 GLU A C 1
ATOM 8230 O O . GLU A 1 1072 ? -11.027 -3.986 5.657 1.00 66.25 1072 GLU A O 1
ATOM 8235 N N . GLY A 1 1073 ? -10.850 -3.807 3.427 1.00 54.69 1073 GLY A N 1
ATOM 8236 C CA . GLY A 1 1073 ? -11.940 -4.709 3.078 1.00 54.69 1073 GLY A CA 1
ATOM 8237 C C . GLY A 1 1073 ? -13.348 -4.132 3.181 1.00 54.69 1073 GLY A C 1
ATOM 8238 O O . GLY A 1 1073 ? -14.301 -4.837 2.852 1.00 54.69 1073 GLY A O 1
ATOM 8239 N N . ALA A 1 1074 ? -13.504 -2.869 3.585 1.00 54.59 1074 ALA A N 1
ATOM 8240 C CA . ALA A 1 1074 ? -14.814 -2.235 3.734 1.00 54.59 1074 ALA A CA 1
ATOM 8241 C C . ALA A 1 1074 ? -15.674 -2.229 2.441 1.00 54.59 1074 ALA A C 1
ATOM 8243 O O . ALA A 1 1074 ? -16.871 -2.498 2.548 1.00 54.59 1074 ALA A O 1
ATOM 8244 N N . PRO A 1 1075 ? -15.122 -1.999 1.229 1.00 56.62 1075 PRO A N 1
ATOM 8245 C CA . PRO A 1 1075 ? -15.877 -2.054 -0.027 1.00 56.62 1075 PRO A CA 1
ATOM 8246 C C . PRO A 1 1075 ? -15.874 -3.437 -0.717 1.00 56.62 1075 PRO A C 1
ATOM 8248 O O . PRO A 1 1075 ? -16.519 -3.592 -1.751 1.00 56.62 1075 PRO A O 1
ATOM 8251 N N . ASN A 1 1076 ? -15.176 -4.451 -0.183 1.00 63.44 1076 ASN A N 1
ATOM 8252 C CA . ASN A 1 1076 ? -14.965 -5.735 -0.880 1.00 63.44 1076 ASN A CA 1
ATOM 8253 C C . ASN A 1 1076 ? -16.208 -6.646 -0.923 1.00 63.44 1076 ASN A C 1
ATOM 8255 O O . ASN A 1 1076 ? -16.239 -7.588 -1.710 1.00 63.44 1076 ASN A O 1
ATOM 8259 N N . ASP A 1 1077 ? -17.226 -6.375 -0.101 1.00 65.38 1077 ASP A N 1
ATOM 8260 C CA . ASP A 1 1077 ? -18.486 -7.142 -0.048 1.00 65.38 1077 ASP A CA 1
ATOM 8261 C C . ASP A 1 1077 ? -19.592 -6.538 -0.940 1.00 65.38 1077 ASP A C 1
ATOM 8263 O O . ASP A 1 1077 ? -20.785 -6.781 -0.761 1.00 65.38 1077 ASP A O 1
ATOM 8267 N N . VAL A 1 1078 ? -19.202 -5.698 -1.904 1.00 66.50 1078 VAL A N 1
ATOM 8268 C CA . VAL A 1 1078 ? -20.117 -4.999 -2.808 1.00 66.50 1078 VAL A CA 1
ATOM 8269 C C . VAL A 1 1078 ? -19.952 -5.539 -4.232 1.00 66.50 1078 VAL A C 1
ATOM 8271 O O . VAL A 1 1078 ? -18.872 -5.407 -4.802 1.00 66.50 1078 VAL A O 1
ATOM 8274 N N . PRO A 1 1079 ? -20.993 -6.128 -4.856 1.00 73.00 1079 PRO A N 1
ATOM 8275 C CA . PRO A 1 1079 ? -20.956 -6.491 -6.271 1.00 73.00 1079 PRO A CA 1
ATOM 8276 C C . PRO A 1 1079 ? -20.879 -5.249 -7.161 1.00 73.00 1079 PRO A C 1
ATOM 8278 O O . PRO A 1 1079 ? -21.608 -4.280 -6.931 1.00 73.00 1079 PRO A O 1
ATOM 8281 N N . ILE A 1 1080 ? -20.055 -5.310 -8.213 1.00 71.94 1080 ILE A N 1
ATOM 8282 C CA . ILE A 1 1080 ? -19.790 -4.169 -9.101 1.00 71.94 1080 ILE A CA 1
ATOM 8283 C C . ILE A 1 1080 ? -19.914 -4.577 -10.567 1.00 71.94 1080 ILE A C 1
ATOM 8285 O O . ILE A 1 1080 ? -19.440 -5.638 -10.974 1.00 71.94 1080 ILE A O 1
ATOM 8289 N N . LEU A 1 1081 ? -20.532 -3.702 -11.360 1.00 71.88 1081 LEU A N 1
ATOM 8290 C CA . LEU A 1 1081 ? -20.550 -3.761 -12.820 1.00 71.88 1081 LEU A CA 1
ATOM 8291 C C . LEU A 1 1081 ? -19.903 -2.483 -13.371 1.00 71.88 1081 LEU A C 1
ATOM 8293 O O . LEU A 1 1081 ? -20.290 -1.373 -12.998 1.00 71.88 1081 LEU A O 1
ATOM 8297 N N . VAL A 1 1082 ? -18.890 -2.644 -14.226 1.00 70.12 1082 VAL A N 1
ATOM 8298 C CA . VAL A 1 1082 ? -18.080 -1.548 -14.782 1.00 70.12 1082 VAL A CA 1
ATOM 8299 C C . VAL A 1 1082 ? -17.732 -1.796 -16.251 1.00 70.12 1082 VAL A C 1
ATOM 8301 O O . VAL A 1 1082 ? -17.605 -2.945 -16.672 1.00 70.12 1082 VAL A O 1
ATOM 8304 N N . GLY A 1 1083 ? -17.561 -0.718 -17.023 1.00 59.56 1083 GLY A N 1
ATOM 8305 C CA . GLY A 1 1083 ? -17.109 -0.747 -18.416 1.00 59.56 1083 GLY A CA 1
ATOM 8306 C C . GLY A 1 1083 ? -16.577 0.612 -18.890 1.00 59.56 1083 GLY A C 1
ATOM 8307 O O . GLY A 1 1083 ? -16.738 1.617 -18.200 1.00 59.56 1083 GLY A O 1
ATOM 8308 N N . ASN A 1 1084 ? -15.946 0.630 -20.067 1.00 57.38 1084 ASN A N 1
ATOM 8309 C CA . ASN A 1 1084 ? -15.444 1.830 -20.750 1.00 57.38 1084 ASN A CA 1
ATOM 8310 C C . ASN A 1 1084 ? -15.947 1.848 -22.205 1.00 57.38 1084 ASN A C 1
ATOM 8312 O O . ASN A 1 1084 ? -16.198 0.788 -22.785 1.00 57.38 1084 ASN A O 1
ATOM 8316 N N . ASN A 1 1085 ? -16.046 3.032 -22.815 1.00 54.53 1085 ASN A N 1
ATOM 8317 C CA . ASN A 1 1085 ? -16.183 3.140 -24.265 1.00 54.53 1085 ASN A CA 1
ATOM 8318 C C . ASN A 1 1085 ? -14.859 2.733 -24.936 1.00 54.53 1085 ASN A C 1
ATOM 8320 O O . ASN A 1 1085 ? -13.775 2.969 -24.399 1.00 54.53 1085 ASN A O 1
ATOM 8324 N N . LYS A 1 1086 ? -14.940 2.148 -26.134 1.00 45.44 1086 LYS A N 1
ATOM 8325 C CA . LYS A 1 1086 ? -13.758 1.893 -26.963 1.00 45.44 1086 LYS A CA 1
ATOM 8326 C C . LYS A 1 1086 ? -13.065 3.232 -27.282 1.00 45.44 1086 LYS A C 1
ATOM 8328 O O . LYS A 1 1086 ? -13.737 4.158 -27.732 1.00 45.44 1086 LYS A O 1
ATOM 8333 N N . ASP A 1 1087 ? -11.758 3.321 -27.017 1.00 45.06 1087 ASP A N 1
ATOM 8334 C CA . ASP A 1 1087 ? -10.887 4.493 -27.251 1.00 45.06 1087 ASP A CA 1
ATOM 8335 C C . ASP A 1 1087 ? -11.165 5.734 -26.360 1.00 45.06 1087 ASP A C 1
ATOM 8337 O O . ASP A 1 1087 ? -10.855 6.873 -26.722 1.00 45.06 1087 ASP A O 1
ATOM 8341 N N . GLU A 1 1088 ? -11.752 5.532 -25.172 1.00 44.81 1088 GLU A N 1
ATOM 8342 C CA . GLU A 1 1088 ? -11.978 6.575 -24.147 1.00 44.81 1088 GLU A CA 1
ATOM 8343 C C . GLU A 1 1088 ? -10.704 6.950 -23.354 1.00 44.81 1088 GLU A C 1
ATOM 8345 O O . GLU A 1 1088 ? -10.675 7.935 -22.618 1.00 44.81 1088 GLU A O 1
ATOM 8350 N N . ASP A 1 1089 ? -9.647 6.155 -23.496 1.00 39.69 1089 ASP A N 1
ATOM 8351 C CA . ASP A 1 1089 ? -8.412 6.123 -22.702 1.00 39.69 1089 ASP A CA 1
ATOM 8352 C C . ASP A 1 1089 ? -7.326 7.117 -23.153 1.00 39.69 1089 ASP A C 1
ATOM 8354 O O . ASP A 1 1089 ? -6.272 7.221 -22.527 1.00 39.69 1089 ASP A O 1
ATOM 8358 N N . GLY A 1 1090 ? -7.570 7.908 -24.202 1.00 38.66 1090 GLY A N 1
ATOM 8359 C CA . GLY A 1 1090 ? -6.697 9.036 -24.535 1.00 38.66 1090 GLY A CA 1
ATOM 8360 C C . GLY A 1 1090 ? -5.286 8.645 -24.993 1.00 38.66 1090 GLY A C 1
ATOM 8361 O O . GLY A 1 1090 ? -4.382 9.485 -24.949 1.00 38.66 1090 GLY A O 1
ATOM 8362 N N . ILE A 1 1091 ? -5.086 7.424 -25.517 1.00 38.06 1091 ILE A N 1
ATOM 8363 C CA . ILE A 1 1091 ? -3.829 7.017 -26.188 1.00 38.06 1091 ILE A CA 1
ATOM 8364 C C . ILE A 1 1091 ? -3.481 7.980 -27.343 1.00 38.06 1091 ILE A C 1
ATOM 8366 O O . ILE A 1 1091 ? -2.315 8.150 -27.712 1.00 38.06 1091 ILE A O 1
ATOM 8370 N N . ASN A 1 1092 ? -4.478 8.703 -27.861 1.00 36.16 1092 ASN A N 1
ATOM 8371 C CA . ASN A 1 1092 ? -4.280 9.895 -28.668 1.00 36.16 1092 ASN A CA 1
ATOM 8372 C C . ASN A 1 1092 ? -4.571 11.159 -27.836 1.00 36.16 1092 ASN A C 1
ATOM 8374 O O . ASN A 1 1092 ? -5.684 11.358 -27.360 1.00 36.16 1092 ASN A O 1
ATOM 8378 N N . LEU A 1 1093 ? -3.594 12.070 -27.730 1.00 36.53 1093 LEU A N 1
ATOM 8379 C CA . LEU A 1 1093 ? -3.685 13.343 -26.980 1.00 36.53 1093 LEU A CA 1
ATOM 8380 C C . LEU A 1 1093 ? -4.728 14.339 -27.536 1.00 36.53 1093 LEU A C 1
ATOM 8382 O O . LEU A 1 1093 ? -4.774 15.499 -27.120 1.00 36.53 1093 LEU A O 1
ATOM 8386 N N . SER A 1 1094 ? -5.529 13.923 -28.515 1.00 40.56 1094 SER A N 1
ATOM 8387 C CA . SER A 1 1094 ? -6.588 14.714 -29.115 1.00 40.56 1094 SER A CA 1
ATOM 8388 C C . SER A 1 1094 ? -7.877 13.899 -29.146 1.00 40.56 1094 SER A C 1
ATOM 8390 O O . SER A 1 1094 ? -7.977 12.922 -29.876 1.00 40.56 1094 SER A O 1
ATOM 8392 N N . THR A 1 1095 ? -8.884 14.363 -28.406 1.00 44.78 1095 THR A N 1
ATOM 8393 C CA . THR A 1 1095 ? -10.287 13.918 -28.511 1.00 44.78 1095 THR A CA 1
ATOM 8394 C C . THR A 1 1095 ? -11.000 14.546 -29.714 1.00 44.78 1095 THR A C 1
ATOM 8396 O O . THR A 1 1095 ? -12.214 14.435 -29.869 1.00 44.78 1095 THR A O 1
ATOM 8399 N N . THR A 1 1096 ? -10.249 15.252 -30.562 1.00 51.75 1096 THR A N 1
ATOM 8400 C CA . THR A 1 1096 ? -10.763 16.055 -31.659 1.00 51.75 1096 THR A CA 1
ATOM 8401 C C . THR A 1 1096 ? -10.707 15.248 -32.948 1.00 51.75 1096 THR A C 1
ATOM 8403 O O . THR A 1 1096 ? -9.640 15.087 -33.535 1.00 51.75 1096 THR A O 1
ATOM 8406 N N . TYR A 1 1097 ? -11.860 14.817 -33.447 1.00 54.75 1097 TYR A N 1
ATOM 8407 C CA . TYR A 1 1097 ? -11.933 14.157 -34.745 1.00 54.75 1097 TYR A CA 1
ATOM 8408 C C . TYR A 1 1097 ? -11.955 15.195 -35.863 1.00 54.75 1097 TYR A C 1
ATOM 8410 O O . TYR A 1 1097 ? -12.875 16.013 -35.961 1.00 54.75 1097 TYR A O 1
ATOM 8418 N N . THR A 1 1098 ? -10.977 15.157 -36.769 1.00 79.25 1098 THR A N 1
ATOM 8419 C CA . THR A 1 1098 ? -11.165 15.801 -38.073 1.00 79.25 1098 THR A CA 1
ATOM 8420 C C . THR A 1 1098 ? -12.290 15.096 -38.831 1.00 79.25 1098 THR A C 1
ATOM 8422 O O . THR A 1 1098 ? -12.596 13.931 -38.592 1.00 79.25 1098 THR A O 1
ATOM 8425 N N . ILE A 1 1099 ? -12.912 15.776 -39.800 1.00 77.00 1099 ILE A N 1
ATOM 8426 C CA . ILE A 1 1099 ? -13.967 15.158 -40.627 1.00 77.00 1099 ILE A CA 1
ATOM 8427 C C . ILE A 1 1099 ? -13.459 13.875 -41.301 1.00 77.00 1099 ILE A C 1
ATOM 8429 O O . ILE A 1 1099 ? -14.219 12.929 -41.484 1.00 77.00 1099 ILE A O 1
ATOM 8433 N N . THR A 1 1100 ? -12.188 13.857 -41.705 1.00 78.75 1100 THR A N 1
ATOM 8434 C CA . THR A 1 1100 ? -11.581 12.713 -42.388 1.00 78.75 1100 THR A CA 1
ATOM 8435 C C . THR A 1 1100 ? -11.376 11.546 -41.433 1.00 78.75 1100 THR A C 1
ATOM 8437 O O . THR A 1 1100 ? -11.717 10.428 -41.800 1.00 78.75 1100 THR A O 1
ATOM 8440 N N . GLU A 1 1101 ? -10.886 11.801 -40.218 1.00 71.81 1101 GLU A N 1
ATOM 8441 C CA . GLU A 1 1101 ? -10.743 10.777 -39.174 1.00 71.81 1101 GLU A CA 1
ATOM 8442 C C . GLU A 1 1101 ? -12.107 10.239 -38.761 1.00 71.81 1101 GLU A C 1
ATOM 8444 O O . GLU A 1 1101 ? -12.307 9.038 -38.824 1.00 71.81 1101 GLU A O 1
ATOM 8449 N N . TYR A 1 1102 ? -13.082 11.110 -38.489 1.00 71.88 1102 TYR A N 1
ATOM 8450 C CA . TYR A 1 1102 ? -14.459 10.708 -38.195 1.00 71.88 1102 TYR A CA 1
ATOM 8451 C C . TYR A 1 1102 ? -15.033 9.790 -39.282 1.00 71.88 1102 TYR A C 1
ATOM 8453 O O . TYR A 1 1102 ? -15.512 8.700 -38.998 1.00 71.88 1102 TYR A O 1
ATOM 8461 N N . LYS A 1 1103 ? -14.929 10.177 -40.559 1.00 76.69 1103 LYS A N 1
ATOM 8462 C CA . LYS A 1 1103 ? -15.429 9.345 -41.665 1.00 76.69 1103 LYS A CA 1
ATOM 8463 C C . LYS A 1 1103 ? -14.659 8.040 -41.826 1.00 76.69 1103 LYS A C 1
ATOM 8465 O O . LYS A 1 1103 ? -15.271 7.030 -42.151 1.00 76.69 1103 LYS A O 1
ATOM 8470 N N . SER A 1 1104 ? -13.343 8.067 -41.635 1.00 69.62 1104 SER A N 1
ATOM 8471 C CA . SER A 1 1104 ? -12.491 6.880 -41.709 1.00 69.62 1104 SER A CA 1
ATOM 8472 C C . SER A 1 1104 ? -12.799 5.903 -40.577 1.00 69.62 1104 SER A C 1
ATOM 8474 O O . SER A 1 1104 ? -12.860 4.703 -40.821 1.00 69.62 1104 SER A O 1
ATOM 8476 N N . GLU A 1 1105 ? -13.048 6.412 -39.374 1.00 56.12 1105 GLU A N 1
ATOM 8477 C CA . GLU A 1 1105 ? -13.319 5.614 -38.181 1.00 56.12 1105 GLU A CA 1
ATOM 8478 C C . GLU A 1 1105 ? -14.705 4.974 -38.245 1.00 56.12 1105 GLU A C 1
ATOM 8480 O O . GLU A 1 1105 ? -14.845 3.768 -38.052 1.00 56.12 1105 GLU A O 1
ATOM 8485 N N . ILE A 1 1106 ? -15.722 5.738 -38.659 1.00 62.81 1106 ILE A N 1
ATOM 8486 C CA . ILE A 1 1106 ? -17.060 5.197 -38.932 1.00 62.81 1106 ILE A CA 1
ATOM 8487 C C . ILE A 1 1106 ? -17.021 4.181 -40.092 1.00 62.81 1106 ILE A C 1
ATOM 8489 O O . ILE A 1 1106 ? -17.775 3.208 -40.087 1.00 62.81 1106 ILE A O 1
ATOM 8493 N N . ASN A 1 1107 ? -16.130 4.362 -41.076 1.00 62.03 1107 ASN A N 1
ATOM 8494 C CA . ASN A 1 1107 ? -15.917 3.402 -42.168 1.00 62.03 1107 ASN A CA 1
ATOM 8495 C C . ASN A 1 1107 ? -15.246 2.102 -41.717 1.00 62.03 1107 ASN A C 1
ATOM 8497 O O . ASN A 1 1107 ? -15.650 1.018 -42.127 1.00 62.03 1107 ASN A O 1
ATOM 8501 N N . SER A 1 1108 ? -14.225 2.220 -40.875 1.00 48.03 1108 SER A N 1
ATOM 8502 C CA . SER A 1 1108 ? -13.500 1.096 -40.286 1.00 48.03 1108 SER A CA 1
ATOM 8503 C C . SER A 1 1108 ? -14.394 0.276 -39.351 1.00 48.03 1108 SER A C 1
ATOM 8505 O O . SER A 1 1108 ? -14.412 -0.949 -39.425 1.00 48.03 1108 SER A O 1
ATOM 8507 N N . THR A 1 1109 ? -15.179 0.960 -38.517 1.00 45.72 1109 THR A N 1
ATOM 8508 C CA . THR A 1 1109 ? -15.948 0.339 -37.431 1.00 45.72 1109 THR A CA 1
ATOM 8509 C C . THR A 1 1109 ? -17.251 -0.299 -37.911 1.00 45.72 1109 THR A C 1
ATOM 8511 O O . THR A 1 1109 ? -17.585 -1.396 -37.476 1.00 45.72 1109 THR A O 1
ATOM 8514 N N . TYR A 1 1110 ? -17.977 0.345 -38.832 1.00 50.22 1110 TYR A N 1
ATOM 8515 C CA . TYR A 1 1110 ? -19.331 -0.083 -39.223 1.00 50.22 1110 TYR A CA 1
ATOM 8516 C C . TYR A 1 1110 ? -19.430 -0.605 -40.669 1.00 50.22 1110 TYR A C 1
ATOM 8518 O O . TYR A 1 1110 ? -20.507 -1.010 -41.115 1.00 50.22 1110 TYR A O 1
ATOM 8526 N N . GLY A 1 1111 ? -18.310 -0.625 -41.403 1.00 63.75 1111 GLY A N 1
ATOM 8527 C CA . GLY A 1 1111 ? -18.150 -1.286 -42.701 1.00 63.75 1111 GLY A CA 1
ATOM 8528 C C . GLY A 1 1111 ? -19.251 -0.965 -43.730 1.00 63.75 1111 GLY A C 1
ATOM 8529 O O . GLY A 1 1111 ? -19.313 0.149 -44.245 1.00 63.75 1111 GLY A O 1
ATOM 8530 N N . PRO A 1 1112 ? -20.115 -1.927 -44.109 1.00 55.53 1112 PRO A N 1
ATOM 8531 C CA . PRO A 1 1112 ? -21.131 -1.713 -45.145 1.00 55.53 1112 PRO A CA 1
ATOM 8532 C C . PRO A 1 1112 ? -22.207 -0.673 -44.776 1.00 55.53 1112 PRO A C 1
ATOM 8534 O O . PRO A 1 1112 ? -22.836 -0.130 -45.682 1.00 55.53 1112 PRO A O 1
ATOM 8537 N N . TYR A 1 1113 ? -22.395 -0.356 -43.490 1.00 46.50 1113 TYR A N 1
ATOM 8538 C CA . TYR A 1 1113 ? -23.428 0.577 -43.005 1.00 46.50 1113 TYR A CA 1
ATOM 8539 C C . TYR A 1 1113 ? -22.942 2.031 -42.884 1.00 46.50 1113 TYR A C 1
ATOM 8541 O O . TYR A 1 1113 ? -23.696 2.945 -42.548 1.00 46.50 1113 TYR A O 1
ATOM 8549 N N . THR A 1 1114 ? -21.672 2.285 -43.190 1.00 62.88 1114 THR A N 1
ATOM 8550 C CA . THR A 1 1114 ? -21.026 3.593 -43.030 1.00 62.88 1114 THR A CA 1
ATOM 8551 C C . THR A 1 1114 ? -21.702 4.712 -43.810 1.00 62.88 1114 THR A C 1
ATOM 8553 O O . THR A 1 1114 ? -21.785 5.840 -43.326 1.00 62.88 1114 THR A O 1
ATOM 8556 N N . ALA A 1 1115 ? -22.187 4.428 -45.020 1.00 61.25 1115 ALA A N 1
ATOM 8557 C CA . ALA A 1 1115 ? -22.837 5.442 -45.846 1.00 61.25 1115 ALA A CA 1
ATOM 8558 C C . ALA A 1 1115 ? -24.133 5.969 -45.202 1.00 61.25 1115 ALA A C 1
ATOM 8560 O O . ALA A 1 1115 ? -24.432 7.157 -45.322 1.00 61.25 1115 ALA A O 1
ATOM 8561 N N . GLU A 1 1116 ? -24.862 5.109 -44.490 1.00 57.97 1116 GLU A N 1
ATOM 8562 C CA . GLU A 1 1116 ? -26.100 5.450 -43.786 1.00 57.97 1116 GLU A CA 1
ATOM 8563 C C . GLU A 1 1116 ? -25.792 6.187 -42.478 1.00 57.97 1116 GLU A C 1
ATOM 8565 O O . GLU A 1 1116 ? -26.349 7.257 -42.233 1.00 57.97 1116 GLU A O 1
ATOM 8570 N N . LEU A 1 1117 ? -24.814 5.711 -41.697 1.00 48.28 1117 LEU A N 1
ATOM 8571 C CA . LEU A 1 1117 ? -24.416 6.356 -40.439 1.00 48.28 1117 LEU A CA 1
ATOM 8572 C C . LEU A 1 1117 ? -23.865 7.780 -40.654 1.00 48.28 1117 LEU A C 1
ATOM 8574 O O . LEU A 1 1117 ? -24.207 8.711 -39.925 1.00 48.28 1117 LEU A O 1
ATOM 8578 N N . LEU A 1 1118 ? -23.060 7.984 -41.705 1.00 70.25 1118 LEU A N 1
ATOM 8579 C CA . LEU A 1 1118 ? -22.534 9.307 -42.067 1.00 70.25 1118 LEU A CA 1
ATOM 8580 C C . LEU A 1 1118 ? -23.600 10.251 -42.639 1.00 70.25 1118 LEU A C 1
ATOM 8582 O O . LEU A 1 1118 ? -23.404 11.471 -42.612 1.00 70.25 1118 LEU A O 1
ATOM 8586 N N . ALA A 1 1119 ? -24.703 9.712 -43.168 1.00 65.62 1119 ALA A N 1
ATOM 8587 C CA . ALA A 1 1119 ? -25.853 10.506 -43.588 1.00 65.62 1119 ALA A CA 1
ATOM 8588 C C . ALA A 1 1119 ? -26.690 10.975 -42.385 1.00 65.62 1119 ALA A C 1
ATOM 8590 O O . ALA A 1 1119 ? -27.213 12.089 -42.420 1.00 65.62 1119 ALA A O 1
ATOM 8591 N N . LEU A 1 1120 ? -26.770 10.157 -41.328 1.00 46.38 1120 LEU A N 1
ATOM 8592 C CA . LEU A 1 1120 ? -27.522 10.432 -40.097 1.00 46.38 1120 LEU A CA 1
ATOM 8593 C C . LEU A 1 1120 ? -26.776 11.366 -39.133 1.00 46.38 1120 LEU A C 1
ATOM 8595 O O . LEU A 1 1120 ? -27.385 12.261 -38.553 1.00 46.38 1120 LEU A O 1
ATOM 8599 N N . HIS A 1 1121 ? -25.450 11.235 -39.035 1.00 58.19 1121 HIS A N 1
ATOM 8600 C CA . HIS A 1 1121 ? -24.596 12.093 -38.205 1.00 58.19 1121 HIS A CA 1
ATOM 8601 C C . HIS A 1 1121 ? -23.603 12.894 -39.074 1.00 58.19 1121 HIS A C 1
ATOM 8603 O O . HIS A 1 1121 ? -22.390 12.640 -39.061 1.00 58.19 1121 HIS A O 1
ATOM 8609 N N . PRO A 1 1122 ? -24.082 13.858 -39.887 1.00 70.44 1122 PRO A N 1
ATOM 8610 C CA . PRO A 1 1122 ? -23.240 14.570 -40.835 1.00 70.44 1122 PRO A CA 1
ATOM 8611 C C . PRO A 1 1122 ? -22.359 15.609 -40.136 1.00 70.44 1122 PRO A C 1
ATOM 8613 O O . PRO A 1 1122 ? -22.839 16.537 -39.489 1.00 70.44 1122 PRO A O 1
ATOM 8616 N N . ALA A 1 1123 ? -21.053 15.533 -40.376 1.00 70.38 1123 ALA A N 1
ATOM 8617 C CA . ALA A 1 1123 ? -20.095 16.516 -39.885 1.00 70.38 1123 ALA A CA 1
ATOM 8618 C C . ALA A 1 1123 ? -19.442 17.299 -41.031 1.00 70.38 1123 ALA A C 1
ATOM 8620 O O . ALA A 1 1123 ? -18.886 16.714 -41.967 1.00 70.38 1123 ALA A O 1
ATOM 8621 N N . LYS A 1 1124 ? -19.488 18.638 -40.957 1.00 70.81 1124 LYS A N 1
ATOM 8622 C CA . LYS A 1 1124 ? -18.886 19.548 -41.957 1.00 70.81 1124 LYS A CA 1
ATOM 8623 C C . LYS A 1 1124 ? -17.627 20.254 -41.467 1.00 70.81 1124 LYS A C 1
ATOM 8625 O O . LYS A 1 1124 ? -16.965 20.929 -42.251 1.00 70.81 1124 LYS A O 1
ATOM 8630 N N . ASN A 1 1125 ? -17.302 20.118 -40.189 1.00 71.62 1125 ASN A N 1
ATOM 8631 C CA . ASN A 1 1125 ? -16.082 20.629 -39.580 1.00 71.62 1125 ASN A CA 1
ATOM 8632 C C . ASN A 1 1125 ? -15.681 19.737 -38.400 1.00 71.62 1125 ASN A C 1
ATOM 8634 O O . ASN A 1 1125 ? -16.449 18.890 -37.952 1.00 71.62 1125 ASN A O 1
ATOM 8638 N N . THR A 1 1126 ? -14.463 19.936 -37.922 1.00 62.88 1126 THR A N 1
ATOM 8639 C CA . THR A 1 1126 ? -13.840 19.182 -36.832 1.00 62.88 1126 THR A CA 1
ATOM 8640 C C . THR A 1 1126 ? -14.643 19.231 -35.521 1.00 62.88 1126 THR A C 1
ATOM 8642 O O . THR A 1 1126 ? -14.786 18.220 -34.838 1.00 62.88 1126 THR A O 1
ATOM 8645 N N . THR A 1 1127 ? -15.249 20.375 -35.191 1.00 57.72 1127 THR A N 1
ATOM 8646 C CA . THR A 1 1127 ? -16.111 20.520 -34.005 1.00 57.72 1127 THR A CA 1
ATOM 8647 C C . THR A 1 1127 ? -17.372 19.662 -34.121 1.00 57.72 1127 THR A C 1
ATOM 8649 O O . THR A 1 1127 ? -17.722 18.946 -33.190 1.00 57.72 1127 THR A O 1
ATOM 8652 N N . GLN A 1 1128 ? -18.022 19.677 -35.287 1.00 54.53 1128 GLN A N 1
ATOM 8653 C CA . GLN A 1 1128 ? -19.196 18.848 -35.565 1.00 54.53 1128 GLN A CA 1
ATOM 8654 C C . GLN A 1 1128 ? -18.856 17.361 -35.655 1.00 54.53 1128 GLN A C 1
ATOM 8656 O O . GLN A 1 1128 ? -19.670 16.548 -35.255 1.00 54.53 1128 GLN A O 1
ATOM 8661 N N . ALA A 1 1129 ? -17.674 16.999 -36.156 1.00 60.06 1129 ALA A N 1
ATOM 8662 C CA . ALA A 1 1129 ? -17.214 15.612 -36.236 1.00 60.06 1129 ALA A CA 1
ATOM 8663 C C . ALA A 1 1129 ? -16.970 15.020 -34.845 1.00 60.06 1129 ALA A C 1
ATOM 8665 O O . ALA A 1 1129 ? -17.419 13.918 -34.557 1.00 60.06 1129 ALA A O 1
ATOM 8666 N N . THR A 1 1130 ? -16.350 15.802 -33.964 1.00 51.28 1130 THR A N 1
ATOM 8667 C CA . THR A 1 1130 ? -16.142 15.430 -32.560 1.00 51.28 1130 THR A CA 1
ATOM 8668 C C . THR A 1 1130 ? -17.473 15.292 -31.816 1.00 51.28 1130 THR A C 1
ATOM 8670 O O . THR A 1 1130 ? -17.706 14.299 -31.139 1.00 51.28 1130 THR A O 1
ATOM 8673 N N . ALA A 1 1131 ? -18.391 16.249 -31.993 1.00 48.75 1131 ALA A N 1
ATOM 8674 C CA . ALA A 1 1131 ? -19.722 16.187 -31.390 1.00 48.75 1131 ALA A CA 1
ATOM 8675 C C . ALA A 1 1131 ? -20.571 15.027 -31.942 1.00 48.75 1131 ALA A C 1
ATOM 8677 O O . ALA A 1 1131 ? -21.251 14.356 -31.175 1.00 48.75 1131 ALA A O 1
ATOM 8678 N N . ALA A 1 1132 ? -20.507 14.765 -33.251 1.00 52.91 1132 ALA A N 1
ATOM 8679 C CA . ALA A 1 1132 ? -21.199 13.654 -33.899 1.00 52.91 1132 ALA A CA 1
ATOM 8680 C C . ALA A 1 1132 ? -20.688 12.303 -33.387 1.00 52.91 1132 ALA A C 1
ATOM 8682 O O . ALA A 1 1132 ? -21.494 11.461 -33.010 1.00 52.91 1132 ALA A O 1
ATOM 8683 N N . TYR A 1 1133 ? -19.367 12.131 -33.285 1.00 55.25 1133 TYR A N 1
ATOM 8684 C CA . TYR A 1 1133 ? -18.756 10.931 -32.716 1.00 55.25 1133 TYR A CA 1
ATOM 8685 C C . TYR A 1 1133 ? -19.154 10.727 -31.246 1.00 55.25 1133 TYR A C 1
ATOM 8687 O O . TYR A 1 1133 ? -19.581 9.645 -30.862 1.00 55.25 1133 TYR A O 1
ATOM 8695 N N . ASN A 1 1134 ? -19.128 11.791 -30.440 1.00 50.81 1134 ASN A N 1
ATOM 8696 C CA . ASN A 1 1134 ? -19.509 11.719 -29.028 1.00 50.81 1134 ASN A CA 1
ATOM 8697 C C . ASN A 1 1134 ? -21.014 11.502 -28.809 1.00 50.81 1134 ASN A C 1
ATOM 8699 O O . ASN A 1 1134 ? -21.411 10.884 -27.829 1.00 50.81 1134 ASN A O 1
ATOM 8703 N N . SER A 1 1135 ? -21.870 11.977 -29.716 1.00 48.03 1135 SER A N 1
ATOM 8704 C CA . SER A 1 1135 ? -23.324 11.757 -29.640 1.00 48.03 1135 SER A CA 1
ATOM 8705 C C . SER A 1 1135 ? -23.738 10.296 -29.852 1.00 48.03 1135 SER A C 1
ATOM 8707 O O . SER A 1 1135 ? -24.864 9.925 -29.529 1.00 48.03 1135 SER A O 1
ATOM 8709 N N . ILE A 1 1136 ? -22.821 9.470 -30.363 1.00 49.88 1136 ILE A N 1
ATOM 8710 C CA . ILE A 1 1136 ? -22.992 8.021 -30.509 1.00 49.88 1136 ILE A CA 1
ATOM 8711 C C . ILE A 1 1136 ? -22.748 7.299 -29.155 1.00 49.88 1136 ILE A C 1
ATOM 8713 O O . ILE A 1 1136 ? -23.057 6.118 -29.028 1.00 49.88 1136 ILE A O 1
ATOM 8717 N N . LEU A 1 1137 ? -22.249 7.988 -28.114 1.00 51.44 1137 LEU A N 1
ATOM 8718 C CA . LEU A 1 1137 ? -21.834 7.391 -26.832 1.00 51.44 1137 LEU A CA 1
ATOM 8719 C C . LEU A 1 1137 ? -22.993 7.067 -25.851 1.00 51.44 1137 LEU A C 1
ATOM 8721 O O . LEU A 1 1137 ? -24.100 7.599 -25.917 1.00 51.44 1137 LEU A O 1
ATOM 8725 N N . GLN A 1 1138 ? -22.700 6.154 -24.917 1.00 59.56 1138 GLN A N 1
ATOM 8726 C CA . GLN A 1 1138 ? -23.551 5.031 -24.489 1.00 59.56 1138 GLN A CA 1
ATOM 8727 C C . GLN A 1 1138 ? -24.638 5.277 -23.410 1.00 59.56 1138 GLN A C 1
ATOM 8729 O O . GLN A 1 1138 ? -25.487 4.406 -23.222 1.00 59.56 1138 GLN A O 1
ATOM 8734 N N . VAL A 1 1139 ? -24.677 6.415 -22.693 1.00 68.19 1139 VAL A N 1
ATOM 8735 C CA . VAL A 1 1139 ? -25.592 6.604 -21.528 1.00 68.19 1139 VAL A CA 1
ATOM 8736 C C . VAL A 1 1139 ? -27.064 6.412 -21.898 1.00 68.19 1139 VAL A C 1
ATOM 8738 O O . VAL A 1 1139 ? -27.811 5.753 -21.173 1.00 68.19 1139 VAL A O 1
ATOM 8741 N N . SER A 1 1140 ? -27.474 6.925 -23.057 1.00 75.06 1140 SER A N 1
ATOM 8742 C CA . SER A 1 1140 ? -28.867 6.821 -23.493 1.00 75.06 1140 SER A CA 1
ATOM 8743 C C . SER A 1 1140 ? -29.275 5.387 -23.872 1.00 75.06 1140 SER A C 1
ATOM 8745 O O . SER A 1 1140 ? -30.452 5.027 -23.792 1.00 75.06 1140 SER A O 1
ATOM 8747 N N . TYR A 1 1141 ? -28.298 4.543 -24.230 1.00 77.56 1141 TYR A N 1
ATOM 8748 C CA . TYR A 1 1141 ? -28.483 3.104 -24.431 1.00 77.56 1141 TYR A CA 1
ATOM 8749 C C . TYR A 1 1141 ? -28.587 2.372 -23.087 1.00 77.56 1141 TYR A C 1
ATOM 8751 O O . TYR A 1 1141 ? -29.479 1.543 -22.916 1.00 77.56 1141 TYR A O 1
ATOM 8759 N N . THR A 1 1142 ? -27.753 2.732 -22.103 1.00 81.06 1142 THR A N 1
ATOM 8760 C CA . THR A 1 1142 ? -27.810 2.198 -20.729 1.00 81.06 1142 THR A CA 1
ATOM 8761 C C . THR A 1 1142 ? -29.158 2.447 -20.061 1.00 81.06 1142 THR A C 1
ATOM 8763 O O . THR A 1 1142 ? -29.703 1.546 -19.429 1.00 81.06 1142 THR A O 1
ATOM 8766 N N . LEU A 1 1143 ? -29.708 3.655 -20.204 1.00 85.81 1143 LEU A N 1
ATOM 8767 C CA . LEU A 1 1143 ? -30.970 4.047 -19.566 1.00 85.81 1143 LEU A CA 1
ATOM 8768 C C . LEU A 1 1143 ? -32.211 3.746 -20.417 1.00 85.81 1143 LEU A C 1
ATOM 8770 O O . LEU A 1 1143 ? -33.333 4.028 -19.993 1.00 85.81 1143 LEU A O 1
ATOM 8774 N N . ASN A 1 1144 ? -32.025 3.166 -21.609 1.00 88.69 1144 ASN A N 1
ATOM 8775 C CA . ASN A 1 1144 ? -33.088 2.886 -22.575 1.00 88.69 1144 ASN A CA 1
ATOM 8776 C C . ASN A 1 1144 ? -33.941 4.121 -22.933 1.00 88.69 1144 ASN A C 1
ATOM 8778 O O . ASN A 1 1144 ? -35.157 4.023 -23.119 1.00 88.69 1144 ASN A O 1
ATOM 8782 N N . ASN A 1 1145 ? -33.321 5.302 -23.006 1.00 87.12 1145 ASN A N 1
ATOM 8783 C CA . ASN A 1 1145 ? -34.022 6.585 -23.119 1.00 87.12 1145 ASN A CA 1
ATOM 8784 C C . ASN A 1 1145 ? -33.708 7.346 -24.417 1.00 87.12 1145 ASN A C 1
ATOM 8786 O O . ASN A 1 1145 ? -33.851 8.565 -24.477 1.00 87.12 1145 ASN A O 1
ATOM 8790 N N . LEU A 1 1146 ? -33.352 6.630 -25.490 1.00 83.81 1146 LEU A N 1
ATOM 8791 C CA . LEU A 1 1146 ? -33.139 7.213 -26.823 1.00 83.81 1146 LEU A CA 1
ATOM 8792 C C . LEU A 1 1146 ? -34.323 8.088 -27.297 1.00 83.81 1146 LEU A C 1
ATOM 8794 O O . LEU A 1 1146 ? -34.116 9.061 -28.013 1.00 83.81 1146 LEU A O 1
ATOM 8798 N N . TYR A 1 1147 ? -35.560 7.813 -26.855 1.00 84.25 1147 TYR A N 1
ATOM 8799 C CA . TYR A 1 1147 ? -36.734 8.663 -27.120 1.00 84.25 1147 TYR A CA 1
ATOM 8800 C C . TYR A 1 1147 ? -36.610 10.096 -26.576 1.00 84.25 1147 TYR A C 1
ATOM 8802 O O . TYR A 1 1147 ? -37.248 11.007 -27.098 1.00 84.25 1147 TYR A O 1
ATOM 8810 N N . ALA A 1 1148 ? -35.833 10.300 -25.511 1.00 81.69 1148 ALA A N 1
ATOM 8811 C CA . ALA A 1 1148 ? -35.665 11.595 -24.858 1.00 81.69 1148 ALA A CA 1
ATOM 8812 C C . ALA A 1 1148 ? -34.615 12.469 -25.573 1.00 81.69 1148 ALA A C 1
ATOM 8814 O O . ALA A 1 1148 ? -34.482 13.659 -25.282 1.00 81.69 1148 ALA A O 1
ATOM 8815 N N . GLN A 1 1149 ? -33.880 11.896 -26.528 1.00 76.50 1149 GLN A N 1
ATOM 8816 C CA . GLN A 1 1149 ? -32.803 12.551 -27.260 1.00 76.50 1149 GLN A CA 1
ATOM 8817 C C . GLN A 1 1149 ? -33.335 13.172 -28.557 1.00 76.50 1149 GLN A C 1
ATOM 8819 O O . GLN A 1 1149 ? -33.384 12.547 -29.612 1.00 76.50 1149 GLN A O 1
ATOM 8824 N N . THR A 1 1150 ? -33.747 14.437 -28.479 1.00 60.06 1150 THR A N 1
ATOM 8825 C CA . THR A 1 1150 ? -34.413 15.153 -29.588 1.00 60.06 1150 THR A CA 1
ATOM 8826 C C . THR A 1 1150 ? -33.475 15.619 -30.706 1.00 60.06 1150 THR A C 1
ATOM 8828 O O . THR A 1 1150 ? -33.936 16.051 -31.762 1.00 60.06 1150 THR A O 1
ATOM 8831 N N . THR A 1 1151 ? -32.161 15.551 -30.491 1.00 53.00 1151 THR A N 1
ATOM 8832 C CA . THR A 1 1151 ? -31.126 16.033 -31.417 1.00 53.00 1151 THR A CA 1
ATOM 8833 C C . THR A 1 1151 ? -30.570 14.949 -32.344 1.00 53.00 1151 THR A C 1
ATOM 8835 O O . THR A 1 1151 ? -29.809 15.278 -33.255 1.00 53.00 1151 THR A O 1
ATOM 8838 N N . SER A 1 1152 ? -30.969 13.688 -32.148 1.00 57.53 1152 SER A N 1
ATOM 8839 C CA . SER A 1 1152 ? -30.425 12.513 -32.837 1.00 57.53 1152 SER A CA 1
ATOM 8840 C C . SER A 1 1152 ? -31.534 11.694 -33.502 1.00 57.53 1152 SER A C 1
ATOM 8842 O O . SER A 1 1152 ? -32.644 11.589 -32.986 1.00 57.53 1152 SER A O 1
ATOM 8844 N N . SER A 1 1153 ? -31.239 11.094 -34.655 1.00 64.12 1153 SER A N 1
ATOM 8845 C CA . SER A 1 1153 ? -32.145 10.175 -35.354 1.00 64.12 1153 SER A CA 1
ATOM 8846 C C . SER A 1 1153 ? -31.707 8.727 -35.127 1.00 64.12 1153 SER A C 1
ATOM 8848 O O . SER A 1 1153 ? -30.702 8.312 -35.700 1.00 64.12 1153 SER A O 1
ATOM 8850 N N . TYR A 1 1154 ? -32.461 7.976 -34.321 1.00 72.62 1154 TYR A N 1
ATOM 8851 C CA . TYR A 1 1154 ? -32.176 6.572 -33.996 1.00 72.62 1154 TYR A CA 1
ATOM 8852 C C . TYR A 1 1154 ? -32.932 5.599 -34.904 1.00 72.62 1154 TYR A C 1
ATOM 8854 O O . TYR A 1 1154 ? -34.066 5.854 -35.317 1.00 72.62 1154 TYR A O 1
ATOM 8862 N N . THR A 1 1155 ? -32.295 4.474 -35.203 1.00 76.38 1155 THR A N 1
ATOM 8863 C CA . THR A 1 1155 ? -32.833 3.366 -35.997 1.00 76.38 1155 THR A CA 1
ATOM 8864 C C . THR A 1 1155 ? -33.454 2.285 -35.108 1.00 76.38 1155 THR A C 1
ATOM 8866 O O . THR A 1 1155 ? -33.196 2.218 -33.907 1.00 76.38 1155 THR A O 1
ATOM 8869 N N . ASP A 1 1156 ? -34.221 1.365 -35.701 1.00 73.81 1156 ASP A N 1
ATOM 8870 C CA . ASP A 1 1156 ? -34.739 0.180 -34.994 1.00 73.81 1156 ASP A CA 1
ATOM 8871 C C . ASP A 1 1156 ? -33.621 -0.670 -34.364 1.00 73.81 1156 ASP A C 1
ATOM 8873 O O . ASP A 1 1156 ? -33.838 -1.342 -33.354 1.00 73.81 1156 ASP A O 1
ATOM 8877 N N . THR A 1 1157 ? -32.425 -0.658 -34.957 1.00 70.81 1157 THR A N 1
ATOM 8878 C CA . THR A 1 1157 ? -31.247 -1.343 -34.416 1.00 70.81 1157 THR A CA 1
ATOM 8879 C C . THR A 1 1157 ? -30.762 -0.670 -33.138 1.00 70.81 1157 THR A C 1
ATOM 8881 O O . THR A 1 1157 ? -30.506 -1.366 -32.158 1.00 70.81 1157 THR A O 1
ATOM 8884 N N . ASP A 1 1158 ? -30.719 0.663 -33.096 1.00 75.38 1158 ASP A N 1
ATOM 8885 C CA . ASP A 1 1158 ? -30.287 1.408 -31.908 1.00 75.38 1158 ASP A CA 1
ATOM 8886 C C . ASP A 1 1158 ? -31.208 1.131 -30.715 1.00 75.38 1158 ASP A C 1
ATOM 8888 O O . ASP A 1 1158 ? -30.739 0.865 -29.609 1.00 75.38 1158 ASP A O 1
ATOM 8892 N N . TYR A 1 1159 ? -32.524 1.083 -30.946 1.00 80.31 1159 TYR A N 1
ATOM 8893 C CA . TYR A 1 1159 ? -33.491 0.720 -29.906 1.00 80.31 1159 TYR A CA 1
ATOM 8894 C C . TYR A 1 1159 ? -33.326 -0.725 -29.410 1.00 80.31 1159 TYR A C 1
ATOM 8896 O O . TYR A 1 1159 ? -33.509 -0.983 -28.221 1.00 80.31 1159 TYR A O 1
ATOM 8904 N N . LYS A 1 1160 ? -32.937 -1.673 -30.276 1.00 77.94 1160 LYS A N 1
ATOM 8905 C CA . LYS A 1 1160 ? -32.620 -3.054 -29.859 1.00 77.94 1160 LYS A CA 1
ATOM 8906 C C . LYS A 1 1160 ? -31.339 -3.125 -29.034 1.00 77.94 1160 LYS A C 1
ATOM 8908 O O . LYS A 1 1160 ? -31.305 -3.831 -28.030 1.00 77.94 1160 LYS A O 1
ATOM 8913 N N . VAL A 1 1161 ? -30.299 -2.394 -29.433 1.00 75.56 1161 VAL A N 1
ATOM 8914 C CA . VAL A 1 1161 ? -29.042 -2.320 -28.675 1.00 75.56 1161 VAL A CA 1
ATOM 8915 C C . VAL A 1 1161 ? -29.287 -1.675 -27.312 1.00 75.56 1161 VAL A C 1
ATOM 8917 O O . VAL A 1 1161 ? -28.832 -2.208 -26.300 1.00 75.56 1161 VAL A O 1
ATOM 8920 N N . ALA A 1 1162 ? -30.068 -0.592 -27.262 1.00 79.69 1162 ALA A N 1
ATOM 8921 C CA . ALA A 1 1162 ? -30.468 0.057 -26.017 1.00 79.69 1162 ALA A CA 1
ATOM 8922 C C . ALA A 1 1162 ? -31.266 -0.898 -25.125 1.00 79.69 1162 ALA A C 1
ATOM 8924 O O . ALA A 1 1162 ? -30.989 -0.989 -23.930 1.00 79.69 1162 ALA A O 1
ATOM 8925 N N . ASP A 1 1163 ? -32.193 -1.678 -25.691 1.00 84.38 1163 ASP A N 1
ATOM 8926 C CA . ASP A 1 1163 ? -32.922 -2.705 -24.948 1.00 84.38 1163 ASP A CA 1
ATOM 8927 C C . ASP A 1 1163 ? -31.975 -3.744 -24.327 1.00 84.38 1163 ASP A C 1
ATOM 8929 O O . ASP A 1 1163 ? -32.037 -3.994 -23.122 1.00 84.38 1163 ASP A O 1
ATOM 8933 N N . ILE A 1 1164 ? -31.072 -4.326 -25.117 1.00 82.00 1164 ILE A N 1
ATOM 8934 C CA . ILE A 1 1164 ? -30.126 -5.349 -24.649 1.00 82.00 1164 ILE A CA 1
ATOM 8935 C C . ILE A 1 1164 ? -29.213 -4.782 -23.556 1.00 82.00 1164 ILE A C 1
ATOM 8937 O O . ILE A 1 1164 ? -29.130 -5.353 -22.467 1.00 82.00 1164 ILE A O 1
ATOM 8941 N N . MET A 1 1165 ? -28.579 -3.635 -23.814 1.00 82.25 1165 MET A N 1
ATOM 8942 C CA . MET A 1 1165 ? -27.644 -2.999 -22.886 1.00 82.25 1165 MET A CA 1
ATOM 8943 C C . MET A 1 1165 ? -28.321 -2.670 -21.554 1.00 82.25 1165 MET A C 1
ATOM 8945 O O . MET A 1 1165 ? -27.881 -3.133 -20.503 1.00 82.25 1165 MET A O 1
ATOM 8949 N N . SER A 1 1166 ? -29.433 -1.936 -21.591 1.00 87.19 1166 SER A N 1
ATOM 8950 C CA . SER A 1 1166 ? -30.190 -1.579 -20.385 1.00 87.19 1166 SER A CA 1
ATOM 8951 C C . SER A 1 1166 ? -30.758 -2.790 -19.639 1.00 87.19 1166 SER A C 1
ATOM 8953 O O . SER A 1 1166 ? -30.968 -2.718 -18.430 1.00 87.19 1166 SER A O 1
ATOM 8955 N N . SER A 1 1167 ? -30.992 -3.924 -20.313 1.00 89.00 1167 SER A N 1
ATOM 8956 C CA . SER A 1 1167 ? -31.459 -5.151 -19.653 1.00 89.00 1167 SER A CA 1
ATOM 8957 C C . SER A 1 1167 ? -30.378 -5.794 -18.789 1.00 89.00 1167 SER A C 1
ATOM 8959 O O . SER A 1 1167 ? -30.691 -6.218 -17.681 1.00 89.00 1167 SER A O 1
ATOM 8961 N N . TYR A 1 1168 ? -29.110 -5.800 -19.219 1.00 85.69 1168 TYR A N 1
ATOM 8962 C CA . TYR A 1 1168 ? -28.009 -6.242 -18.352 1.00 85.69 1168 TYR A CA 1
ATOM 8963 C C . TYR A 1 1168 ? -27.923 -5.391 -17.082 1.00 85.69 1168 TYR A C 1
ATOM 8965 O O . TYR A 1 1168 ? -27.791 -5.926 -15.980 1.00 85.69 1168 TYR A O 1
ATOM 8973 N N . TRP A 1 1169 ? -28.074 -4.072 -17.227 1.00 85.81 1169 TRP A N 1
ATOM 8974 C CA . TRP A 1 1169 ? -28.113 -3.142 -16.101 1.00 85.81 1169 TRP A CA 1
ATOM 8975 C C . TRP A 1 1169 ? -29.308 -3.415 -15.185 1.00 85.81 1169 TRP A C 1
ATOM 8977 O O . TRP A 1 1169 ? -29.121 -3.619 -13.989 1.00 85.81 1169 TRP A O 1
ATOM 8987 N N . ALA A 1 1170 ? -30.524 -3.505 -15.727 1.00 89.56 1170 ALA A N 1
ATOM 8988 C CA . ALA A 1 1170 ? -31.726 -3.793 -14.945 1.00 89.56 1170 ALA A CA 1
ATOM 8989 C C . ALA A 1 1170 ? -31.637 -5.146 -14.213 1.00 89.56 1170 ALA A C 1
ATOM 8991 O O . ALA A 1 1170 ? -31.968 -5.228 -13.029 1.00 89.56 1170 ALA A O 1
ATOM 8992 N N . ASN A 1 1171 ? -31.137 -6.193 -14.876 1.00 90.56 1171 ASN A N 1
ATOM 8993 C CA . ASN A 1 1171 ? -30.929 -7.512 -14.276 1.00 90.56 1171 ASN A CA 1
ATOM 8994 C C . ASN A 1 1171 ? -29.904 -7.460 -13.143 1.00 90.56 1171 ASN A C 1
ATOM 8996 O O . ASN A 1 1171 ? -30.116 -8.086 -12.103 1.00 90.56 1171 ASN A O 1
ATOM 9000 N N . PHE A 1 1172 ? -28.829 -6.683 -13.293 1.00 87.81 1172 PHE A N 1
ATOM 9001 C CA . PHE A 1 1172 ? -27.861 -6.488 -12.221 1.00 87.81 1172 PHE A CA 1
ATOM 9002 C C . PHE A 1 1172 ? -28.466 -5.747 -11.023 1.00 87.81 1172 PHE A C 1
ATOM 9004 O O . PHE A 1 1172 ? -28.311 -6.219 -9.899 1.00 87.81 1172 PHE A O 1
ATOM 9011 N N . VAL A 1 1173 ? -29.221 -4.658 -11.231 1.00 86.81 1173 VAL A N 1
ATOM 9012 C CA . VAL A 1 1173 ? -29.920 -3.959 -10.129 1.00 86.81 1173 VAL A CA 1
ATOM 9013 C C . VAL A 1 1173 ? -30.858 -4.930 -9.391 1.00 86.81 1173 VAL A C 1
ATOM 9015 O O . VAL A 1 1173 ? -30.879 -4.968 -8.160 1.00 86.81 1173 VAL A O 1
ATOM 9018 N N . LYS A 1 1174 ? -31.596 -5.763 -10.137 1.00 88.88 1174 LYS A N 1
ATOM 9019 C CA . LYS A 1 1174 ? -32.543 -6.748 -9.589 1.00 88.88 1174 LYS A CA 1
ATOM 9020 C C . LYS A 1 1174 ? -31.867 -7.904 -8.850 1.00 88.88 1174 LYS A C 1
ATOM 9022 O O . LYS A 1 1174 ? -32.386 -8.369 -7.839 1.00 88.88 1174 LYS A O 1
ATOM 9027 N N . THR A 1 1175 ? -30.753 -8.421 -9.369 1.00 87.25 1175 THR A N 1
ATOM 9028 C CA . THR A 1 1175 ? -30.260 -9.764 -9.002 1.00 87.25 1175 THR A CA 1
ATOM 9029 C C . THR A 1 1175 ? -28.771 -9.847 -8.675 1.00 87.25 1175 THR A C 1
ATOM 9031 O O . THR A 1 1175 ? -28.296 -10.932 -8.335 1.00 87.25 1175 THR A O 1
ATOM 9034 N N . GLN A 1 1176 ? -28.032 -8.740 -8.793 1.00 82.31 1176 GLN A N 1
ATOM 9035 C CA . GLN A 1 1176 ? -26.565 -8.671 -8.713 1.00 82.31 1176 GLN A CA 1
ATOM 9036 C C . GLN A 1 1176 ? -25.838 -9.510 -9.780 1.00 82.31 1176 GLN A C 1
ATOM 9038 O O . GLN A 1 1176 ? -24.656 -9.820 -9.650 1.00 82.31 1176 GLN A O 1
ATOM 9043 N N . ASN A 1 1177 ? -26.536 -9.914 -10.843 1.00 87.00 1177 ASN A N 1
ATOM 9044 C CA . ASN A 1 1177 ? -25.961 -10.659 -11.953 1.00 87.00 1177 ASN A CA 1
ATOM 9045 C C . ASN A 1 1177 ? -26.595 -10.173 -13.264 1.00 87.00 1177 ASN A C 1
ATOM 9047 O O . ASN A 1 1177 ? -27.810 -10.307 -13.424 1.00 87.00 1177 ASN A O 1
ATOM 9051 N N . PRO A 1 1178 ? -25.810 -9.650 -14.223 1.00 86.88 1178 PRO A N 1
ATOM 9052 C CA . PRO A 1 1178 ? -26.382 -9.090 -15.446 1.00 86.88 1178 PRO A CA 1
ATOM 9053 C C . PRO A 1 1178 ? -27.090 -10.161 -16.303 1.00 86.88 1178 PRO A C 1
ATOM 9055 O O . PRO A 1 1178 ? -27.971 -9.840 -17.095 1.00 86.88 1178 PRO A O 1
ATOM 9058 N N . ASN A 1 1179 ? -26.773 -11.444 -16.096 1.00 86.19 1179 ASN A N 1
ATOM 9059 C CA . ASN A 1 1179 ? -27.296 -12.575 -16.869 1.00 86.19 1179 ASN A CA 1
ATOM 9060 C C . ASN A 1 1179 ? -28.599 -13.178 -16.325 1.00 86.19 1179 ASN A C 1
ATOM 9062 O O . ASN A 1 1179 ? -29.162 -14.074 -16.949 1.00 86.19 1179 ASN A O 1
ATOM 9066 N N . LYS A 1 1180 ? -29.048 -12.791 -15.123 1.00 85.06 1180 LYS A N 1
ATOM 9067 C CA . LYS A 1 1180 ? -30.239 -13.387 -14.495 1.00 85.06 1180 LYS A CA 1
ATOM 9068 C C . LYS A 1 1180 ? -31.506 -12.629 -14.903 1.00 85.06 1180 LYS A C 1
ATOM 9070 O O . LYS A 1 1180 ? -32.062 -11.868 -14.117 1.00 85.06 1180 LYS A O 1
ATOM 9075 N N . GLY A 1 1181 ? -31.948 -12.883 -16.130 1.00 80.69 1181 GLY A N 1
ATOM 9076 C CA . GLY A 1 1181 ? -33.150 -12.323 -16.749 1.00 80.69 1181 GLY A CA 1
ATOM 9077 C C . GLY A 1 1181 ? -33.003 -12.278 -18.272 1.00 80.69 1181 GLY A C 1
ATOM 9078 O O . GLY A 1 1181 ? -31.894 -12.409 -18.785 1.00 80.69 1181 GLY A O 1
ATOM 9079 N N . ASP A 1 1182 ? -34.109 -12.084 -18.985 1.00 77.31 1182 ASP A N 1
ATOM 9080 C CA . ASP A 1 1182 ? -34.103 -11.853 -20.436 1.00 77.31 1182 ASP A CA 1
ATOM 9081 C C . ASP A 1 1182 ? -34.043 -10.348 -20.749 1.00 77.31 1182 ASP A C 1
ATOM 9083 O O . ASP A 1 1182 ? -34.087 -9.510 -19.840 1.00 77.31 1182 ASP A O 1
ATOM 9087 N N . SER A 1 1183 ? -33.934 -9.978 -22.031 1.00 75.31 1183 SER A N 1
ATOM 9088 C CA . SER A 1 1183 ? -34.159 -8.584 -22.426 1.00 75.31 1183 SER A CA 1
ATOM 9089 C C . SER A 1 1183 ? -35.610 -8.168 -22.152 1.00 75.31 1183 SER A C 1
ATOM 9091 O O . SER A 1 1183 ? -36.500 -9.016 -22.073 1.00 75.31 1183 SER A O 1
ATOM 9093 N N . TYR A 1 1184 ? -35.887 -6.865 -22.045 1.00 76.88 1184 TYR A N 1
ATOM 9094 C CA . TYR A 1 1184 ? -37.256 -6.385 -21.799 1.00 76.88 1184 TYR A CA 1
ATOM 9095 C C . TYR A 1 1184 ? -38.232 -6.789 -22.918 1.00 76.88 1184 TYR A C 1
ATOM 9097 O O . TYR A 1 1184 ? -39.396 -7.068 -22.648 1.00 76.88 1184 TYR A O 1
ATOM 9105 N N . ASN A 1 1185 ? -37.748 -6.929 -24.157 1.00 74.88 1185 ASN A N 1
ATOM 9106 C CA . ASN A 1 1185 ? -38.527 -7.477 -25.272 1.00 74.88 1185 ASN A CA 1
ATOM 9107 C C . ASN A 1 1185 ? -38.418 -9.013 -25.424 1.00 74.88 1185 ASN A C 1
ATOM 9109 O O . ASN A 1 1185 ? -38.686 -9.540 -26.505 1.00 74.88 1185 ASN A O 1
ATOM 9113 N N . ASN A 1 1186 ? -38.032 -9.739 -24.367 1.00 68.81 1186 ASN A N 1
ATOM 9114 C CA . ASN A 1 1186 ? -37.876 -11.202 -24.319 1.00 68.81 1186 ASN A CA 1
ATOM 9115 C C . ASN A 1 1186 ? -36.871 -11.779 -25.335 1.00 68.81 1186 ASN A C 1
ATOM 9117 O O . ASN A 1 1186 ? -37.049 -12.893 -25.834 1.00 68.81 1186 ASN A O 1
ATOM 9121 N N . SER A 1 1187 ? -35.814 -11.033 -25.664 1.00 71.31 1187 SER A N 1
ATOM 9122 C CA . SER A 1 1187 ? -34.679 -11.583 -26.414 1.00 71.31 1187 SER A CA 1
ATOM 9123 C C . SER A 1 1187 ? -33.688 -12.230 -25.449 1.00 71.31 1187 SER A C 1
ATOM 9125 O O . SER A 1 1187 ? -33.401 -11.678 -24.386 1.00 71.31 1187 SER A O 1
ATOM 9127 N N . SER A 1 1188 ? -33.144 -13.390 -25.823 1.00 73.50 1188 SER A N 1
ATOM 9128 C CA . SER A 1 1188 ? -32.111 -14.061 -25.032 1.00 73.50 1188 SER A CA 1
ATOM 9129 C C . SER A 1 1188 ? -30.857 -13.191 -24.957 1.00 73.50 1188 SER A C 1
ATOM 9131 O O . SER A 1 1188 ? -30.307 -12.818 -25.996 1.00 73.50 1188 SER A O 1
ATOM 9133 N N . LEU A 1 1189 ? -30.395 -12.901 -23.743 1.00 79.56 1189 LEU A N 1
ATOM 9134 C CA . LEU A 1 1189 ? -29.126 -12.215 -23.518 1.00 79.56 1189 LEU A CA 1
ATOM 9135 C C . LEU A 1 1189 ? -27.960 -13.200 -23.678 1.00 79.56 1189 LEU A C 1
ATOM 9137 O O . LEU A 1 1189 ? -28.059 -14.372 -23.307 1.00 79.56 1189 LEU A O 1
ATOM 9141 N N . LEU A 1 1190 ? -26.850 -12.729 -24.246 1.00 81.50 1190 LEU A N 1
ATOM 9142 C CA . LEU A 1 1190 ? -25.610 -13.498 -24.258 1.00 81.50 1190 LEU A CA 1
ATOM 9143 C C . LEU A 1 1190 ? -25.034 -13.573 -22.843 1.00 81.50 1190 LEU A C 1
ATOM 9145 O O . LEU A 1 1190 ? -25.251 -12.705 -22.003 1.00 81.50 1190 LEU A O 1
ATOM 9149 N N . TYR A 1 1191 ? -24.270 -14.628 -22.585 1.00 82.69 1191 TYR A N 1
ATOM 9150 C CA . TYR A 1 1191 ? -23.639 -14.801 -21.288 1.00 82.69 1191 TYR A CA 1
ATOM 9151 C C . TYR A 1 1191 ? -22.437 -13.858 -21.126 1.00 82.69 1191 TYR A C 1
ATOM 9153 O O . TYR A 1 1191 ? -21.433 -13.985 -21.826 1.00 82.69 1191 TYR A O 1
ATOM 9161 N N . TRP A 1 1192 ? -22.529 -12.955 -20.156 1.00 81.12 1192 TRP A N 1
ATOM 9162 C CA . TRP A 1 1192 ? -21.462 -12.098 -19.656 1.00 81.12 1192 TRP A CA 1
ATOM 9163 C C . TRP A 1 1192 ? -20.804 -12.753 -18.431 1.00 81.12 1192 TRP A C 1
ATOM 9165 O O . TRP A 1 1192 ? -21.328 -12.708 -17.316 1.00 81.12 1192 TRP A O 1
ATOM 9175 N N . GLY A 1 1193 ? -19.643 -13.381 -18.635 1.00 79.50 1193 GLY A N 1
ATOM 9176 C CA . GLY A 1 1193 ? -18.876 -14.011 -17.556 1.00 79.50 1193 GLY A CA 1
ATOM 9177 C C . GLY A 1 1193 ? -18.283 -12.990 -16.571 1.00 79.50 1193 GLY A C 1
ATOM 9178 O O . GLY A 1 1193 ? -17.859 -11.919 -17.001 1.00 79.50 1193 GLY A O 1
ATOM 9179 N N . PRO A 1 1194 ? -18.221 -13.294 -15.261 1.00 80.25 1194 PRO A N 1
ATOM 9180 C CA . PRO A 1 1194 ? -17.594 -12.401 -14.292 1.00 80.25 1194 PRO A CA 1
ATOM 9181 C C . PRO A 1 1194 ? -16.085 -12.282 -14.543 1.00 80.25 1194 PRO A C 1
ATOM 9183 O O . PRO A 1 1194 ? -15.447 -13.226 -15.022 1.00 80.25 1194 PRO A O 1
ATOM 9186 N N . ASN A 1 1195 ? -15.513 -11.141 -14.157 1.00 69.62 1195 ASN A N 1
ATOM 9187 C CA . ASN A 1 1195 ? -14.069 -10.995 -14.020 1.00 69.62 1195 ASN A CA 1
ATOM 9188 C C . ASN A 1 1195 ? -13.613 -11.726 -12.758 1.00 69.62 1195 ASN A C 1
ATOM 9190 O O . ASN A 1 1195 ? -14.085 -11.443 -11.658 1.00 69.62 1195 ASN A O 1
ATOM 9194 N N . VAL A 1 1196 ? -12.692 -12.668 -12.922 1.00 72.69 1196 VAL A N 1
ATOM 9195 C CA . VAL A 1 1196 ? -12.006 -13.339 -11.815 1.00 72.69 1196 VAL A CA 1
ATOM 9196 C C . VAL A 1 1196 ? -10.505 -13.125 -11.992 1.00 72.69 1196 VAL A C 1
ATOM 9198 O O . VAL A 1 1196 ? -10.061 -12.987 -13.131 1.00 72.69 1196 VAL A O 1
ATOM 9201 N N . PRO A 1 1197 ? -9.683 -13.170 -10.926 1.00 56.09 1197 PRO A N 1
ATOM 9202 C CA . PRO A 1 1197 ? -8.227 -13.027 -11.059 1.00 56.09 1197 PRO A CA 1
ATOM 9203 C C . PRO A 1 1197 ? -7.605 -14.002 -12.077 1.00 56.09 1197 PRO A C 1
ATOM 9205 O O . PRO A 1 1197 ? -6.487 -13.812 -12.540 1.00 56.09 1197 PRO A O 1
ATOM 9208 N N . ALA A 1 1198 ? -8.327 -15.083 -12.400 1.00 59.00 1198 ALA A N 1
ATOM 9209 C CA . ALA A 1 1198 ? -7.911 -16.132 -13.318 1.00 59.00 1198 ALA A CA 1
ATOM 9210 C C . ALA A 1 1198 ? -8.080 -15.794 -14.792 1.00 59.00 1198 ALA A C 1
ATOM 9212 O O . ALA A 1 1198 ? -7.430 -16.387 -15.650 1.00 59.00 1198 ALA A O 1
ATOM 9213 N N . GLN A 1 1199 ? -9.058 -14.941 -15.062 1.00 58.16 1199 GLN A N 1
ATOM 9214 C CA . GLN A 1 1199 ? -9.677 -14.793 -16.356 1.00 58.16 1199 GLN A CA 1
ATOM 9215 C C . GLN A 1 1199 ? -10.397 -13.449 -16.368 1.00 58.16 1199 GLN A C 1
ATOM 9217 O O . GLN A 1 1199 ? -11.462 -13.284 -15.764 1.00 58.16 1199 GLN A O 1
ATOM 9222 N N . GLN A 1 1200 ? -9.794 -12.498 -17.068 1.00 61.88 1200 GLN A N 1
ATOM 9223 C CA . GLN A 1 1200 ? -10.436 -11.239 -17.404 1.00 61.88 1200 GLN A CA 1
ATOM 9224 C C . GLN A 1 1200 ? -11.374 -11.480 -18.584 1.00 61.88 1200 GLN A C 1
ATOM 9226 O O . GLN A 1 1200 ? -10.950 -11.882 -19.667 1.00 61.88 1200 GLN A O 1
ATOM 9231 N N . ASN A 1 1201 ? -12.663 -11.282 -18.345 1.00 68.50 1201 ASN A N 1
ATOM 9232 C CA . ASN A 1 1201 ? -13.733 -11.392 -19.318 1.00 68.50 1201 ASN A CA 1
ATOM 9233 C C . ASN A 1 1201 ? -14.307 -9.993 -19.565 1.00 68.50 1201 ASN A C 1
ATOM 9235 O O . ASN A 1 1201 ? -15.161 -9.514 -18.817 1.00 68.50 1201 ASN A O 1
ATOM 9239 N N . THR A 1 1202 ? -13.867 -9.348 -20.642 1.00 68.88 1202 THR A N 1
ATOM 9240 C CA . THR A 1 1202 ? -14.498 -8.118 -21.133 1.00 68.88 1202 THR A CA 1
ATOM 9241 C C . THR A 1 1202 ? -15.628 -8.486 -22.087 1.00 68.88 1202 THR A C 1
ATOM 9243 O O . THR A 1 1202 ? -15.412 -9.193 -23.071 1.00 68.88 1202 THR A O 1
ATOM 9246 N N . PHE A 1 1203 ? -16.844 -8.026 -21.793 1.00 69.25 1203 PHE A N 1
ATOM 9247 C CA . PHE A 1 1203 ? -18.008 -8.237 -22.650 1.00 69.25 1203 PHE A CA 1
ATOM 9248 C C . PHE A 1 1203 ? -18.205 -7.027 -23.566 1.00 69.25 1203 PHE A C 1
ATOM 9250 O O . PHE A 1 1203 ? -18.541 -5.935 -23.108 1.00 69.25 1203 PHE A O 1
ATOM 9257 N N . GLU A 1 1204 ? -17.968 -7.214 -24.863 1.00 69.62 1204 GLU A N 1
ATOM 9258 C CA . GLU A 1 1204 ? -18.084 -6.147 -25.856 1.00 69.62 1204 GLU A CA 1
ATOM 9259 C C . GLU A 1 1204 ? -19.547 -5.931 -26.270 1.00 69.62 1204 GLU A C 1
ATOM 9261 O O . GLU A 1 1204 ? -20.156 -6.750 -26.960 1.00 69.62 1204 GLU A O 1
ATOM 9266 N N . LEU A 1 1205 ? -20.115 -4.794 -25.869 1.00 60.97 1205 LEU A N 1
ATOM 9267 C CA . LEU A 1 1205 ? -21.442 -4.353 -26.295 1.00 60.97 1205 LEU A CA 1
ATOM 9268 C C . LEU A 1 1205 ? -21.327 -3.617 -27.642 1.00 60.97 1205 LEU A C 1
ATOM 9270 O O . LEU A 1 1205 ? -20.871 -2.478 -27.681 1.00 60.97 1205 LEU A O 1
ATOM 9274 N N . GLY A 1 1206 ? -21.729 -4.266 -28.743 1.00 51.16 1206 GLY A N 1
ATOM 9275 C CA . GLY A 1 1206 ? -21.772 -3.650 -30.083 1.00 51.16 1206 GLY A CA 1
ATOM 9276 C C . GLY A 1 1206 ? -21.295 -4.524 -31.252 1.00 51.16 1206 GLY A C 1
ATOM 9277 O O . GLY A 1 1206 ? -21.470 -4.128 -32.399 1.00 51.16 1206 GLY A O 1
ATOM 9278 N N . SER A 1 1207 ? -20.734 -5.710 -30.994 1.00 41.84 1207 SER A N 1
ATOM 9279 C CA . SER A 1 1207 ? -20.354 -6.703 -32.022 1.00 41.84 1207 SER A CA 1
ATOM 9280 C C . SER A 1 1207 ? -21.474 -7.704 -32.374 1.00 41.84 1207 SER A C 1
ATOM 9282 O O . SER A 1 1207 ? -21.213 -8.709 -33.038 1.00 41.84 1207 SER A O 1
ATOM 9284 N N . LEU A 1 1208 ? -22.702 -7.426 -31.907 1.00 37.78 1208 LEU A N 1
ATOM 9285 C CA . LEU A 1 1208 ? -23.911 -8.255 -32.028 1.00 37.78 1208 LEU A CA 1
ATOM 9286 C C . LEU A 1 1208 ? -24.536 -8.253 -33.428 1.00 37.78 1208 LEU A C 1
ATOM 9288 O O . LEU A 1 1208 ? -24.673 -7.156 -34.016 1.00 37.78 1208 LEU A O 1
#

InterPro domains:
  IPR001138 Zn(2)Cys(6) fungal-type DNA-binding domain [PF00172] (12-47)
  IPR001138 Zn(2)Cys(6) fungal-type DNA-binding domain [PS00463] (12-42)
  IPR001138 Zn(2)Cys(6) fungal-type DNA-binding domain [PS50048] (12-44)
  IPR001138 Zn(2)Cys(6) fungal-type DNA-binding domain [SM00066] (7-53)
  IPR001138 Zn(2)Cys(6) fungal-type DNA-binding domain [cd00067] (12-45)
  IPR002018 Carboxylesterase, type B [PF00135] (795-988)
  IPR007219 Xylanolytic transcriptional activator, regulatory domain [SM00906] (322-395)
  IPR029058 Alpha/Beta hydrolase fold [G3DSA:3.40.50.1820] (769-1136)
  IPR029058 Alpha/Beta hydrolase fold [G3DSA:3.40.50.1820] (1137-1208)
  IPR029058 Alpha/Beta hydrolase fold [SSF53474] (797-1205)
  IPR036864 Zn(2)-C6 fungal-type DNA-binding domain superfamily [G3DSA:4.10.240.10] (5-46)
  IPR036864 Zn(2)-C6 fungal-type DNA-binding domain superfamily [SSF57701] (4-50)
  IPR050309 Type-B Carboxylesterase/Lipase [PTHR11559] (793-1123)

Secondary structure (DSSP, 8-state):
-PPBPTTSPBPPPHHHHHTTPPP---SSS-HHHHHTT-GGG--PPS-SS------------------PPPPPPP----GGGGSSS-TTSSSPPPPPPPPPPPPP-S-----TT--TTSSTT-------------PPPPPHHHHHHHHHHHHGGGGHHHHHHHHHHHHTT---SSS-HHHHHHHHHHHHHHHHHHHTT-S-HHHHHHHHHHHHHHHHTSPPPP-TT--HHHHHHHHSSSHHHHHHHHHHHHHHHHHS-GGGSS-TTS-TTTSHHHHHHHHHHHHHHHHHHHHHHT---HHHHHHHHHHHHHHHHHH-TT-HHHHHHHHHHHHHHHHTTTTS----SSS-HHHHHHHHHHHHHHHHHHHHHHHHHT---SS-GGG--PPPPPS--HHHHHS-HHHHHHHHTTB-TTS-BTT--STTTHHHHHHHHHHHHHHHHHHHHH-S--TTHHHHHHHHHHHHHHHHHHS-TTTS--TT---HHHHHHHHHHHHHHHHHHHHHHHHHS--HHHHHHHHHHHHHHHHHHHHHHHHHT---THHHHIIIIIIHHHHHHHHHHHHHTTS---S-----------HHHHHHHHHHHHHHHHHH--TTSTTHHHHHHHHHHHHHHHHHHHSPPPS-----S---S----S-----HHHHHHHHHH--HHHHHHHTTTTTS--------------PPP--EEEEPPP-------------------------------------------------------------------------------------S---GGGS-EE-SS-EEE-EES--TTT--TT-TTGGG-EEEEEEESB---SGGGTTSPPPBPPP-SSEEE-BSPPPBPP-TT--TTB-S---EEEEEE--SSTT--EEEEEEEPPTT--TTSGGG--HHHHTTT-EEEEE----HHHHH---HHHHHHHS--S-HHHHHHHHHHHHHHHHGGGGTEEEEEEEEEE--SSS-TT---S-TT-TT-TTSS---EEHHHHHHHHHHHHHHTT--SHHHHHHS-HHHHHHGGG--TTSS---EE-SSSS-S-HHHHHHHTTTTTS-EE----TTTT-SSS-----HHHHHHHHHHHHGGGHHHHHHHS--SSHHHHHHHHHHT-THHHHTT-GGG-TT----HHHHHHHHHHHHHHHHHHHHS-TTSS--TTSPPPPP-PPPBTTB-----TT--

Sequence (1208 aa):
MSAPRRNGQLSSCEPCRKSKLRCDHSAPTCNRCVRRGKSDLCVYHPAPLTKPRELSRPLKATKIATKEQTLVPAKTLTWDSLGASSPVSVLGSAAFPNSSKLPFSGSGFLGPTSYSGAFSNSELDVVDFPSSTKSTPIDPQQVARGAQVLFLLEHLPLYAEISEKRFAVSTGWVFGIELMDQLFKVLGEVYRNAIQGSGNKYARLLDLSRAFFKNTSTPIVTHESMSLAEYFSLASPRWEILSLLFAFVGTATYQIPPHGLGLEHQDEITSKEGLRQICMQASQTCLQFCNHLGTLSDPLSWAMLQHAIYLSHMHGSSDHRTWQMLGDITTTVFALGLHQPDTDTTAPFFLKETRKRTMVGAYAFDKELATFLGRPPRICWRYCNIQYPLDMSHEEIVAEPAIRDAAIARLDPEGWNIDGRIDKGANARAGLAASIDKENALEISLSNRLDGLEEKVQNACKKSDELRRSLPACLQWTEDKTDPQVASYHVEFLYHEFLLLQTLYKRVGKGIDALANKALEIISTLLHMVSLETRSGRVHPSVILDLCYIGLPAAGTLCTELLRRSQPQTSVATASSHIPFPRSDIIQKLSVFVAQLKTFSRQQEGNYEICIKGQRIISQALDRVLSPAPVGVVASSDISLDTEAPGGDIGDNDFMAFLETFDWEQEMRLFADIFTGTGGRTSETSGPPSPTPSIKVMNAPSTTIIGADRNNGMVARNHHAWRALTALEHLGPRVGIKTFSPSAFKKDEDSILLHITYNPSFPTVSANMRINERSTRGLSVLSLLAPASATLYDQAIQLAQGKVQGAAAFNESSAPSYISNWKDIAVWKGIPYAATTGGENRWKPPQGAPSWNGTLKATAFGPSCPSSSAGDGVSEDCLSINIWSPATSTDAKLPVMLWSYAAGGESSQSTYDGAGMAAKDVIFVSYNYRTGPLGWLTLHELAEETGATGNYGLLDQIEALKWVYENIAAFGGDPESITVAGMIKGAIAESGLKDPYDPDLWGYGSEYRNMTWADAFSKTYAESLNATSVADLRSMDLETVLSGAGVSDFTGFDPVLNYHAIPNKYIVSLDEGAPNDVPILVGNNKDEDGINLSTTYTITEYKSEINSTYGPYTAELLALHPAKNTTQATAAYNSILQVSYTLNNLYAQTTSSYTDTDYKVADIMSSYWANFVKTQNPNKGDSYNNSSLLYWGPNVPAQQNTFELGSL

Radius of gyration: 38.27 Å; chains: 1; bounding box: 121×107×103 Å